Protein AF-A0A0M0JHU6-F1 (afdb_monomer_lite)

Secondary structure (DSSP, 8-state):
-----HHHHHHHHHHHHHHHHHHHHHHHH-TTGGG--SSHHHHHHHHHHHHHHHHHHHHHHHHHHGGGSTT-S-HHHHHTSHHHHHHHHHHHHHHHHHHS-TTS--GGGGGGGGGGGGGGHHHH-HHHHHHHHHHHTHHHHHHHHHHHHHHHHHHHHHHHHHHTSS--SSPPS--SHHHHHHHHHHHHTT---SSS---SHHHHHHHHHHHHHHHHHHHHHHHHHHHHHHHHHHHHHHHHHHHHHHHTT---PPPPP--HHHHHHHHHHHHHHTTTGGGSS--PPPP---S----EE---GGGHHHHH--TT-S--HHHHHHHHHHHHHHHHTS-HHHHHHHHHHHHHHHHHHHHHHHHHHHHHHHHHHH--TT-------TTSHHHHHHHHHTTTSS---HHHHHHHHHHHHHHHHHHHHHHHTTSSPPPHHHHSTT-GGGSHHHHHHHHHHHHHHHHHHHHHHHTTPPPP-GGGGG-TTSS-TGGGS--TT-TTTTSSHHHHHHHHHHHHHHTTT-HHHHHHTTHHHHHHHHTT--SS--EEEEES-TTTHHHHHHHHH-TTSEEEEEES-HHHHHHHHHHHHHHHHHH--SGGGPPPPPEEEE-BTTB--S-TT-EEEEEEES-GGGS-HHHHHHHHHHHHHHEEEEEEEEEE----TTTSGGGTTTGGGGGGGT-TTHHHHHTS-HHHHHHTTT-EE-TTTHHHHHHHHHHHHHHHHGGG--SHHHHHHHHHHHHHHHHHTTT----TTHHHHHHHHHHHT-TTS-HHHHHHHHHHHHHHHHHHHHHHHHHHHHHHHHHHHHHHHH--TTTHHHHHHHIIIIIGGGGGGGGGGHHHHHHHHHHHHHHHTTT-----PPPPPP--PPPP-------GGG----SSHHHHHHHHHHHHHTSS-SHHHHHHHHHHHHHSPPPTT--THHHHHHTT--

InterPro domains:
  IPR003280 Two pore domain potassium channel [PR01333] (186-214)
  IPR003280 Two pore domain potassium channel [PR01333] (384-393)
  IPR005821 Ion transport domain [PF00520] (9-231)
  IPR007249 DOP1, N-terminal [PF04118] (708-855)
  IPR029063 S-adenosyl-L-methionine-dependent methyltransferase superfamily [G3DSA:3.40.50.150] (481-740)
  IPR029063 S-adenosyl-L-methionine-dependent methyltransferase superfamily [SSF53335] (504-671)
  IPR040314 Protein DOP1 [PTHR14042] (707-855)
  IPR041698 Methyltransferase domain 25 [PF13649] (544-651)

Radius of gyration: 37.57 Å; chains: 1; bounding box: 115×85×89 Å

Foldseek 3Di:
DDDPCVVVVVLVVLVVLLVVLVVLVVVVPDPVLVVPPDDSVVVSVVSNVVSLVVLVVVLVVCLVCVCVDPPDPHSVVVCPDPLNVLSVLLNVLVVCVVVDPPVDDPVVSSVSNVSSVVNCCVVVVVVVLLVQLCVVCVVQVVVLVVVLVVLLLVLLVVLLCQLVVDQDVPGAQSPDSVSSSVVLCCQLVVVCPVPHQRDDPVSVVSSVVSNVVSVVSVQRVVVSSLVSSVVVVVVVVVVVVVVVVVVVVDDDDDDDDDDPVVVVVVVVVVVVCVVPCVVPPPDDDDDDDDDPDQFAADDDPLLVVVQPDFPPDPDALVNLVVLLVVLLVVQCVPDPVSVLLSVVLVVLLVLLLQLQLLLVLLLVVVVVVVPPPDDPDPDDDSPGCSSSVQSSCCLDVPNHDSRVSSNLSSVLSSLSSVLSVCCVVPLAHDDPCSVFPPRVCPDPVSSVVLSVLSSVLSNLLVVCVVVVPAFDLAPCVPPPDLDDPLQSTQDFSGNRRLADLSCLSNVVSNVCSSSSNRVLSLLLSLSNVVSVLPPPDDDDAAEEEEAQCQLVSSVLRCCNRRVRHQYEYEHQYPSSLVSVQVVQVSSQCRVPVDPVPGRDGHHYDNDQLLGDPAAFQQHQEYEYAADLLQDAPVSLLSSLQSRLRNRHVSGYYRYHYDAADLSHVSCNVPQCVVVVRVRVRNVVRNLDPSQVSNVVSSNHYPDVPPLVVCLQVQLVVLLVQLVVDPDLVSLLVSLVSNVVSLVVSLSRLDDHPLLSLLVSLLVQLPLVHDLSSLVSSLVSVVSNDVSNDQVVCLVCVVSNLVSLLVSLLSHDPVNNVSSLVCLQPHVLLNALSNLVCLLSNLVSLLSVVVVVVPPDPDDDDDDDDDDDDDDDDDDPDDDLVPFDDPPDSSSVSLSSNLVSNSPDDDPSSVVSNCSSCVSPPTPDPDDPVVVVVVVVVD

Organism: NCBI:txid1460289

Sequence (938 aa):
KGLDWWPVIFQRFFLGLIVLNVGVVIFETEPFVKLTDYPVEVFNIWFDSLGIVLFAVEYLLRLWSCVEAPDVRSRSQWMRRLLPMIDLLAIIPLIIDVATPPEIDVNWAKLLRIFSLLRMERSFNGFSRIGNVLKSKTEELVTAAFIAFLLLVFSSSLMYYLENLEPQEPPTLFISIAESMWWGVAALTTTGYGDITPRSPAGKLLGGVVGFVGVAIFALPAGIIGSGFTEVLYAERQAALAAEAAREGKEQPSVGQLSVNQLTATIAAATLEAADVESRYGGAAPSSSGSDAKLVFITDASVKIWKEFQRDGPADAAENLREVAAIASRIATQGADGLTYALAHGLRTGYFAVNAALGTLAFELNDRLRGDGSSNSEGASVGTIAGFGNAMSSIGGLGIDGAVASRLLLEAAMVYEQDFGAIRSGVYKAPWDMTTRGHRQLTPQFAARQTVRFVNEAVATLGRRASSAPPSKGWMGLAPGLYPEYYRNDFHYQTDGWMSTRSASVYETSTETLFVGRQDAMQRLSLRPLRDATSGRADGKLRILEVAAGTGRVATFIRDNYPEAELTVTDLSPFYLEAARENDGYWRQARFPNKETRPPPATFVQAAAEALPFEAGAFDAVVCVYLFHELPETARAAAAAEMARVVRPGGVVVLTDSMQRGDRPALDGRLSNFAKLNEPHYENYIDCYLPALFEARGLLCDRKSGLYRQFKDEAAACLLQFERAQEWADLIRYLLRLRKILGKYDTLPIIPDKVLFAKRLYQCLNPALPAGVHEETLKTIEQIFARIGQHRLARDLAFYSEGIFPLYRHASYQVKPKLLDLFERYYVPLGVRVVPCLPGLVLSLLSAMEDVGSDAGGAYDLVPTPGAPTPGGASGHMNVSRVQFCPDATGAVIRALLVALQQGDSLVRRTALELLVTHFPLPRHRSPLASLKAGAAA

pLDDT: mean 72.92, std 19.98, range [24.34, 98.31]

Structure (mmCIF, N/CA/C/O backbone):
data_AF-A0A0M0JHU6-F1
#
_entry.id   AF-A0A0M0JHU6-F1
#
loop_
_atom_site.group_PDB
_atom_site.id
_atom_site.type_symbol
_atom_site.label_atom_id
_atom_site.label_alt_id
_atom_site.label_comp_id
_atom_site.label_asym_id
_atom_site.label_entity_id
_atom_site.label_seq_id
_atom_site.pdbx_PDB_ins_code
_atom_site.Cartn_x
_atom_site.Cartn_y
_atom_site.Cartn_z
_atom_site.occupancy
_atom_site.B_iso_or_equiv
_atom_site.auth_seq_id
_atom_site.auth_comp_id
_atom_site.auth_asym_id
_atom_site.auth_atom_id
_atom_site.pdbx_PDB_model_num
ATOM 1 N N . LYS A 1 1 ? 19.923 -6.632 -41.917 1.00 40.25 1 LYS A N 1
ATOM 2 C CA . LYS A 1 1 ? 21.113 -6.014 -42.552 1.00 40.25 1 LYS A CA 1
ATOM 3 C C . LYS A 1 1 ? 22.330 -6.535 -41.801 1.00 40.25 1 LYS A C 1
ATOM 5 O O . LYS A 1 1 ? 22.284 -6.491 -40.579 1.00 40.25 1 LYS A O 1
ATOM 10 N N . GLY A 1 2 ? 23.303 -7.133 -42.495 1.00 44.75 2 GLY A N 1
ATOM 11 C CA . GLY A 1 2 ? 24.492 -7.716 -41.863 1.00 44.75 2 GLY A CA 1
ATOM 12 C C . GLY A 1 2 ? 25.257 -6.661 -41.067 1.00 44.75 2 GLY A C 1
ATOM 13 O O . GLY A 1 2 ? 25.372 -5.527 -41.521 1.00 44.75 2 GLY A O 1
ATOM 14 N N . LEU A 1 3 ? 25.696 -7.012 -39.859 1.00 47.88 3 LEU A N 1
ATOM 15 C CA . LEU A 1 3 ? 26.564 -6.155 -39.057 1.00 47.88 3 LEU A CA 1
ATOM 16 C C . LEU A 1 3 ? 27.942 -6.123 -39.734 1.00 47.88 3 LEU A C 1
ATOM 18 O O . LEU A 1 3 ? 28.634 -7.140 -39.749 1.00 47.88 3 LEU A O 1
ATOM 22 N N . ASP A 1 4 ? 28.334 -4.981 -40.296 1.00 69.94 4 ASP A N 1
ATOM 23 C CA . ASP A 1 4 ? 29.721 -4.744 -40.695 1.00 69.94 4 ASP A CA 1
ATOM 24 C C . ASP A 1 4 ? 30.562 -4.552 -39.429 1.00 69.94 4 ASP A C 1
ATOM 26 O O . ASP A 1 4 ? 30.400 -3.580 -38.693 1.00 69.94 4 ASP A O 1
ATOM 30 N N . TRP A 1 5 ? 31.456 -5.499 -39.153 1.00 70.38 5 TRP A N 1
ATOM 31 C CA . TRP A 1 5 ? 32.289 -5.499 -37.944 1.00 70.38 5 TRP A CA 1
ATOM 32 C C . TRP A 1 5 ? 33.495 -4.551 -38.042 1.00 70.38 5 TRP A C 1
ATOM 34 O O . TRP A 1 5 ? 34.065 -4.169 -37.020 1.00 70.38 5 TRP A O 1
ATOM 44 N N . TRP A 1 6 ? 33.879 -4.131 -39.252 1.00 79.88 6 TRP A N 1
ATOM 45 C CA . TRP A 1 6 ? 35.077 -3.320 -39.498 1.00 79.88 6 TRP A CA 1
ATOM 46 C C . TRP A 1 6 ? 35.100 -1.958 -38.784 1.00 79.88 6 TRP A C 1
ATOM 48 O O . TRP A 1 6 ? 36.122 -1.652 -38.166 1.00 79.88 6 TRP A O 1
ATOM 58 N N . PRO A 1 7 ? 34.014 -1.156 -38.767 1.00 79.38 7 PRO A N 1
ATOM 59 C CA . PRO A 1 7 ? 33.991 0.104 -38.022 1.00 79.38 7 PRO A CA 1
ATOM 60 C C . PRO A 1 7 ? 34.160 -0.103 -36.514 1.00 79.38 7 PRO A C 1
ATOM 62 O O . PRO A 1 7 ? 34.854 0.669 -35.856 1.00 79.38 7 PRO A O 1
ATOM 65 N N . VAL A 1 8 ? 33.574 -1.175 -35.973 1.00 75.50 8 VAL A N 1
ATOM 66 C CA . VAL A 1 8 ? 33.655 -1.514 -34.545 1.00 75.50 8 VAL A CA 1
ATOM 67 C C . VAL A 1 8 ? 35.079 -1.927 -34.169 1.00 75.50 8 VAL A C 1
ATOM 69 O O . VAL A 1 8 ? 35.592 -1.500 -33.137 1.00 75.50 8 VAL A O 1
ATOM 72 N N . ILE A 1 9 ? 35.743 -2.721 -35.013 1.00 82.38 9 ILE A N 1
ATOM 73 C CA . ILE A 1 9 ? 37.145 -3.119 -34.822 1.00 82.38 9 ILE A CA 1
ATOM 74 C C . ILE A 1 9 ? 38.060 -1.890 -34.879 1.00 82.38 9 ILE A C 1
ATOM 76 O O . ILE A 1 9 ? 38.891 -1.709 -33.991 1.00 82.38 9 ILE A O 1
ATOM 80 N N . PHE A 1 10 ? 37.869 -1.018 -35.873 1.00 82.56 10 PHE A N 1
ATOM 81 C CA . PHE A 1 10 ? 38.634 0.221 -36.019 1.00 82.56 10 PHE A CA 1
ATOM 82 C C . PHE A 1 10 ? 38.476 1.132 -34.791 1.00 82.56 10 PHE A C 1
ATOM 84 O O . PHE A 1 10 ? 39.465 1.579 -34.218 1.00 82.56 10 PHE A O 1
ATOM 91 N N . GLN A 1 11 ? 37.246 1.344 -34.312 1.00 79.12 11 GLN A N 1
ATOM 92 C CA . GLN A 1 11 ? 36.984 2.131 -33.101 1.00 79.12 11 GLN A CA 1
ATOM 93 C C . GLN A 1 11 ? 37.638 1.530 -31.850 1.00 79.12 11 GLN A C 1
ATOM 95 O O . GLN A 1 11 ? 38.246 2.257 -31.065 1.00 79.12 11 GLN A O 1
ATOM 100 N N . ARG A 1 12 ? 37.552 0.205 -31.666 1.00 82.06 12 ARG A N 1
ATOM 101 C CA . ARG A 1 12 ? 38.168 -0.490 -30.523 1.00 82.06 12 ARG A CA 1
ATOM 102 C C . ARG A 1 12 ? 39.696 -0.436 -30.558 1.00 82.06 12 ARG A C 1
ATOM 104 O O . ARG A 1 12 ? 40.308 -0.298 -29.504 1.00 82.06 12 ARG A O 1
ATOM 111 N N . PHE A 1 13 ? 40.300 -0.494 -31.744 1.00 86.75 13 PHE A N 1
ATOM 112 C CA . PHE A 1 13 ? 41.745 -0.347 -31.921 1.00 86.75 13 PHE A CA 1
ATOM 113 C C . PHE A 1 13 ? 42.235 1.035 -31.464 1.00 86.75 13 PHE A C 1
ATOM 115 O O . PHE A 1 13 ? 43.122 1.123 -30.616 1.00 86.75 13 PHE A O 1
ATOM 122 N N . PHE A 1 14 ? 41.611 2.116 -31.948 1.00 83.25 14 PHE A N 1
ATOM 123 C CA . PHE A 1 14 ? 41.974 3.478 -31.537 1.00 83.25 14 PHE A CA 1
ATOM 124 C C . PHE A 1 14 ? 41.673 3.746 -30.057 1.00 83.25 14 PHE A C 1
ATOM 126 O O . PHE A 1 14 ? 42.442 4.441 -29.397 1.00 83.25 14 PHE A O 1
ATOM 133 N N . LEU A 1 15 ? 40.607 3.155 -29.506 1.00 82.69 15 LEU A N 1
ATOM 134 C CA . LEU A 1 15 ? 40.325 3.216 -28.072 1.00 82.69 15 LEU A CA 1
ATOM 135 C C . LEU A 1 15 ? 41.445 2.564 -27.247 1.00 82.69 15 LEU A C 1
ATOM 137 O O . LEU A 1 15 ? 41.930 3.173 -26.295 1.00 82.69 15 LEU A O 1
ATOM 141 N N . GLY A 1 16 ? 41.882 1.362 -27.634 1.00 83.00 16 GLY A N 1
ATOM 142 C CA . GLY A 1 16 ? 43.014 0.684 -26.998 1.00 83.00 16 GLY A CA 1
ATOM 143 C C . GLY A 1 16 ? 44.299 1.510 -27.075 1.00 83.00 16 GLY A C 1
ATOM 144 O O . GLY A 1 16 ? 45.012 1.626 -26.082 1.00 83.00 16 GLY A O 1
ATOM 145 N N . LEU A 1 17 ? 44.545 2.163 -28.216 1.00 83.00 17 LEU A N 1
ATOM 146 C CA . LEU A 1 17 ? 45.697 3.043 -28.408 1.00 83.00 17 LEU A CA 1
ATOM 147 C C . LEU A 1 17 ? 45.655 4.269 -27.478 1.00 83.00 17 LEU A C 1
ATOM 149 O O . LEU A 1 17 ? 46.686 4.630 -26.920 1.00 83.00 17 LEU A O 1
ATOM 153 N N . ILE A 1 18 ? 44.487 4.887 -27.263 1.00 81.88 18 ILE A N 1
ATOM 154 C CA . ILE A 1 18 ? 44.327 6.021 -26.330 1.00 81.88 18 ILE A CA 1
ATOM 155 C C . ILE A 1 18 ? 44.603 5.585 -24.885 1.00 81.88 18 ILE A C 1
ATOM 157 O O . ILE A 1 18 ? 45.374 6.243 -24.190 1.00 81.88 18 ILE A O 1
ATOM 161 N N . VAL A 1 19 ? 44.006 4.472 -24.439 1.00 81.31 19 VAL A N 1
ATOM 162 C CA . VAL A 1 19 ? 44.217 3.937 -23.079 1.00 81.31 19 VAL A CA 1
ATOM 163 C C . VAL A 1 19 ? 45.695 3.644 -22.841 1.00 81.31 19 VAL A C 1
ATOM 165 O O . VAL A 1 19 ? 46.233 4.003 -21.797 1.00 81.31 19 VAL A O 1
ATOM 168 N N . LEU A 1 20 ? 46.356 3.025 -23.820 1.00 80.31 20 LEU A N 1
ATOM 169 C CA . LEU A 1 20 ? 47.755 2.641 -23.706 1.00 80.31 20 LEU A CA 1
ATOM 170 C C . LEU A 1 20 ? 48.688 3.865 -23.696 1.00 80.31 20 LEU A C 1
ATOM 172 O O . LEU A 1 20 ? 49.574 3.918 -22.853 1.00 80.31 20 LEU A O 1
ATOM 176 N N . ASN A 1 21 ? 48.439 4.883 -24.532 1.00 76.50 21 ASN A N 1
ATOM 177 C CA . ASN A 1 21 ? 49.194 6.149 -24.503 1.00 76.50 21 ASN A CA 1
ATOM 178 C C . ASN A 1 21 ? 49.068 6.871 -23.151 1.00 76.50 21 ASN A C 1
ATOM 180 O O . ASN A 1 21 ? 50.046 7.385 -22.621 1.00 76.50 21 ASN A O 1
ATOM 184 N N . VAL A 1 22 ? 47.871 6.899 -22.562 1.00 77.56 22 VAL A N 1
ATOM 185 C CA . VAL A 1 22 ? 47.660 7.523 -21.244 1.00 77.56 22 VAL A CA 1
ATOM 186 C C . VAL A 1 22 ? 48.337 6.717 -20.142 1.00 77.56 22 VAL A C 1
ATOM 188 O O . VAL A 1 22 ? 48.937 7.300 -19.243 1.00 77.56 22 VAL A O 1
ATOM 191 N N . GLY A 1 23 ? 48.283 5.386 -20.236 1.00 77.06 23 GLY A N 1
ATOM 192 C CA . GLY A 1 23 ? 49.019 4.496 -19.346 1.00 77.06 23 GLY A CA 1
ATOM 193 C C . GLY A 1 23 ? 50.516 4.794 -19.363 1.00 77.06 23 GLY A C 1
ATOM 194 O O . GLY A 1 23 ? 51.098 4.962 -18.298 1.00 77.06 23 GLY A O 1
ATOM 195 N N . VAL A 1 24 ? 51.117 4.941 -20.547 1.00 76.06 24 VAL A N 1
ATOM 196 C CA . VAL A 1 24 ? 52.542 5.290 -20.694 1.00 76.06 24 VAL A CA 1
ATOM 197 C C . VAL A 1 24 ? 52.859 6.634 -20.034 1.00 76.06 24 VAL A C 1
ATOM 199 O O . VAL A 1 24 ? 53.779 6.688 -19.226 1.00 76.06 24 VAL A O 1
ATOM 202 N N . VAL A 1 25 ? 52.048 7.678 -20.251 1.00 74.81 25 VAL A N 1
ATOM 203 C CA . VAL A 1 25 ? 52.240 8.988 -19.591 1.00 74.81 25 VAL A CA 1
ATOM 204 C C . VAL A 1 25 ? 52.176 8.882 -18.062 1.00 74.81 25 VAL A C 1
ATOM 206 O O . VAL A 1 25 ? 52.960 9.530 -17.374 1.00 74.81 25 VAL A O 1
ATOM 209 N N . ILE A 1 26 ? 51.273 8.065 -17.508 1.00 75.56 26 ILE A N 1
ATOM 210 C CA . ILE A 1 26 ? 51.201 7.827 -16.056 1.00 75.56 26 ILE A CA 1
ATOM 211 C C . ILE A 1 26 ? 52.456 7.083 -15.579 1.00 75.56 26 ILE A C 1
ATOM 213 O O . ILE A 1 26 ? 53.092 7.516 -14.619 1.00 75.56 26 ILE A O 1
ATOM 217 N N . PHE A 1 27 ? 52.861 6.016 -16.275 1.00 74.00 27 PHE A N 1
ATOM 218 C CA . PHE A 1 27 ? 54.068 5.252 -15.946 1.00 74.00 27 PHE A CA 1
ATOM 219 C C . PHE A 1 27 ? 55.348 6.104 -16.012 1.00 74.00 27 PHE A C 1
ATOM 221 O O . PHE A 1 27 ? 56.233 5.916 -15.185 1.00 74.00 27 PHE A O 1
ATOM 228 N N . GLU A 1 28 ? 55.444 7.081 -16.918 1.00 70.88 28 GLU A N 1
ATOM 229 C CA . GLU A 1 28 ? 56.579 8.018 -16.994 1.00 70.88 28 GLU A CA 1
ATOM 230 C C . GLU A 1 28 ? 56.702 8.946 -15.772 1.00 70.88 28 GLU A C 1
ATOM 232 O O . GLU A 1 28 ? 57.784 9.474 -15.488 1.00 70.88 28 GLU A O 1
ATOM 237 N N . THR A 1 29 ? 55.610 9.160 -15.030 1.00 73.19 29 THR A N 1
ATOM 238 C CA . THR A 1 29 ? 55.634 9.986 -13.813 1.00 73.19 29 THR A CA 1
ATOM 239 C C . THR A 1 29 ? 56.117 9.233 -12.573 1.00 73.19 29 THR A C 1
ATOM 241 O O . THR A 1 29 ? 56.498 9.878 -11.594 1.00 73.19 29 THR A O 1
ATOM 244 N N . GLU A 1 30 ? 56.177 7.897 -12.620 1.00 76.69 30 GLU A N 1
ATOM 245 C CA . GLU A 1 30 ? 56.582 7.066 -11.486 1.00 76.69 30 GLU A CA 1
ATOM 246 C C . GLU A 1 30 ? 58.090 7.196 -11.183 1.00 76.69 30 GLU A C 1
ATOM 248 O O . GLU A 1 30 ? 58.928 6.948 -12.059 1.00 76.69 30 GLU A O 1
ATOM 253 N N . PRO A 1 31 ? 58.486 7.517 -9.932 1.00 68.25 31 PRO A N 1
ATOM 254 C CA . PRO A 1 31 ? 59.891 7.713 -9.563 1.00 68.25 31 PRO A CA 1
ATOM 255 C C . PRO A 1 31 ? 60.792 6.504 -9.854 1.00 68.25 31 PRO A C 1
ATOM 257 O O . PRO A 1 31 ? 61.962 6.673 -10.185 1.00 68.25 31 PRO A O 1
ATOM 260 N N . PHE A 1 32 ? 60.248 5.286 -9.759 1.00 66.00 32 PHE A N 1
ATOM 261 C CA . PHE A 1 32 ? 60.962 4.031 -10.027 1.00 66.00 32 PHE A CA 1
ATOM 262 C C . PHE A 1 32 ? 61.372 3.876 -11.502 1.00 66.00 32 PHE A C 1
ATOM 264 O O . PHE A 1 32 ? 62.429 3.320 -11.803 1.00 66.00 32 PHE A O 1
ATOM 271 N N . VAL A 1 33 ? 60.570 4.410 -12.426 1.00 64.00 33 VAL A N 1
ATOM 272 C CA . VAL A 1 33 ? 60.834 4.343 -13.871 1.00 64.00 33 VAL A CA 1
ATOM 273 C C . VAL A 1 33 ? 61.991 5.265 -14.254 1.00 64.00 33 VAL A C 1
ATOM 275 O O . VAL A 1 33 ? 62.843 4.872 -15.042 1.00 64.00 33 VAL A O 1
ATOM 278 N N . LYS A 1 34 ? 62.099 6.432 -13.605 1.00 60.28 34 LYS A N 1
ATOM 279 C CA . LYS A 1 34 ? 63.219 7.376 -13.785 1.00 60.28 34 LYS A CA 1
ATOM 280 C C . LYS A 1 34 ? 64.560 6.885 -13.224 1.00 60.28 34 LYS A C 1
ATOM 282 O O . LYS A 1 34 ? 65.583 7.492 -13.501 1.00 60.28 34 LYS A O 1
ATOM 287 N N . LEU A 1 35 ? 64.557 5.830 -12.406 1.00 57.69 35 LEU A N 1
ATOM 288 C CA . LEU A 1 35 ? 65.754 5.270 -1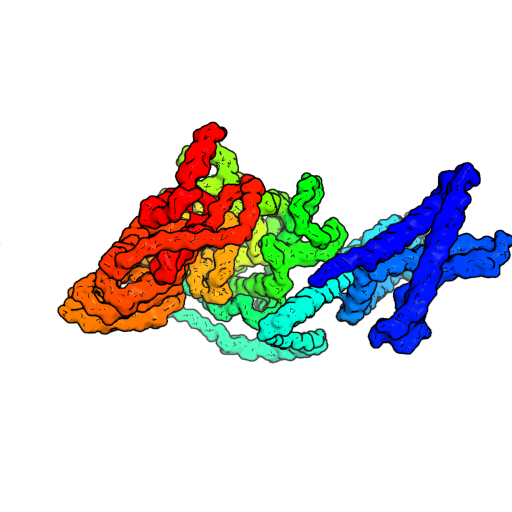1.763 1.00 57.69 35 LEU A CA 1
ATOM 289 C C . LEU A 1 35 ? 66.343 4.065 -12.520 1.00 57.69 35 LEU A C 1
ATOM 291 O O . LEU A 1 35 ? 67.413 3.583 -12.153 1.00 57.69 35 LEU A O 1
ATOM 295 N N . THR A 1 36 ? 65.654 3.555 -13.548 1.00 58.38 36 THR A N 1
ATOM 296 C CA . THR A 1 36 ? 66.046 2.339 -14.278 1.00 58.38 36 THR A CA 1
ATOM 297 C C . THR A 1 36 ? 66.525 2.709 -15.685 1.00 58.38 36 THR A C 1
ATOM 299 O O . THR A 1 36 ? 65.748 2.701 -16.632 1.00 58.38 36 THR A O 1
ATOM 302 N N . ASP A 1 37 ? 67.808 3.049 -15.816 1.00 58.72 37 ASP A N 1
ATOM 303 C CA . ASP A 1 37 ? 68.322 3.850 -16.937 1.00 58.72 37 ASP A CA 1
ATOM 304 C C . ASP A 1 37 ? 68.141 3.292 -18.372 1.00 58.72 37 ASP A C 1
ATOM 306 O O . ASP A 1 37 ? 68.032 4.092 -19.279 1.00 58.72 37 ASP A O 1
ATOM 310 N N . TYR A 1 38 ? 68.069 1.990 -18.682 1.00 55.62 38 TYR A N 1
ATOM 311 C CA . TYR A 1 38 ? 67.974 1.542 -20.099 1.00 55.62 38 TYR A CA 1
ATOM 312 C C . TYR A 1 38 ? 67.385 0.124 -20.189 1.00 55.62 38 TYR A C 1
ATOM 314 O O . TYR A 1 38 ? 68.119 -0.837 -19.941 1.00 55.62 38 TYR A O 1
ATOM 322 N N . PRO A 1 39 ? 66.061 -0.062 -20.424 1.00 55.25 39 PRO A N 1
ATOM 323 C CA . PRO A 1 39 ? 65.463 -0.126 -21.776 1.00 55.25 39 PRO A CA 1
ATOM 324 C C . PRO A 1 39 ? 64.041 0.488 -21.901 1.00 55.25 39 PRO A C 1
ATOM 326 O O . PRO A 1 39 ? 63.375 0.313 -22.924 1.00 55.25 39 PRO A O 1
ATOM 329 N N . VAL A 1 40 ? 63.555 1.186 -20.869 1.00 56.38 40 VAL A N 1
ATOM 330 C CA . VAL A 1 40 ? 62.176 1.713 -20.807 1.00 56.38 40 VAL A CA 1
ATOM 331 C C . VAL A 1 40 ? 62.025 3.027 -21.583 1.00 56.38 40 VAL A C 1
ATOM 333 O O . VAL A 1 40 ? 61.014 3.216 -22.253 1.00 56.38 40 VAL A O 1
ATOM 336 N N . GLU A 1 41 ? 63.047 3.889 -21.598 1.00 56.22 41 GLU A N 1
ATOM 337 C CA . GLU A 1 41 ? 63.004 5.164 -22.335 1.00 56.22 41 GLU A CA 1
ATOM 338 C C . GLU A 1 41 ? 62.849 4.969 -23.847 1.00 56.22 41 GLU A C 1
ATOM 340 O O . GLU A 1 41 ? 62.009 5.604 -24.479 1.00 56.22 41 GLU A O 1
ATOM 345 N N . VAL A 1 42 ? 63.607 4.039 -24.437 1.00 58.34 42 VAL A N 1
ATOM 346 C CA . VAL A 1 42 ? 63.536 3.753 -25.878 1.00 58.34 42 VAL A CA 1
ATOM 347 C C . VAL A 1 42 ? 62.162 3.185 -26.245 1.00 58.34 42 VAL A C 1
ATOM 349 O O . VAL A 1 42 ? 61.564 3.612 -27.230 1.00 58.34 42 VAL A O 1
ATOM 352 N N . PHE A 1 43 ? 61.632 2.257 -25.442 1.00 62.41 43 PHE A N 1
ATOM 353 C CA . PHE A 1 43 ? 60.293 1.700 -25.647 1.00 62.41 43 PHE A CA 1
ATOM 354 C C . PHE A 1 43 ? 59.202 2.781 -25.566 1.00 62.41 43 PHE A C 1
ATOM 356 O O . PHE A 1 43 ? 58.341 2.829 -26.445 1.00 62.41 43 PHE A O 1
ATOM 363 N N . ASN A 1 44 ? 59.278 3.681 -24.581 1.00 61.69 44 ASN A N 1
ATOM 364 C CA . ASN A 1 44 ? 58.315 4.769 -24.402 1.00 61.69 44 ASN A CA 1
ATOM 365 C C . ASN A 1 44 ? 58.370 5.788 -25.549 1.00 61.69 44 ASN A C 1
ATOM 367 O O . ASN A 1 44 ? 57.329 6.127 -26.103 1.00 61.69 44 ASN A O 1
ATOM 371 N N . ILE A 1 45 ? 59.566 6.194 -25.995 1.00 63.09 45 ILE A N 1
ATOM 372 C CA . ILE A 1 45 ? 59.735 7.130 -27.122 1.00 63.09 45 ILE A CA 1
ATOM 373 C C . ILE A 1 45 ? 59.143 6.554 -28.418 1.00 63.09 45 ILE A C 1
ATOM 375 O O . ILE A 1 45 ? 58.419 7.253 -29.135 1.00 63.09 45 ILE A O 1
ATOM 379 N N . TRP A 1 46 ? 59.420 5.281 -28.729 1.00 64.62 46 TRP A N 1
ATOM 380 C CA . TRP A 1 46 ? 58.884 4.628 -29.930 1.00 64.62 46 TRP A CA 1
ATOM 381 C C . TRP A 1 46 ? 57.370 4.438 -29.859 1.00 64.62 46 TRP A C 1
ATOM 383 O O . TRP A 1 46 ? 56.674 4.674 -30.851 1.00 64.62 46 TRP A O 1
ATOM 393 N N . PHE A 1 47 ? 56.860 4.022 -28.701 1.00 67.94 47 PHE A N 1
ATOM 394 C CA . PHE A 1 47 ? 55.438 3.780 -28.502 1.00 67.94 47 PHE A CA 1
ATOM 395 C C . PHE A 1 47 ? 54.620 5.083 -28.567 1.00 67.94 47 PHE A C 1
ATOM 397 O O . PHE A 1 47 ? 53.619 5.146 -29.289 1.00 67.94 47 PHE A O 1
ATOM 404 N N . ASP A 1 48 ? 55.092 6.143 -27.910 1.00 65.69 48 ASP A N 1
ATOM 405 C CA . ASP A 1 48 ? 54.465 7.467 -27.935 1.00 65.69 48 ASP A CA 1
ATOM 406 C C . ASP A 1 48 ? 54.477 8.084 -29.336 1.00 65.69 48 ASP A C 1
ATOM 408 O O . ASP A 1 48 ? 53.459 8.593 -29.815 1.00 65.69 48 ASP A O 1
ATOM 412 N N . SER A 1 49 ? 55.615 8.005 -30.033 1.00 70.50 49 SER A N 1
ATOM 413 C CA . SER A 1 49 ? 55.745 8.549 -31.389 1.00 70.50 49 SER A CA 1
ATOM 414 C C . SER A 1 49 ? 54.803 7.838 -32.363 1.00 70.50 49 SER A C 1
ATOM 416 O O . SER A 1 49 ? 54.136 8.482 -33.174 1.00 70.50 49 SER A O 1
ATOM 418 N N . LEU A 1 50 ? 54.685 6.509 -32.251 1.00 76.94 50 LEU A N 1
ATOM 419 C CA . LEU A 1 50 ? 53.784 5.708 -33.079 1.00 76.94 50 LEU A CA 1
ATOM 420 C C . LEU A 1 50 ? 52.311 6.066 -32.833 1.00 76.94 50 LEU A C 1
ATOM 422 O O . LEU A 1 50 ? 51.551 6.233 -33.790 1.00 76.94 50 LEU A O 1
ATOM 426 N N . GLY A 1 51 ? 51.909 6.215 -31.567 1.00 76.94 51 GLY A N 1
ATOM 427 C CA . GLY A 1 51 ? 50.543 6.576 -31.194 1.00 76.94 51 GLY A CA 1
ATOM 428 C C . GLY A 1 51 ? 50.104 7.914 -31.786 1.00 76.94 51 GLY A C 1
ATOM 429 O O . GLY A 1 51 ? 49.044 8.006 -32.411 1.00 76.94 51 GLY A O 1
ATOM 430 N N . ILE A 1 52 ? 50.947 8.942 -31.659 1.00 76.44 52 ILE A N 1
ATOM 431 C CA . ILE A 1 52 ? 50.605 10.288 -32.129 1.00 76.44 52 ILE A CA 1
ATOM 432 C C . ILE A 1 52 ? 50.644 10.379 -33.661 1.00 76.44 52 ILE A C 1
ATOM 434 O O . ILE A 1 52 ? 49.783 11.036 -34.249 1.00 76.44 52 ILE A O 1
ATOM 438 N N . VAL A 1 53 ? 51.560 9.670 -34.332 1.00 82.31 53 VAL A N 1
ATOM 439 C CA . VAL A 1 53 ? 51.573 9.579 -35.805 1.00 82.31 53 VAL A CA 1
ATOM 440 C C . VAL A 1 53 ? 50.289 8.932 -36.327 1.00 82.31 53 VAL A C 1
ATOM 442 O O . VAL A 1 53 ? 49.675 9.458 -37.256 1.00 82.31 53 VAL A O 1
ATOM 445 N N . LEU A 1 54 ? 49.827 7.839 -35.710 1.00 85.62 54 LEU A N 1
ATOM 446 C CA . LEU A 1 54 ? 48.562 7.199 -36.086 1.00 85.62 54 LEU A CA 1
ATOM 447 C C . LEU A 1 54 ? 47.366 8.144 -35.899 1.00 85.62 54 LEU A C 1
ATOM 449 O O . LEU A 1 54 ? 46.486 8.195 -36.758 1.00 85.62 54 LEU A O 1
ATOM 453 N N . PHE A 1 55 ? 47.352 8.939 -34.828 1.00 86.19 55 PHE A N 1
ATOM 454 C CA . PHE A 1 55 ? 46.324 9.956 -34.594 1.00 86.19 55 PHE A CA 1
ATOM 455 C C . PHE A 1 55 ? 46.383 11.115 -35.597 1.00 86.19 55 PHE A C 1
ATOM 457 O O . PHE A 1 55 ? 45.337 11.583 -36.050 1.00 86.19 55 PHE A O 1
ATOM 464 N N . ALA A 1 56 ? 47.581 11.551 -35.990 1.00 86.88 56 ALA A N 1
ATOM 465 C CA . ALA A 1 56 ? 47.770 12.574 -37.013 1.00 86.88 56 ALA A CA 1
ATOM 466 C C . ALA A 1 56 ? 47.275 12.101 -38.386 1.00 86.88 56 ALA A C 1
ATOM 468 O O . ALA A 1 56 ? 46.524 12.814 -39.054 1.00 86.88 56 ALA A O 1
ATOM 469 N N . VAL A 1 57 ? 47.623 10.872 -38.779 1.00 89.56 57 VAL A N 1
ATOM 470 C CA . VAL A 1 57 ? 47.132 10.248 -40.017 1.00 89.56 57 VAL A CA 1
ATOM 471 C C . VAL A 1 57 ? 45.610 10.125 -39.990 1.00 89.56 57 VAL A C 1
ATOM 473 O O . VAL A 1 57 ? 44.940 10.518 -40.944 1.00 89.56 57 VAL A O 1
ATOM 476 N N . GLU A 1 58 ? 45.043 9.646 -38.883 1.00 89.62 58 GLU A N 1
ATOM 477 C CA . GLU A 1 58 ? 43.596 9.550 -38.701 1.00 89.62 58 GLU A CA 1
ATOM 478 C C . GLU A 1 58 ? 42.905 10.919 -38.849 1.00 89.62 58 GLU A C 1
ATOM 480 O O . GLU A 1 58 ? 41.887 11.030 -39.537 1.00 89.62 58 GLU A O 1
ATOM 485 N N . TYR A 1 59 ? 43.460 11.975 -38.247 1.00 88.94 59 TYR A N 1
ATOM 486 C CA . TYR A 1 59 ? 42.920 13.331 -38.348 1.00 88.94 59 TYR A CA 1
ATOM 487 C C . TYR A 1 59 ? 42.948 13.864 -39.783 1.00 88.94 59 TYR A C 1
ATOM 489 O O . TYR A 1 59 ? 41.948 14.410 -40.252 1.00 88.94 59 TYR A O 1
ATOM 497 N N . LEU A 1 60 ? 44.054 13.664 -40.504 1.00 90.44 60 LEU A N 1
ATOM 498 C CA . LEU A 1 60 ? 44.192 14.083 -41.901 1.00 90.44 60 LEU A CA 1
ATOM 499 C C . LEU A 1 60 ? 43.218 13.337 -42.821 1.00 90.44 60 LEU A C 1
ATOM 501 O O . LEU A 1 60 ? 42.569 13.960 -43.662 1.00 90.44 60 LEU A O 1
ATOM 505 N N . LEU A 1 61 ? 43.052 12.025 -42.628 1.00 90.31 61 LEU A N 1
ATOM 506 C CA . LEU A 1 61 ? 42.086 11.218 -43.379 1.00 90.31 61 LEU A CA 1
ATOM 507 C C . LEU A 1 61 ? 40.641 11.658 -43.108 1.00 90.31 61 LEU A C 1
ATOM 509 O O . LEU A 1 61 ? 39.832 11.746 -44.035 1.00 90.31 61 LEU A O 1
ATOM 513 N N . ARG A 1 62 ? 40.310 11.998 -41.856 1.00 87.62 62 ARG A N 1
ATOM 514 C CA . ARG A 1 62 ? 38.998 12.556 -41.488 1.00 87.62 62 ARG A CA 1
ATOM 515 C C . ARG A 1 62 ? 38.785 13.952 -42.078 1.00 87.62 62 ARG A C 1
ATOM 517 O O . ARG A 1 62 ? 37.710 14.230 -42.598 1.00 87.62 62 ARG A O 1
ATOM 524 N N . LEU A 1 63 ? 39.802 14.813 -42.076 1.00 89.56 63 LEU A N 1
ATOM 525 C CA . LEU A 1 63 ? 39.749 16.133 -42.713 1.00 89.56 63 LEU A CA 1
ATOM 526 C C . LEU A 1 63 ? 39.568 16.026 -44.238 1.00 89.56 63 LEU A C 1
ATOM 528 O O . LEU A 1 63 ? 38.889 16.852 -44.854 1.00 89.56 63 LEU A O 1
ATOM 532 N N . TRP A 1 64 ? 40.152 15.002 -44.861 1.00 89.38 64 TRP A N 1
ATOM 533 C CA . TRP A 1 64 ? 39.997 14.742 -46.288 1.00 89.38 64 TRP A CA 1
ATOM 534 C C . TRP A 1 64 ? 38.578 14.269 -46.640 1.00 89.38 64 TRP A C 1
ATOM 536 O O . TRP A 1 64 ? 37.968 14.864 -47.534 1.00 89.38 64 TRP A O 1
ATOM 546 N N . SER A 1 65 ? 38.051 13.291 -45.890 1.00 88.19 65 SER A N 1
ATOM 547 C CA . SER A 1 65 ? 36.746 12.635 -46.106 1.00 88.19 65 SER A CA 1
ATOM 548 C C . SER A 1 65 ? 35.528 13.402 -45.569 1.00 88.19 65 SER A C 1
ATOM 550 O O . SER A 1 65 ? 34.406 13.130 -45.984 1.00 88.19 65 SER A O 1
ATOM 552 N N . CYS A 1 66 ? 35.706 14.401 -44.694 1.00 83.81 66 CYS A N 1
ATOM 553 C CA . CYS A 1 66 ? 34.588 15.101 -44.040 1.00 83.81 66 CYS A CA 1
ATOM 554 C C . CYS A 1 66 ? 33.587 15.799 -44.982 1.00 83.81 66 CYS A C 1
ATOM 556 O O . CYS A 1 66 ? 32.492 16.130 -44.541 1.00 83.81 66 CYS A O 1
ATOM 558 N N . VAL A 1 67 ? 33.939 16.028 -46.252 1.00 84.00 67 VAL A N 1
ATOM 559 C CA . VAL A 1 67 ? 33.077 16.684 -47.256 1.00 84.00 67 VAL A CA 1
ATOM 560 C C . VAL A 1 67 ? 31.970 15.748 -47.773 1.00 84.00 67 VAL A C 1
ATOM 562 O O . VAL A 1 67 ? 30.999 16.211 -48.359 1.00 84.00 67 VAL A O 1
ATOM 565 N N . GLU A 1 68 ? 32.084 14.440 -47.529 1.00 78.88 68 GLU A N 1
ATOM 566 C CA . GLU A 1 68 ? 31.056 13.452 -47.887 1.00 78.88 68 GLU A CA 1
ATOM 567 C C . GLU A 1 68 ? 29.900 13.398 -46.874 1.00 78.88 68 GLU A C 1
ATOM 569 O O . GLU A 1 68 ? 28.848 12.822 -47.154 1.00 78.88 68 GLU A O 1
ATOM 574 N N . ALA A 1 69 ? 30.071 14.004 -45.693 1.00 73.94 69 ALA A N 1
ATOM 575 C CA . ALA A 1 69 ? 29.041 14.038 -44.666 1.00 73.94 69 ALA A CA 1
ATOM 576 C C . ALA A 1 69 ? 27.965 15.097 -45.000 1.00 73.94 69 ALA A C 1
ATOM 578 O O . ALA A 1 69 ? 28.303 16.253 -45.269 1.00 73.94 69 ALA A O 1
ATOM 579 N N . PRO A 1 70 ? 26.662 14.755 -44.944 1.00 67.94 70 PRO A N 1
ATOM 580 C CA . PRO A 1 70 ? 25.577 15.635 -45.396 1.00 67.94 70 PRO A CA 1
ATOM 581 C C . PRO A 1 70 ? 25.449 16.945 -44.596 1.00 67.94 70 PRO A C 1
ATOM 583 O O . PRO A 1 70 ? 24.842 17.908 -45.063 1.00 67.94 70 PRO A O 1
ATOM 586 N N . ASP A 1 71 ? 26.020 17.000 -43.395 1.00 68.50 71 ASP A N 1
ATOM 587 C CA . ASP A 1 71 ? 25.955 18.113 -42.449 1.00 68.50 71 ASP A CA 1
ATOM 588 C C . ASP A 1 71 ? 27.190 19.043 -42.482 1.00 68.50 71 ASP A C 1
ATOM 590 O O . ASP A 1 71 ? 27.245 20.032 -41.740 1.00 68.50 71 ASP A O 1
ATOM 594 N N . VAL A 1 72 ? 28.188 18.758 -43.328 1.00 73.25 72 VAL A N 1
ATOM 595 C CA . VAL A 1 72 ? 29.453 19.505 -43.410 1.00 73.25 72 VAL A CA 1
ATOM 596 C C . VAL A 1 72 ? 29.664 20.023 -44.831 1.00 73.25 72 VAL A C 1
ATOM 598 O O . VAL A 1 72 ? 29.967 19.272 -45.749 1.00 73.25 72 VAL A O 1
ATOM 601 N N . ARG A 1 73 ? 29.568 21.346 -45.023 1.00 74.25 73 ARG A N 1
ATOM 602 C CA . ARG A 1 73 ? 29.750 21.966 -46.352 1.00 74.25 73 ARG A CA 1
ATOM 603 C C . ARG A 1 73 ? 31.203 22.322 -46.674 1.00 74.25 73 ARG A C 1
ATOM 605 O O . ARG A 1 73 ? 31.530 22.564 -47.830 1.00 74.25 73 ARG A O 1
ATOM 612 N N . SER A 1 74 ? 32.080 22.415 -45.669 1.00 84.06 74 SER A N 1
ATOM 613 C CA . SER A 1 74 ? 33.496 22.759 -45.865 1.00 84.06 74 SER A CA 1
ATOM 614 C C . SER A 1 74 ? 34.405 22.182 -44.778 1.00 84.06 74 SER A C 1
ATOM 616 O O . SER A 1 74 ? 34.002 22.029 -43.624 1.00 84.06 74 SER A O 1
ATOM 618 N N . ARG A 1 75 ? 35.679 21.948 -45.122 1.00 87.62 75 ARG A N 1
ATOM 619 C CA . ARG A 1 75 ? 36.708 21.456 -44.185 1.00 87.62 75 ARG A CA 1
ATOM 620 C C . ARG A 1 75 ? 36.915 22.388 -42.986 1.00 87.62 75 ARG A C 1
ATOM 622 O O . ARG A 1 75 ? 37.043 21.925 -41.857 1.00 87.62 75 ARG A O 1
ATOM 629 N N . SER A 1 76 ? 36.862 23.706 -43.204 1.00 86.06 76 SER A N 1
ATOM 630 C CA . SER A 1 76 ? 36.992 24.701 -42.125 1.00 86.06 76 SER A CA 1
ATOM 631 C C . SER A 1 76 ? 35.839 24.627 -41.119 1.00 86.06 76 SER A C 1
ATOM 633 O O . SER A 1 76 ? 36.053 24.812 -39.923 1.00 86.06 76 SER A O 1
ATOM 635 N N . GLN A 1 77 ? 34.623 24.319 -41.580 1.00 85.75 77 GLN A N 1
ATOM 636 C CA . GLN A 1 77 ? 33.468 24.132 -40.701 1.00 85.75 77 GLN A CA 1
ATOM 637 C C . GLN A 1 77 ? 33.629 22.886 -39.818 1.00 85.75 77 GLN A C 1
ATOM 639 O O . GLN A 1 77 ? 33.252 22.919 -38.650 1.00 85.75 77 GLN A O 1
ATOM 644 N N . TRP A 1 78 ? 34.216 21.810 -40.351 1.00 88.00 78 TRP A N 1
ATOM 645 C CA . TRP A 1 78 ? 34.503 20.595 -39.586 1.00 88.00 78 TRP A CA 1
ATOM 646 C C . TRP A 1 78 ? 35.557 20.837 -38.501 1.00 88.00 78 TRP A C 1
ATOM 648 O O . TRP A 1 78 ? 35.330 20.484 -37.346 1.00 88.00 78 TRP A O 1
ATOM 658 N N . MET A 1 79 ? 36.659 21.519 -38.835 1.00 87.44 79 MET A N 1
ATOM 659 C CA . MET A 1 79 ? 37.751 21.796 -37.889 1.00 87.44 79 MET A CA 1
ATOM 660 C C . MET A 1 79 ? 37.318 22.602 -36.655 1.00 87.44 79 MET A C 1
ATOM 662 O O . MET A 1 79 ? 37.929 22.459 -35.603 1.00 87.44 79 MET A O 1
ATOM 666 N N . ARG A 1 80 ? 36.269 23.433 -36.758 1.00 85.81 80 ARG A N 1
ATOM 667 C CA . ARG A 1 80 ? 35.748 24.254 -35.643 1.00 85.81 80 ARG A CA 1
ATOM 668 C C . ARG A 1 80 ? 34.746 23.525 -34.742 1.00 85.81 80 ARG A C 1
ATOM 670 O O . ARG A 1 80 ? 34.209 24.128 -33.818 1.00 85.81 80 ARG A O 1
ATOM 677 N N . ARG A 1 81 ? 34.442 22.252 -35.010 1.00 83.94 81 ARG A N 1
ATOM 678 C CA . ARG A 1 81 ? 33.603 21.432 -34.123 1.00 83.94 81 ARG A CA 1
ATOM 679 C C . ARG A 1 81 ? 34.433 20.932 -32.936 1.00 83.94 81 ARG A C 1
ATOM 681 O O . ARG A 1 81 ? 35.626 20.681 -33.070 1.00 83.94 81 ARG A O 1
ATOM 688 N N . LEU A 1 82 ? 33.781 20.714 -31.793 1.00 81.38 82 LEU A N 1
ATOM 689 C CA . LEU A 1 82 ? 34.442 20.343 -30.535 1.00 81.38 82 LEU A CA 1
ATOM 690 C C . LEU A 1 82 ? 35.324 19.084 -30.659 1.00 81.38 82 LEU A C 1
ATOM 692 O O . LEU A 1 82 ? 36.483 19.095 -30.258 1.00 81.38 82 LEU A O 1
ATOM 696 N N . LEU A 1 83 ? 34.809 18.008 -31.263 1.00 81.88 83 LEU A N 1
ATOM 697 C CA . LEU A 1 83 ? 35.536 16.735 -31.366 1.00 81.88 83 LEU A CA 1
ATOM 698 C C . LEU A 1 83 ? 36.749 16.787 -32.322 1.00 81.88 83 LEU A C 1
ATOM 700 O O . LEU A 1 83 ? 37.763 16.166 -32.015 1.00 81.88 83 LEU A O 1
ATOM 704 N N . PRO A 1 84 ? 36.701 17.468 -33.482 1.00 86.81 84 PRO A N 1
ATOM 705 C CA . PRO A 1 84 ? 37.898 17.745 -34.287 1.00 86.81 84 PRO A CA 1
ATOM 706 C C . PRO A 1 84 ? 38.903 18.695 -33.627 1.00 86.81 84 PRO A C 1
ATOM 708 O O . PRO A 1 84 ? 40.102 18.531 -33.833 1.00 86.81 84 PRO A O 1
ATOM 711 N N . MET A 1 85 ? 38.455 19.659 -32.817 1.00 85.44 85 MET A N 1
ATOM 712 C CA . MET A 1 85 ? 39.372 20.510 -32.049 1.00 85.44 85 MET A CA 1
ATOM 713 C C . MET A 1 85 ? 40.151 19.708 -31.002 1.00 85.44 85 MET A C 1
ATOM 715 O O . MET A 1 85 ? 41.352 19.910 -30.851 1.00 85.44 85 MET A O 1
ATOM 719 N N . ILE A 1 86 ? 39.489 18.769 -30.321 1.00 85.25 86 ILE A N 1
ATOM 720 C CA . ILE A 1 86 ? 40.125 17.862 -29.355 1.00 85.25 86 ILE A CA 1
ATOM 721 C C . ILE A 1 86 ? 41.181 16.976 -30.032 1.00 85.25 86 ILE A C 1
ATOM 723 O O . ILE A 1 86 ? 42.273 16.810 -29.495 1.00 85.25 86 ILE A O 1
ATOM 727 N N . ASP A 1 87 ? 40.897 16.440 -31.223 1.00 84.75 87 ASP A N 1
ATOM 728 C CA . ASP A 1 87 ? 41.898 15.683 -31.987 1.00 84.75 87 ASP A CA 1
ATOM 729 C C . ASP A 1 87 ? 43.121 16.530 -32.334 1.00 84.75 87 ASP A C 1
ATOM 731 O O . ASP A 1 87 ? 44.247 16.062 -32.208 1.00 84.75 87 ASP A O 1
ATOM 735 N N . LEU A 1 88 ? 42.893 17.770 -32.776 1.00 86.62 88 LEU A N 1
ATOM 736 C CA . LEU A 1 88 ? 43.974 18.679 -33.127 1.00 86.62 88 LEU A CA 1
ATOM 737 C C . LEU A 1 88 ? 44.836 18.979 -31.895 1.00 86.62 88 LEU A C 1
ATOM 739 O O . LEU A 1 88 ? 46.053 18.849 -31.969 1.00 86.62 88 LEU A O 1
ATOM 743 N N . LEU A 1 89 ? 44.207 19.287 -30.753 1.00 84.38 89 LEU A N 1
ATOM 744 C CA . LEU A 1 89 ? 44.882 19.487 -29.464 1.00 84.38 89 LEU A CA 1
ATOM 745 C C . LEU A 1 89 ? 45.725 18.272 -29.051 1.00 84.38 89 LEU A C 1
ATOM 747 O O . LEU A 1 89 ? 46.816 18.448 -28.520 1.00 84.38 89 LEU A O 1
ATOM 751 N N . ALA A 1 90 ? 45.262 17.053 -29.336 1.00 81.12 90 ALA A N 1
ATOM 752 C CA . ALA A 1 90 ? 45.996 15.825 -29.031 1.00 81.12 90 ALA A CA 1
ATOM 753 C C . ALA A 1 90 ? 47.226 15.594 -29.934 1.00 81.12 90 ALA A C 1
ATOM 755 O O . ALA A 1 90 ? 48.113 14.830 -29.559 1.00 81.12 90 ALA A O 1
ATOM 756 N N . ILE A 1 91 ? 47.301 16.247 -31.101 1.00 84.31 91 ILE A N 1
ATOM 757 C CA . ILE A 1 91 ? 48.429 16.151 -32.048 1.00 84.31 91 ILE A CA 1
ATOM 758 C C . ILE A 1 91 ? 49.424 17.312 -31.857 1.00 84.31 91 ILE A C 1
ATOM 760 O O . ILE A 1 91 ? 50.591 17.186 -32.224 1.00 84.31 91 ILE A O 1
ATOM 764 N N . ILE A 1 92 ? 49.008 18.421 -31.230 1.00 84.50 92 ILE A N 1
ATOM 765 C CA . ILE A 1 92 ? 49.878 19.574 -30.933 1.00 84.50 92 ILE A CA 1
ATOM 766 C C . ILE A 1 92 ? 51.184 19.186 -30.222 1.00 84.50 92 ILE A C 1
ATOM 768 O O . ILE A 1 92 ? 52.213 19.723 -30.625 1.00 84.50 92 ILE A O 1
ATOM 772 N N . PRO A 1 93 ? 51.212 18.260 -29.242 1.00 78.06 93 PRO A N 1
ATOM 773 C CA . PRO A 1 93 ? 52.464 17.829 -28.623 1.00 78.06 93 PRO A CA 1
ATOM 774 C C . PRO A 1 93 ? 53.503 17.346 -29.630 1.00 78.06 93 PRO A C 1
ATOM 776 O O . PRO A 1 93 ? 54.651 17.739 -29.513 1.00 78.06 93 PRO A O 1
ATOM 779 N N . LEU A 1 94 ? 53.104 16.578 -30.651 1.00 76.81 94 LEU A N 1
ATOM 780 C CA . LEU A 1 94 ? 54.006 16.133 -31.720 1.00 76.81 94 LEU A CA 1
ATOM 781 C C . LEU A 1 94 ? 54.489 17.305 -32.577 1.00 76.81 94 LEU A C 1
ATOM 783 O O . LEU A 1 94 ? 55.646 17.340 -32.977 1.00 76.81 94 LEU A O 1
ATOM 787 N N . ILE A 1 95 ? 53.613 18.270 -32.861 1.00 79.12 95 ILE A N 1
ATOM 788 C CA . ILE A 1 95 ? 53.983 19.461 -33.636 1.00 79.12 95 ILE A CA 1
ATOM 789 C C . ILE A 1 95 ? 55.012 20.292 -32.863 1.00 79.12 95 ILE A C 1
ATOM 791 O O . ILE A 1 95 ? 55.983 20.744 -33.459 1.00 79.12 95 ILE A O 1
ATOM 795 N N . ILE A 1 96 ? 54.817 20.470 -31.553 1.00 81.06 96 ILE A N 1
ATOM 796 C CA . ILE A 1 96 ? 55.762 21.175 -30.680 1.00 81.06 96 ILE A CA 1
ATOM 797 C C . ILE A 1 96 ? 57.079 20.396 -30.605 1.00 81.06 96 ILE A C 1
ATOM 799 O O . ILE A 1 96 ? 58.126 20.984 -30.838 1.00 81.06 96 ILE A O 1
ATOM 803 N N . ASP A 1 97 ? 57.039 19.090 -30.360 1.00 72.88 97 ASP A N 1
ATOM 804 C CA . ASP A 1 97 ? 58.234 18.247 -30.210 1.00 72.88 97 ASP A CA 1
ATOM 805 C C . ASP A 1 97 ? 59.094 18.211 -31.489 1.00 72.88 97 ASP A C 1
ATOM 807 O O . ASP A 1 97 ? 60.314 18.291 -31.430 1.00 72.88 97 ASP A O 1
ATOM 811 N N . VAL A 1 98 ? 58.465 18.192 -32.671 1.00 75.69 98 VAL A N 1
ATOM 812 C CA . VAL A 1 98 ? 59.169 18.217 -33.968 1.00 75.69 98 VAL A CA 1
ATOM 813 C C . VAL A 1 98 ? 59.646 19.622 -34.359 1.00 75.69 98 VAL A C 1
ATOM 815 O O . VAL A 1 98 ? 60.672 19.761 -35.023 1.00 75.69 98 VAL A O 1
ATOM 818 N N . ALA A 1 99 ? 58.900 20.672 -34.001 1.00 79.69 99 ALA A N 1
ATOM 819 C CA . ALA A 1 99 ? 59.233 22.050 -34.371 1.00 79.69 99 ALA A CA 1
ATOM 820 C C . ALA A 1 99 ? 60.250 22.713 -33.428 1.00 79.69 99 ALA A C 1
ATOM 822 O O . ALA A 1 99 ? 60.812 23.752 -33.781 1.00 79.69 99 ALA A O 1
ATOM 823 N N . THR A 1 100 ? 60.469 22.147 -32.238 1.00 80.38 100 THR A N 1
ATOM 824 C CA . THR A 1 100 ? 61.350 22.721 -31.217 1.00 80.38 100 THR A CA 1
ATOM 825 C C . THR A 1 100 ? 62.714 22.016 -31.227 1.00 80.38 100 THR A C 1
ATOM 827 O O . THR A 1 100 ? 62.760 20.789 -31.278 1.00 80.38 100 THR A O 1
ATOM 830 N N . PRO A 1 101 ? 63.844 22.748 -31.185 1.00 77.88 101 PRO A N 1
ATOM 831 C CA . PRO A 1 101 ? 65.166 22.136 -31.062 1.00 77.88 101 PRO A CA 1
ATOM 832 C C . PRO A 1 101 ? 65.307 21.287 -29.780 1.00 77.88 101 PRO A C 1
ATOM 834 O O . PRO A 1 101 ? 64.732 21.669 -28.758 1.00 77.88 101 PRO A O 1
ATOM 837 N N . PRO A 1 102 ? 66.133 20.216 -29.776 1.00 70.44 102 PRO A N 1
ATOM 838 C CA . PRO A 1 102 ? 66.287 19.286 -28.639 1.00 70.44 102 PRO A CA 1
ATOM 839 C C . PRO A 1 102 ? 66.769 19.921 -27.322 1.00 70.44 102 PRO A C 1
ATOM 841 O O . PRO A 1 102 ? 66.752 19.283 -26.276 1.00 70.44 102 PRO A O 1
ATOM 844 N N . GLU A 1 103 ? 67.246 21.163 -27.379 1.00 75.56 103 GLU A N 1
ATOM 845 C CA . GLU A 1 103 ? 67.827 21.916 -26.265 1.00 75.56 103 GLU A CA 1
ATOM 846 C C . GLU A 1 103 ? 66.767 22.623 -25.398 1.00 75.56 103 GLU A C 1
ATOM 848 O O . GLU A 1 103 ? 67.080 23.090 -24.303 1.00 75.56 103 GLU A O 1
ATOM 853 N N . ILE A 1 104 ? 65.519 22.724 -25.873 1.00 77.44 104 ILE A N 1
ATOM 854 C CA . ILE A 1 104 ? 64.423 23.407 -25.174 1.00 77.44 104 ILE A CA 1
ATOM 855 C C . ILE A 1 104 ? 63.520 22.369 -24.501 1.00 77.44 104 ILE A C 1
ATOM 857 O O . ILE A 1 104 ? 62.897 21.548 -25.171 1.00 77.44 104 ILE A O 1
ATOM 861 N N . ASP A 1 105 ? 63.395 22.442 -23.172 1.00 74.62 105 ASP A N 1
ATOM 862 C CA . ASP A 1 105 ? 62.514 21.551 -22.413 1.00 74.62 105 ASP A CA 1
ATOM 863 C C . ASP A 1 105 ? 61.031 21.880 -22.663 1.00 74.62 105 ASP A C 1
ATOM 865 O O . ASP A 1 105 ? 60.477 22.862 -22.160 1.00 74.62 105 ASP A O 1
ATOM 869 N N . VAL A 1 106 ? 60.378 21.023 -23.446 1.00 76.38 106 VAL A N 1
ATOM 870 C CA . VAL A 1 106 ? 58.942 21.075 -23.745 1.00 76.38 106 VAL A CA 1
ATOM 871 C C . VAL A 1 106 ? 58.158 19.965 -23.038 1.00 76.38 106 VAL A C 1
ATOM 873 O O . VAL A 1 106 ? 57.039 19.647 -23.435 1.00 76.38 106 VAL A O 1
ATOM 876 N N . ASN A 1 107 ? 58.680 19.385 -21.949 1.00 71.38 107 ASN A N 1
ATOM 877 C CA . ASN A 1 107 ? 58.009 18.296 -21.226 1.00 71.38 107 ASN A CA 1
ATOM 878 C C . ASN A 1 107 ? 56.604 18.669 -20.725 1.00 71.38 107 ASN A C 1
ATOM 880 O O . ASN A 1 107 ? 55.721 17.815 -20.685 1.00 71.38 107 ASN A O 1
ATOM 884 N N . TRP A 1 108 ? 56.344 19.943 -20.413 1.00 76.31 108 TRP A N 1
ATOM 885 C CA . TRP A 1 108 ? 55.000 20.414 -20.055 1.00 76.31 108 TRP A CA 1
ATOM 886 C C . TRP A 1 108 ? 53.987 20.241 -21.202 1.00 76.31 108 TRP A C 1
ATOM 888 O O . TRP A 1 108 ? 52.804 20.023 -20.942 1.00 76.31 108 TRP A O 1
ATOM 898 N N . ALA A 1 109 ? 54.426 20.268 -22.468 1.00 76.25 109 ALA A N 1
ATOM 899 C CA . ALA A 1 109 ? 53.564 20.043 -23.628 1.00 76.25 109 ALA A CA 1
ATOM 900 C C . ALA A 1 109 ? 53.057 18.592 -23.687 1.00 76.25 109 ALA A C 1
ATOM 902 O O . ALA A 1 109 ? 51.982 18.340 -24.236 1.00 76.25 109 ALA A O 1
ATOM 903 N N . LYS A 1 110 ? 53.756 17.644 -23.041 1.00 71.88 110 LYS A N 1
ATOM 904 C CA . LYS A 1 110 ? 53.284 16.260 -22.874 1.00 71.88 110 LYS A CA 1
ATOM 905 C C . LYS A 1 110 ? 52.002 16.190 -22.038 1.00 71.88 110 LYS A C 1
ATOM 907 O O . LYS A 1 110 ? 51.198 15.293 -22.268 1.00 71.88 110 LYS A O 1
ATOM 912 N N . LEU A 1 111 ? 51.724 17.165 -21.163 1.00 71.69 111 LEU A N 1
ATOM 913 C CA . LEU A 1 111 ? 50.457 17.234 -20.418 1.00 71.69 111 LEU A CA 1
ATOM 914 C C . LEU A 1 111 ? 49.250 17.435 -21.340 1.00 71.69 111 LEU A C 1
ATOM 916 O O . LEU A 1 111 ? 48.166 16.948 -21.035 1.00 71.69 111 LEU A O 1
ATOM 920 N N . LEU A 1 112 ? 49.426 18.073 -22.505 1.00 75.94 112 LEU A N 1
ATOM 921 C CA . LEU A 1 112 ? 48.344 18.215 -23.484 1.00 75.94 112 LEU A CA 1
ATOM 922 C C . LEU A 1 112 ? 47.901 16.854 -24.054 1.00 75.94 112 LEU A C 1
ATOM 924 O O . LEU A 1 112 ? 46.791 16.737 -24.571 1.00 75.94 112 LEU A O 1
ATOM 928 N N . ARG A 1 113 ? 48.710 15.794 -23.901 1.00 73.38 113 ARG A N 1
ATOM 929 C CA . ARG A 1 113 ? 48.322 14.423 -24.261 1.00 73.38 113 ARG A CA 1
ATOM 930 C C . ARG A 1 113 ? 47.163 13.910 -23.409 1.00 73.38 113 ARG A C 1
ATOM 932 O O . ARG A 1 113 ? 46.429 13.052 -23.889 1.00 73.38 113 ARG A O 1
ATOM 939 N N . ILE A 1 114 ? 46.910 14.456 -22.213 1.00 75.38 114 ILE A N 1
ATOM 940 C CA . ILE A 1 114 ? 45.738 14.074 -21.404 1.00 75.38 114 ILE A CA 1
ATOM 941 C C . ILE A 1 114 ? 44.420 14.410 -22.118 1.00 75.38 114 ILE A C 1
ATOM 943 O O . ILE A 1 114 ? 43.433 13.696 -21.960 1.00 75.38 114 ILE A O 1
ATOM 947 N N . PHE A 1 115 ? 44.410 15.424 -22.995 1.00 76.75 115 PHE A N 1
ATOM 948 C CA . PHE A 1 115 ? 43.249 15.744 -23.829 1.00 76.75 115 PHE A CA 1
ATOM 949 C C . PHE A 1 115 ? 42.940 14.649 -24.859 1.00 76.75 115 PHE A C 1
ATOM 951 O O . PHE A 1 115 ? 41.810 14.576 -25.340 1.00 76.75 115 PHE A O 1
ATOM 958 N N . SER A 1 116 ? 43.886 13.745 -25.156 1.00 74.25 116 SER A N 1
ATOM 959 C CA . SER A 1 116 ? 43.617 12.566 -25.987 1.00 74.25 116 SER A CA 1
ATOM 960 C C . SER A 1 116 ? 42.562 11.637 -25.368 1.00 74.25 116 SER A C 1
ATOM 962 O O . SER A 1 116 ? 41.830 10.992 -26.117 1.00 74.25 116 SER A O 1
ATOM 964 N N . LEU A 1 117 ? 42.380 11.643 -24.037 1.00 76.94 117 LEU A N 1
ATOM 965 C CA . LEU A 1 117 ? 41.283 10.933 -23.360 1.00 76.94 117 LEU A CA 1
ATOM 966 C C . LEU A 1 117 ? 39.912 11.437 -23.801 1.00 76.94 117 LEU A C 1
ATOM 968 O O . LEU A 1 117 ? 38.983 10.648 -23.959 1.00 76.94 117 LEU A O 1
ATOM 972 N N . LEU A 1 118 ? 39.780 12.737 -24.074 1.00 79.38 118 LEU A N 1
ATOM 973 C CA . LEU A 1 118 ? 38.518 13.312 -24.536 1.00 79.38 118 LEU A CA 1
ATOM 974 C C . LEU A 1 118 ? 38.133 12.815 -25.939 1.00 79.38 118 LEU A C 1
ATOM 976 O O . LEU A 1 118 ? 36.972 12.926 -26.329 1.00 79.38 118 LEU A O 1
ATOM 980 N N . ARG A 1 119 ? 39.067 12.207 -26.689 1.00 76.75 119 ARG A N 1
ATOM 981 C CA . ARG A 1 119 ? 38.771 11.552 -27.974 1.00 76.75 119 ARG A CA 1
ATOM 982 C C . ARG A 1 119 ? 37.931 10.287 -27.802 1.00 76.75 119 ARG A C 1
ATOM 984 O O . ARG A 1 119 ? 37.230 9.918 -28.746 1.00 76.75 119 ARG A O 1
ATOM 991 N N . MET A 1 120 ? 37.935 9.671 -26.610 1.00 73.62 120 MET A N 1
ATOM 992 C CA . MET A 1 120 ? 37.058 8.539 -26.281 1.00 73.62 120 MET A CA 1
ATOM 993 C C . MET A 1 120 ? 35.579 8.873 -26.480 1.00 73.62 120 MET A C 1
ATOM 995 O O . MET A 1 120 ? 34.799 7.980 -26.799 1.00 73.62 120 MET A O 1
ATOM 999 N N . GLU A 1 121 ? 35.189 10.148 -26.381 1.00 75.81 121 GLU A N 1
ATOM 1000 C CA . GLU A 1 121 ? 33.806 10.577 -26.601 1.00 75.81 121 GLU A CA 1
ATOM 1001 C C . GLU A 1 121 ? 33.247 10.131 -27.958 1.00 75.81 121 GLU A C 1
ATOM 1003 O O . GLU A 1 121 ? 32.066 9.819 -28.064 1.00 75.81 121 GLU A O 1
ATOM 1008 N N . ARG A 1 122 ? 34.084 10.014 -28.996 1.00 70.81 122 ARG A N 1
ATOM 1009 C CA . ARG A 1 122 ? 33.642 9.531 -30.317 1.00 70.81 122 ARG A CA 1
ATOM 1010 C C . ARG A 1 122 ? 33.126 8.096 -30.312 1.00 70.81 122 ARG A C 1
ATOM 1012 O O . ARG A 1 122 ? 32.409 7.717 -31.234 1.00 70.81 122 ARG A O 1
ATOM 1019 N N . SER A 1 123 ? 33.518 7.313 -29.313 1.00 66.81 123 SER A N 1
ATOM 1020 C CA . SER A 1 123 ? 33.092 5.928 -29.132 1.00 66.81 123 SER A CA 1
ATOM 1021 C C . SER A 1 123 ? 31.857 5.811 -28.233 1.00 66.81 123 SER A C 1
ATOM 1023 O O . SER A 1 123 ? 31.142 4.819 -28.336 1.00 66.81 123 SER A O 1
ATOM 1025 N N . PHE A 1 124 ? 31.592 6.803 -27.371 1.00 65.19 124 PHE A N 1
ATOM 1026 C CA . PHE A 1 124 ? 30.577 6.713 -26.311 1.00 65.19 124 PHE A CA 1
ATOM 1027 C C . PHE A 1 124 ? 29.420 7.723 -26.433 1.00 65.19 124 PHE A C 1
ATOM 1029 O O . PHE A 1 124 ? 28.358 7.475 -25.864 1.00 65.19 124 PHE A O 1
ATOM 1036 N N . ASN A 1 125 ? 29.579 8.823 -27.185 1.00 65.75 125 ASN A N 1
ATOM 1037 C CA . ASN A 1 125 ? 28.593 9.910 -27.333 1.00 65.75 125 ASN A CA 1
ATOM 1038 C C . ASN A 1 125 ? 28.015 10.428 -25.987 1.00 65.75 125 ASN A C 1
ATOM 1040 O O . ASN A 1 125 ? 26.858 10.856 -25.914 1.00 65.75 125 ASN A O 1
ATOM 1044 N N . GLY A 1 126 ? 28.789 10.362 -24.900 1.00 66.38 126 GLY A N 1
ATOM 1045 C CA . GLY A 1 126 ? 28.368 10.702 -23.542 1.00 66.38 126 GLY A CA 1
ATOM 1046 C C . GLY A 1 126 ? 28.283 12.207 -23.272 1.00 66.38 126 GLY A C 1
ATOM 1047 O O . GLY A 1 126 ? 27.309 12.668 -22.678 1.00 66.38 126 GLY A O 1
ATOM 1048 N N . PHE A 1 127 ? 29.242 13.004 -23.744 1.00 70.06 127 PHE A N 1
ATOM 1049 C CA . PHE A 1 127 ? 29.242 14.465 -23.584 1.00 70.06 127 PHE A CA 1
ATOM 1050 C C . PHE A 1 127 ? 28.114 15.151 -24.342 1.00 70.06 127 PHE A C 1
ATOM 1052 O O . PHE A 1 127 ? 27.589 16.154 -23.864 1.00 70.06 127 PHE A O 1
ATOM 1059 N N . SER A 1 128 ? 27.699 14.615 -25.489 1.00 69.31 128 SER A N 1
ATOM 1060 C CA . SER A 1 128 ? 26.538 15.162 -26.206 1.00 69.31 128 SER A CA 1
ATOM 1061 C C . SER A 1 128 ? 25.249 14.992 -25.391 1.00 69.31 128 SER A C 1
ATOM 1063 O O . SER A 1 128 ? 24.436 15.914 -25.318 1.00 69.31 128 SER A O 1
ATOM 1065 N N . ARG A 1 129 ? 25.100 13.853 -24.699 1.00 71.31 129 ARG A N 1
ATOM 1066 C CA . ARG A 1 129 ? 23.976 13.587 -23.786 1.00 71.31 129 ARG A CA 1
ATOM 1067 C C . ARG A 1 129 ? 24.032 14.473 -22.547 1.00 71.31 129 ARG A C 1
ATOM 1069 O O . ARG A 1 129 ? 23.051 15.148 -22.255 1.00 71.31 129 ARG A O 1
ATOM 1076 N N . ILE A 1 130 ? 25.191 14.555 -21.889 1.00 77.62 130 ILE A N 1
ATOM 1077 C CA . ILE A 1 130 ? 25.422 15.473 -20.760 1.00 77.62 130 ILE A CA 1
ATOM 1078 C C . ILE A 1 130 ? 25.100 16.915 -21.171 1.00 77.62 130 ILE A C 1
ATOM 1080 O O . ILE A 1 130 ? 24.391 17.619 -20.463 1.00 77.62 130 ILE A O 1
ATOM 1084 N N . GLY A 1 131 ? 25.578 17.356 -22.335 1.00 77.31 131 GLY A N 1
ATOM 1085 C CA . GLY A 1 131 ? 25.358 18.709 -22.837 1.00 77.31 131 GLY A CA 1
ATOM 1086 C C . GLY A 1 131 ? 23.885 19.022 -23.100 1.00 77.31 131 GLY A C 1
ATOM 1087 O O . GLY A 1 131 ? 23.442 20.131 -22.812 1.00 77.31 131 GLY A O 1
ATOM 1088 N N . ASN A 1 132 ? 23.114 18.056 -23.603 1.00 76.62 132 ASN A N 1
ATOM 1089 C CA . ASN A 1 132 ? 21.671 18.212 -23.790 1.00 76.62 132 ASN A CA 1
ATOM 1090 C C . ASN A 1 132 ? 20.929 18.305 -22.451 1.00 76.62 132 ASN A C 1
ATOM 1092 O O . ASN A 1 132 ? 20.051 19.151 -22.317 1.00 76.62 132 ASN A O 1
ATOM 1096 N N . VAL A 1 133 ? 21.332 17.507 -21.457 1.00 79.56 133 VAL A N 1
ATOM 1097 C CA . VAL A 1 133 ? 20.798 17.568 -20.087 1.00 79.56 133 VAL A CA 1
ATOM 1098 C C . VAL A 1 133 ? 21.114 18.910 -19.422 1.00 79.56 133 VAL A C 1
ATOM 1100 O O . VAL A 1 133 ? 20.237 19.557 -18.858 1.00 79.56 133 VAL A O 1
ATOM 1103 N N . LEU A 1 134 ? 22.359 19.381 -19.524 1.00 81.38 134 LEU A N 1
ATOM 1104 C CA . LEU A 1 134 ? 22.753 20.674 -18.962 1.00 81.38 134 LEU A CA 1
ATOM 1105 C C . LEU A 1 134 ? 21.998 21.830 -19.625 1.00 81.38 134 LEU A C 1
ATOM 1107 O O . LEU A 1 134 ? 21.578 22.755 -18.934 1.00 81.38 134 LEU A O 1
ATOM 1111 N N . LYS A 1 135 ? 21.786 21.771 -20.946 1.00 82.25 135 LYS A N 1
ATOM 1112 C CA . LYS A 1 135 ? 20.987 22.766 -21.679 1.00 82.25 135 LYS A CA 1
ATOM 1113 C C . LYS A 1 135 ? 19.517 22.740 -21.276 1.00 82.25 135 LYS A C 1
ATOM 1115 O O . LYS A 1 135 ? 18.942 23.804 -21.076 1.00 82.25 135 LYS A O 1
ATOM 1120 N N . SER A 1 136 ? 18.913 21.559 -21.145 1.00 78.31 136 SER A N 1
ATOM 1121 C CA . SER A 1 136 ? 17.502 21.452 -20.759 1.00 78.31 136 SER A CA 1
ATOM 1122 C C . SER A 1 136 ? 17.256 21.896 -19.318 1.00 78.31 136 SER A C 1
ATOM 1124 O O . SER A 1 136 ? 16.184 22.411 -19.021 1.00 78.31 136 SER A O 1
ATOM 1126 N N . LYS A 1 137 ? 18.255 21.759 -18.438 1.00 82.44 137 LYS A N 1
ATOM 1127 C CA . LYS A 1 137 ? 18.168 22.121 -17.017 1.00 82.44 137 LYS A CA 1
ATOM 1128 C C . LYS A 1 137 ? 18.954 23.382 -16.638 1.00 82.44 137 LYS A C 1
ATOM 1130 O O . LYS A 1 137 ? 19.249 23.593 -15.464 1.00 82.44 137 LYS A O 1
ATOM 1135 N N . THR A 1 138 ? 19.309 24.235 -17.604 1.00 85.81 138 THR A N 1
ATOM 1136 C CA . THR A 1 138 ? 20.174 25.404 -17.348 1.00 85.81 138 THR A CA 1
ATOM 1137 C C . THR A 1 138 ? 19.567 26.362 -16.321 1.00 85.81 138 THR A C 1
ATOM 1139 O O . THR A 1 138 ? 20.279 26.792 -15.420 1.00 85.81 138 THR A O 1
ATOM 1142 N N . GLU A 1 139 ? 18.268 26.664 -16.398 1.00 83.06 139 GLU A N 1
ATOM 1143 C CA . GLU A 1 139 ? 17.611 27.575 -15.445 1.00 83.06 139 GLU A CA 1
ATOM 1144 C C . GLU A 1 139 ? 17.622 27.020 -14.013 1.00 83.06 139 GLU A C 1
ATOM 1146 O O . GLU A 1 139 ? 17.912 27.745 -13.061 1.00 83.06 139 GLU A O 1
ATOM 1151 N N . GLU A 1 140 ? 17.389 25.716 -13.857 1.00 81.19 140 GLU A N 1
ATOM 1152 C CA . GLU A 1 140 ? 17.392 25.036 -12.559 1.00 81.19 140 GLU A CA 1
ATOM 1153 C C . GLU A 1 140 ? 18.809 25.002 -11.960 1.00 81.19 140 GLU A C 1
ATOM 1155 O O . GLU A 1 140 ? 19.007 25.314 -10.784 1.00 81.19 140 GLU A O 1
ATOM 1160 N N . LEU A 1 141 ? 19.817 24.700 -12.786 1.00 83.50 141 LEU A N 1
ATOM 1161 C CA . LEU A 1 141 ? 21.223 24.658 -12.381 1.00 83.50 141 LEU A CA 1
ATOM 1162 C C . LEU A 1 141 ? 21.781 26.041 -12.037 1.00 83.50 141 LEU A C 1
ATOM 1164 O O . LEU A 1 141 ? 22.490 26.178 -11.042 1.00 83.50 141 LEU A O 1
ATOM 1168 N N . VAL A 1 142 ? 21.448 27.069 -12.822 1.00 85.12 142 VAL A N 1
ATOM 1169 C CA . VAL A 1 142 ? 21.828 28.461 -12.539 1.00 85.12 142 VAL A CA 1
ATOM 1170 C C . VAL A 1 142 ? 21.190 28.925 -11.231 1.00 85.12 142 VAL A C 1
ATOM 1172 O O . VAL A 1 142 ? 21.867 29.542 -10.412 1.00 85.12 142 VAL A O 1
ATOM 1175 N N . THR A 1 143 ? 19.926 28.570 -10.990 1.00 79.75 143 THR A N 1
ATOM 1176 C CA . THR A 1 143 ? 19.230 28.882 -9.734 1.00 79.75 143 THR A CA 1
ATOM 1177 C C . THR A 1 143 ? 19.906 28.212 -8.537 1.00 79.75 143 THR A C 1
ATOM 1179 O O . THR A 1 143 ? 20.214 28.875 -7.546 1.00 79.75 143 THR A O 1
ATOM 1182 N N . ALA A 1 144 ? 20.205 26.914 -8.639 1.00 82.75 144 ALA A N 1
ATOM 1183 C CA . ALA A 1 144 ? 20.890 26.171 -7.585 1.00 82.75 144 ALA A CA 1
ATOM 1184 C C . ALA A 1 144 ? 22.297 26.730 -7.307 1.00 82.75 144 ALA A C 1
ATOM 1186 O O . ALA A 1 144 ? 22.669 26.918 -6.148 1.00 82.75 144 ALA A O 1
ATOM 1187 N N . ALA A 1 145 ? 23.053 27.058 -8.358 1.00 85.56 145 ALA A N 1
ATOM 1188 C CA . ALA A 1 145 ? 24.373 27.671 -8.244 1.00 85.56 145 ALA A CA 1
ATOM 1189 C C . ALA A 1 145 ? 24.308 29.067 -7.604 1.00 85.56 145 ALA A C 1
ATOM 1191 O O . ALA A 1 145 ? 25.142 29.393 -6.761 1.00 85.56 145 ALA A O 1
ATOM 1192 N N . PHE A 1 146 ? 23.302 29.873 -7.950 1.00 87.56 146 PHE A N 1
ATOM 1193 C CA . PHE A 1 146 ? 23.091 31.191 -7.355 1.00 87.56 146 PHE A CA 1
ATOM 1194 C C . PHE A 1 146 ? 22.769 31.098 -5.859 1.00 87.56 146 PHE A C 1
ATOM 1196 O O . PHE A 1 146 ? 23.383 31.796 -5.054 1.00 87.56 146 PHE A O 1
ATOM 1203 N N . ILE A 1 147 ? 21.870 30.189 -5.466 1.00 86.19 147 ILE A N 1
ATOM 1204 C CA . ILE A 1 147 ? 21.541 29.945 -4.053 1.00 86.19 147 ILE A CA 1
ATOM 1205 C C . ILE A 1 147 ? 22.774 29.445 -3.286 1.00 86.19 147 ILE A C 1
ATOM 1207 O O . ILE A 1 147 ? 23.059 29.941 -2.196 1.00 86.19 147 ILE A O 1
ATOM 1211 N N . ALA A 1 148 ? 23.537 28.509 -3.860 1.00 86.25 148 ALA A N 1
ATOM 1212 C CA . ALA A 1 148 ? 24.773 28.009 -3.259 1.00 86.25 148 ALA A CA 1
ATOM 1213 C C . ALA A 1 148 ? 25.818 29.121 -3.084 1.00 86.25 148 ALA A C 1
ATOM 1215 O O . ALA A 1 148 ? 26.459 29.205 -2.038 1.00 86.25 148 ALA A O 1
ATOM 1216 N N . PHE A 1 149 ? 25.957 30.007 -4.073 1.00 91.38 149 PHE A N 1
ATOM 1217 C CA . PHE A 1 149 ? 26.861 31.152 -4.007 1.00 91.38 149 PHE A CA 1
ATOM 1218 C C . PHE A 1 149 ? 26.444 32.159 -2.928 1.00 91.38 149 PHE A C 1
ATOM 1220 O O . PHE A 1 149 ? 27.284 32.590 -2.138 1.00 91.38 149 PHE A O 1
ATOM 1227 N N . LEU A 1 150 ? 25.153 32.498 -2.837 1.00 91.44 150 LEU A N 1
ATOM 1228 C CA . LEU A 1 150 ? 24.642 33.373 -1.778 1.00 91.44 150 LEU A CA 1
ATOM 1229 C C . LEU A 1 150 ? 24.888 32.779 -0.391 1.00 91.44 150 LEU A C 1
ATOM 1231 O O . LEU A 1 150 ? 25.345 33.484 0.508 1.00 91.44 150 LEU A O 1
ATOM 1235 N N . LEU A 1 151 ? 24.622 31.482 -0.222 1.00 90.19 151 LEU A N 1
ATOM 1236 C CA . LEU A 1 151 ? 24.859 30.808 1.047 1.00 90.19 151 LEU A CA 1
ATOM 1237 C C . LEU A 1 151 ? 26.348 30.756 1.388 1.00 90.19 151 LEU A C 1
ATOM 1239 O O . LEU A 1 151 ? 26.697 30.979 2.544 1.00 90.19 151 LEU A O 1
ATOM 1243 N N . LEU A 1 152 ? 27.222 30.505 0.411 1.00 93.88 152 LEU A N 1
ATOM 1244 C CA . LEU A 1 152 ? 28.671 30.547 0.598 1.00 93.88 152 LEU A CA 1
ATOM 1245 C C . LEU A 1 152 ? 29.104 31.915 1.128 1.00 93.88 152 LEU A C 1
ATOM 1247 O O . LEU A 1 152 ? 29.694 31.996 2.199 1.00 93.88 152 LEU A O 1
ATOM 1251 N N . VAL A 1 153 ? 28.751 32.996 0.432 1.00 94.50 153 VAL A N 1
ATOM 1252 C CA . VAL A 1 153 ? 29.140 34.353 0.843 1.00 94.50 153 VAL A CA 1
ATOM 1253 C C . VAL A 1 153 ? 28.568 34.699 2.219 1.00 94.50 153 VAL A C 1
ATOM 1255 O O . VAL A 1 153 ? 29.288 35.227 3.069 1.00 94.50 153 VAL A O 1
ATOM 1258 N N . PHE A 1 154 ? 27.296 34.380 2.468 1.00 93.94 154 PHE A N 1
ATOM 1259 C CA . PHE A 1 154 ? 26.630 34.689 3.732 1.00 93.94 154 PHE A CA 1
ATOM 1260 C C . PHE A 1 154 ? 27.217 33.899 4.908 1.00 93.94 154 PHE A C 1
ATOM 1262 O O . PHE A 1 154 ? 27.576 34.486 5.928 1.00 93.94 154 PHE A O 1
ATOM 1269 N N . SER A 1 155 ? 27.361 32.580 4.758 1.00 93.31 155 SER A N 1
ATOM 1270 C CA . SER A 1 155 ? 27.909 31.701 5.796 1.00 93.31 155 SER A CA 1
ATOM 1271 C C . SER A 1 155 ? 29.364 32.031 6.114 1.00 93.31 155 SER A C 1
ATOM 1273 O O . SER A 1 155 ? 29.713 32.123 7.287 1.00 93.31 155 SER A O 1
ATOM 1275 N N . SER A 1 156 ? 30.189 32.294 5.101 1.00 95.56 156 SER A N 1
ATOM 1276 C CA . SER A 1 156 ? 31.592 32.670 5.280 1.00 95.56 156 SER A CA 1
ATOM 1277 C C . SER A 1 156 ? 31.760 34.051 5.902 1.00 95.56 156 SER A C 1
ATOM 1279 O O . SER A 1 156 ? 32.620 34.223 6.763 1.00 95.56 156 SER A O 1
ATOM 1281 N N . SER A 1 157 ? 30.918 35.021 5.536 1.00 94.94 157 SER A N 1
ATOM 1282 C CA . SER A 1 157 ? 30.932 36.348 6.166 1.00 94.94 157 SER A CA 1
ATOM 1283 C C . SER A 1 157 ? 30.512 36.266 7.632 1.00 94.94 157 SER A C 1
ATOM 1285 O O . SER A 1 157 ? 31.173 36.830 8.500 1.00 94.94 157 SER A O 1
ATOM 1287 N N . LEU A 1 158 ? 29.438 35.528 7.930 1.00 95.06 158 LEU A N 1
ATOM 1288 C CA . LEU A 1 158 ? 28.964 35.366 9.300 1.00 95.06 158 LEU A CA 1
ATOM 1289 C C . LEU A 1 158 ? 29.976 34.590 10.150 1.00 95.06 158 LEU A C 1
ATOM 1291 O O . LEU A 1 158 ? 30.236 34.986 11.280 1.00 95.06 158 LEU A O 1
ATOM 1295 N N . MET A 1 159 ? 30.596 33.544 9.598 1.00 94.75 159 MET A N 1
ATOM 1296 C CA . MET A 1 159 ? 31.639 32.783 10.287 1.00 94.75 159 MET A CA 1
ATOM 1297 C C . MET A 1 159 ? 32.855 33.648 10.617 1.00 94.75 159 MET A C 1
ATOM 1299 O O . MET A 1 159 ? 33.331 33.620 11.749 1.00 94.75 159 MET A O 1
ATOM 1303 N N . TYR A 1 160 ? 33.306 34.464 9.657 1.00 95.31 160 TYR A N 1
ATOM 1304 C CA . TYR A 1 160 ? 34.375 35.435 9.875 1.00 95.31 160 TYR A CA 1
ATOM 1305 C C . TYR A 1 160 ? 34.056 36.354 11.056 1.00 95.31 160 TYR A C 1
ATOM 1307 O O . TYR A 1 160 ? 34.866 36.474 11.971 1.00 95.31 160 TYR A O 1
ATOM 1315 N N . TYR A 1 161 ? 32.873 36.974 11.074 1.00 94.75 161 TYR A N 1
ATOM 1316 C CA . TYR A 1 161 ? 32.511 37.867 12.173 1.00 94.75 161 TYR A CA 1
ATOM 1317 C C . TYR A 1 161 ? 32.379 37.119 13.501 1.00 94.75 161 TYR A C 1
ATOM 1319 O O . TYR A 1 161 ? 32.917 37.592 14.495 1.00 94.75 161 TYR A O 1
ATOM 1327 N N . LEU A 1 162 ? 31.729 35.949 13.529 1.00 93.44 162 LEU A N 1
ATOM 1328 C CA . LEU A 1 162 ? 31.519 35.179 14.759 1.00 93.44 162 LEU A CA 1
ATOM 1329 C C . LEU A 1 162 ? 32.826 34.711 15.404 1.00 93.44 162 LEU A C 1
ATOM 1331 O O . LEU A 1 162 ? 32.973 34.810 16.618 1.00 93.44 162 LEU A O 1
ATOM 1335 N N . GLU A 1 163 ? 33.782 34.225 14.614 1.00 92.88 163 GLU A N 1
ATOM 1336 C CA . GLU A 1 163 ? 35.066 33.753 15.143 1.00 92.88 163 GLU A CA 1
ATOM 1337 C C . GLU A 1 163 ? 36.014 34.897 15.529 1.00 92.88 163 GLU A C 1
ATOM 1339 O O . GLU A 1 163 ? 36.957 34.657 16.280 1.00 92.88 163 GLU A O 1
ATOM 1344 N N . ASN A 1 164 ? 35.749 36.125 15.066 1.00 91.62 164 ASN A N 1
ATOM 1345 C CA . ASN A 1 164 ? 36.497 37.335 15.425 1.00 91.62 164 ASN A CA 1
ATOM 1346 C C . ASN A 1 164 ? 35.780 38.223 16.471 1.00 91.62 164 ASN A C 1
ATOM 1348 O O . ASN A 1 164 ? 36.282 39.300 16.787 1.00 91.62 164 ASN A O 1
ATOM 1352 N N . LEU A 1 165 ? 34.625 37.805 17.016 1.00 86.19 165 LEU A N 1
ATOM 1353 C CA . LEU A 1 165 ? 33.908 38.550 18.070 1.00 86.19 165 LEU A CA 1
ATOM 1354 C C . LEU A 1 165 ? 34.689 38.606 19.389 1.00 86.19 165 LEU A C 1
ATOM 1356 O O . LEU A 1 165 ? 34.647 39.616 20.089 1.00 86.19 165 LEU A O 1
ATOM 1360 N N . GLU A 1 166 ? 35.385 37.523 19.727 1.00 80.62 166 GLU A N 1
ATOM 1361 C CA . GLU A 1 166 ? 36.171 37.389 20.952 1.00 80.62 166 GLU A CA 1
ATOM 1362 C C . GLU A 1 166 ? 37.620 37.019 20.598 1.00 80.62 166 GLU A C 1
ATOM 1364 O O . GLU A 1 166 ? 37.832 36.170 19.726 1.00 80.62 166 GLU A O 1
ATOM 1369 N N . PRO A 1 167 ? 38.635 37.613 21.254 1.00 80.06 167 PRO A N 1
ATOM 1370 C CA . PRO A 1 167 ? 40.023 37.193 21.084 1.00 80.06 167 PRO A CA 1
ATOM 1371 C C . PRO A 1 167 ? 40.200 35.725 21.499 1.00 80.06 167 PRO A C 1
ATOM 1373 O O . PRO A 1 167 ? 39.866 35.359 22.625 1.00 80.06 167 PRO A O 1
ATOM 1376 N N . GLN A 1 168 ? 40.737 34.888 20.607 1.00 75.81 168 GLN A N 1
ATOM 1377 C CA . GLN A 1 168 ? 40.973 33.462 20.871 1.00 75.81 168 GLN A CA 1
ATOM 1378 C C . GLN A 1 168 ? 42.468 33.120 20.907 1.00 75.81 168 GLN A C 1
ATOM 1380 O O . GLN A 1 168 ? 43.243 33.629 20.096 1.00 75.81 168 GLN A O 1
ATOM 1385 N N . GLU A 1 169 ? 42.861 32.210 21.807 1.00 78.50 169 GLU A N 1
ATOM 1386 C CA . GLU A 1 169 ? 44.203 31.613 21.857 1.00 78.50 169 GLU A CA 1
ATOM 1387 C C . GLU A 1 169 ? 44.144 30.101 21.556 1.00 78.50 169 GLU A C 1
ATOM 1389 O O . GLU A 1 169 ? 43.483 29.361 22.290 1.00 78.50 169 GLU A O 1
ATOM 1394 N N . PRO A 1 170 ? 44.833 29.599 20.507 1.00 81.75 170 PRO A N 1
ATOM 1395 C CA . PRO A 1 170 ? 45.584 30.347 19.494 1.00 81.75 170 PRO A CA 1
ATOM 1396 C C . PRO A 1 170 ? 44.663 31.156 18.553 1.00 81.75 170 PRO A C 1
ATOM 1398 O O . PRO A 1 170 ? 43.462 30.869 18.497 1.00 81.75 170 PRO A O 1
ATOM 1401 N N . PRO A 1 171 ? 45.208 32.122 17.781 1.00 82.94 171 PRO A N 1
ATOM 1402 C CA . PRO A 1 171 ? 44.427 32.951 16.866 1.00 82.94 171 PRO A CA 1
ATOM 1403 C C . PRO A 1 171 ? 43.570 32.127 15.902 1.00 82.94 171 PRO A C 1
ATOM 1405 O O . PRO A 1 171 ? 43.913 30.997 15.526 1.00 82.94 171 PRO A O 1
ATOM 1408 N N . THR A 1 172 ? 42.435 32.702 15.515 1.00 88.38 172 THR A N 1
ATOM 1409 C CA . THR A 1 172 ? 41.533 32.106 14.531 1.00 88.38 172 THR A CA 1
ATOM 1410 C C . THR A 1 172 ? 42.165 32.092 13.137 1.00 88.38 172 THR A C 1
ATOM 1412 O O . THR A 1 172 ? 42.878 33.019 12.758 1.00 88.38 172 THR A O 1
ATOM 1415 N N . LEU A 1 173 ? 41.896 31.036 12.363 1.00 90.06 173 LEU A N 1
ATOM 1416 C CA . LEU A 1 173 ? 42.321 30.933 10.960 1.00 90.06 173 LEU A CA 1
ATOM 1417 C C . LEU A 1 173 ? 41.345 31.642 10.002 1.00 90.06 173 LEU A C 1
ATOM 1419 O O . LEU A 1 173 ? 41.626 31.773 8.815 1.00 90.06 173 LEU A O 1
ATOM 1423 N N . PHE A 1 174 ? 40.224 32.161 10.516 1.00 90.75 174 PHE A N 1
ATOM 1424 C CA . PHE A 1 174 ? 39.276 32.988 9.769 1.00 90.75 174 PHE A CA 1
ATOM 1425 C C . PHE A 1 174 ? 39.790 34.437 9.650 1.00 90.75 174 PHE A C 1
ATOM 1427 O O . PHE A 1 174 ? 39.223 35.363 10.228 1.00 90.75 174 PHE A O 1
ATOM 1434 N N . ILE A 1 175 ? 40.896 34.631 8.919 1.00 92.06 175 ILE A N 1
ATOM 1435 C CA . ILE A 1 175 ? 41.621 35.918 8.816 1.00 92.06 175 ILE A CA 1
ATOM 1436 C C . ILE A 1 175 ? 41.001 36.917 7.827 1.00 92.06 175 ILE A C 1
ATOM 1438 O O . ILE A 1 175 ? 41.240 38.118 7.916 1.00 92.06 175 ILE A O 1
ATOM 1442 N N . SER A 1 176 ? 40.212 36.440 6.866 1.00 93.06 176 SER A N 1
ATOM 1443 C CA . SER A 1 176 ? 39.470 37.275 5.919 1.00 93.06 176 SER A CA 1
ATOM 1444 C C . SER A 1 176 ? 38.201 36.556 5.468 1.00 93.06 176 SER A C 1
ATOM 1446 O O . SER A 1 176 ? 38.084 35.335 5.614 1.00 93.06 176 SER A O 1
ATOM 1448 N N . ILE A 1 177 ? 37.247 37.287 4.882 1.00 93.50 177 ILE A N 1
ATOM 1449 C CA . ILE A 1 177 ? 36.045 36.667 4.302 1.00 93.50 177 ILE A CA 1
ATOM 1450 C C . ILE A 1 177 ? 36.437 35.685 3.186 1.00 93.50 177 ILE A C 1
ATOM 1452 O O . ILE A 1 177 ? 35.863 34.606 3.117 1.00 93.50 177 ILE A O 1
ATOM 1456 N N . ALA A 1 178 ? 37.452 36.000 2.371 1.00 93.00 178 ALA A N 1
ATOM 1457 C CA . ALA A 1 178 ? 37.928 35.120 1.299 1.00 93.00 178 ALA A CA 1
ATOM 1458 C C . ALA A 1 178 ? 38.510 33.797 1.834 1.00 93.00 178 ALA A C 1
ATOM 1460 O O . ALA A 1 178 ? 38.171 32.730 1.332 1.00 93.00 178 ALA A O 1
ATOM 1461 N N . GLU A 1 179 ? 39.301 33.841 2.906 1.00 91.50 179 GLU A N 1
ATOM 1462 C CA . GLU A 1 179 ? 39.796 32.628 3.584 1.00 91.50 179 GLU A CA 1
ATOM 1463 C C . GLU A 1 179 ? 38.651 31.849 4.254 1.00 91.50 179 GLU A C 1
ATOM 1465 O O . GLU A 1 179 ? 38.581 30.623 4.214 1.00 91.50 179 GLU A O 1
ATOM 1470 N N . SER A 1 180 ? 37.656 32.563 4.782 1.00 95.12 180 SER A N 1
ATOM 1471 C CA . SER A 1 180 ? 36.433 31.956 5.324 1.00 95.12 180 SER A CA 1
ATOM 1472 C C . SER A 1 180 ? 35.561 31.318 4.231 1.00 95.12 180 SER A C 1
ATOM 1474 O O . SER A 1 180 ? 34.766 30.419 4.519 1.00 95.12 180 SER A O 1
ATOM 1476 N N . MET A 1 181 ? 35.687 31.756 2.972 1.00 94.69 181 MET A N 1
ATOM 1477 C CA . MET A 1 181 ? 35.051 31.122 1.811 1.00 94.69 181 MET A CA 1
ATOM 1478 C C . MET A 1 181 ? 35.700 29.788 1.463 1.00 94.69 181 MET A C 1
ATOM 1480 O O . MET A 1 181 ? 34.972 28.886 1.064 1.00 94.69 181 MET A O 1
ATOM 1484 N N . TRP A 1 182 ? 37.004 29.598 1.685 1.00 94.75 182 TRP A N 1
ATOM 1485 C CA . TRP A 1 182 ? 37.623 28.273 1.552 1.00 94.75 182 TRP A CA 1
ATOM 1486 C C . TRP A 1 182 ? 36.994 27.267 2.527 1.00 94.75 182 TRP A C 1
ATOM 1488 O O . TRP A 1 182 ? 36.533 26.201 2.107 1.00 94.75 182 TRP A O 1
ATOM 1498 N N . TRP A 1 183 ? 36.842 27.659 3.799 1.00 94.38 183 TRP A N 1
ATOM 1499 C CA . TRP A 1 183 ? 36.087 26.871 4.779 1.00 94.38 183 TRP A CA 1
ATOM 1500 C C . TRP A 1 183 ? 34.637 26.632 4.333 1.00 94.38 183 TRP A C 1
ATOM 1502 O O . TRP A 1 183 ? 34.150 25.504 4.389 1.00 94.38 183 TRP A O 1
ATOM 1512 N N . GLY A 1 184 ? 33.953 27.675 3.854 1.00 91.50 184 GLY A N 1
ATOM 1513 C CA . GLY A 1 184 ? 32.567 27.591 3.391 1.00 91.50 184 GLY A CA 1
ATOM 1514 C C . GLY A 1 184 ? 32.390 26.624 2.217 1.00 91.50 184 GLY A C 1
ATOM 1515 O O . GLY A 1 184 ? 31.455 25.829 2.222 1.00 91.50 184 GLY A O 1
ATOM 1516 N N . VAL A 1 185 ? 33.311 26.617 1.248 1.00 91.62 185 VAL A N 1
ATOM 1517 C CA . VAL A 1 185 ? 33.321 25.652 0.137 1.00 91.62 185 VAL A CA 1
ATOM 1518 C C . VAL A 1 185 ? 33.522 24.239 0.674 1.00 91.62 185 VAL A C 1
ATOM 1520 O O . VAL A 1 185 ? 32.735 23.353 0.340 1.00 91.62 185 VAL A O 1
ATOM 1523 N N . ALA A 1 186 ? 34.518 24.017 1.536 1.00 87.69 186 ALA A N 1
ATOM 1524 C CA . ALA A 1 186 ? 34.780 22.702 2.120 1.00 87.69 186 ALA A CA 1
ATOM 1525 C C . ALA A 1 186 ? 33.601 22.184 2.969 1.00 87.69 186 ALA A C 1
ATOM 1527 O O . ALA A 1 186 ? 33.310 20.987 2.940 1.00 87.69 186 ALA A O 1
ATOM 1528 N N . ALA A 1 187 ? 32.903 23.067 3.689 1.00 86.75 187 ALA A N 1
ATOM 1529 C CA . ALA A 1 187 ? 31.753 22.729 4.524 1.00 86.75 187 ALA A CA 1
ATOM 1530 C C . ALA A 1 187 ? 30.482 22.467 3.699 1.00 86.75 187 ALA A C 1
ATOM 1532 O O . ALA A 1 187 ? 29.821 21.449 3.897 1.00 86.75 187 ALA A O 1
ATOM 1533 N N . LEU A 1 188 ? 30.152 23.345 2.744 1.00 85.25 188 LEU A N 1
ATOM 1534 C CA . LEU A 1 188 ? 28.949 23.223 1.912 1.00 85.25 188 LEU A CA 1
ATOM 1535 C C . LEU A 1 188 ? 29.022 22.040 0.941 1.00 85.25 188 LEU A C 1
ATOM 1537 O O . LEU A 1 188 ? 28.005 21.405 0.680 1.00 85.25 188 LEU A O 1
ATOM 1541 N N . THR A 1 189 ? 30.220 21.713 0.445 1.00 84.38 189 THR A N 1
ATOM 1542 C CA . THR A 1 189 ? 30.456 20.522 -0.394 1.00 84.38 189 THR A CA 1
ATOM 1543 C C . THR A 1 189 ? 30.615 19.238 0.412 1.00 84.38 189 THR A C 1
ATOM 1545 O O . THR A 1 189 ? 30.814 18.179 -0.175 1.00 84.38 189 THR A O 1
ATOM 1548 N N . THR A 1 190 ? 30.526 19.305 1.746 1.00 84.62 190 THR A N 1
ATOM 1549 C CA . THR A 1 190 ? 30.694 18.164 2.666 1.00 84.62 190 THR A CA 1
ATOM 1550 C C . THR A 1 190 ? 32.085 17.517 2.639 1.00 84.62 190 THR A C 1
ATOM 1552 O O . THR A 1 190 ? 32.268 16.423 3.162 1.00 84.62 190 THR A O 1
ATOM 1555 N N . THR A 1 191 ? 33.080 18.201 2.064 1.00 86.19 191 THR A N 1
ATOM 1556 C CA . THR A 1 191 ? 34.460 17.705 1.966 1.00 86.19 191 THR A CA 1
ATOM 1557 C C . THR A 1 191 ? 35.157 17.709 3.326 1.00 86.19 191 THR A C 1
ATOM 1559 O O . THR A 1 191 ? 35.752 16.712 3.719 1.00 86.19 191 THR A O 1
ATOM 1562 N N . GLY A 1 192 ? 35.070 18.828 4.056 1.00 82.88 192 GLY A N 1
ATOM 1563 C CA . GLY A 1 192 ? 35.505 18.918 5.452 1.00 82.88 192 GLY A CA 1
ATOM 1564 C C . GLY A 1 192 ? 36.971 18.552 5.722 1.00 82.88 192 GLY A C 1
ATOM 1565 O O . GLY A 1 192 ? 37.227 17.743 6.608 1.00 82.88 192 GLY A O 1
ATOM 1566 N N . TYR A 1 193 ? 37.931 19.162 5.015 1.00 84.25 193 TYR A N 1
ATOM 1567 C CA . TYR A 1 193 ? 39.373 18.897 5.188 1.00 84.25 193 TYR A CA 1
ATOM 1568 C C . TYR A 1 193 ? 39.886 19.044 6.633 1.00 84.25 193 TYR A C 1
ATOM 1570 O O . TYR A 1 193 ? 40.857 18.389 7.006 1.00 84.25 193 TYR A O 1
ATOM 1578 N N . GLY A 1 194 ? 39.237 19.880 7.452 1.00 83.81 194 GLY A N 1
ATOM 1579 C CA . GLY A 1 194 ? 39.577 20.076 8.867 1.00 83.81 194 GLY A CA 1
ATOM 1580 C C . GLY A 1 194 ? 40.777 20.997 9.115 1.00 83.81 194 GLY A C 1
ATOM 1581 O O . GLY A 1 194 ? 41.184 21.172 10.261 1.00 83.81 194 GLY A O 1
ATOM 1582 N N . ASP A 1 195 ? 41.313 21.607 8.061 1.00 89.00 195 ASP A N 1
ATOM 1583 C CA . ASP A 1 195 ? 42.387 22.602 8.061 1.00 89.00 195 ASP A CA 1
ATOM 1584 C C . ASP A 1 195 ? 41.954 23.944 8.675 1.00 89.00 195 ASP A C 1
ATOM 1586 O O . ASP A 1 195 ? 42.700 24.545 9.448 1.00 89.00 195 ASP A O 1
ATOM 1590 N N . ILE A 1 196 ? 40.719 24.376 8.409 1.00 90.50 196 ILE A N 1
ATOM 1591 C CA . ILE A 1 196 ? 40.076 25.530 9.051 1.00 90.50 196 ILE A CA 1
ATOM 1592 C C . ILE A 1 196 ? 38.811 25.040 9.762 1.00 90.50 196 ILE A C 1
ATOM 1594 O O . ILE A 1 196 ? 37.964 24.385 9.159 1.00 90.50 196 ILE A O 1
ATOM 1598 N N . THR A 1 197 ? 38.656 25.333 11.056 1.00 91.00 197 THR A N 1
ATOM 1599 C CA . THR A 1 197 ? 37.477 24.913 11.837 1.00 91.00 197 THR A CA 1
ATOM 1600 C C . THR A 1 197 ? 37.055 25.974 12.856 1.00 91.00 197 THR A C 1
ATOM 1602 O O . THR A 1 197 ? 37.921 26.602 13.473 1.00 91.00 197 THR A O 1
ATOM 1605 N N . PRO A 1 198 ? 35.739 26.192 13.060 1.00 91.31 198 PRO A N 1
ATOM 1606 C CA . PRO A 1 198 ? 35.249 27.142 14.051 1.00 91.31 198 PRO A CA 1
ATOM 1607 C C . PRO A 1 198 ? 35.503 26.641 15.472 1.00 91.31 198 PRO A C 1
ATOM 1609 O O . PRO A 1 198 ? 35.255 25.474 15.801 1.00 91.31 198 PRO A O 1
ATOM 1612 N N . ARG A 1 199 ? 35.983 27.532 16.338 1.00 88.31 199 ARG A N 1
ATOM 1613 C CA . ARG A 1 199 ? 36.295 27.215 17.736 1.00 88.31 199 ARG A CA 1
ATOM 1614 C C . ARG A 1 199 ? 35.251 27.781 18.687 1.00 88.31 199 ARG A C 1
ATOM 1616 O O . ARG A 1 199 ? 34.935 27.106 19.678 1.00 88.31 199 ARG A O 1
ATOM 1623 N N . SER A 1 200 ? 34.675 28.937 18.357 1.00 89.69 200 SER A N 1
ATOM 1624 C CA . SER A 1 200 ? 33.647 29.588 19.167 1.00 89.69 200 SER A CA 1
ATOM 1625 C C . SER A 1 200 ? 32.366 28.736 19.241 1.00 89.69 200 SER A C 1
ATOM 1627 O O . SER A 1 200 ? 32.028 28.028 18.285 1.00 89.69 200 SER A O 1
ATOM 1629 N N . PRO A 1 201 ? 31.606 28.778 20.352 1.00 87.62 201 PRO A N 1
ATOM 1630 C CA . PRO A 1 201 ? 30.323 28.077 20.444 1.00 87.62 201 PRO A CA 1
ATOM 1631 C C . PRO A 1 201 ? 29.325 28.513 19.359 1.00 87.62 201 PRO A C 1
ATOM 1633 O O . PRO A 1 201 ? 28.642 27.672 18.775 1.00 87.62 201 PRO A O 1
ATOM 1636 N N . ALA A 1 202 ? 29.277 29.814 19.054 1.00 88.31 202 ALA A N 1
ATOM 1637 C CA . ALA A 1 202 ? 28.406 30.372 18.023 1.00 88.31 202 ALA A CA 1
ATOM 1638 C C . ALA A 1 202 ? 28.832 29.940 16.610 1.00 88.31 202 ALA A C 1
ATOM 1640 O O . ALA A 1 202 ? 27.985 29.543 15.811 1.00 88.31 202 ALA A O 1
ATOM 1641 N N . GLY A 1 203 ? 30.134 29.941 16.317 1.00 91.38 203 GLY A N 1
ATOM 1642 C CA . GLY A 1 203 ? 30.678 29.445 15.055 1.00 91.38 203 GLY A CA 1
ATOM 1643 C C . GLY A 1 203 ? 30.482 27.940 14.882 1.00 91.38 203 GLY A C 1
ATOM 1644 O O . GLY A 1 203 ? 30.142 27.487 13.796 1.00 91.38 203 GLY A O 1
ATOM 1645 N N . LYS A 1 204 ? 30.576 27.139 15.950 1.00 90.88 204 LYS A N 1
ATOM 1646 C CA . LYS A 1 204 ? 30.242 25.701 15.902 1.00 90.88 204 LYS A CA 1
ATOM 1647 C C . LYS A 1 204 ? 28.762 25.458 15.619 1.00 90.88 204 LYS A C 1
ATOM 1649 O O . LYS A 1 204 ? 28.437 24.593 14.807 1.00 90.88 204 LYS A O 1
ATOM 1654 N N . LEU A 1 205 ? 27.871 26.230 16.247 1.00 92.44 205 LEU A N 1
ATOM 1655 C CA . LEU A 1 205 ? 26.434 26.169 15.970 1.00 92.44 205 LEU A CA 1
ATOM 1656 C C . LEU A 1 205 ? 26.142 26.545 14.512 1.00 92.44 205 LEU A C 1
ATOM 1658 O O . LEU A 1 205 ? 25.449 25.804 13.815 1.00 92.44 205 LEU A O 1
ATOM 1662 N N . LEU A 1 206 ? 26.717 27.655 14.036 1.00 91.38 206 LEU A N 1
ATOM 1663 C CA . LEU A 1 206 ? 26.590 28.085 12.647 1.00 91.38 206 LEU A CA 1
ATOM 1664 C C . LEU A 1 206 ? 27.149 27.032 11.685 1.00 91.38 206 LEU A C 1
ATOM 1666 O O . LEU A 1 206 ? 26.489 26.698 10.710 1.00 91.38 206 LEU A O 1
ATOM 1670 N N . GLY A 1 207 ? 28.325 26.474 11.971 1.00 87.44 207 GLY A N 1
ATOM 1671 C CA . GLY A 1 207 ? 28.946 25.419 11.175 1.00 87.44 207 GLY A CA 1
ATOM 1672 C C . GLY A 1 207 ? 28.072 24.170 11.075 1.00 87.44 207 GLY A C 1
ATOM 1673 O O . GLY A 1 207 ? 27.946 23.605 9.993 1.00 87.44 207 GLY A O 1
ATOM 1674 N N . GLY A 1 208 ? 27.395 23.786 12.162 1.00 84.81 208 GLY A N 1
ATOM 1675 C CA . GLY A 1 208 ? 26.417 22.697 12.153 1.00 84.81 208 GLY A CA 1
ATOM 1676 C C . GLY A 1 208 ? 25.209 22.984 11.254 1.00 84.81 208 GLY A C 1
ATOM 1677 O O . GLY A 1 208 ? 24.819 22.132 10.455 1.00 84.81 208 GLY A O 1
ATOM 1678 N N . VAL A 1 209 ? 24.648 24.196 11.330 1.00 87.44 209 VAL A N 1
ATOM 1679 C CA . VAL A 1 209 ? 23.529 24.624 10.469 1.00 87.44 209 VAL A CA 1
ATOM 1680 C C . VAL A 1 209 ? 23.955 24.682 9.001 1.00 87.44 209 VAL A C 1
ATOM 1682 O O . VAL A 1 209 ? 23.274 24.130 8.140 1.00 87.44 209 VAL A O 1
ATOM 1685 N N . VAL A 1 210 ? 25.099 25.304 8.711 1.00 86.88 210 VAL A N 1
ATOM 1686 C CA . VAL A 1 210 ? 25.662 25.431 7.359 1.00 86.88 210 VAL A CA 1
ATOM 1687 C C . VAL A 1 210 ? 25.985 24.061 6.772 1.00 86.88 210 VAL A C 1
ATOM 1689 O O . VAL A 1 210 ? 25.686 23.831 5.607 1.00 86.88 210 VAL A O 1
ATOM 1692 N N . GLY A 1 211 ? 26.513 23.128 7.569 1.00 80.50 211 GLY A N 1
ATOM 1693 C CA . GLY A 1 211 ? 26.745 21.750 7.139 1.00 80.50 211 GLY A CA 1
ATOM 1694 C C . GLY A 1 211 ? 25.451 21.038 6.737 1.00 80.50 211 GLY A C 1
ATOM 1695 O O . GLY A 1 211 ? 25.387 20.439 5.667 1.00 80.50 211 GLY A O 1
ATOM 1696 N N . PHE A 1 212 ? 24.388 21.156 7.541 1.00 80.62 212 PHE A N 1
ATOM 1697 C CA . PHE A 1 212 ? 23.092 20.542 7.228 1.00 80.62 212 PHE A CA 1
ATOM 1698 C C . PHE A 1 212 ? 22.444 21.142 5.969 1.00 80.62 212 PHE A C 1
ATOM 1700 O O . PHE A 1 212 ? 21.967 20.416 5.097 1.00 80.62 212 PHE A O 1
ATOM 1707 N N . VAL A 1 213 ? 22.457 22.472 5.849 1.00 79.06 213 VAL A N 1
ATOM 1708 C CA . VAL A 1 213 ? 21.897 23.188 4.692 1.00 79.06 213 VAL A CA 1
ATOM 1709 C C . VAL A 1 213 ? 22.743 22.960 3.430 1.00 79.06 213 VAL A C 1
ATOM 1711 O O . VAL A 1 213 ? 22.195 22.819 2.336 1.00 79.06 213 VAL A O 1
ATOM 1714 N N . GLY A 1 214 ? 24.066 22.868 3.573 1.00 73.25 214 GLY A N 1
ATOM 1715 C CA . GLY A 1 214 ? 25.007 22.610 2.485 1.00 73.25 214 GLY A CA 1
ATOM 1716 C C . GLY A 1 214 ? 24.748 21.282 1.786 1.00 73.25 214 GLY A C 1
ATOM 1717 O O . GLY A 1 214 ? 24.610 21.265 0.563 1.00 73.25 214 GLY A O 1
ATOM 1718 N N . VAL A 1 215 ? 24.551 20.207 2.562 1.00 76.19 215 VAL A N 1
ATOM 1719 C CA . VAL A 1 215 ? 24.154 18.884 2.042 1.00 76.19 215 VAL A CA 1
ATOM 1720 C C . VAL A 1 215 ? 22.898 18.995 1.175 1.00 76.19 215 VAL A C 1
ATOM 1722 O O . VAL A 1 215 ? 22.857 18.448 0.075 1.00 76.19 215 VAL A O 1
ATOM 1725 N N . ALA A 1 216 ? 21.878 19.721 1.644 1.00 72.25 216 ALA A N 1
ATOM 1726 C CA . ALA A 1 216 ? 20.608 19.850 0.935 1.00 72.25 216 ALA A CA 1
ATOM 1727 C C . ALA A 1 216 ? 20.739 20.619 -0.390 1.00 72.25 216 ALA A C 1
ATOM 1729 O O . ALA A 1 216 ? 20.129 20.230 -1.381 1.00 72.25 216 ALA A O 1
ATOM 1730 N N . ILE A 1 217 ? 21.542 21.687 -0.433 1.00 72.31 217 ILE A N 1
ATOM 1731 C CA . ILE A 1 217 ? 21.686 22.539 -1.624 1.00 72.31 217 ILE A CA 1
ATOM 1732 C C . ILE A 1 217 ? 22.613 21.908 -2.664 1.00 72.31 217 ILE A C 1
ATOM 1734 O O . ILE A 1 217 ? 22.268 21.886 -3.844 1.00 72.31 217 ILE A O 1
ATOM 1738 N N . PHE A 1 218 ? 23.757 21.352 -2.255 1.00 70.88 218 PHE A N 1
ATOM 1739 C CA . PHE A 1 218 ? 24.680 20.691 -3.187 1.00 70.88 218 PHE A CA 1
ATOM 1740 C C . PHE A 1 218 ? 24.132 19.362 -3.730 1.00 70.88 218 PHE A C 1
ATOM 1742 O O . PHE A 1 218 ? 24.575 18.898 -4.782 1.00 70.88 218 PHE A O 1
ATOM 1749 N N . ALA A 1 219 ? 23.112 18.786 -3.087 1.00 71.56 219 ALA A N 1
ATOM 1750 C CA . ALA A 1 219 ? 22.346 17.670 -3.633 1.00 71.56 219 ALA A CA 1
ATOM 1751 C C . ALA A 1 219 ? 21.486 18.053 -4.852 1.00 71.56 219 ALA A C 1
ATOM 1753 O O . ALA A 1 219 ? 21.216 17.194 -5.696 1.00 71.56 219 ALA A O 1
ATOM 1754 N N . LEU A 1 220 ? 21.061 19.319 -4.965 1.00 75.00 220 LEU A N 1
ATOM 1755 C CA . LEU A 1 220 ? 20.127 19.755 -6.007 1.00 75.00 220 LEU A CA 1
ATOM 1756 C C . LEU A 1 220 ? 20.718 19.625 -7.417 1.00 75.00 220 LEU A C 1
ATOM 1758 O O . LEU A 1 220 ? 20.075 18.968 -8.232 1.00 75.00 220 LEU A O 1
ATOM 1762 N N . PRO A 1 221 ? 21.930 20.134 -7.739 1.00 73.94 221 PRO A N 1
ATOM 1763 C CA . PRO A 1 221 ? 22.504 19.963 -9.076 1.00 73.94 221 PRO A CA 1
ATOM 1764 C C . PRO A 1 221 ? 22.652 18.494 -9.486 1.00 73.94 221 PRO A C 1
ATOM 1766 O O . PRO A 1 221 ? 22.371 18.144 -10.629 1.00 73.94 221 PRO A O 1
ATOM 1769 N N . ALA A 1 222 ? 23.035 17.619 -8.550 1.00 71.94 222 ALA A N 1
ATOM 1770 C CA . ALA A 1 222 ? 23.144 16.186 -8.807 1.00 71.94 222 ALA A CA 1
ATOM 1771 C C . ALA A 1 222 ? 21.773 15.548 -9.099 1.00 71.94 222 ALA A C 1
ATOM 1773 O O . ALA A 1 222 ? 21.655 14.746 -10.026 1.00 71.94 222 ALA A O 1
ATOM 1774 N N . GLY A 1 223 ? 20.733 15.930 -8.350 1.00 67.31 223 GLY A N 1
ATOM 1775 C CA . GLY A 1 223 ? 19.356 15.488 -8.586 1.00 67.31 223 GLY A CA 1
ATOM 1776 C C . GLY A 1 223 ? 18.780 15.993 -9.912 1.00 67.31 223 GLY A C 1
ATOM 1777 O O . GLY A 1 223 ? 18.194 15.207 -10.652 1.00 67.31 223 GLY A O 1
ATOM 1778 N N . ILE A 1 224 ? 19.012 17.267 -10.240 1.00 72.75 224 ILE A N 1
ATOM 1779 C CA . ILE A 1 224 ? 18.577 17.926 -11.483 1.00 72.75 224 ILE A CA 1
ATOM 1780 C C . ILE A 1 224 ? 19.224 17.270 -12.710 1.00 72.75 224 ILE A C 1
ATOM 1782 O O . ILE A 1 224 ? 18.556 16.972 -13.698 1.00 72.75 224 ILE A O 1
ATOM 1786 N N . ILE A 1 225 ? 20.533 17.005 -12.653 1.00 75.06 225 ILE A N 1
ATOM 1787 C CA . ILE A 1 225 ? 21.235 16.299 -13.731 1.00 75.06 225 ILE A CA 1
ATOM 1788 C C . ILE A 1 225 ? 20.712 14.861 -13.835 1.00 75.06 225 ILE A C 1
ATOM 1790 O O . ILE A 1 225 ? 20.465 14.381 -14.940 1.00 75.06 225 ILE A O 1
ATOM 1794 N N . GLY A 1 226 ? 20.491 14.187 -12.701 1.00 69.56 226 GLY A N 1
ATOM 1795 C CA . GLY A 1 226 ? 19.949 12.828 -12.653 1.00 69.56 226 GLY A CA 1
ATOM 1796 C C . GLY A 1 226 ? 18.570 12.698 -13.307 1.00 69.56 226 GLY A C 1
ATOM 1797 O O . GLY A 1 226 ? 18.377 11.815 -14.142 1.00 69.56 226 GLY A O 1
ATOM 1798 N N . SER A 1 227 ? 17.632 13.594 -12.988 1.00 69.94 227 SER A N 1
ATOM 1799 C CA . SER A 1 227 ? 16.308 13.625 -13.624 1.00 69.94 227 SER A CA 1
ATOM 1800 C C . SER A 1 227 ? 16.373 14.055 -15.091 1.00 69.94 227 SER A C 1
ATOM 1802 O O . SER A 1 227 ? 15.661 13.514 -15.930 1.00 69.94 227 SER A O 1
ATOM 1804 N N . GLY A 1 228 ? 17.272 14.972 -15.452 1.00 68.69 228 GLY A N 1
ATOM 1805 C CA . GLY A 1 228 ? 17.470 15.341 -16.851 1.00 68.69 228 GLY A CA 1
ATOM 1806 C C . GLY A 1 228 ? 17.995 14.177 -17.702 1.00 68.69 228 GLY A C 1
ATOM 1807 O O . GLY A 1 228 ? 17.569 14.005 -18.844 1.00 68.69 228 GLY A O 1
ATOM 1808 N N . PHE A 1 229 ? 18.865 13.323 -17.152 1.00 72.12 229 PHE A N 1
ATOM 1809 C CA . PHE A 1 229 ? 19.296 12.099 -17.832 1.00 72.12 229 PHE A CA 1
ATOM 1810 C C . PHE A 1 229 ? 18.155 11.109 -18.037 1.00 72.12 229 PHE A C 1
ATOM 1812 O O . PHE A 1 229 ? 18.058 10.528 -19.118 1.00 72.12 229 PHE A O 1
ATOM 1819 N N . THR A 1 230 ? 17.288 10.918 -17.039 1.00 71.62 230 THR A N 1
ATOM 1820 C CA . THR A 1 230 ? 16.126 10.040 -17.209 1.00 71.62 230 THR A CA 1
ATOM 1821 C C . THR A 1 230 ? 15.177 10.605 -18.260 1.00 71.62 230 THR A C 1
ATOM 1823 O O . THR A 1 230 ? 14.778 9.859 -19.147 1.00 71.62 230 THR A O 1
ATOM 1826 N N . GLU A 1 231 ? 14.899 11.911 -18.255 1.00 71.56 231 GLU A N 1
ATOM 1827 C CA . GLU A 1 231 ? 14.087 12.586 -19.279 1.00 71.56 231 GLU A CA 1
ATOM 1828 C C . GLU A 1 231 ? 14.645 12.394 -20.698 1.00 71.56 231 GLU A C 1
ATOM 1830 O O . GLU A 1 231 ? 13.900 12.012 -21.601 1.00 71.56 231 GLU A O 1
ATOM 1835 N N . VAL A 1 232 ? 15.952 12.596 -20.910 1.00 69.94 232 VAL A N 1
ATOM 1836 C CA . VAL A 1 232 ? 16.585 12.404 -22.229 1.00 69.94 232 VAL A CA 1
ATOM 1837 C C . VAL A 1 232 ? 16.546 10.934 -22.657 1.00 69.94 232 VAL A C 1
ATOM 1839 O O . VAL A 1 232 ? 16.251 10.648 -23.816 1.00 69.94 232 VAL A O 1
ATOM 1842 N N . LEU A 1 233 ? 16.776 9.990 -21.739 1.00 68.94 233 LEU A N 1
ATOM 1843 C CA . LEU A 1 233 ? 16.685 8.555 -22.032 1.00 68.94 233 LEU A CA 1
ATOM 1844 C C . LEU A 1 233 ? 15.248 8.119 -22.351 1.00 68.94 233 LEU A C 1
ATOM 1846 O O . LEU A 1 233 ? 15.034 7.327 -23.271 1.00 68.94 233 LEU A O 1
ATOM 1850 N N . TYR A 1 234 ? 14.256 8.653 -21.635 1.00 68.88 234 TYR A N 1
ATOM 1851 C CA . TYR A 1 234 ? 12.843 8.429 -21.934 1.00 68.88 234 TYR A CA 1
ATOM 1852 C C . TYR A 1 234 ? 12.458 9.027 -23.286 1.00 68.88 234 TYR A C 1
ATOM 1854 O O . TYR A 1 234 ? 11.767 8.359 -24.051 1.00 68.88 234 TYR A O 1
ATOM 1862 N N . ALA A 1 235 ? 12.942 10.227 -23.616 1.00 70.69 235 ALA A N 1
ATOM 1863 C CA . ALA A 1 235 ? 12.706 10.865 -24.907 1.00 70.69 235 ALA A CA 1
ATOM 1864 C C . ALA A 1 235 ? 13.355 10.089 -26.066 1.00 70.69 235 ALA A C 1
ATOM 1866 O O . ALA A 1 235 ? 12.705 9.876 -27.086 1.00 70.69 235 ALA A O 1
ATOM 1867 N N . GLU A 1 236 ? 14.592 9.596 -25.911 1.00 69.44 236 GLU A N 1
ATOM 1868 C CA . GLU A 1 236 ? 15.249 8.722 -26.900 1.00 69.44 236 GLU A CA 1
ATOM 1869 C C . GLU A 1 236 ? 14.458 7.417 -27.092 1.00 69.44 236 GLU A C 1
ATOM 1871 O O . GLU A 1 236 ? 14.230 6.981 -28.223 1.00 69.44 236 GLU A O 1
ATOM 1876 N N . ARG A 1 237 ? 13.977 6.814 -25.997 1.00 70.06 237 ARG A N 1
ATOM 1877 C CA . ARG A 1 237 ? 13.169 5.588 -26.035 1.00 70.06 237 ARG A CA 1
ATOM 1878 C C . ARG A 1 237 ? 11.799 5.823 -26.663 1.00 70.06 237 ARG A C 1
ATOM 1880 O O . ARG A 1 237 ? 11.358 5.000 -27.455 1.00 70.06 237 ARG A O 1
ATOM 1887 N N . GLN A 1 238 ? 11.141 6.939 -26.360 1.00 65.81 238 GLN A N 1
ATOM 1888 C CA . GLN A 1 238 ? 9.887 7.329 -27.000 1.00 65.81 238 GLN A CA 1
ATOM 1889 C C . GLN A 1 238 ? 10.084 7.645 -28.478 1.00 65.81 238 GLN A C 1
ATOM 1891 O O . GLN A 1 238 ? 9.270 7.213 -29.277 1.00 65.81 238 GLN A O 1
ATOM 1896 N N . ALA A 1 239 ? 11.163 8.325 -28.867 1.00 68.88 239 ALA A N 1
ATOM 1897 C CA . ALA A 1 239 ? 11.478 8.573 -30.271 1.00 68.88 239 ALA A CA 1
ATOM 1898 C C . ALA A 1 239 ? 11.755 7.265 -31.031 1.00 68.88 239 ALA A C 1
ATOM 1900 O O . ALA A 1 239 ? 11.310 7.111 -32.167 1.00 68.88 239 ALA A O 1
ATOM 1901 N N . ALA A 1 240 ? 12.429 6.296 -30.399 1.00 67.62 240 ALA A N 1
ATOM 1902 C CA . ALA A 1 240 ? 12.631 4.961 -30.959 1.00 67.62 240 ALA A CA 1
ATOM 1903 C C . ALA A 1 240 ? 11.304 4.198 -31.107 1.00 67.62 240 ALA A C 1
ATOM 1905 O O . ALA A 1 240 ? 11.016 3.684 -32.186 1.00 67.62 240 ALA A O 1
ATOM 1906 N N . LEU A 1 241 ? 10.464 4.203 -30.067 1.00 57.00 241 LEU A N 1
ATOM 1907 C CA . LEU A 1 241 ? 9.130 3.596 -30.084 1.00 57.00 241 LEU A CA 1
ATOM 1908 C C . LEU A 1 241 ? 8.175 4.308 -31.051 1.00 57.00 241 LEU A C 1
ATOM 1910 O O . LEU A 1 241 ? 7.333 3.658 -31.651 1.00 57.00 241 LEU A O 1
ATOM 1914 N N . ALA A 1 242 ? 8.306 5.621 -31.244 1.00 54.28 242 ALA A N 1
ATOM 1915 C CA . ALA A 1 242 ? 7.531 6.404 -32.201 1.00 54.28 242 ALA A CA 1
ATOM 1916 C C . ALA A 1 242 ? 7.998 6.147 -33.637 1.00 54.28 242 ALA A C 1
ATOM 1918 O O . ALA A 1 242 ? 7.171 6.058 -34.537 1.00 54.28 242 ALA A O 1
ATOM 1919 N N . ALA A 1 243 ? 9.300 5.962 -33.869 1.00 63.41 243 ALA A N 1
ATOM 1920 C CA . ALA A 1 243 ? 9.823 5.514 -35.158 1.00 63.41 243 ALA A CA 1
ATOM 1921 C C . ALA A 1 243 ? 9.377 4.076 -35.488 1.00 63.41 243 ALA A C 1
ATOM 1923 O O . ALA A 1 243 ? 9.148 3.747 -36.653 1.00 63.41 243 ALA A O 1
ATOM 1924 N N . GLU A 1 244 ? 9.224 3.230 -34.469 1.00 57.47 244 GLU A N 1
ATOM 1925 C CA . GLU A 1 244 ? 8.676 1.876 -34.572 1.00 57.47 244 GLU A CA 1
ATOM 1926 C C . GLU A 1 244 ? 7.150 1.898 -34.794 1.00 57.47 244 GLU A C 1
ATOM 1928 O O . GLU A 1 244 ? 6.654 1.271 -35.725 1.00 57.47 244 GLU A O 1
ATOM 1933 N N . ALA A 1 245 ? 6.408 2.742 -34.073 1.00 48.84 245 ALA A N 1
ATOM 1934 C CA . ALA A 1 245 ? 4.969 2.950 -34.247 1.00 48.84 245 ALA A CA 1
ATOM 1935 C C . ALA A 1 245 ? 4.610 3.632 -35.580 1.00 48.84 245 ALA A C 1
ATOM 1937 O O . ALA A 1 245 ? 3.578 3.320 -36.169 1.00 48.84 245 ALA A O 1
ATOM 1938 N N . ALA A 1 246 ? 5.474 4.510 -36.101 1.00 52.88 246 ALA A N 1
ATOM 1939 C CA . ALA A 1 246 ? 5.352 5.103 -37.434 1.00 52.88 246 ALA A CA 1
ATOM 1940 C C . ALA A 1 246 ? 5.629 4.079 -38.548 1.00 52.88 246 ALA A C 1
ATOM 1942 O O . ALA A 1 246 ? 5.029 4.164 -39.618 1.00 52.88 246 ALA A O 1
ATOM 1943 N N . ARG A 1 247 ? 6.487 3.077 -38.298 1.00 58.25 247 ARG A N 1
ATOM 1944 C CA . ARG A 1 247 ? 6.615 1.896 -39.171 1.00 58.25 247 ARG A CA 1
ATOM 1945 C C . ARG A 1 247 ? 5.382 0.990 -39.111 1.00 58.25 247 ARG A C 1
ATOM 1947 O O . ARG A 1 247 ? 5.093 0.324 -40.098 1.00 58.25 247 ARG A O 1
ATOM 1954 N N . GLU A 1 248 ? 4.663 0.985 -37.990 1.00 46.53 248 GLU A N 1
ATOM 1955 C CA . GLU A 1 248 ? 3.465 0.166 -37.749 1.00 46.53 248 GLU A CA 1
ATOM 1956 C C . GLU A 1 248 ? 2.123 0.909 -37.939 1.00 46.53 248 GLU A C 1
ATOM 1958 O O . GLU A 1 248 ? 1.061 0.319 -37.742 1.00 46.53 248 GLU A O 1
ATOM 1963 N N . GLY A 1 249 ? 2.139 2.180 -38.354 1.00 37.47 249 GLY A N 1
ATOM 1964 C CA . GLY A 1 249 ? 0.940 2.947 -38.711 1.00 37.47 249 GLY A CA 1
ATOM 1965 C C . GLY A 1 249 ? -0.013 3.290 -37.555 1.00 37.47 249 GLY A C 1
ATOM 1966 O O . GLY A 1 249 ? -1.218 3.378 -37.785 1.00 37.47 249 GLY A O 1
ATOM 1967 N N . LYS A 1 250 ? 0.480 3.482 -36.322 1.00 33.84 250 LYS A N 1
ATOM 1968 C CA . LYS A 1 250 ? -0.349 3.893 -35.167 1.00 33.84 250 LYS A CA 1
ATOM 1969 C C . LYS A 1 250 ? 0.003 5.309 -34.699 1.00 33.84 250 LYS A C 1
ATOM 1971 O O . LYS A 1 250 ? 1.124 5.550 -34.261 1.00 33.84 250 LYS A O 1
ATOM 1976 N N . GLU A 1 251 ? -0.959 6.231 -34.770 1.00 29.52 251 GLU A N 1
ATOM 1977 C CA . GLU A 1 251 ? -0.814 7.610 -34.278 1.00 29.52 251 GLU A CA 1
ATOM 1978 C C . GLU A 1 251 ? -0.878 7.692 -32.743 1.00 29.52 251 GLU A C 1
ATOM 1980 O O . GLU A 1 251 ? -1.702 7.036 -32.103 1.00 29.52 251 GLU A O 1
ATOM 1985 N N . GLN A 1 252 ? -0.023 8.541 -32.160 1.00 31.48 252 GLN A N 1
ATOM 1986 C CA . GLN A 1 252 ? -0.069 8.942 -30.752 1.00 31.48 252 GLN A CA 1
ATOM 1987 C C . GLN A 1 252 ? -0.524 10.405 -30.599 1.00 31.48 252 GLN A C 1
ATOM 1989 O O . GLN A 1 252 ? -0.195 11.233 -31.451 1.00 31.48 252 GLN A O 1
ATOM 1994 N N . PRO A 1 253 ? -1.211 10.752 -29.493 1.00 28.50 253 PRO A N 1
ATOM 1995 C CA . PRO A 1 253 ? -1.587 12.123 -29.175 1.00 28.50 253 PRO A CA 1
ATOM 1996 C C . PRO A 1 253 ? -0.454 12.873 -28.455 1.00 28.50 253 PRO A C 1
ATOM 1998 O O . PRO A 1 253 ? 0.235 12.332 -27.591 1.00 28.50 253 PRO A O 1
ATOM 2001 N N . SER A 1 254 ? -0.281 14.144 -28.813 1.00 26.09 254 SER A N 1
ATOM 2002 C CA . SER A 1 254 ? 0.754 15.051 -28.309 1.00 26.09 254 SER A CA 1
ATOM 2003 C C . SER A 1 254 ? 0.419 15.634 -26.930 1.00 26.09 254 SER A C 1
ATOM 2005 O O . SER A 1 254 ? -0.651 16.219 -26.755 1.00 26.09 254 SER A O 1
ATOM 2007 N N . VAL A 1 255 ? 1.364 15.564 -25.988 1.00 28.64 255 VAL A N 1
ATOM 2008 C CA . VAL A 1 255 ? 1.305 16.228 -24.673 1.00 28.64 255 VAL A CA 1
ATOM 2009 C C . VAL A 1 255 ? 2.126 17.521 -24.727 1.00 28.64 255 VAL A C 1
ATOM 2011 O O . VAL A 1 255 ? 3.313 17.491 -25.046 1.00 28.64 255 VAL A O 1
ATOM 2014 N N . GLY A 1 256 ? 1.487 18.663 -24.459 1.00 29.23 256 GLY A N 1
ATOM 2015 C CA . GLY A 1 256 ? 2.113 19.990 -24.463 1.00 29.23 256 GLY A CA 1
ATOM 2016 C C . GLY A 1 256 ? 2.731 20.358 -23.109 1.00 29.23 256 GLY A C 1
ATOM 2017 O O . GLY A 1 256 ? 2.113 20.162 -22.068 1.00 29.23 256 GLY A O 1
ATOM 2018 N N . GLN A 1 257 ? 3.947 20.909 -23.134 1.00 27.03 257 GLN A N 1
ATOM 2019 C CA . GLN A 1 257 ? 4.677 21.425 -21.969 1.00 27.03 257 GLN A CA 1
ATOM 2020 C C . GLN A 1 257 ? 4.162 22.819 -21.563 1.00 27.03 257 GLN A C 1
ATOM 2022 O O . GLN A 1 257 ? 4.056 23.707 -22.409 1.00 27.03 257 GLN A O 1
ATOM 2027 N N . LEU A 1 258 ? 3.892 23.034 -20.271 1.00 28.69 258 LEU A N 1
ATOM 2028 C CA . LEU A 1 258 ? 3.558 24.343 -19.684 1.00 28.69 258 LEU A CA 1
ATOM 2029 C C . LEU A 1 258 ? 4.681 24.802 -18.738 1.00 28.69 258 LEU A C 1
ATOM 2031 O O . LEU A 1 258 ? 5.306 23.981 -18.068 1.00 28.69 258 LEU A O 1
ATOM 2035 N N . SER A 1 259 ? 4.954 26.111 -18.704 1.00 28.00 259 SER A N 1
ATOM 2036 C CA . SER A 1 259 ? 6.106 26.706 -18.012 1.00 28.00 259 SER A CA 1
ATOM 2037 C C . SER A 1 259 ? 5.793 27.175 -16.584 1.00 28.00 259 SER A C 1
ATOM 2039 O O . SER A 1 259 ? 4.669 27.546 -16.241 1.00 28.00 259 SER A O 1
ATOM 2041 N N . VAL A 1 260 ? 6.841 27.202 -15.755 1.00 29.58 260 VAL A N 1
ATOM 2042 C CA . VAL A 1 260 ? 6.847 27.496 -14.307 1.00 29.58 260 VAL A CA 1
ATOM 2043 C C . VAL A 1 260 ? 6.149 28.817 -13.938 1.00 29.58 260 VAL A C 1
ATOM 2045 O O . VAL A 1 260 ? 5.547 28.913 -12.872 1.00 29.58 260 VAL A O 1
ATOM 2048 N N . ASN A 1 261 ? 6.114 29.803 -14.839 1.00 27.77 261 ASN A N 1
ATOM 2049 C CA . ASN A 1 261 ? 5.499 31.111 -14.579 1.00 27.77 261 ASN A CA 1
ATOM 2050 C C . ASN A 1 261 ? 3.957 31.095 -14.573 1.00 27.77 261 ASN A C 1
ATOM 2052 O O . ASN A 1 261 ? 3.341 31.975 -13.972 1.00 27.77 261 ASN A O 1
ATOM 2056 N N . GLN A 1 262 ? 3.313 30.090 -15.179 1.00 32.41 262 GLN A N 1
ATOM 2057 C CA . GLN A 1 262 ? 1.856 29.908 -15.083 1.00 32.41 262 GLN A CA 1
ATOM 2058 C C . GLN A 1 262 ? 1.444 29.235 -13.761 1.00 32.41 262 GLN A C 1
ATOM 2060 O O . GLN A 1 262 ? 0.339 29.465 -13.262 1.00 32.41 262 GLN A O 1
ATOM 2065 N N . LEU A 1 263 ? 2.349 28.466 -13.146 1.00 31.20 263 LEU A N 1
ATOM 2066 C CA . LEU A 1 263 ? 2.129 27.785 -11.869 1.00 31.20 263 LEU A CA 1
ATOM 2067 C C . LEU A 1 263 ? 2.043 28.791 -10.707 1.00 31.20 263 LEU A C 1
ATOM 2069 O O . LEU A 1 263 ? 1.146 28.703 -9.871 1.00 31.20 263 LEU A O 1
ATOM 2073 N N . THR A 1 264 ? 2.916 29.801 -10.700 1.00 29.31 264 THR A N 1
ATOM 2074 C CA . THR A 1 264 ? 2.980 30.832 -9.649 1.00 29.31 264 THR A CA 1
ATOM 2075 C C . THR A 1 264 ? 1.785 31.792 -9.685 1.00 29.31 264 THR A C 1
ATOM 2077 O O . THR A 1 264 ? 1.312 32.219 -8.635 1.00 29.31 264 THR A O 1
ATOM 2080 N N . ALA A 1 265 ? 1.239 32.084 -10.873 1.00 30.84 265 ALA A N 1
ATOM 2081 C CA . ALA A 1 265 ? 0.033 32.905 -11.030 1.00 30.84 265 ALA A CA 1
ATOM 2082 C C . ALA A 1 265 ? -1.256 32.153 -10.636 1.00 30.84 265 ALA A C 1
ATOM 2084 O O . ALA A 1 265 ? -2.174 32.750 -10.076 1.00 30.84 265 ALA A O 1
ATOM 2085 N N . THR A 1 266 ? -1.303 30.833 -10.858 1.00 31.88 266 THR A N 1
ATOM 2086 C CA . THR A 1 266 ? -2.453 29.981 -10.498 1.00 31.88 266 THR A CA 1
ATOM 2087 C C . THR A 1 266 ? -2.557 29.780 -8.983 1.00 31.88 266 THR A C 1
ATOM 2089 O O . THR A 1 266 ? -3.654 29.809 -8.432 1.00 31.88 266 THR A O 1
ATOM 2092 N N . ILE A 1 267 ? -1.416 29.658 -8.290 1.00 31.20 267 ILE A N 1
ATOM 2093 C CA . ILE A 1 267 ? -1.354 29.566 -6.821 1.00 31.20 267 ILE A CA 1
ATOM 2094 C C . ILE A 1 267 ? -1.895 30.843 -6.162 1.00 31.20 267 ILE A C 1
ATOM 2096 O O . ILE A 1 267 ? -2.590 30.745 -5.161 1.00 31.20 267 ILE A O 1
ATOM 2100 N N . ALA A 1 268 ? -1.632 32.024 -6.732 1.00 31.34 268 ALA A N 1
ATOM 2101 C CA . ALA A 1 268 ? -2.139 33.293 -6.204 1.00 31.34 268 ALA A CA 1
ATOM 2102 C C . ALA A 1 268 ? -3.638 33.522 -6.494 1.00 31.34 268 ALA A C 1
ATOM 2104 O O . ALA A 1 268 ? -4.321 34.160 -5.694 1.00 31.34 268 ALA A O 1
ATOM 2105 N N . ALA A 1 269 ? -4.155 32.993 -7.610 1.00 29.75 269 ALA A N 1
ATOM 2106 C CA . ALA A 1 269 ? -5.570 33.086 -7.978 1.00 29.75 269 ALA A CA 1
ATOM 2107 C C . ALA A 1 269 ? -6.457 32.085 -7.207 1.00 29.75 269 ALA A C 1
ATOM 2109 O O . ALA A 1 269 ? -7.568 32.431 -6.810 1.00 29.75 269 ALA A O 1
ATOM 2110 N N . ALA A 1 270 ? -5.955 30.878 -6.914 1.00 30.09 270 ALA A N 1
ATOM 2111 C CA . ALA A 1 270 ? -6.690 29.844 -6.175 1.00 30.09 270 ALA A CA 1
ATOM 2112 C C . ALA A 1 270 ? -6.946 30.212 -4.699 1.00 30.09 270 ALA A C 1
ATOM 2114 O O . ALA A 1 270 ? -7.952 29.800 -4.119 1.00 30.09 270 ALA A O 1
ATOM 2115 N N . THR A 1 271 ? -6.090 31.045 -4.095 1.00 31.39 271 THR A N 1
ATOM 2116 C CA . THR A 1 271 ? -6.295 31.582 -2.737 1.00 31.39 271 THR A CA 1
ATOM 2117 C C . THR A 1 271 ? -7.509 32.512 -2.641 1.00 31.39 271 THR A C 1
ATOM 2119 O O . THR A 1 271 ? -8.037 32.699 -1.548 1.00 31.39 271 THR A O 1
ATOM 2122 N N . LEU A 1 272 ? -7.958 33.089 -3.764 1.00 29.48 272 LEU A N 1
ATOM 2123 C CA . LEU A 1 272 ? -9.100 34.009 -3.833 1.00 29.48 272 LEU A CA 1
ATOM 2124 C C . LEU A 1 272 ? -10.442 33.295 -4.091 1.00 29.48 272 LEU A C 1
ATOM 2126 O O . LEU A 1 272 ? -11.474 33.819 -3.686 1.00 29.48 272 LEU A O 1
ATOM 2130 N N . GLU A 1 273 ? -10.449 32.089 -4.675 1.00 28.77 273 GLU A N 1
ATOM 2131 C CA . GLU A 1 273 ? -11.674 31.294 -4.914 1.00 28.77 273 GLU A CA 1
ATOM 2132 C C . GLU A 1 273 ? -12.043 30.345 -3.756 1.00 28.77 273 GLU A C 1
ATOM 2134 O O . GLU A 1 273 ? -13.194 29.923 -3.634 1.00 28.77 273 GLU A O 1
ATOM 2139 N N . ALA A 1 274 ? -11.100 30.038 -2.855 1.00 28.12 274 ALA A N 1
ATOM 2140 C CA . ALA A 1 274 ? -11.335 29.158 -1.704 1.00 28.12 274 ALA A CA 1
ATOM 2141 C C . ALA A 1 274 ? -12.412 29.681 -0.727 1.00 28.12 274 ALA A C 1
ATOM 2143 O O . ALA A 1 274 ? -12.979 28.895 0.032 1.00 28.12 274 ALA A O 1
ATOM 2144 N N . ALA A 1 275 ? -12.738 30.979 -0.779 1.00 28.83 275 ALA A N 1
ATOM 2145 C CA . ALA A 1 275 ? -13.801 31.591 0.017 1.00 28.83 275 ALA A CA 1
ATOM 2146 C C . ALA A 1 275 ? -15.229 31.226 -0.454 1.00 28.83 275 ALA A C 1
ATOM 2148 O O . ALA A 1 275 ? -16.171 31.386 0.316 1.00 28.83 275 ALA A O 1
ATOM 2149 N N . ASP A 1 276 ? -15.406 30.702 -1.675 1.00 27.84 276 ASP A N 1
ATOM 2150 C CA . ASP A 1 276 ? -16.736 30.471 -2.275 1.00 27.84 276 ASP A CA 1
ATOM 2151 C C . ASP A 1 276 ? -17.214 29.000 -2.184 1.00 27.84 276 ASP A C 1
ATOM 2153 O O . ASP A 1 276 ? -18.403 28.687 -2.320 1.00 27.84 276 ASP A O 1
ATOM 2157 N N . VAL A 1 277 ? -16.296 28.062 -1.910 1.00 29.30 277 VAL A N 1
ATOM 2158 C CA . VAL A 1 277 ? -16.559 26.606 -1.939 1.00 29.30 277 VAL A CA 1
ATOM 2159 C C . VAL A 1 277 ? -17.170 26.079 -0.633 1.00 29.30 277 VAL A C 1
ATOM 2161 O O . VAL A 1 277 ? -17.879 25.068 -0.649 1.00 29.30 277 VAL A O 1
ATOM 2164 N N . GLU A 1 278 ? -16.988 26.786 0.488 1.00 30.86 278 GLU A N 1
ATOM 2165 C CA . GLU A 1 278 ? -17.519 26.390 1.803 1.00 30.86 278 GLU A CA 1
ATOM 2166 C C . GLU A 1 278 ? -19.067 26.332 1.823 1.00 30.86 278 GLU A C 1
ATOM 2168 O O . GLU A 1 278 ? -19.655 25.596 2.616 1.00 30.86 278 GLU A O 1
ATOM 2173 N N . SER A 1 279 ? -19.741 26.992 0.866 1.00 30.72 279 SER A N 1
ATOM 2174 C CA . SER A 1 279 ? -21.205 26.951 0.716 1.00 30.72 279 SER A CA 1
ATOM 2175 C C . SER A 1 279 ? -21.760 25.689 0.026 1.00 30.72 279 SER A C 1
ATOM 2177 O O . SER A 1 279 ? -22.952 25.409 0.150 1.00 30.72 279 SER A O 1
ATOM 2179 N N . ARG A 1 280 ? -20.938 24.885 -0.677 1.00 27.81 280 ARG A N 1
ATOM 2180 C CA . ARG A 1 280 ? -21.428 23.762 -1.516 1.00 27.81 280 ARG A CA 1
ATOM 2181 C C . ARG A 1 280 ? -21.474 22.389 -0.838 1.00 27.81 280 ARG A C 1
ATOM 2183 O O . ARG A 1 280 ? -22.113 21.488 -1.377 1.00 27.81 280 ARG A O 1
ATOM 2190 N N . TYR A 1 281 ? -20.845 22.209 0.326 1.00 30.48 281 TYR A N 1
ATOM 2191 C CA . TYR A 1 281 ? -20.683 20.882 0.953 1.00 30.48 281 TYR A CA 1
ATOM 2192 C C . TYR A 1 281 ? -21.264 20.753 2.373 1.00 30.48 281 TYR A C 1
ATOM 2194 O O . TYR A 1 281 ? -21.092 19.725 3.029 1.00 30.48 281 TYR A O 1
ATOM 2202 N N . GLY A 1 282 ? -22.014 21.755 2.842 1.00 28.59 282 GLY A N 1
ATOM 2203 C CA . GLY A 1 282 ? -22.738 21.714 4.115 1.00 28.59 282 GLY A CA 1
ATOM 2204 C C . GLY A 1 282 ? -24.048 20.922 4.031 1.00 28.59 282 GLY A C 1
ATOM 2205 O O . GLY A 1 282 ? -25.120 21.510 3.942 1.00 28.59 282 GLY A O 1
ATOM 2206 N N . GLY A 1 283 ? -23.980 19.590 4.061 1.00 24.84 283 GLY A N 1
ATOM 2207 C CA . GLY A 1 283 ? -25.156 18.717 4.155 1.00 24.84 283 GLY A CA 1
ATOM 2208 C C . GLY A 1 283 ? -25.219 17.988 5.497 1.00 24.84 283 GLY A C 1
ATOM 2209 O O . GLY A 1 283 ? -24.433 17.073 5.736 1.00 24.84 283 GLY A O 1
ATOM 2210 N N . ALA A 1 284 ? -26.155 18.377 6.367 1.00 25.03 284 ALA A N 1
ATOM 2211 C CA . ALA A 1 284 ? -26.427 17.710 7.641 1.00 25.03 284 ALA A CA 1
ATOM 2212 C C . ALA A 1 284 ? -26.907 16.256 7.445 1.00 25.03 284 ALA A C 1
ATOM 2214 O O . ALA A 1 284 ? -27.701 15.961 6.550 1.00 25.03 284 ALA A O 1
ATOM 2215 N N . ALA A 1 285 ? -26.437 15.348 8.304 1.00 24.88 285 ALA A N 1
ATOM 2216 C CA . ALA A 1 285 ? -26.868 13.952 8.335 1.00 24.88 285 ALA A CA 1
ATOM 2217 C C . ALA A 1 285 ? -28.285 13.819 8.938 1.00 24.88 285 ALA A C 1
ATOM 2219 O O . ALA A 1 285 ? -28.578 14.493 9.928 1.00 24.88 285 ALA A O 1
ATOM 2220 N N . PRO A 1 286 ? -29.163 12.955 8.393 1.00 26.12 286 PRO A N 1
ATOM 2221 C CA . PRO A 1 286 ? -30.501 12.763 8.936 1.00 26.12 286 PRO A CA 1
ATOM 2222 C C . PRO A 1 286 ? -30.456 11.929 10.221 1.00 26.12 286 PRO A C 1
ATOM 2224 O O . PRO A 1 286 ? -29.853 10.856 10.267 1.00 26.12 286 PRO A O 1
ATOM 2227 N N . SER A 1 287 ? -31.129 12.424 11.257 1.00 30.56 287 SER A N 1
ATOM 2228 C CA . SER A 1 287 ? -31.445 11.690 12.476 1.00 30.56 287 SER A CA 1
ATOM 2229 C C . SER A 1 287 ? -32.638 10.765 12.225 1.00 30.56 287 SER A C 1
ATOM 2231 O O . SER A 1 287 ? -33.660 11.183 11.684 1.00 30.56 287 SER A O 1
ATOM 2233 N N . SER A 1 288 ? -32.550 9.504 12.646 1.00 29.64 288 SER A N 1
ATOM 2234 C CA . SER A 1 288 ? -33.736 8.652 12.762 1.00 29.64 288 SER A CA 1
ATOM 2235 C C . SER A 1 288 ? -33.687 7.858 14.063 1.00 29.64 288 SER A C 1
ATOM 2237 O O . SER A 1 288 ? -33.165 6.747 14.123 1.00 29.64 288 SER A O 1
ATOM 2239 N N . SER A 1 289 ? -34.241 8.459 15.115 1.00 32.62 289 SER A N 1
ATOM 2240 C CA . SER A 1 289 ? -34.715 7.768 16.311 1.00 32.62 289 SER A CA 1
ATOM 2241 C C . SER A 1 289 ? -36.022 7.039 15.985 1.00 32.62 289 SER A C 1
ATOM 2243 O O . SER A 1 289 ? -36.997 7.680 15.595 1.00 32.62 289 SER A O 1
ATOM 2245 N N . GLY A 1 290 ? -36.058 5.716 16.151 1.00 29.23 290 GLY A N 1
ATOM 2246 C CA . GLY A 1 290 ? -37.261 4.913 15.923 1.00 29.23 290 GLY A CA 1
ATOM 2247 C C . GLY A 1 290 ? -37.096 3.468 16.394 1.00 29.23 290 GLY A C 1
ATOM 2248 O O . GLY A 1 290 ? -36.231 2.742 15.915 1.00 29.23 290 GLY A O 1
ATOM 2249 N N . SER A 1 291 ? -37.934 3.071 17.346 1.00 32.22 291 SER A N 1
ATOM 2250 C CA . SER A 1 291 ? -37.916 1.853 18.165 1.00 32.22 291 SER A CA 1
ATOM 2251 C C . SER A 1 291 ? -38.377 0.563 17.463 1.00 32.22 291 SER A C 1
ATOM 2253 O O . SER A 1 291 ? -39.107 -0.219 18.056 1.00 32.22 291 SER A O 1
ATOM 2255 N N . ASP A 1 292 ? -37.946 0.318 16.225 1.00 36.19 292 ASP A N 1
ATOM 2256 C CA . ASP A 1 292 ? -38.210 -0.943 15.497 1.00 36.19 292 ASP A CA 1
ATOM 2257 C C . ASP A 1 292 ? -37.025 -1.293 14.570 1.00 36.19 292 ASP A C 1
ATOM 2259 O O . ASP A 1 292 ? -37.154 -1.637 13.391 1.00 36.19 292 ASP A O 1
ATOM 2263 N N . ALA A 1 293 ? -35.814 -1.105 15.101 1.00 34.41 293 ALA A N 1
ATOM 2264 C CA . ALA A 1 293 ? -34.581 -1.049 14.326 1.00 34.41 293 ALA A CA 1
ATOM 2265 C C . ALA A 1 293 ? -34.139 -2.434 13.824 1.00 34.41 293 ALA A C 1
ATOM 2267 O O . ALA A 1 293 ? -33.396 -3.171 14.474 1.00 34.41 293 ALA A O 1
ATOM 2268 N N . LYS A 1 294 ? -34.585 -2.775 12.614 1.00 34.19 294 LYS A N 1
ATOM 2269 C CA . LYS A 1 294 ? -33.997 -3.834 11.789 1.00 34.19 294 LYS A CA 1
ATOM 2270 C C . LYS A 1 294 ? -32.509 -3.524 11.538 1.00 34.19 294 LYS A C 1
ATOM 2272 O O . LYS A 1 294 ? -32.173 -2.404 11.178 1.00 34.19 294 LYS A O 1
ATOM 2277 N N . LEU A 1 295 ? -31.638 -4.516 11.746 1.00 36.88 295 LEU A N 1
ATOM 2278 C CA . LEU A 1 295 ? -30.166 -4.445 11.664 1.00 36.88 295 LEU A CA 1
ATOM 2279 C C . LEU A 1 295 ? -29.667 -4.144 10.242 1.00 36.88 295 LEU A C 1
ATOM 2281 O O . LEU A 1 295 ? -29.987 -4.925 9.364 1.00 36.88 295 LEU A O 1
ATOM 2285 N N . VAL A 1 296 ? -28.865 -3.095 10.008 1.00 36.03 296 VAL A N 1
ATOM 2286 C CA . VAL A 1 296 ? -28.445 -2.627 8.661 1.00 36.03 296 VAL A CA 1
ATOM 2287 C C .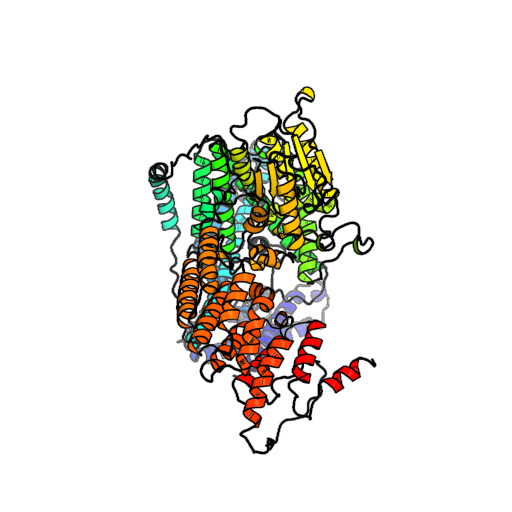 VAL A 1 296 ? -26.908 -2.580 8.500 1.00 36.03 296 VAL A C 1
ATOM 2289 O O . VAL A 1 296 ? -26.238 -1.918 9.282 1.00 36.03 296 VAL A O 1
ATOM 2292 N N . PHE A 1 297 ? -26.331 -3.191 7.452 1.00 40.19 297 PHE A N 1
ATOM 2293 C CA . PHE A 1 297 ? -24.937 -2.981 6.999 1.00 40.19 297 PHE A CA 1
ATOM 2294 C C . PHE A 1 297 ? -24.864 -1.717 6.146 1.00 40.19 297 PHE A C 1
ATOM 2296 O O . PHE A 1 297 ? -25.487 -1.629 5.080 1.00 40.19 297 PHE A O 1
ATOM 2303 N N . ILE A 1 298 ? -24.057 -0.759 6.579 1.00 46.06 298 ILE A N 1
ATOM 2304 C CA . ILE A 1 298 ? -23.907 0.540 5.933 1.00 46.06 298 ILE A CA 1
ATOM 2305 C C . ILE A 1 298 ? -22.483 0.625 5.386 1.00 46.06 298 ILE A C 1
ATOM 2307 O O . ILE A 1 298 ? -21.522 0.582 6.145 1.00 46.06 298 ILE A O 1
ATOM 2311 N N . THR A 1 299 ? -22.334 0.762 4.065 1.00 51.06 299 THR A N 1
ATOM 2312 C CA . THR A 1 299 ? -21.059 1.214 3.495 1.00 51.06 299 THR A CA 1
ATOM 2313 C C . THR A 1 299 ? -20.849 2.652 3.946 1.00 51.06 299 THR A C 1
ATOM 2315 O O . THR A 1 299 ? -21.681 3.517 3.645 1.00 51.06 299 THR A O 1
ATOM 2318 N N . ASP A 1 300 ? -19.778 2.875 4.702 1.00 60.38 300 ASP A N 1
ATOM 2319 C CA . ASP A 1 300 ? -19.506 4.158 5.334 1.00 60.38 300 ASP A CA 1
ATOM 2320 C C . ASP A 1 300 ? -19.409 5.296 4.303 1.00 60.38 300 ASP A C 1
ATOM 2322 O O . ASP A 1 300 ? -18.964 5.103 3.168 1.00 60.38 300 ASP A O 1
ATOM 2326 N N . ALA A 1 301 ? -19.834 6.501 4.693 1.00 58.38 301 ALA A N 1
ATOM 2327 C CA . ALA A 1 301 ? -19.808 7.675 3.821 1.00 58.38 301 ALA A CA 1
ATOM 2328 C C . ALA A 1 301 ? -18.390 8.014 3.321 1.00 58.38 301 ALA A C 1
ATOM 2330 O O . ALA A 1 301 ? -18.253 8.565 2.226 1.00 58.38 301 ALA A O 1
ATOM 2331 N N . SER A 1 302 ? -17.346 7.626 4.066 1.00 58.69 302 SER A N 1
ATOM 2332 C CA . SER A 1 302 ? -15.944 7.746 3.645 1.00 58.69 302 SER A CA 1
ATOM 2333 C C . SER A 1 302 ? -15.644 7.016 2.333 1.00 58.69 302 SER A C 1
ATOM 2335 O O . SER A 1 302 ? -14.774 7.448 1.583 1.00 58.69 302 SER A O 1
ATOM 2337 N N . VAL A 1 303 ? -16.405 5.977 1.973 1.00 59.66 303 VAL A N 1
ATOM 2338 C CA . VAL A 1 303 ? -16.201 5.201 0.738 1.00 59.66 303 VAL A CA 1
ATOM 2339 C C . VAL A 1 303 ? -16.696 5.950 -0.509 1.00 59.66 303 VAL A C 1
ATOM 2341 O O . VAL A 1 303 ? -16.245 5.668 -1.618 1.00 59.66 303 VAL A O 1
ATOM 2344 N N . LYS A 1 304 ? -17.586 6.944 -0.363 1.00 60.06 304 LYS A N 1
ATOM 2345 C CA . LYS A 1 304 ? -18.173 7.661 -1.509 1.00 60.06 304 LYS A CA 1
ATOM 2346 C C . LYS A 1 304 ? -17.122 8.419 -2.327 1.00 60.06 304 LYS A C 1
ATOM 2348 O O . LYS A 1 304 ? -17.132 8.297 -3.549 1.00 60.06 304 LYS A O 1
ATOM 2353 N N . ILE A 1 305 ? -16.194 9.120 -1.665 1.00 64.50 305 ILE A N 1
ATOM 2354 C CA . ILE A 1 305 ? -15.120 9.882 -2.338 1.00 64.50 305 ILE A CA 1
ATOM 2355 C C . ILE A 1 305 ? -14.310 8.987 -3.285 1.00 64.50 305 ILE A C 1
ATOM 2357 O O . ILE A 1 305 ? -13.845 9.398 -4.342 1.00 64.50 305 ILE A O 1
ATOM 2361 N N . TRP A 1 306 ? -14.160 7.723 -2.895 1.00 67.75 306 TRP A N 1
ATOM 2362 C CA . TRP A 1 306 ? -13.282 6.765 -3.534 1.00 67.75 306 TRP A CA 1
ATOM 2363 C C . TRP A 1 306 ? -13.903 6.115 -4.764 1.00 67.75 306 TRP A C 1
ATOM 2365 O O . TRP A 1 306 ? -13.176 5.687 -5.656 1.00 67.75 306 TRP A O 1
ATOM 2375 N N . LYS A 1 307 ? -15.237 6.068 -4.826 1.00 59.84 307 LYS A N 1
ATOM 2376 C CA . LYS A 1 307 ? -15.976 5.611 -6.006 1.00 59.84 307 LYS A CA 1
ATOM 2377 C C . LYS A 1 307 ? -15.825 6.586 -7.177 1.00 59.84 307 LYS A C 1
ATOM 2379 O O . LYS A 1 307 ? -15.813 6.166 -8.329 1.00 59.84 307 LYS A O 1
ATOM 2384 N N . GLU A 1 308 ? -15.729 7.877 -6.871 1.00 59.84 308 GLU A N 1
ATOM 2385 C CA . GLU A 1 308 ? -15.605 8.965 -7.849 1.00 59.84 308 GLU A CA 1
ATOM 2386 C C . GLU A 1 308 ? -14.137 9.214 -8.252 1.00 59.84 308 GLU A C 1
ATOM 2388 O O . GLU A 1 308 ? -13.864 9.774 -9.313 1.00 59.84 308 GLU A O 1
ATOM 2393 N N . PHE A 1 309 ? -13.179 8.735 -7.453 1.00 65.56 309 PHE A N 1
ATOM 2394 C CA . PHE A 1 309 ? -11.750 8.863 -7.725 1.00 65.56 309 PHE A CA 1
ATOM 2395 C C . PHE A 1 309 ? -11.288 7.945 -8.872 1.00 65.56 309 PHE A C 1
ATOM 2397 O O . PHE A 1 309 ? -11.186 6.724 -8.726 1.00 65.56 309 PHE A O 1
ATOM 2404 N N . GLN A 1 310 ? -10.943 8.534 -10.020 1.00 61.62 310 GLN A N 1
ATOM 2405 C CA . GLN A 1 310 ? -10.379 7.804 -11.160 1.00 61.62 310 GLN A CA 1
ATOM 2406 C C . GLN A 1 310 ? -8.868 7.620 -10.995 1.00 61.62 310 GLN A C 1
ATOM 2408 O O . GLN A 1 310 ? -8.136 8.601 -10.931 1.00 61.62 310 GLN A O 1
ATOM 2413 N N . ARG A 1 311 ? -8.361 6.381 -10.949 1.00 54.78 311 ARG A N 1
ATOM 2414 C CA . ARG A 1 311 ? -6.907 6.148 -10.830 1.00 54.78 311 ARG A CA 1
ATOM 2415 C C . ARG A 1 311 ? -6.130 6.461 -12.120 1.00 54.78 311 ARG A C 1
ATOM 2417 O O . ARG A 1 311 ? -4.994 6.903 -12.017 1.00 54.78 311 ARG A O 1
ATOM 2424 N N . ASP A 1 312 ? -6.744 6.296 -13.291 1.00 55.19 312 ASP A N 1
ATOM 2425 C CA . ASP A 1 312 ? -6.117 6.521 -14.608 1.00 55.19 312 ASP A CA 1
ATOM 2426 C C . ASP A 1 312 ? -6.557 7.848 -15.268 1.00 55.19 312 ASP A C 1
ATOM 2428 O O . ASP A 1 312 ? -6.626 7.951 -16.491 1.00 55.19 312 ASP A O 1
ATOM 2432 N N . GLY A 1 313 ? -6.911 8.860 -14.466 1.00 51.19 313 GLY A N 1
ATOM 2433 C CA . GLY A 1 313 ? -7.254 10.186 -14.990 1.00 51.19 313 GLY A CA 1
ATOM 2434 C C . GLY A 1 313 ? -6.060 10.860 -15.691 1.00 51.19 313 GLY A C 1
ATOM 2435 O O . GLY A 1 313 ? -4.916 10.531 -15.383 1.00 51.19 313 GLY A O 1
ATOM 2436 N N . PRO A 1 314 ? -6.296 11.837 -16.585 1.00 43.41 314 PRO A N 1
ATOM 2437 C CA . PRO A 1 314 ? -5.253 12.536 -17.354 1.00 43.41 314 PRO A CA 1
ATOM 2438 C C . PRO A 1 314 ? -4.314 13.420 -16.507 1.00 43.41 314 PRO A C 1
ATOM 2440 O O . PRO A 1 314 ? -3.516 14.165 -17.070 1.00 43.41 314 PRO A O 1
ATOM 2443 N N . ALA A 1 315 ? -4.418 13.362 -15.176 1.00 51.50 315 ALA A N 1
ATOM 2444 C CA . ALA A 1 315 ? -3.703 14.233 -14.259 1.00 51.50 315 ALA A CA 1
ATOM 2445 C C . ALA A 1 315 ? -2.213 13.878 -14.206 1.00 51.50 315 ALA A C 1
ATOM 2447 O O . ALA A 1 315 ? -1.829 12.785 -13.774 1.00 51.50 315 ALA A O 1
ATOM 2448 N N . ASP A 1 316 ? -1.379 14.823 -14.636 1.00 64.69 316 ASP A N 1
ATOM 2449 C CA . ASP A 1 316 ? 0.071 14.709 -14.562 1.00 64.69 316 ASP A CA 1
ATOM 2450 C C . ASP A 1 316 ? 0.562 14.705 -13.096 1.00 64.69 316 ASP A C 1
ATOM 2452 O O . ASP A 1 316 ? -0.163 15.025 -12.147 1.00 64.69 316 ASP A O 1
ATOM 2456 N N . ALA A 1 317 ? 1.820 14.314 -12.878 1.00 63.75 317 ALA A N 1
ATOM 2457 C CA . ALA A 1 317 ? 2.395 14.266 -11.533 1.00 63.75 317 ALA A CA 1
ATOM 2458 C C . ALA A 1 317 ? 2.344 15.629 -10.807 1.00 63.75 317 ALA A C 1
ATOM 2460 O O . ALA A 1 317 ? 2.255 15.670 -9.579 1.00 63.75 317 ALA A O 1
ATOM 2461 N N . ALA A 1 318 ? 2.370 16.740 -11.548 1.00 63.31 318 ALA A N 1
ATOM 2462 C CA . ALA A 1 318 ? 2.332 18.087 -10.993 1.00 63.31 318 ALA A CA 1
ATOM 2463 C C . ALA A 1 318 ? 0.921 18.496 -10.544 1.00 63.31 318 ALA A C 1
ATOM 2465 O O . ALA A 1 318 ? 0.788 19.242 -9.576 1.00 63.31 318 ALA A O 1
ATOM 2466 N N . GLU A 1 319 ? -0.133 18.030 -11.209 1.00 70.88 319 GLU A N 1
ATOM 2467 C CA . GLU A 1 319 ? -1.526 18.206 -10.797 1.00 70.88 319 GLU A CA 1
ATOM 2468 C C . GLU A 1 319 ? -1.815 17.411 -9.520 1.00 70.88 319 GLU A C 1
ATOM 2470 O O . GLU A 1 319 ? -2.371 17.962 -8.570 1.00 70.88 319 GLU A O 1
ATOM 2475 N N . ASN A 1 320 ? -1.328 16.167 -9.432 1.00 70.06 320 ASN A N 1
ATOM 2476 C CA . ASN A 1 320 ? -1.426 15.372 -8.204 1.00 70.06 320 ASN A CA 1
ATOM 2477 C C . ASN A 1 320 ? -0.761 16.080 -7.014 1.00 70.06 320 ASN A C 1
ATOM 2479 O O . ASN A 1 320 ? -1.347 16.167 -5.938 1.00 70.06 320 ASN A O 1
ATOM 2483 N N . LEU A 1 321 ? 0.452 16.612 -7.202 1.00 71.19 321 LEU A N 1
ATOM 2484 C CA . LEU A 1 321 ? 1.172 17.337 -6.150 1.00 71.19 321 LEU A CA 1
ATOM 2485 C C . LEU A 1 321 ? 0.514 18.679 -5.799 1.00 71.19 321 LEU A C 1
ATOM 2487 O O . LEU A 1 321 ? 0.504 19.058 -4.627 1.00 71.19 321 LEU A O 1
ATOM 2491 N N . ARG A 1 322 ? -0.068 19.380 -6.782 1.00 71.31 322 ARG A N 1
ATOM 2492 C CA . ARG A 1 322 ? -0.873 20.586 -6.540 1.00 71.31 322 ARG A CA 1
ATOM 2493 C C . ARG A 1 322 ? -2.083 20.274 -5.669 1.00 71.31 322 ARG A C 1
ATOM 2495 O O . ARG A 1 322 ? -2.308 20.988 -4.697 1.00 71.31 322 ARG A O 1
ATOM 2502 N N . GLU A 1 323 ? -2.804 19.194 -5.955 1.00 80.25 323 GLU A N 1
ATOM 2503 C CA . GLU A 1 323 ? -3.953 18.799 -5.138 1.00 80.25 323 GLU A CA 1
ATOM 2504 C C . GLU A 1 323 ? -3.528 18.324 -3.740 1.00 80.25 323 GLU A C 1
ATOM 2506 O O . GLU A 1 323 ? -4.173 18.677 -2.758 1.00 80.25 323 GLU A O 1
ATOM 2511 N N . VAL A 1 324 ? -2.396 17.619 -3.600 1.00 76.88 324 VAL A N 1
ATOM 2512 C CA . VAL A 1 324 ? -1.817 17.290 -2.280 1.00 76.88 324 VAL A CA 1
ATOM 2513 C C . VAL A 1 324 ? -1.555 18.558 -1.464 1.00 76.88 324 VAL A C 1
ATOM 2515 O O . VAL A 1 324 ? -1.942 18.632 -0.296 1.00 76.88 324 VAL A O 1
ATOM 2518 N N . ALA A 1 325 ? -0.919 19.566 -2.068 1.00 74.69 325 ALA A N 1
ATOM 2519 C CA . ALA A 1 325 ? -0.655 20.841 -1.409 1.00 74.69 325 ALA A CA 1
ATOM 2520 C C . ALA A 1 325 ? -1.957 21.586 -1.069 1.00 74.69 325 ALA A C 1
ATOM 2522 O O . ALA A 1 325 ? -2.068 22.155 0.019 1.00 74.69 325 ALA A O 1
ATOM 2523 N N . ALA A 1 326 ? -2.955 21.537 -1.956 1.00 78.38 326 ALA A N 1
ATOM 2524 C CA . ALA A 1 326 ? -4.270 22.120 -1.724 1.00 78.38 326 ALA A CA 1
ATOM 2525 C C . ALA A 1 326 ? -4.982 21.450 -0.540 1.00 78.38 326 ALA A C 1
ATOM 2527 O O . ALA A 1 326 ? -5.448 22.154 0.350 1.00 78.38 326 ALA A O 1
ATOM 2528 N N . ILE A 1 327 ? -5.001 20.116 -0.465 1.00 80.12 327 ILE A N 1
ATOM 2529 C CA . ILE A 1 327 ? -5.556 19.364 0.670 1.00 80.12 327 ILE A CA 1
ATOM 2530 C C . ILE A 1 327 ? -4.833 19.728 1.971 1.00 80.12 327 ILE A C 1
ATOM 2532 O O . ILE A 1 327 ? -5.473 20.062 2.968 1.00 80.12 327 ILE A O 1
ATOM 2536 N N . ALA A 1 328 ? -3.498 19.701 1.969 1.00 79.00 328 ALA A N 1
ATOM 2537 C CA . ALA A 1 328 ? -2.709 20.042 3.149 1.00 79.00 328 ALA A CA 1
ATOM 2538 C C . ALA A 1 328 ? -2.995 21.478 3.619 1.00 79.00 328 ALA A C 1
ATOM 2540 O O . ALA A 1 328 ? -3.144 21.714 4.818 1.00 79.00 328 ALA A O 1
ATOM 2541 N N . SER A 1 329 ? -3.143 22.417 2.680 1.00 79.75 329 SER A N 1
ATOM 2542 C CA . SER A 1 329 ? -3.550 23.793 2.962 1.00 79.75 329 SER A CA 1
ATOM 2543 C C . SER A 1 329 ? -4.967 23.860 3.539 1.00 79.75 329 SER A C 1
ATOM 2545 O O . SER A 1 329 ? -5.144 24.469 4.591 1.00 79.75 329 SER A O 1
ATOM 2547 N N . ARG A 1 330 ? -5.953 23.172 2.938 1.00 87.81 330 ARG A N 1
ATOM 2548 C CA . ARG A 1 330 ? -7.342 23.104 3.434 1.00 87.81 330 ARG A CA 1
ATOM 2549 C C . ARG A 1 330 ? -7.430 22.570 4.858 1.00 87.81 330 ARG A C 1
ATOM 2551 O O . ARG A 1 330 ? -8.287 23.020 5.608 1.00 87.81 330 ARG A O 1
ATOM 2558 N N . ILE A 1 331 ? -6.578 21.618 5.236 1.00 84.38 331 ILE A N 1
ATOM 2559 C CA . ILE A 1 331 ? -6.496 21.111 6.612 1.00 84.38 331 ILE A CA 1
ATOM 2560 C C . ILE A 1 331 ? -5.826 22.152 7.520 1.00 84.38 331 ILE A C 1
ATOM 2562 O O . ILE A 1 331 ? -6.356 22.486 8.579 1.00 84.38 331 ILE A O 1
ATOM 2566 N N . ALA A 1 332 ? -4.676 22.693 7.106 1.00 81.62 332 ALA A N 1
ATOM 2567 C CA . ALA A 1 332 ? -3.869 23.599 7.920 1.00 81.62 332 ALA A CA 1
ATOM 2568 C C . ALA A 1 332 ? -4.555 24.943 8.221 1.00 81.62 332 ALA A C 1
ATOM 2570 O O . ALA A 1 332 ? -4.305 25.534 9.270 1.00 81.62 332 ALA A O 1
ATOM 2571 N N . THR A 1 333 ? -5.430 25.425 7.335 1.00 84.12 333 THR A N 1
ATOM 2572 C CA . THR A 1 333 ? -6.166 26.686 7.522 1.00 84.12 333 THR A CA 1
ATOM 2573 C C . THR A 1 333 ? -7.347 26.570 8.489 1.00 84.12 333 THR A C 1
ATOM 2575 O O . THR A 1 333 ? -7.892 27.591 8.900 1.00 84.12 333 THR A O 1
ATOM 2578 N N . GLN A 1 334 ? -7.708 25.364 8.942 1.00 84.62 334 GLN A N 1
ATOM 2579 C CA . GLN A 1 334 ? -8.814 25.129 9.883 1.00 84.62 334 GLN A CA 1
ATOM 2580 C C . GLN A 1 334 ? -8.412 25.301 11.364 1.00 84.62 334 GLN A C 1
ATOM 2582 O O . GLN A 1 334 ? -8.963 24.645 12.248 1.00 84.62 334 GLN A O 1
ATOM 2587 N N . GLY A 1 335 ? -7.457 26.192 11.650 1.00 83.06 335 GLY A N 1
ATOM 2588 C CA . GLY A 1 335 ? -6.991 26.521 13.002 1.00 83.06 335 GLY A CA 1
ATOM 2589 C C . GLY A 1 335 ? -5.743 25.752 13.457 1.00 83.06 335 GLY A C 1
ATOM 2590 O O . GLY A 1 335 ? -5.138 24.990 12.703 1.00 83.06 335 GLY A O 1
ATOM 2591 N N . ALA A 1 336 ? -5.338 25.964 14.715 1.00 80.56 336 ALA A N 1
ATOM 2592 C CA . ALA A 1 336 ? -4.093 25.415 15.273 1.00 80.56 336 ALA A CA 1
ATOM 2593 C C . ALA A 1 336 ? -4.060 23.875 15.298 1.00 80.56 336 ALA A C 1
ATOM 2595 O O . ALA A 1 336 ? -3.015 23.271 15.035 1.00 80.56 336 ALA A O 1
ATOM 2596 N N . ASP A 1 337 ? -5.206 23.241 15.556 1.00 83.44 337 ASP A N 1
ATOM 2597 C CA . ASP A 1 337 ? -5.341 21.782 15.544 1.00 83.44 337 ASP A CA 1
ATOM 2598 C C . ASP A 1 337 ? -5.180 21.216 14.126 1.00 83.44 337 ASP A C 1
ATOM 2600 O O . ASP A 1 337 ? -4.511 20.200 13.940 1.00 83.44 337 ASP A O 1
ATOM 2604 N N . GLY A 1 338 ? -5.717 21.911 13.115 1.00 85.00 338 GLY A N 1
ATOM 2605 C CA . GLY A 1 338 ? -5.552 21.558 11.703 1.00 85.00 338 GLY A CA 1
ATOM 2606 C C . GLY A 1 338 ? -4.105 21.676 11.237 1.00 85.00 338 GLY A C 1
ATOM 2607 O O . GLY A 1 338 ? -3.570 20.741 10.642 1.00 85.00 338 GLY A O 1
ATOM 2608 N N . LEU A 1 339 ? -3.423 22.772 11.586 1.00 82.19 339 LEU A N 1
ATOM 2609 C CA . LEU A 1 339 ? -1.996 22.937 11.298 1.00 82.19 339 LEU A CA 1
ATOM 2610 C C . LEU A 1 339 ? -1.151 21.836 11.956 1.00 82.19 339 LEU A C 1
ATOM 2612 O O . LEU A 1 339 ? -0.300 21.233 11.303 1.00 82.19 339 LEU A O 1
ATOM 2616 N N . THR A 1 340 ? -1.410 21.538 13.231 1.00 83.88 340 THR A N 1
ATOM 2617 C CA . THR A 1 340 ? -0.706 20.473 13.964 1.00 83.88 340 THR A CA 1
ATOM 2618 C C . THR A 1 340 ? -0.938 19.112 13.314 1.00 83.88 340 THR A C 1
ATOM 2620 O O . THR A 1 340 ? 0.003 18.332 13.157 1.00 83.88 340 THR A O 1
ATOM 2623 N N . TYR A 1 341 ? -2.173 18.837 12.889 1.00 89.12 341 TYR A N 1
ATOM 2624 C CA . TYR A 1 341 ? -2.527 17.592 12.223 1.00 89.12 341 TYR A CA 1
ATOM 2625 C C . TYR A 1 341 ? -1.831 17.441 10.865 1.00 89.12 341 TYR A C 1
ATOM 2627 O O . TYR A 1 341 ? -1.206 16.409 10.610 1.00 89.12 341 TYR A O 1
ATOM 2635 N N . ALA A 1 342 ? -1.861 18.485 10.030 1.00 84.25 342 ALA A N 1
ATOM 2636 C CA . ALA A 1 342 ? -1.189 18.497 8.733 1.00 84.25 342 ALA A CA 1
ATOM 2637 C C . ALA A 1 342 ? 0.331 18.301 8.870 1.00 84.25 342 ALA A C 1
ATOM 2639 O O . ALA A 1 342 ? 0.915 17.478 8.164 1.00 84.25 342 ALA A O 1
ATOM 2640 N N . LEU A 1 343 ? 0.973 18.998 9.816 1.00 80.44 343 LEU A N 1
ATOM 2641 C CA . LEU A 1 343 ? 2.412 18.865 10.069 1.00 80.44 343 LEU A CA 1
ATOM 2642 C C . LEU A 1 343 ? 2.783 17.467 10.575 1.00 80.44 343 LEU A C 1
ATOM 2644 O O . LEU A 1 343 ? 3.740 16.869 10.082 1.00 80.44 343 LEU A O 1
ATOM 2648 N N . ALA A 1 344 ? 2.022 16.922 11.528 1.00 84.44 344 ALA A N 1
ATOM 2649 C CA . ALA A 1 344 ? 2.282 15.597 12.080 1.00 84.44 344 ALA A CA 1
ATOM 2650 C C . ALA A 1 344 ? 2.176 14.503 11.009 1.00 84.44 344 ALA A C 1
ATOM 2652 O O . ALA A 1 344 ? 3.066 13.658 10.898 1.00 84.44 344 ALA A O 1
ATOM 2653 N N . HIS A 1 345 ? 1.128 14.538 10.183 1.00 86.69 345 HIS A N 1
ATOM 2654 C CA . HIS A 1 345 ? 0.941 13.561 9.113 1.00 86.69 345 HIS A CA 1
ATOM 2655 C C . HIS A 1 345 ? 1.907 13.764 7.938 1.00 86.69 345 HIS A C 1
ATOM 2657 O O . HIS A 1 345 ? 2.353 12.773 7.358 1.00 86.69 345 HIS A O 1
ATOM 2663 N N . GLY A 1 346 ? 2.327 15.000 7.645 1.00 78.62 346 GLY A N 1
ATOM 2664 C CA . GLY A 1 346 ? 3.403 15.280 6.689 1.00 78.62 346 GLY A CA 1
ATOM 2665 C C . GLY A 1 346 ? 4.744 14.676 7.125 1.00 78.62 346 GLY A C 1
ATOM 2666 O O . GLY A 1 346 ? 5.374 13.946 6.359 1.00 78.62 346 GLY A O 1
ATOM 2667 N N . LEU A 1 347 ? 5.142 14.893 8.385 1.00 80.56 347 LEU A N 1
ATOM 2668 C CA . LEU A 1 347 ? 6.348 14.287 8.966 1.00 80.56 347 LEU A CA 1
ATOM 2669 C C . LEU A 1 347 ? 6.260 12.757 9.007 1.00 80.56 347 LEU A C 1
ATOM 2671 O O . LEU A 1 347 ? 7.228 12.074 8.676 1.00 80.56 347 LEU A O 1
ATOM 2675 N N . ARG A 1 348 ? 5.093 12.213 9.373 1.00 84.00 348 ARG A N 1
ATOM 2676 C CA . ARG A 1 348 ? 4.837 10.766 9.397 1.00 84.00 348 ARG A CA 1
ATOM 2677 C C . ARG A 1 348 ? 4.979 10.143 8.006 1.00 84.00 348 ARG A C 1
ATOM 2679 O O . ARG A 1 348 ? 5.689 9.153 7.859 1.00 84.00 348 ARG A O 1
ATOM 2686 N N . THR A 1 349 ? 4.353 10.743 6.993 1.00 79.94 349 THR A N 1
ATOM 2687 C CA . THR A 1 349 ? 4.448 10.313 5.586 1.00 79.94 349 THR A CA 1
ATOM 2688 C C . THR A 1 349 ? 5.906 10.306 5.128 1.00 79.94 349 THR A C 1
ATOM 2690 O O . THR A 1 349 ? 6.382 9.307 4.590 1.00 79.94 349 THR A O 1
ATOM 2693 N N . GLY A 1 350 ? 6.643 11.388 5.413 1.00 72.25 350 GLY A N 1
ATOM 2694 C CA . GLY A 1 350 ? 8.067 11.499 5.096 1.00 72.25 350 GLY A CA 1
ATOM 2695 C C . GLY A 1 350 ? 8.913 10.416 5.768 1.00 72.25 350 GLY A C 1
ATOM 2696 O O . GLY A 1 350 ? 9.700 9.754 5.098 1.00 72.25 350 GLY A O 1
ATOM 2697 N N . TYR A 1 351 ? 8.715 10.175 7.068 1.00 80.50 351 TYR A N 1
ATOM 2698 C CA . TYR A 1 351 ? 9.424 9.128 7.813 1.00 80.50 351 TYR A CA 1
ATOM 2699 C C . TYR A 1 351 ? 9.240 7.736 7.187 1.00 80.50 351 TYR A C 1
ATOM 2701 O O . TYR A 1 351 ? 10.216 7.021 6.953 1.00 80.50 351 TYR A O 1
ATOM 2709 N N . PHE A 1 352 ? 8.003 7.354 6.866 1.00 81.56 352 PHE A N 1
ATOM 2710 C CA . PHE A 1 352 ? 7.725 6.036 6.297 1.00 81.56 352 PHE A CA 1
ATOM 2711 C C . PHE A 1 352 ? 8.175 5.901 4.835 1.00 81.56 352 PHE A C 1
ATOM 2713 O O . PHE A 1 352 ? 8.623 4.819 4.449 1.00 81.56 352 PHE A O 1
ATOM 2720 N N . ALA A 1 353 ? 8.143 6.985 4.051 1.00 72.88 353 ALA A N 1
ATOM 2721 C CA . ALA A 1 353 ? 8.734 7.022 2.712 1.00 72.88 353 ALA A CA 1
ATOM 2722 C C . ALA A 1 353 ? 10.264 6.846 2.755 1.00 72.88 353 ALA A C 1
ATOM 2724 O O . ALA A 1 353 ? 10.821 6.067 1.982 1.00 72.88 353 ALA A O 1
ATOM 2725 N N . VAL A 1 354 ? 10.942 7.494 3.711 1.00 72.38 354 VAL A N 1
ATOM 2726 C CA . VAL A 1 354 ? 12.383 7.305 3.949 1.00 72.38 354 VAL A CA 1
ATOM 2727 C C . VAL A 1 354 ? 12.684 5.861 4.347 1.00 72.38 354 VAL A C 1
ATOM 2729 O O . VAL A 1 354 ? 13.611 5.267 3.801 1.00 72.38 354 VAL A O 1
ATOM 2732 N N . ASN A 1 355 ? 11.891 5.262 5.243 1.00 76.44 355 ASN A N 1
ATOM 2733 C CA . ASN A 1 355 ? 12.053 3.852 5.603 1.00 76.44 355 ASN A CA 1
ATOM 2734 C C . ASN A 1 355 ? 11.949 2.939 4.371 1.00 76.44 355 ASN A C 1
ATOM 2736 O O . ASN A 1 355 ? 12.805 2.071 4.211 1.00 76.44 355 ASN A O 1
ATOM 2740 N N . ALA A 1 356 ? 10.966 3.155 3.484 1.00 68.94 356 ALA A N 1
ATOM 2741 C CA . ALA A 1 356 ? 10.839 2.391 2.239 1.00 68.94 356 ALA A CA 1
ATOM 2742 C C . ALA A 1 356 ? 12.119 2.463 1.393 1.00 68.94 356 ALA A C 1
ATOM 2744 O O . ALA A 1 356 ? 12.660 1.428 1.006 1.00 68.94 356 ALA A O 1
ATOM 2745 N N . ALA A 1 357 ? 12.631 3.678 1.164 1.00 65.88 357 ALA A N 1
ATOM 2746 C CA . ALA A 1 357 ? 13.847 3.900 0.387 1.00 65.88 357 ALA A CA 1
ATOM 2747 C C . ALA A 1 357 ? 15.075 3.230 1.028 1.00 65.88 357 ALA A C 1
ATOM 2749 O O . ALA A 1 357 ? 15.844 2.559 0.339 1.00 65.88 357 ALA A O 1
ATOM 2750 N N . LEU A 1 358 ? 15.237 3.351 2.351 1.00 71.62 358 LEU A N 1
ATOM 2751 C CA . LEU A 1 358 ? 16.323 2.702 3.092 1.00 71.62 358 LEU A CA 1
ATOM 2752 C C . LEU A 1 358 ? 16.260 1.173 2.997 1.00 71.62 358 LEU A C 1
ATOM 2754 O O . LEU A 1 358 ? 17.299 0.534 2.849 1.00 71.62 358 LEU A O 1
ATOM 2758 N N . GLY A 1 359 ? 15.061 0.589 3.059 1.00 69.38 359 GLY A N 1
ATOM 2759 C CA . GLY A 1 359 ? 14.862 -0.852 2.904 1.00 69.38 359 GLY A CA 1
ATOM 2760 C C . GLY A 1 359 ? 15.326 -1.362 1.538 1.00 69.38 359 GLY A C 1
ATOM 2761 O O . GLY A 1 359 ? 16.065 -2.347 1.479 1.00 69.38 359 GLY A O 1
ATOM 2762 N N . THR A 1 360 ? 14.958 -0.671 0.452 1.00 67.94 360 THR A N 1
ATOM 2763 C CA . THR A 1 360 ? 15.410 -1.030 -0.903 1.00 67.94 360 THR A CA 1
ATOM 2764 C C . THR A 1 360 ? 16.920 -0.863 -1.057 1.00 67.94 360 THR A C 1
ATOM 2766 O O . THR A 1 360 ? 17.592 -1.784 -1.515 1.00 67.94 360 THR A O 1
ATOM 2769 N N . LEU A 1 361 ? 17.478 0.272 -0.623 1.00 66.88 361 LEU A N 1
ATOM 2770 C CA . LEU A 1 361 ? 18.917 0.541 -0.729 1.00 66.88 361 LEU A CA 1
ATOM 2771 C C . LEU A 1 361 ? 19.755 -0.488 0.036 1.00 66.88 361 LEU A C 1
ATOM 2773 O O . LEU A 1 361 ? 20.768 -0.971 -0.469 1.00 66.88 361 LEU A O 1
ATOM 2777 N N . ALA A 1 362 ? 19.328 -0.847 1.247 1.00 69.50 362 ALA A N 1
ATOM 2778 C CA . ALA A 1 362 ? 20.004 -1.863 2.042 1.00 69.50 362 ALA A CA 1
ATOM 2779 C C . ALA A 1 362 ? 19.948 -3.241 1.370 1.00 69.50 362 ALA A C 1
ATOM 2781 O O . ALA A 1 362 ? 20.930 -3.981 1.421 1.00 69.50 362 ALA A O 1
ATOM 2782 N N . PHE A 1 363 ? 18.826 -3.582 0.726 1.00 73.69 363 PHE A N 1
ATOM 2783 C CA . PHE A 1 363 ? 18.703 -4.822 -0.034 1.00 73.69 363 PHE A CA 1
ATOM 2784 C C . PHE A 1 363 ? 19.662 -4.844 -1.228 1.00 73.69 363 PHE A C 1
ATOM 2786 O O . PHE A 1 363 ? 20.419 -5.800 -1.359 1.00 73.69 363 PHE A O 1
ATOM 2793 N N . GLU A 1 364 ? 19.692 -3.786 -2.042 1.00 70.69 364 GLU A N 1
ATOM 2794 C CA . GLU A 1 364 ? 20.593 -3.683 -3.199 1.00 70.69 364 GLU A CA 1
ATOM 2795 C C . GLU A 1 364 ? 22.070 -3.769 -2.794 1.00 70.69 364 GLU A C 1
ATOM 2797 O O . GLU A 1 364 ? 22.870 -4.429 -3.460 1.00 70.69 364 GLU A O 1
ATOM 2802 N N . LEU A 1 365 ? 22.441 -3.132 -1.680 1.00 69.38 365 LEU A N 1
ATOM 2803 C CA . LEU A 1 365 ? 23.786 -3.236 -1.120 1.00 69.38 365 LEU A CA 1
ATOM 2804 C C . LEU A 1 365 ? 24.089 -4.672 -0.665 1.00 69.38 365 LEU A C 1
ATOM 2806 O O . LEU A 1 365 ? 25.147 -5.210 -0.988 1.00 69.38 365 LEU A O 1
ATOM 2810 N N . ASN A 1 366 ? 23.165 -5.301 0.065 1.00 73.25 366 ASN A N 1
ATOM 2811 C CA . ASN A 1 366 ? 23.318 -6.670 0.555 1.00 73.25 366 ASN A CA 1
ATOM 2812 C C . ASN A 1 366 ? 23.393 -7.699 -0.589 1.00 73.25 366 ASN A C 1
ATOM 2814 O O . ASN A 1 366 ? 24.146 -8.665 -0.483 1.00 73.25 366 ASN A O 1
ATOM 2818 N N . ASP A 1 367 ? 22.648 -7.494 -1.674 1.00 70.94 367 ASP A N 1
ATOM 2819 C CA . ASP A 1 367 ? 22.665 -8.348 -2.866 1.00 70.94 367 ASP A CA 1
ATOM 2820 C C . ASP A 1 367 ? 24.021 -8.274 -3.587 1.00 70.94 367 ASP A C 1
ATOM 2822 O O . ASP A 1 367 ? 24.660 -9.296 -3.838 1.00 70.94 367 ASP A O 1
ATOM 2826 N N . ARG A 1 368 ? 24.552 -7.060 -3.787 1.00 70.81 368 ARG A N 1
ATOM 2827 C CA . ARG A 1 368 ? 25.884 -6.849 -4.385 1.00 70.81 368 ARG A CA 1
ATOM 2828 C C . ARG A 1 368 ? 27.019 -7.450 -3.569 1.00 70.81 368 ARG A C 1
ATOM 2830 O O . ARG A 1 368 ? 27.972 -7.969 -4.142 1.00 70.81 368 ARG A O 1
ATOM 2837 N N . LEU A 1 369 ? 26.927 -7.382 -2.241 1.00 69.19 369 LEU A N 1
ATOM 2838 C CA . LEU A 1 369 ? 27.929 -7.959 -1.341 1.00 69.19 369 LEU A CA 1
ATOM 2839 C C . LEU A 1 369 ? 27.916 -9.497 -1.340 1.00 69.19 369 LEU A C 1
ATOM 2841 O O . LEU A 1 369 ? 28.924 -10.101 -0.982 1.00 69.19 369 LEU A O 1
ATOM 2845 N N . ARG A 1 370 ? 26.807 -10.140 -1.738 1.00 62.38 370 ARG A N 1
ATOM 2846 C CA . ARG A 1 370 ? 26.667 -11.607 -1.764 1.00 62.38 370 ARG A CA 1
ATOM 2847 C C . ARG A 1 370 ? 27.212 -12.283 -3.025 1.00 62.38 370 ARG A C 1
ATOM 2849 O O . ARG A 1 370 ? 27.380 -13.497 -3.001 1.00 62.38 370 ARG A O 1
ATOM 2856 N N . GLY A 1 371 ? 27.568 -11.528 -4.067 1.00 45.81 371 GLY A N 1
ATOM 2857 C CA . GLY A 1 371 ? 28.439 -12.013 -5.144 1.00 45.81 371 GLY A CA 1
ATOM 2858 C C . GLY A 1 371 ? 27.878 -13.124 -6.042 1.00 45.81 371 GLY A C 1
ATOM 2859 O O . GLY A 1 371 ? 28.672 -13.872 -6.607 1.00 45.81 371 GLY A O 1
ATOM 2860 N N . ASP A 1 372 ? 26.557 -13.237 -6.213 1.00 38.88 372 ASP A N 1
ATOM 2861 C CA . ASP A 1 372 ? 25.957 -14.208 -7.140 1.00 38.88 372 ASP A CA 1
ATOM 2862 C C . ASP A 1 372 ? 25.656 -13.531 -8.492 1.00 38.88 372 ASP A C 1
ATOM 2864 O O . ASP A 1 372 ? 24.658 -12.835 -8.681 1.00 38.88 372 ASP A O 1
ATOM 2868 N N . GLY A 1 373 ? 26.592 -13.661 -9.434 1.00 37.44 373 GLY A N 1
ATOM 2869 C CA . GLY A 1 373 ? 26.611 -12.960 -10.722 1.00 37.44 373 GLY A CA 1
ATOM 2870 C C . GLY A 1 373 ? 25.575 -13.438 -11.747 1.00 37.44 373 GLY A C 1
ATOM 2871 O O . GLY A 1 373 ? 25.961 -13.889 -12.824 1.00 37.44 373 GLY A O 1
ATOM 2872 N N . SER A 1 374 ? 24.273 -13.328 -11.456 1.00 33.91 374 SER A N 1
ATOM 2873 C CA . SER A 1 374 ? 23.213 -13.677 -12.424 1.00 33.91 374 SER A CA 1
ATOM 2874 C C . SER A 1 374 ? 22.065 -12.672 -12.595 1.00 33.91 374 SER A C 1
ATOM 2876 O O . SER A 1 374 ? 21.226 -12.875 -13.474 1.00 33.91 374 SER A O 1
ATOM 2878 N N . SER A 1 375 ? 22.021 -11.551 -11.866 1.00 33.06 375 SER A N 1
ATOM 2879 C CA . SER A 1 375 ? 21.009 -10.515 -12.116 1.00 33.06 375 SER A CA 1
ATOM 2880 C C . SER A 1 375 ? 21.544 -9.421 -13.054 1.00 33.06 375 SER A C 1
ATOM 2882 O O . SER A 1 375 ? 22.379 -8.593 -12.696 1.00 33.06 375 SER A O 1
ATOM 2884 N N . ASN A 1 376 ? 21.037 -9.406 -14.293 1.00 32.09 376 ASN A N 1
ATOM 2885 C CA . ASN A 1 376 ? 21.165 -8.289 -15.238 1.00 32.09 376 ASN A CA 1
ATOM 2886 C C . ASN A 1 376 ? 20.457 -7.039 -14.679 1.00 32.09 376 ASN A C 1
ATOM 2888 O O . ASN A 1 376 ? 19.339 -6.716 -15.080 1.00 32.09 376 ASN A O 1
ATOM 2892 N N . SER A 1 377 ? 21.097 -6.331 -13.752 1.00 31.61 377 SER A N 1
ATOM 2893 C CA . SER A 1 377 ? 20.713 -4.971 -13.373 1.00 31.61 377 SER A CA 1
ATOM 2894 C C . SER A 1 377 ? 21.828 -4.014 -13.790 1.00 31.61 377 SER A C 1
ATOM 2896 O O . SER A 1 377 ? 22.847 -3.850 -13.123 1.00 31.61 377 SER A O 1
ATOM 2898 N N . GLU A 1 378 ? 21.660 -3.411 -14.967 1.00 30.20 378 GLU A N 1
ATOM 2899 C CA . GLU A 1 378 ? 22.515 -2.313 -15.406 1.00 30.20 378 GLU A CA 1
ATOM 2900 C C . GLU A 1 378 ? 22.362 -1.124 -14.441 1.00 30.20 378 GLU A C 1
ATOM 2902 O O . GLU A 1 378 ? 21.294 -0.532 -14.322 1.00 30.20 378 GLU A O 1
ATOM 2907 N N . GLY A 1 379 ? 23.462 -0.779 -13.767 1.00 34.12 379 GLY A N 1
ATOM 2908 C CA . GLY A 1 379 ? 23.792 0.580 -13.337 1.00 34.12 379 GLY A CA 1
ATOM 2909 C C . GLY A 1 379 ? 22.887 1.249 -12.297 1.00 34.12 379 GLY A C 1
ATOM 2910 O O . GLY A 1 379 ? 22.096 2.123 -12.632 1.00 34.12 379 GLY A O 1
ATOM 2911 N N . ALA A 1 380 ? 23.144 1.006 -11.009 1.00 32.16 380 ALA A N 1
ATOM 2912 C CA . ALA A 1 380 ? 22.837 1.994 -9.967 1.00 32.16 380 ALA A CA 1
ATOM 2913 C C . ALA A 1 380 ? 24.081 2.231 -9.098 1.00 32.16 380 ALA A C 1
ATOM 2915 O O . ALA A 1 380 ? 24.629 1.300 -8.516 1.00 32.16 380 ALA A O 1
ATOM 2916 N N . SER A 1 381 ? 24.597 3.455 -9.036 1.00 29.25 381 SER A N 1
ATOM 2917 C CA . SER A 1 381 ? 25.753 3.803 -8.202 1.00 29.25 381 SER A CA 1
ATOM 2918 C C . SER A 1 381 ? 25.340 3.893 -6.727 1.00 29.25 381 SER A C 1
ATOM 2920 O O . SER A 1 381 ? 24.562 4.768 -6.355 1.00 29.25 381 SER A O 1
ATOM 2922 N N . VAL A 1 382 ? 25.887 3.018 -5.880 1.00 30.59 382 VAL A N 1
ATOM 2923 C CA . VAL A 1 382 ? 25.547 2.829 -4.448 1.00 30.59 382 VAL A CA 1
ATOM 2924 C C . VAL A 1 382 ? 26.167 3.903 -3.526 1.00 30.59 382 VAL A C 1
ATOM 2926 O O . VAL A 1 382 ? 26.540 3.650 -2.391 1.00 30.59 382 VAL A O 1
ATOM 2929 N N . GLY A 1 383 ? 26.270 5.150 -3.986 1.00 25.56 383 GLY A N 1
ATOM 2930 C CA . GLY A 1 383 ? 26.911 6.218 -3.202 1.00 25.56 383 GLY A CA 1
ATOM 2931 C C . GLY A 1 383 ? 26.357 7.623 -3.397 1.00 25.56 383 GLY A C 1
ATOM 2932 O O . GLY A 1 383 ? 26.932 8.567 -2.870 1.00 25.56 383 GLY A O 1
ATOM 2933 N N . THR A 1 384 ? 25.273 7.799 -4.157 1.00 29.78 384 THR A N 1
ATOM 2934 C CA . THR A 1 384 ? 24.764 9.129 -4.525 1.00 29.78 384 THR A CA 1
ATOM 2935 C C . THR A 1 384 ? 23.268 9.269 -4.250 1.00 29.78 384 THR A C 1
ATOM 2937 O O . THR A 1 384 ? 22.507 8.308 -4.317 1.00 29.78 384 THR A O 1
ATOM 2940 N N . ILE A 1 385 ? 22.825 10.502 -3.983 1.00 29.33 385 ILE A N 1
ATOM 2941 C CA . ILE A 1 385 ? 21.415 10.891 -3.774 1.00 29.33 385 ILE A CA 1
ATOM 2942 C C . ILE A 1 385 ? 20.533 10.538 -4.994 1.00 29.33 385 ILE A C 1
ATOM 2944 O O . ILE A 1 385 ? 19.333 10.324 -4.850 1.00 29.33 385 ILE A O 1
ATOM 2948 N N . ALA A 1 386 ? 21.122 10.350 -6.181 1.00 27.33 386 ALA A N 1
ATOM 2949 C CA . ALA A 1 386 ? 20.444 9.778 -7.349 1.00 27.33 386 ALA A CA 1
ATOM 2950 C C . ALA A 1 386 ? 19.970 8.323 -7.120 1.00 27.33 386 ALA A C 1
ATOM 2952 O O . ALA A 1 386 ? 18.888 7.948 -7.567 1.00 27.33 386 ALA A O 1
ATOM 2953 N N . GLY A 1 387 ? 20.720 7.528 -6.348 1.00 27.75 387 GLY A N 1
ATOM 2954 C CA . GLY A 1 387 ? 20.278 6.222 -5.854 1.00 27.75 387 GLY A CA 1
ATOM 2955 C C . GLY A 1 387 ? 19.110 6.332 -4.868 1.00 27.75 387 GLY A C 1
ATOM 2956 O O . GLY A 1 387 ? 18.213 5.500 -4.895 1.00 27.75 387 GLY A O 1
ATOM 2957 N N . PHE A 1 388 ? 19.049 7.403 -4.068 1.00 30.11 388 PHE A N 1
ATOM 2958 C CA . PHE A 1 388 ? 17.920 7.693 -3.172 1.00 30.11 388 PHE A CA 1
ATOM 2959 C C . PHE A 1 388 ? 16.654 8.122 -3.941 1.00 30.11 388 PHE A C 1
ATOM 2961 O O . PHE A 1 388 ? 15.548 7.727 -3.580 1.00 30.11 388 PHE A O 1
ATOM 2968 N N . GLY A 1 389 ? 16.806 8.864 -5.044 1.00 28.88 389 GLY A N 1
ATOM 2969 C CA . GLY A 1 389 ? 15.714 9.204 -5.968 1.00 28.88 389 GLY A CA 1
ATOM 2970 C C . GLY A 1 389 ? 15.137 7.983 -6.695 1.00 28.88 389 GLY A C 1
ATOM 2971 O O . GLY A 1 389 ? 13.919 7.833 -6.769 1.00 28.88 389 GLY A O 1
ATOM 2972 N N . ASN A 1 390 ? 15.997 7.059 -7.138 1.00 32.25 390 ASN A N 1
ATOM 2973 C CA . ASN A 1 390 ? 15.572 5.765 -7.687 1.00 32.25 390 ASN A CA 1
ATOM 2974 C C . ASN A 1 390 ? 15.003 4.820 -6.607 1.00 32.25 390 ASN A C 1
ATOM 2976 O O . ASN A 1 390 ? 14.092 4.042 -6.874 1.00 32.25 390 ASN A O 1
ATOM 2980 N N . ALA A 1 391 ? 15.459 4.922 -5.357 1.00 31.80 391 ALA A N 1
ATOM 2981 C CA . ALA A 1 391 ? 14.862 4.197 -4.237 1.00 31.80 391 ALA A CA 1
ATOM 2982 C C . ALA A 1 391 ? 13.465 4.741 -3.875 1.00 31.80 391 ALA A C 1
ATOM 2984 O O . ALA A 1 391 ? 12.569 3.965 -3.544 1.00 31.80 391 ALA A O 1
ATOM 2985 N N . MET A 1 392 ? 13.231 6.048 -4.022 1.00 32.41 392 MET A N 1
ATOM 2986 C CA . MET A 1 392 ? 11.907 6.674 -3.894 1.00 32.41 392 MET A CA 1
ATOM 2987 C C . MET A 1 392 ? 10.955 6.336 -5.060 1.00 32.41 392 MET A C 1
ATOM 2989 O O . MET A 1 392 ? 9.746 6.279 -4.855 1.00 32.41 392 MET A O 1
ATOM 2993 N N . SER A 1 393 ? 11.451 6.040 -6.268 1.00 34.66 393 SER A N 1
ATOM 2994 C CA . SER A 1 393 ? 10.620 5.461 -7.346 1.00 34.66 393 SER A CA 1
ATOM 2995 C C . SER A 1 393 ? 10.375 3.950 -7.170 1.00 34.66 393 SER A C 1
ATOM 2997 O O . SER A 1 393 ? 9.497 3.363 -7.803 1.00 34.66 393 SER A O 1
ATOM 2999 N N . SER A 1 394 ? 11.098 3.309 -6.245 1.00 34.25 394 SER A N 1
ATOM 3000 C CA . SER A 1 394 ? 11.002 1.877 -5.938 1.00 34.25 394 SER A CA 1
ATOM 3001 C C . SER A 1 394 ? 10.067 1.513 -4.772 1.00 34.25 394 SER A C 1
ATOM 3003 O O . SER A 1 394 ? 10.070 0.344 -4.383 1.00 34.25 394 SER A O 1
ATOM 3005 N N . ILE A 1 395 ? 9.293 2.465 -4.211 1.00 35.72 395 ILE A N 1
ATOM 3006 C CA . ILE A 1 395 ? 8.465 2.347 -2.977 1.00 35.72 395 ILE A CA 1
ATOM 3007 C C . ILE A 1 395 ? 7.407 1.225 -3.083 1.00 35.72 395 ILE A C 1
ATOM 3009 O O . ILE A 1 395 ? 6.212 1.449 -3.238 1.00 35.72 395 ILE A O 1
ATOM 3013 N N . GLY A 1 396 ? 7.860 -0.024 -3.008 1.00 31.67 396 GLY A N 1
ATOM 3014 C CA . GLY A 1 396 ? 7.046 -1.227 -3.136 1.00 31.67 396 GLY A CA 1
ATOM 3015 C C . GLY A 1 396 ? 7.497 -2.217 -4.209 1.00 31.67 396 GLY A C 1
ATOM 3016 O O . GLY A 1 396 ? 6.635 -2.866 -4.777 1.00 31.67 396 GLY A O 1
ATOM 3017 N N . GLY A 1 397 ? 8.789 -2.357 -4.536 1.00 34.84 397 GLY A N 1
ATOM 3018 C CA . GLY A 1 397 ? 9.282 -3.488 -5.351 1.00 34.84 397 GLY A CA 1
ATOM 3019 C C . GLY A 1 397 ? 8.582 -3.680 -6.709 1.00 34.84 397 GLY A C 1
ATOM 3020 O O . GLY A 1 397 ? 8.497 -4.799 -7.207 1.00 34.84 397 GLY A O 1
ATOM 3021 N N . LEU A 1 398 ? 8.039 -2.600 -7.279 1.00 32.75 398 LEU A N 1
ATOM 3022 C CA . LEU A 1 398 ? 7.131 -2.625 -8.432 1.00 32.75 398 LEU A CA 1
ATOM 3023 C C . LEU A 1 398 ? 7.603 -1.755 -9.611 1.00 32.75 398 LEU A C 1
ATOM 3025 O O . LEU A 1 398 ? 6.865 -1.649 -10.583 1.00 32.75 398 LEU A O 1
ATOM 3029 N N . GLY A 1 399 ? 8.800 -1.152 -9.554 1.00 32.94 399 GLY A N 1
ATOM 3030 C CA . GLY A 1 399 ? 9.361 -0.356 -10.660 1.00 32.94 399 GLY A CA 1
ATOM 3031 C C . GLY A 1 399 ? 8.423 0.766 -11.117 1.00 32.94 399 GLY A C 1
ATOM 3032 O O . GLY A 1 399 ? 7.872 0.709 -12.215 1.00 32.94 399 GLY A O 1
ATOM 3033 N N . ILE A 1 400 ? 8.178 1.746 -10.246 1.00 38.84 400 ILE A N 1
ATOM 3034 C CA . ILE A 1 400 ? 7.037 2.651 -10.371 1.00 38.84 400 ILE A CA 1
ATOM 3035 C C . ILE A 1 400 ? 7.446 4.036 -10.922 1.00 38.84 400 ILE A C 1
ATOM 3037 O O . ILE A 1 400 ? 8.345 4.695 -10.413 1.00 38.84 400 ILE A O 1
ATOM 3041 N N . ASP A 1 401 ? 6.723 4.484 -11.952 1.00 47.47 401 ASP A N 1
ATOM 3042 C CA . ASP A 1 401 ? 6.769 5.813 -12.585 1.00 47.47 401 ASP A CA 1
ATOM 3043 C C . ASP A 1 401 ? 6.454 6.960 -11.586 1.00 47.47 401 ASP A C 1
ATOM 3045 O O . ASP A 1 401 ? 5.614 6.810 -10.693 1.00 47.47 401 ASP A O 1
ATOM 3049 N N . GLY A 1 402 ? 7.070 8.139 -11.741 1.00 48.16 402 GLY A N 1
ATOM 3050 C CA . GLY A 1 402 ? 6.836 9.318 -10.889 1.00 48.16 402 GLY A CA 1
ATOM 3051 C C . GLY A 1 402 ? 5.372 9.793 -10.869 1.00 48.16 402 GLY A C 1
ATOM 3052 O O . GLY A 1 402 ? 4.893 10.332 -9.863 1.00 48.16 402 GLY A O 1
ATOM 3053 N N . ALA A 1 403 ? 4.613 9.507 -11.930 1.00 53.47 403 ALA A N 1
ATOM 3054 C CA . ALA A 1 403 ? 3.165 9.719 -11.972 1.00 53.47 403 ALA A CA 1
ATOM 3055 C C . ALA A 1 403 ? 2.402 8.874 -10.932 1.00 53.47 403 ALA A C 1
ATOM 3057 O O . ALA A 1 403 ? 1.420 9.325 -10.346 1.00 53.47 403 ALA A O 1
ATOM 3058 N N . VAL A 1 404 ? 2.868 7.661 -10.637 1.00 55.56 404 VAL A N 1
ATOM 3059 C CA . VAL A 1 404 ? 2.213 6.763 -9.677 1.00 55.56 404 VAL A CA 1
ATOM 3060 C C . VAL A 1 404 ? 2.622 7.098 -8.239 1.00 55.56 404 VAL A C 1
ATOM 3062 O O . VAL A 1 404 ? 1.775 7.050 -7.348 1.00 55.56 404 VAL A O 1
ATOM 3065 N N . ALA A 1 405 ? 3.877 7.498 -8.001 1.00 58.66 405 ALA A N 1
ATOM 3066 C CA . ALA A 1 405 ? 4.327 7.946 -6.679 1.00 58.66 405 ALA A CA 1
ATOM 3067 C C . ALA A 1 405 ? 3.564 9.201 -6.210 1.00 58.66 405 ALA A C 1
ATOM 3069 O O . ALA A 1 405 ? 3.034 9.233 -5.098 1.00 58.66 405 ALA A O 1
ATOM 3070 N N . SER A 1 406 ? 3.423 10.203 -7.086 1.00 64.56 406 SER A N 1
ATOM 3071 C CA . SER A 1 406 ? 2.615 11.402 -6.805 1.00 64.56 406 SER A CA 1
ATOM 3072 C C . SER A 1 406 ? 1.134 11.075 -6.569 1.00 64.56 406 SER A C 1
ATOM 3074 O O . SER A 1 406 ? 0.499 11.682 -5.707 1.00 64.56 406 SER A O 1
ATOM 3076 N N . ARG A 1 407 ? 0.583 10.065 -7.257 1.00 71.75 407 ARG A N 1
ATOM 3077 C CA . ARG A 1 407 ? -0.800 9.611 -7.045 1.00 71.75 407 ARG A CA 1
ATOM 3078 C C . ARG A 1 407 ? -0.999 8.904 -5.701 1.00 71.75 407 ARG A C 1
ATOM 3080 O O . ARG A 1 407 ? -2.022 9.123 -5.061 1.00 71.75 407 ARG A O 1
ATOM 3087 N N . LEU A 1 408 ? -0.038 8.100 -5.239 1.00 69.69 408 LEU A N 1
ATOM 3088 C CA . LEU A 1 408 ? -0.090 7.479 -3.905 1.00 69.69 408 LEU A CA 1
ATOM 3089 C C . LEU A 1 408 ? -0.063 8.525 -2.783 1.00 69.69 408 LEU A C 1
ATOM 3091 O O . LEU A 1 408 ? -0.755 8.359 -1.778 1.00 69.69 408 LEU A O 1
ATOM 3095 N N . LEU A 1 409 ? 0.692 9.612 -2.970 1.00 72.50 409 LEU A N 1
ATOM 3096 C CA . LEU A 1 409 ? 0.683 10.758 -2.057 1.00 72.50 409 LEU A CA 1
ATOM 3097 C C . LEU A 1 409 ? -0.664 11.492 -2.072 1.00 72.50 409 LEU A C 1
ATOM 3099 O O . LEU A 1 409 ? -1.155 11.867 -1.010 1.00 72.50 409 LEU A O 1
ATOM 3103 N N . LEU A 1 410 ? -1.294 11.644 -3.242 1.00 79.69 410 LEU A N 1
ATOM 3104 C CA . LEU A 1 410 ? -2.648 12.197 -3.345 1.00 79.69 410 LEU A CA 1
ATOM 3105 C C . LEU A 1 410 ? -3.674 11.342 -2.595 1.00 79.69 410 LEU A C 1
ATOM 3107 O O . LEU A 1 410 ? -4.466 11.875 -1.820 1.00 79.69 410 LEU A O 1
ATOM 3111 N N . GLU A 1 411 ? -3.629 10.018 -2.759 1.00 78.50 411 GLU A N 1
ATOM 3112 C CA . GLU A 1 411 ? -4.489 9.116 -1.989 1.00 78.50 411 GLU A CA 1
ATOM 3113 C C . GLU A 1 411 ? -4.252 9.262 -0.475 1.00 78.50 411 GLU A C 1
ATOM 3115 O O . GLU A 1 411 ? -5.211 9.277 0.296 1.00 78.50 411 GLU A O 1
ATOM 3120 N N . ALA A 1 412 ? -2.997 9.412 -0.032 1.00 81.88 412 ALA A N 1
ATOM 3121 C CA . ALA A 1 412 ? -2.687 9.668 1.375 1.00 81.88 412 ALA A CA 1
ATOM 3122 C C . ALA A 1 412 ? -3.291 10.987 1.876 1.00 81.88 412 ALA A C 1
ATOM 3124 O O . ALA A 1 412 ? -3.969 10.993 2.904 1.00 81.88 412 ALA A O 1
ATOM 3125 N N . ALA A 1 413 ? -3.122 12.074 1.120 1.00 84.81 413 ALA A N 1
ATOM 3126 C CA . ALA A 1 413 ? -3.687 13.377 1.453 1.00 84.81 413 ALA A CA 1
ATOM 3127 C C . ALA A 1 413 ? -5.221 13.328 1.571 1.00 84.81 413 ALA A C 1
ATOM 3129 O O . ALA A 1 413 ? -5.775 13.823 2.551 1.00 84.81 413 ALA A O 1
ATOM 3130 N N . MET A 1 414 ? -5.908 12.661 0.637 1.00 85.19 414 MET A N 1
ATOM 3131 C CA . MET A 1 414 ? -7.367 12.502 0.686 1.00 85.19 414 MET A CA 1
ATOM 3132 C C . MET A 1 414 ? -7.833 11.729 1.929 1.00 85.19 414 MET A C 1
ATOM 3134 O O . MET A 1 414 ? -8.835 12.101 2.537 1.00 85.19 414 MET A O 1
ATOM 3138 N N . VAL A 1 415 ? -7.111 10.678 2.347 1.00 87.50 415 VAL A N 1
ATOM 3139 C CA . VAL A 1 415 ? -7.412 9.969 3.608 1.00 87.50 415 VAL A CA 1
ATOM 3140 C C . VAL A 1 415 ? -7.282 10.913 4.805 1.00 87.50 415 VAL A C 1
ATOM 3142 O O . VAL A 1 415 ? -8.149 10.909 5.676 1.00 87.50 415 VAL A O 1
ATOM 3145 N N . TYR A 1 416 ? -6.230 11.735 4.849 1.00 91.75 416 TYR A N 1
ATOM 3146 C CA . TYR A 1 416 ? -6.026 12.703 5.930 1.00 91.75 416 TYR A CA 1
ATOM 3147 C C . TYR A 1 416 ? -7.126 13.766 5.979 1.00 91.75 416 TYR A C 1
ATOM 3149 O O . TYR A 1 416 ? -7.574 14.123 7.064 1.00 91.75 416 TYR A O 1
ATOM 3157 N N . GLU A 1 417 ? -7.616 14.228 4.827 1.00 89.56 417 GLU A N 1
ATOM 3158 C CA . GLU A 1 417 ? -8.752 15.153 4.760 1.00 89.56 417 GLU A CA 1
ATOM 3159 C C . GLU A 1 417 ? -10.027 14.529 5.343 1.00 89.56 417 GLU A C 1
ATOM 3161 O O . GLU A 1 417 ? -10.731 15.162 6.135 1.00 89.56 417 GLU A O 1
ATOM 3166 N N . GLN A 1 418 ? -10.301 13.265 5.007 1.00 87.75 418 GLN A N 1
ATOM 3167 C CA . GLN A 1 418 ? -11.447 12.534 5.548 1.00 87.75 418 GLN A CA 1
ATOM 3168 C C . GLN A 1 418 ? -11.340 12.307 7.057 1.00 87.75 418 GLN A C 1
ATOM 3170 O O . GLN A 1 418 ? -12.301 12.561 7.787 1.00 87.75 418 GLN A O 1
ATOM 3175 N N . ASP A 1 419 ? -10.183 11.833 7.520 1.00 92.31 419 ASP A N 1
ATOM 3176 C CA . ASP A 1 419 ? -9.939 11.549 8.933 1.00 92.31 419 ASP A CA 1
ATOM 3177 C C . ASP A 1 419 ? -10.007 12.834 9.768 1.00 92.31 419 ASP A C 1
ATOM 3179 O O . ASP A 1 419 ? -10.722 12.885 10.770 1.00 92.31 419 ASP A O 1
ATOM 3183 N N . PHE A 1 420 ? -9.371 13.918 9.310 1.00 92.62 420 PHE A N 1
ATOM 3184 C CA . PHE A 1 420 ? -9.454 15.215 9.977 1.00 92.62 420 PHE A CA 1
ATOM 3185 C C . PHE A 1 420 ? -10.879 15.777 9.986 1.00 92.62 420 PHE A C 1
ATOM 3187 O O . PHE A 1 420 ? -11.344 16.272 11.014 1.00 92.62 420 PHE A O 1
ATOM 3194 N N . GLY A 1 421 ? -11.615 15.649 8.879 1.00 90.06 421 GLY A N 1
ATOM 3195 C CA . GLY A 1 421 ? -13.022 16.041 8.814 1.00 90.06 421 GLY A CA 1
ATOM 3196 C C . GLY A 1 421 ? -13.888 15.303 9.843 1.00 90.06 421 GLY A C 1
ATOM 3197 O O . GLY A 1 421 ? -14.756 15.912 10.479 1.00 90.06 421 GLY A O 1
ATOM 3198 N N . ALA A 1 422 ? -13.637 14.010 10.060 1.00 87.81 422 ALA A N 1
ATOM 3199 C CA . ALA A 1 422 ? -14.322 13.209 11.073 1.00 87.81 422 ALA A CA 1
ATOM 3200 C C . ALA A 1 422 ? -13.930 13.607 12.509 1.00 87.81 422 ALA A C 1
ATOM 3202 O O . ALA A 1 422 ? -14.810 13.720 13.366 1.00 87.81 422 ALA A O 1
ATOM 3203 N N . ILE A 1 423 ? -12.650 13.899 12.759 1.00 91.50 423 ILE A N 1
ATOM 3204 C CA . ILE A 1 423 ? -12.165 14.399 14.057 1.00 91.50 423 ILE A CA 1
ATOM 3205 C C . ILE A 1 423 ? -12.812 15.746 14.388 1.00 91.50 423 ILE A C 1
ATOM 3207 O O . ILE A 1 423 ? -13.407 15.914 15.452 1.00 91.50 423 ILE A O 1
ATOM 3211 N N . ARG A 1 424 ? -12.759 16.696 13.449 1.00 90.81 424 ARG A N 1
ATOM 3212 C CA . ARG A 1 424 ? -13.304 18.049 13.615 1.00 90.81 424 ARG A CA 1
ATOM 3213 C C . ARG A 1 424 ? -14.814 18.047 13.846 1.00 90.81 424 ARG A C 1
ATOM 3215 O O . ARG A 1 424 ? -15.316 18.842 14.630 1.00 90.81 424 ARG A O 1
ATOM 3222 N N . SER A 1 425 ? -15.540 17.146 13.184 1.00 87.38 425 SER A N 1
ATOM 3223 C CA . SER A 1 425 ? -16.990 16.987 13.374 1.00 87.38 425 SER A CA 1
ATOM 3224 C C . SER A 1 425 ? -17.370 16.186 14.628 1.00 87.38 425 SER A C 1
ATOM 3226 O O . SER A 1 425 ? -18.551 15.914 14.840 1.00 87.38 425 SER A O 1
ATOM 3228 N N . GLY A 1 426 ? -16.398 15.804 15.465 1.00 87.38 426 GLY A N 1
ATOM 3229 C CA . GLY A 1 426 ? -16.642 15.097 16.721 1.00 87.38 426 GLY A CA 1
ATOM 3230 C C . GLY A 1 426 ? -17.113 13.654 16.535 1.00 87.38 426 GLY A C 1
ATOM 3231 O O . GLY A 1 426 ? -17.786 13.107 17.407 1.00 87.38 426 GLY A O 1
ATOM 3232 N N . VAL A 1 427 ? -16.802 13.022 15.397 1.00 86.69 427 VAL A N 1
ATOM 3233 C CA . VAL A 1 427 ? -17.105 11.600 15.164 1.00 86.69 427 VAL A CA 1
ATOM 3234 C C . VAL A 1 427 ? -16.244 10.718 16.056 1.00 86.69 427 VAL A C 1
ATOM 3236 O O . VAL A 1 427 ? -16.733 9.777 16.669 1.00 86.69 427 VAL A O 1
ATOM 3239 N N . TYR A 1 428 ? -14.966 11.036 16.160 1.00 91.50 428 TYR A N 1
ATOM 3240 C CA . TYR A 1 428 ? -14.048 10.380 17.075 1.00 91.50 428 TYR A CA 1
ATOM 3241 C C . TYR A 1 428 ? -12.953 11.364 17.473 1.00 91.50 428 TYR A C 1
ATOM 3243 O O . TYR A 1 428 ? -12.776 12.415 16.856 1.00 91.50 428 TYR A O 1
ATOM 3251 N N . LYS A 1 429 ? -12.237 11.046 18.548 1.00 91.81 429 LYS A N 1
ATOM 3252 C CA . LYS A 1 429 ? -11.174 11.889 19.094 1.00 91.81 429 LYS A CA 1
ATOM 3253 C C . LYS A 1 429 ? -9.966 11.942 18.160 1.00 91.81 429 LYS A C 1
ATOM 3255 O O . LYS A 1 429 ? -9.687 10.995 17.422 1.00 91.81 429 LYS A O 1
ATOM 3260 N N . ALA A 1 430 ? -9.212 13.037 18.257 1.00 90.81 430 ALA A N 1
ATOM 3261 C CA . ALA A 1 430 ? -7.907 13.156 17.619 1.00 90.81 430 ALA A CA 1
ATOM 3262 C C . ALA A 1 430 ? -6.947 12.047 18.104 1.00 90.81 430 ALA A C 1
ATOM 3264 O O . ALA A 1 430 ? -7.064 11.600 19.251 1.00 90.81 430 ALA A O 1
ATOM 3265 N N . PRO A 1 431 ? -5.973 11.621 17.277 1.00 89.88 431 PRO A N 1
ATOM 3266 C CA . PRO A 1 431 ? -5.113 10.486 17.589 1.00 89.88 431 PRO A CA 1
ATOM 3267 C C . PRO A 1 431 ? -4.374 10.672 18.911 1.00 89.88 431 PRO A C 1
ATOM 3269 O O . PRO A 1 431 ? -3.782 11.720 19.204 1.00 89.88 431 PRO A O 1
ATOM 3272 N N . TRP A 1 432 ? -4.411 9.637 19.741 1.00 90.88 432 TRP A N 1
ATOM 3273 C CA . TRP A 1 432 ? -3.833 9.703 21.073 1.00 90.88 432 TRP A CA 1
ATOM 3274 C C . TRP A 1 432 ? -2.312 9.755 21.071 1.00 90.88 432 TRP A C 1
ATOM 3276 O O . TRP A 1 432 ? -1.720 10.349 21.968 1.00 90.88 432 TRP A O 1
ATOM 3286 N N . ASP A 1 433 ? -1.692 9.203 20.038 1.00 86.19 433 ASP A N 1
ATOM 3287 C CA . ASP A 1 433 ? -0.262 9.271 19.768 1.00 86.19 433 ASP A CA 1
ATOM 3288 C C . ASP A 1 433 ? 0.219 10.686 19.420 1.00 86.19 433 ASP A C 1
ATOM 3290 O O . ASP A 1 433 ? 1.383 11.002 19.656 1.00 86.19 433 ASP A O 1
ATOM 3294 N N . MET A 1 434 ? -0.678 11.552 18.938 1.00 85.44 434 MET A N 1
ATOM 3295 C CA . MET A 1 434 ? -0.396 12.967 18.669 1.00 85.44 434 MET A CA 1
ATOM 3296 C C . MET A 1 434 ? -0.732 13.867 19.860 1.00 85.44 434 MET A C 1
ATOM 3298 O O . MET A 1 434 ? -0.036 14.842 20.123 1.00 85.44 434 MET A O 1
ATOM 3302 N N . THR A 1 435 ? -1.802 13.546 20.590 1.00 86.38 435 THR A N 1
ATOM 3303 C CA . THR A 1 435 ? -2.287 14.380 21.705 1.00 86.38 435 THR A CA 1
ATOM 3304 C C . THR A 1 435 ? -1.624 14.051 23.045 1.00 86.38 435 THR A C 1
ATOM 3306 O O . THR A 1 435 ? -1.680 14.849 23.978 1.00 86.38 435 THR A O 1
ATOM 3309 N N . THR A 1 436 ? -0.979 12.889 23.174 1.00 85.88 436 THR A N 1
ATOM 3310 C CA . THR A 1 436 ? -0.244 12.504 24.387 1.00 85.88 436 THR A CA 1
ATOM 3311 C C . THR A 1 436 ? 1.172 13.074 24.367 1.00 85.88 436 THR A C 1
ATOM 3313 O O . THR A 1 436 ? 2.004 12.708 23.536 1.00 85.88 436 THR A O 1
ATOM 3316 N N . ARG A 1 437 ? 1.491 13.936 25.337 1.00 79.31 437 ARG A N 1
ATOM 3317 C CA . ARG A 1 437 ? 2.839 14.498 25.489 1.00 79.31 437 ARG A CA 1
ATOM 3318 C C . ARG A 1 437 ? 3.865 13.394 25.775 1.00 79.31 437 ARG A C 1
ATOM 3320 O O . ARG A 1 437 ? 3.682 12.600 26.691 1.00 79.31 437 ARG A O 1
ATOM 3327 N N . GLY A 1 438 ? 4.967 13.380 25.022 1.00 77.94 438 GLY A N 1
ATOM 3328 C CA . GLY A 1 438 ? 6.038 12.392 25.202 1.00 77.94 438 GLY A CA 1
ATOM 3329 C C . GLY A 1 438 ? 5.670 10.983 24.728 1.00 77.94 438 GLY A C 1
ATOM 3330 O O . GLY A 1 438 ? 6.260 10.008 25.192 1.00 77.94 438 GLY A O 1
ATOM 3331 N N . HIS A 1 439 ? 4.691 10.860 23.825 1.00 88.38 439 HIS A N 1
ATOM 3332 C CA . HIS A 1 439 ? 4.335 9.578 23.231 1.00 88.38 439 HIS A CA 1
ATOM 3333 C C . HIS A 1 439 ? 5.557 8.896 22.593 1.00 88.38 439 HIS A C 1
ATOM 3335 O O . HIS A 1 439 ? 6.341 9.529 21.885 1.00 88.38 439 HIS A O 1
ATOM 3341 N N . ARG A 1 440 ? 5.718 7.584 22.808 1.00 88.69 440 ARG A N 1
ATOM 3342 C CA . ARG A 1 440 ? 6.935 6.843 22.440 1.00 88.69 440 ARG A CA 1
ATOM 3343 C C . ARG A 1 440 ? 7.220 6.889 20.941 1.00 88.69 440 ARG A C 1
ATOM 3345 O O . ARG A 1 440 ? 8.382 6.964 20.564 1.00 88.69 440 ARG A O 1
ATOM 3352 N N . GLN A 1 441 ? 6.181 6.910 20.100 1.00 83.88 441 GLN A N 1
ATOM 3353 C CA . GLN A 1 441 ? 6.337 6.987 18.640 1.00 83.88 441 GLN A CA 1
ATOM 3354 C C . GLN A 1 441 ? 6.960 8.313 18.177 1.00 83.88 441 GLN A C 1
ATOM 3356 O O . GLN A 1 441 ? 7.559 8.352 17.110 1.00 83.88 441 GLN A O 1
ATOM 3361 N N . LEU A 1 442 ? 6.872 9.373 18.988 1.00 78.50 442 LEU A N 1
ATOM 3362 C CA . LEU A 1 442 ? 7.480 10.674 18.702 1.00 78.50 442 LEU A CA 1
ATOM 3363 C C . LEU A 1 442 ? 8.929 10.767 19.209 1.00 78.50 442 LEU A C 1
ATOM 3365 O O . LEU A 1 442 ? 9.586 11.789 19.020 1.00 78.50 442 LEU A O 1
ATOM 3369 N N . THR A 1 443 ? 9.446 9.725 19.872 1.00 82.94 443 THR A N 1
ATOM 3370 C CA . THR A 1 443 ? 10.822 9.731 20.380 1.00 82.94 443 THR A CA 1
ATOM 3371 C C . THR A 1 443 ? 11.807 9.299 19.285 1.00 82.94 443 THR A C 1
ATOM 3373 O O . THR A 1 443 ? 11.605 8.250 18.664 1.00 82.94 443 THR A O 1
ATOM 3376 N N . PRO A 1 444 ? 12.921 10.032 19.077 1.00 82.56 444 PRO A N 1
ATOM 3377 C CA . PRO A 1 444 ? 13.925 9.665 18.074 1.00 82.56 444 PRO A CA 1
ATOM 3378 C C . PRO A 1 444 ? 14.494 8.255 18.272 1.00 82.56 444 PRO A C 1
ATOM 3380 O O . PRO A 1 444 ? 14.748 7.540 17.309 1.00 82.56 444 PRO A O 1
ATOM 3383 N N . GLN A 1 445 ? 14.648 7.826 19.529 1.00 81.62 445 GLN A N 1
ATOM 3384 C CA . GLN A 1 445 ? 15.157 6.497 19.875 1.00 81.62 445 GLN A CA 1
ATOM 3385 C C . GLN A 1 445 ? 14.214 5.377 19.416 1.00 81.62 445 GLN A C 1
ATOM 3387 O O . GLN A 1 445 ? 14.669 4.377 18.861 1.00 81.62 445 GLN A O 1
ATOM 3392 N N . PHE A 1 446 ? 12.902 5.536 19.625 1.00 86.38 446 PHE A N 1
ATOM 3393 C CA . PHE A 1 446 ? 11.919 4.561 19.156 1.00 86.38 446 PHE A CA 1
ATOM 3394 C C . PHE A 1 446 ? 11.868 4.532 17.627 1.00 86.38 446 PHE A C 1
ATOM 3396 O O . PHE A 1 446 ? 11.929 3.447 17.051 1.00 86.38 446 PHE A O 1
ATOM 3403 N N . ALA A 1 447 ? 11.829 5.701 16.978 1.00 87.00 447 ALA A N 1
ATOM 3404 C CA . ALA A 1 447 ? 11.811 5.810 15.520 1.00 87.00 447 ALA A CA 1
ATOM 3405 C C . ALA A 1 447 ? 13.047 5.152 14.880 1.00 87.00 447 ALA A C 1
ATOM 3407 O O . ALA A 1 447 ? 12.905 4.320 13.987 1.00 87.00 447 ALA A O 1
ATOM 3408 N N . ALA A 1 448 ? 14.251 5.428 15.393 1.00 82.75 448 ALA A N 1
ATOM 3409 C CA . ALA A 1 448 ? 15.483 4.805 14.909 1.00 82.75 448 ALA A CA 1
ATOM 3410 C C . ALA A 1 448 ? 15.469 3.278 15.094 1.00 82.75 448 ALA A C 1
ATOM 3412 O O . ALA A 1 448 ? 15.827 2.531 14.183 1.00 82.75 448 ALA A O 1
ATOM 3413 N N . ARG A 1 449 ? 14.999 2.792 16.252 1.00 90.62 449 ARG A N 1
ATOM 3414 C CA . ARG A 1 449 ? 14.886 1.351 16.520 1.00 90.62 449 ARG A CA 1
ATOM 3415 C C . ARG A 1 449 ? 13.911 0.663 15.561 1.00 90.62 449 ARG A C 1
ATOM 3417 O O . ARG A 1 449 ? 14.194 -0.450 15.119 1.00 90.62 449 ARG A O 1
ATOM 3424 N N . GLN A 1 450 ? 12.786 1.302 15.244 1.00 91.81 450 GLN A N 1
ATOM 3425 C CA . GLN A 1 450 ? 11.815 0.783 14.278 1.00 91.81 450 GLN A CA 1
ATOM 3426 C C . GLN A 1 450 ? 12.366 0.788 12.851 1.00 91.81 450 GLN A C 1
ATOM 3428 O O . GLN A 1 450 ? 12.232 -0.216 12.157 1.00 91.81 450 GLN A O 1
ATOM 3433 N N . THR A 1 451 ? 13.078 1.844 12.448 1.00 89.12 451 THR A N 1
ATOM 3434 C CA . THR A 1 451 ? 13.764 1.904 11.149 1.00 89.12 451 THR A CA 1
ATOM 3435 C C . THR A 1 451 ? 14.756 0.754 10.991 1.00 89.12 451 THR A C 1
ATOM 3437 O O . THR A 1 451 ? 14.699 0.042 9.995 1.00 89.12 451 THR A O 1
ATOM 3440 N N . VAL A 1 452 ? 15.613 0.495 11.986 1.00 89.06 452 VAL A N 1
ATOM 3441 C CA . VAL A 1 452 ? 16.575 -0.624 11.928 1.00 89.06 452 VAL A CA 1
ATOM 3442 C C . VAL A 1 452 ? 15.864 -1.974 11.800 1.00 89.06 452 VAL A C 1
ATOM 3444 O O . VAL A 1 452 ? 16.262 -2.807 10.987 1.00 89.06 452 VAL A O 1
ATOM 3447 N N . ARG A 1 453 ? 14.796 -2.199 12.578 1.00 90.44 453 ARG A N 1
ATOM 3448 C CA . ARG A 1 453 ? 13.990 -3.429 12.486 1.00 90.44 453 ARG A CA 1
ATOM 3449 C C . ARG A 1 453 ? 13.389 -3.601 11.097 1.00 90.44 453 ARG A C 1
ATOM 3451 O O . ARG A 1 453 ? 13.520 -4.676 10.521 1.00 90.44 453 ARG A O 1
ATOM 3458 N N . PHE A 1 454 ? 12.773 -2.546 10.568 1.00 90.06 454 PHE A N 1
ATOM 3459 C CA . PHE A 1 454 ? 12.160 -2.559 9.247 1.00 90.06 454 PHE A CA 1
ATOM 3460 C C . PHE A 1 454 ? 13.185 -2.810 8.142 1.00 90.06 454 PHE A C 1
ATOM 3462 O O . PHE A 1 454 ? 12.954 -3.669 7.303 1.00 90.06 454 PHE A O 1
ATOM 3469 N N . VAL A 1 455 ? 14.326 -2.116 8.150 1.00 85.69 455 VAL A N 1
ATOM 3470 C CA . VAL A 1 455 ? 15.368 -2.279 7.123 1.00 85.69 455 VAL A CA 1
ATOM 3471 C C . VAL A 1 455 ? 15.884 -3.718 7.099 1.00 85.69 455 VAL A C 1
ATOM 3473 O O . VAL A 1 455 ? 15.959 -4.322 6.031 1.00 85.69 455 VAL A O 1
ATOM 3476 N N . ASN A 1 456 ? 16.159 -4.306 8.266 1.00 86.69 456 ASN A N 1
ATOM 3477 C CA . ASN A 1 456 ? 16.575 -5.708 8.356 1.00 86.69 456 ASN A CA 1
ATOM 3478 C C . ASN A 1 456 ? 15.508 -6.668 7.805 1.00 86.69 456 ASN A C 1
ATOM 3480 O O . ASN A 1 456 ? 15.840 -7.640 7.125 1.00 86.69 456 ASN A O 1
ATOM 3484 N N . GLU A 1 457 ? 14.232 -6.395 8.084 1.00 85.81 457 GLU A N 1
ATOM 3485 C CA . GLU A 1 457 ? 13.112 -7.184 7.571 1.00 85.81 457 GLU A CA 1
ATOM 3486 C C . GLU A 1 457 ? 12.947 -7.031 6.053 1.00 85.81 457 GLU A C 1
ATOM 3488 O O . GLU A 1 457 ? 12.787 -8.018 5.338 1.00 85.81 457 GLU A O 1
ATOM 3493 N N . ALA A 1 458 ? 13.075 -5.806 5.541 1.00 81.88 458 ALA A N 1
ATOM 3494 C CA . ALA A 1 458 ? 12.994 -5.493 4.122 1.00 81.88 458 ALA A CA 1
ATOM 3495 C C . ALA A 1 458 ? 14.092 -6.197 3.317 1.00 81.88 458 ALA A C 1
ATOM 3497 O O . ALA A 1 458 ? 13.780 -6.802 2.296 1.00 81.88 458 ALA A O 1
ATOM 3498 N N . VAL A 1 459 ? 15.342 -6.198 3.794 1.00 80.38 459 VAL A N 1
ATOM 3499 C CA . VAL A 1 459 ? 16.452 -6.929 3.153 1.00 80.38 459 VAL A CA 1
ATOM 3500 C C . VAL A 1 459 ? 16.129 -8.416 3.025 1.00 80.38 459 VAL A C 1
ATOM 3502 O O . VAL A 1 459 ? 16.317 -9.012 1.962 1.00 80.38 459 VAL A O 1
ATOM 3505 N N . ALA A 1 460 ? 15.620 -9.023 4.097 1.00 79.81 460 ALA A N 1
ATOM 3506 C CA . ALA A 1 460 ? 15.305 -10.443 4.115 1.00 79.81 460 ALA A CA 1
ATOM 3507 C C . ALA A 1 460 ? 14.109 -10.777 3.199 1.00 79.81 460 ALA A C 1
ATOM 3509 O O . ALA A 1 460 ? 14.157 -11.744 2.434 1.00 79.81 460 ALA A O 1
ATOM 3510 N N . THR A 1 461 ? 13.065 -9.948 3.205 1.00 74.81 461 THR A N 1
ATOM 3511 C CA . THR A 1 461 ? 11.871 -10.138 2.370 1.00 74.81 461 THR A CA 1
ATOM 3512 C C . THR A 1 461 ? 12.133 -9.894 0.890 1.00 74.81 461 THR A C 1
ATOM 3514 O O . THR A 1 461 ? 11.707 -10.702 0.062 1.00 74.81 461 THR A O 1
ATOM 3517 N N . LEU A 1 462 ? 12.866 -8.836 0.537 1.00 73.94 462 LEU A N 1
ATOM 3518 C CA . LEU A 1 462 ? 13.260 -8.567 -0.846 1.00 73.94 462 LEU A CA 1
ATOM 3519 C C . LEU A 1 462 ? 14.187 -9.668 -1.382 1.00 73.94 462 LEU A C 1
ATOM 3521 O O . LEU A 1 462 ? 13.989 -10.119 -2.507 1.00 73.94 462 LEU A O 1
ATOM 3525 N N . GLY A 1 463 ? 15.092 -10.205 -0.555 1.00 72.31 463 GLY A N 1
ATOM 3526 C CA . GLY A 1 463 ? 15.924 -11.358 -0.919 1.00 72.31 463 GLY A CA 1
ATOM 3527 C C . GLY A 1 463 ? 15.132 -12.641 -1.193 1.00 72.31 463 GLY A C 1
ATOM 3528 O O . GLY A 1 463 ? 15.392 -13.324 -2.188 1.00 72.31 463 GLY A O 1
ATOM 3529 N N . ARG A 1 464 ? 14.116 -12.962 -0.375 1.00 71.31 464 ARG A N 1
ATOM 3530 C CA . ARG A 1 464 ? 13.205 -14.094 -0.659 1.00 71.31 464 ARG A CA 1
ATOM 3531 C C . ARG A 1 464 ? 12.456 -13.913 -1.982 1.00 71.31 464 ARG A C 1
ATOM 3533 O O . ARG A 1 464 ? 12.306 -14.867 -2.739 1.00 71.31 464 ARG A O 1
ATOM 3540 N N . ARG A 1 465 ? 12.002 -12.690 -2.277 1.00 68.62 465 ARG A N 1
ATOM 3541 C CA . ARG A 1 465 ? 11.289 -12.375 -3.526 1.00 68.62 465 ARG A CA 1
ATOM 3542 C C . ARG A 1 465 ? 12.202 -12.468 -4.746 1.00 68.62 465 ARG A C 1
ATOM 3544 O O . ARG A 1 465 ? 11.811 -13.075 -5.736 1.00 68.62 465 ARG A O 1
ATOM 3551 N N . ALA A 1 466 ? 13.416 -11.923 -4.660 1.00 66.44 466 ALA A N 1
ATOM 3552 C CA . ALA A 1 466 ? 14.401 -11.978 -5.740 1.00 66.44 466 ALA A CA 1
ATOM 3553 C C . ALA A 1 466 ? 14.779 -13.423 -6.107 1.00 66.44 466 ALA A C 1
ATOM 3555 O O . ALA A 1 466 ? 14.894 -13.755 -7.283 1.00 66.44 466 ALA A O 1
ATOM 3556 N N . SER A 1 467 ? 14.878 -14.306 -5.111 1.00 64.50 467 SER A N 1
ATOM 3557 C CA . SER A 1 467 ? 15.149 -15.736 -5.317 1.00 64.50 467 SER A CA 1
ATOM 3558 C C . SER A 1 467 ? 13.934 -16.553 -5.781 1.00 64.50 467 SER A C 1
ATOM 3560 O O . SER A 1 467 ? 14.077 -17.746 -6.035 1.00 64.50 467 SER A O 1
ATOM 3562 N N . SER A 1 468 ? 12.740 -15.946 -5.898 1.00 62.84 468 SER A N 1
ATOM 3563 C CA . SER A 1 468 ? 11.470 -16.648 -6.170 1.00 62.84 468 SER A CA 1
ATOM 3564 C C . SER A 1 468 ? 11.251 -17.866 -5.261 1.00 62.84 468 SER A C 1
ATOM 3566 O O . SER A 1 468 ? 10.623 -18.850 -5.660 1.00 62.84 468 SER A O 1
ATOM 3568 N N . ALA A 1 469 ? 11.801 -17.822 -4.044 1.00 59.28 469 ALA A N 1
ATOM 3569 C CA . ALA A 1 469 ? 11.735 -18.939 -3.120 1.00 59.28 469 ALA A CA 1
ATOM 3570 C C . ALA A 1 469 ? 10.270 -19.186 -2.723 1.00 59.28 469 ALA A C 1
ATOM 3572 O O . ALA A 1 469 ? 9.545 -18.224 -2.440 1.00 59.28 469 ALA A O 1
ATOM 3573 N N . PRO A 1 470 ? 9.809 -20.450 -2.692 1.00 59.22 470 PRO A N 1
ATOM 3574 C CA . PRO A 1 470 ? 8.465 -20.750 -2.231 1.00 59.22 470 PRO A CA 1
ATOM 3575 C C . PRO A 1 470 ? 8.297 -20.291 -0.773 1.00 59.22 470 PRO A C 1
ATOM 3577 O O . PRO A 1 470 ? 9.274 -20.305 -0.015 1.00 59.22 470 PRO A O 1
ATOM 3580 N N . PRO A 1 471 ? 7.074 -19.914 -0.355 1.00 60.00 471 PRO A N 1
ATOM 3581 C CA . PRO A 1 471 ? 6.795 -19.566 1.034 1.00 60.00 471 PRO A CA 1
ATOM 3582 C C . PRO A 1 471 ? 7.266 -20.695 1.948 1.00 60.00 471 PRO A C 1
ATOM 3584 O O . PRO A 1 471 ? 6.912 -21.860 1.736 1.00 60.00 471 PRO A O 1
ATOM 3587 N N . SER A 1 472 ? 8.091 -20.374 2.944 1.00 59.31 472 SER A N 1
ATOM 3588 C CA . SER A 1 472 ? 8.522 -21.380 3.905 1.00 59.31 472 SER A CA 1
ATOM 3589 C C . SER A 1 472 ? 7.375 -21.640 4.891 1.00 59.31 472 SER A C 1
ATOM 3591 O O . SER A 1 472 ? 6.527 -20.780 5.119 1.00 59.31 472 SER A O 1
ATOM 3593 N N . LYS A 1 473 ? 7.306 -22.845 5.466 1.00 58.44 473 LYS A N 1
ATOM 3594 C CA . LYS A 1 473 ? 6.395 -23.143 6.593 1.00 58.44 473 LYS A CA 1
ATOM 3595 C C . LYS A 1 473 ? 7.043 -22.796 7.946 1.00 58.44 473 LYS A C 1
ATOM 3597 O O . LYS A 1 473 ? 6.629 -23.313 8.988 1.00 58.44 473 LYS A O 1
ATOM 3602 N N . GLY A 1 474 ? 8.120 -22.002 7.914 1.00 60.97 474 GLY A N 1
ATOM 3603 C CA . GLY A 1 474 ? 8.993 -21.718 9.046 1.00 60.97 474 GLY A CA 1
ATOM 3604 C C . GLY A 1 474 ? 9.409 -22.975 9.821 1.00 60.97 474 GLY A C 1
ATOM 3605 O O . GLY A 1 474 ? 9.511 -24.081 9.285 1.00 60.97 474 GLY A O 1
ATOM 3606 N N . TRP A 1 475 ? 9.596 -22.814 11.131 1.00 58.78 475 TRP A N 1
ATOM 3607 C CA . TRP A 1 475 ? 9.871 -23.912 12.065 1.00 58.78 475 TRP A CA 1
ATOM 3608 C C . TRP A 1 475 ? 8.644 -24.811 12.336 1.00 58.78 475 TRP A C 1
ATOM 3610 O O . TRP A 1 475 ? 8.782 -25.892 12.902 1.00 58.78 475 TRP A O 1
ATOM 3620 N N . MET A 1 476 ? 7.439 -24.425 11.901 1.00 53.75 476 MET A N 1
ATOM 3621 C CA . MET A 1 476 ? 6.193 -25.176 12.133 1.00 53.75 476 MET A CA 1
ATOM 3622 C C . MET A 1 476 ? 5.934 -26.323 11.156 1.00 53.75 476 MET A C 1
ATOM 3624 O O . MET A 1 476 ? 4.975 -27.078 11.342 1.00 53.75 476 MET A O 1
ATOM 3628 N N . GLY A 1 477 ? 6.824 -26.553 10.187 1.00 53.16 477 GLY A N 1
ATOM 3629 C CA . GLY A 1 477 ? 6.918 -27.868 9.541 1.00 53.16 477 GLY A CA 1
ATOM 3630 C C . GLY A 1 477 ? 7.077 -29.019 10.554 1.00 53.16 477 GLY A C 1
ATOM 3631 O O . GLY A 1 477 ? 6.761 -30.159 10.231 1.00 53.16 477 GLY A O 1
ATOM 3632 N N . LEU A 1 478 ? 7.503 -28.708 11.788 1.00 47.00 478 LEU A N 1
ATOM 3633 C CA . LEU A 1 478 ? 7.771 -29.648 12.877 1.00 47.00 478 LEU A CA 1
ATOM 3634 C C . LEU A 1 478 ? 6.567 -29.939 13.805 1.00 47.00 478 LEU A C 1
ATOM 3636 O O . LEU A 1 478 ? 6.673 -30.841 14.630 1.00 47.00 478 LEU A O 1
ATOM 3640 N N . ALA A 1 479 ? 5.433 -29.223 13.696 1.00 53.00 479 ALA A N 1
ATOM 3641 C CA . ALA A 1 479 ? 4.260 -29.403 14.576 1.00 53.00 479 ALA A CA 1
ATOM 3642 C C . ALA A 1 479 ? 2.907 -29.332 13.820 1.00 53.00 479 ALA A C 1
ATOM 3644 O O . ALA A 1 479 ? 2.152 -28.361 13.949 1.00 53.00 479 ALA A O 1
ATOM 3645 N N . PRO A 1 480 ? 2.570 -30.341 12.994 1.00 58.38 480 PRO A N 1
ATOM 3646 C CA . PRO A 1 480 ? 1.288 -30.394 12.294 1.00 58.38 480 PRO A CA 1
ATOM 3647 C C . PRO A 1 480 ? 0.113 -30.584 13.274 1.00 58.38 480 PRO A C 1
ATOM 3649 O O . PRO A 1 480 ? 0.092 -31.547 14.031 1.00 58.38 480 PRO A O 1
ATOM 3652 N N . GLY A 1 481 ? -0.875 -29.679 13.237 1.00 63.75 481 GLY A N 1
ATOM 3653 C CA . GLY A 1 481 ? -2.155 -29.819 13.956 1.00 63.75 481 GLY A CA 1
ATOM 3654 C C . GLY A 1 481 ? -2.492 -28.726 14.977 1.00 63.75 481 GLY A C 1
ATOM 3655 O O . GLY A 1 481 ? -3.641 -28.652 15.394 1.00 63.75 481 GLY A O 1
ATOM 3656 N N . LEU A 1 482 ? -1.543 -27.860 15.355 1.00 69.88 482 LEU A N 1
ATOM 3657 C CA . LEU A 1 482 ? -1.799 -26.791 16.337 1.00 69.88 482 LEU A CA 1
ATOM 3658 C C . LEU A 1 482 ? -2.551 -25.583 15.745 1.00 69.88 482 LEU A C 1
ATOM 3660 O O . LEU A 1 482 ? -3.322 -24.935 16.443 1.00 69.88 482 LEU A O 1
ATOM 3664 N N . TYR A 1 483 ? -2.337 -25.299 14.458 1.00 79.69 483 TYR A N 1
ATOM 3665 C CA . TYR A 1 483 ? -2.946 -24.181 13.733 1.00 79.69 483 TYR A CA 1
ATOM 3666 C C . TYR A 1 483 ? -3.528 -24.646 12.388 1.00 79.69 483 TYR A C 1
ATOM 3668 O O . TYR A 1 483 ? -3.015 -25.624 11.822 1.00 79.69 483 TYR A O 1
ATOM 3676 N N . PRO A 1 484 ? -4.549 -23.947 11.843 1.00 81.44 484 PRO A N 1
ATOM 3677 C CA . PRO A 1 484 ? -5.085 -24.220 10.514 1.00 81.44 484 PRO A CA 1
ATOM 3678 C C . PRO A 1 484 ? -3.991 -24.234 9.448 1.00 81.44 484 PRO A C 1
ATOM 3680 O O . PRO A 1 484 ? -3.023 -23.478 9.524 1.00 81.44 484 PRO A O 1
ATOM 3683 N N . GLU A 1 485 ? -4.141 -25.082 8.426 1.00 78.69 485 GLU A N 1
ATOM 3684 C CA . GLU A 1 485 ? -3.094 -25.239 7.416 1.00 78.69 485 GLU A CA 1
ATOM 3685 C C . GLU A 1 485 ? -2.752 -23.930 6.711 1.00 78.69 485 GLU A C 1
ATOM 3687 O O . GLU A 1 485 ? -1.565 -23.649 6.547 1.00 78.69 485 GLU A O 1
ATOM 3692 N N . TYR A 1 486 ? -3.768 -23.135 6.359 1.00 81.00 486 TYR A N 1
ATOM 3693 C CA . TYR A 1 486 ? -3.558 -21.855 5.696 1.00 81.00 486 TYR A CA 1
ATOM 3694 C C . TYR A 1 486 ? -2.677 -20.941 6.551 1.00 81.00 486 TYR A C 1
ATOM 3696 O O . TYR A 1 486 ? -1.696 -20.437 6.027 1.00 81.00 486 TYR A O 1
ATOM 3704 N N . TYR A 1 487 ? -2.924 -20.852 7.865 1.00 79.75 487 TYR A N 1
ATOM 3705 C CA . TYR A 1 487 ? -2.243 -19.963 8.820 1.00 79.75 487 TYR A CA 1
ATOM 3706 C C . TYR A 1 487 ? -0.744 -20.249 9.029 1.00 79.75 487 TYR A C 1
ATOM 3708 O O . TYR A 1 487 ? -0.025 -19.427 9.589 1.00 79.75 487 TYR A O 1
ATOM 3716 N N . ARG A 1 488 ? -0.253 -21.416 8.595 1.00 72.94 488 ARG A N 1
ATOM 3717 C CA . ARG A 1 488 ? 1.157 -21.825 8.756 1.00 72.94 488 ARG A CA 1
ATOM 3718 C C . ARG A 1 488 ? 2.074 -21.345 7.632 1.00 72.94 488 ARG A C 1
ATOM 3720 O O . ARG A 1 488 ? 3.269 -21.627 7.679 1.00 72.94 488 ARG A O 1
ATOM 3727 N N . ASN A 1 489 ? 1.529 -20.693 6.611 1.00 68.88 489 ASN A N 1
ATOM 3728 C CA . ASN A 1 489 ? 2.335 -20.071 5.572 1.00 68.88 489 ASN A CA 1
ATOM 3729 C C . ASN A 1 489 ? 2.951 -18.771 6.106 1.00 68.88 489 ASN A C 1
ATOM 3731 O O . ASN A 1 489 ? 2.312 -18.060 6.882 1.00 68.88 489 ASN A O 1
ATOM 3735 N N . ASP A 1 490 ? 4.168 -18.444 5.667 1.00 66.19 490 ASP A N 1
ATOM 3736 C CA . ASP A 1 490 ? 4.760 -17.122 5.893 1.00 66.19 490 ASP A CA 1
ATOM 3737 C C . ASP A 1 490 ? 3.934 -16.051 5.149 1.00 66.19 490 ASP A C 1
ATOM 3739 O O . ASP A 1 490 ? 4.267 -15.673 4.028 1.00 66.19 490 ASP A O 1
ATOM 3743 N N . PHE A 1 491 ? 2.816 -15.599 5.713 1.00 60.53 491 PHE A N 1
ATOM 3744 C CA . PHE A 1 491 ? 2.014 -14.511 5.146 1.00 60.53 491 PHE A CA 1
ATOM 3745 C C . PHE A 1 491 ? 2.718 -13.155 5.299 1.00 60.53 491 PHE A C 1
ATOM 3747 O O . PHE A 1 491 ? 3.564 -12.980 6.178 1.00 60.53 491 PHE A O 1
ATOM 3754 N N . HIS A 1 492 ? 2.322 -12.190 4.462 1.00 60.50 492 HIS A N 1
ATOM 3755 C CA . HIS A 1 492 ? 2.780 -10.793 4.475 1.00 60.50 492 HIS A CA 1
ATOM 3756 C C . HIS A 1 492 ? 4.252 -10.546 4.128 1.00 60.50 492 HIS A C 1
ATOM 3758 O O . HIS A 1 492 ? 4.984 -11.369 3.578 1.00 60.50 492 HIS A O 1
ATOM 3764 N N . TYR A 1 493 ? 4.666 -9.310 4.405 1.00 60.84 493 TYR A N 1
ATOM 3765 C CA . TYR A 1 493 ? 6.016 -8.789 4.283 1.00 60.84 493 TYR A CA 1
ATOM 3766 C C . TYR A 1 493 ? 6.986 -9.363 5.334 1.00 60.84 493 TYR A C 1
ATOM 3768 O O . TYR A 1 493 ? 8.174 -9.063 5.249 1.00 60.84 493 TYR A O 1
ATOM 3776 N N . GLN A 1 494 ? 6.531 -10.161 6.311 1.00 72.88 494 GLN A N 1
ATOM 3777 C CA . GLN A 1 494 ? 7.383 -10.728 7.362 1.00 72.88 494 GLN A CA 1
ATOM 3778 C C . GLN A 1 494 ? 7.978 -12.088 6.969 1.00 72.88 494 GLN A C 1
ATOM 3780 O O . GLN A 1 494 ? 7.374 -12.918 6.286 1.00 72.88 494 GLN A O 1
ATOM 3785 N N . THR A 1 495 ? 9.219 -12.305 7.384 1.00 70.19 495 THR A N 1
ATOM 3786 C CA . THR A 1 495 ? 10.052 -13.449 7.006 1.00 70.19 495 THR A CA 1
ATOM 3787 C C . THR A 1 495 ? 9.773 -14.724 7.776 1.00 70.19 495 THR A C 1
ATOM 3789 O O . THR A 1 495 ? 10.120 -15.796 7.292 1.00 70.19 495 THR A O 1
ATOM 3792 N N . ASP A 1 496 ? 9.094 -14.613 8.911 1.00 73.19 496 ASP A N 1
ATOM 3793 C CA . ASP A 1 496 ? 8.679 -15.702 9.794 1.00 73.19 496 ASP A CA 1
ATOM 3794 C C . ASP A 1 496 ? 7.158 -15.699 10.068 1.00 73.19 496 ASP A C 1
ATOM 3796 O O . ASP A 1 496 ? 6.686 -16.286 11.048 1.00 73.19 496 ASP A O 1
ATOM 3800 N N . GLY A 1 497 ? 6.385 -15.026 9.204 1.00 76.88 497 GLY A N 1
ATOM 3801 C CA . GLY A 1 497 ? 4.927 -14.931 9.289 1.00 76.88 497 GLY A CA 1
ATOM 3802 C C . GLY A 1 497 ? 4.456 -14.245 10.573 1.00 76.88 497 GLY A C 1
ATOM 3803 O O . GLY A 1 497 ? 4.999 -13.223 10.980 1.00 76.88 497 GLY A O 1
ATOM 3804 N N . TRP A 1 498 ? 3.451 -14.812 11.240 1.00 76.00 498 TRP A N 1
ATOM 3805 C CA . TRP A 1 498 ? 2.803 -14.232 12.430 1.00 76.00 498 TRP A CA 1
ATOM 3806 C C . TRP A 1 498 ? 3.364 -14.735 13.767 1.00 76.00 498 TRP A C 1
ATOM 3808 O O . TRP A 1 498 ? 2.783 -14.499 14.824 1.00 76.00 498 TRP A O 1
ATOM 3818 N N . MET A 1 499 ? 4.456 -15.499 13.745 1.00 77.62 499 MET A N 1
ATOM 3819 C CA . MET A 1 499 ? 4.734 -16.504 14.782 1.00 77.62 499 MET A CA 1
ATOM 3820 C C . MET A 1 499 ? 6.000 -16.219 15.583 1.00 77.62 499 MET A C 1
ATOM 3822 O O . MET A 1 499 ? 6.675 -17.134 16.061 1.00 77.62 499 MET A O 1
ATOM 3826 N N . SER A 1 500 ? 6.324 -14.938 15.741 1.00 84.31 500 SER A N 1
ATOM 3827 C CA . SER A 1 500 ? 7.417 -14.501 16.598 1.00 84.31 500 SER A CA 1
ATOM 3828 C C . SER A 1 500 ? 7.182 -13.105 17.167 1.00 84.31 500 SER A C 1
ATOM 3830 O O . SER A 1 500 ? 6.511 -12.253 16.576 1.00 84.31 500 SER A O 1
ATOM 3832 N N . THR A 1 501 ? 7.820 -12.830 18.305 1.00 87.31 501 THR A N 1
ATOM 3833 C CA . THR A 1 501 ? 7.900 -11.477 18.872 1.00 87.31 501 THR A CA 1
ATOM 3834 C C . THR A 1 501 ? 8.620 -10.514 17.925 1.00 87.31 501 THR A C 1
ATOM 3836 O O . THR A 1 501 ? 8.316 -9.323 17.910 1.00 87.31 501 THR A O 1
ATOM 3839 N N . ARG A 1 502 ? 9.566 -11.006 17.110 1.00 86.94 502 ARG A N 1
ATOM 3840 C CA . ARG A 1 502 ? 10.269 -10.186 16.116 1.00 86.94 502 ARG A CA 1
ATOM 3841 C C . ARG A 1 502 ? 9.283 -9.653 15.075 1.00 86.94 502 ARG A C 1
ATOM 3843 O O . ARG A 1 502 ? 9.259 -8.437 14.884 1.00 86.94 502 ARG A O 1
ATOM 3850 N N . SER A 1 503 ? 8.465 -10.529 14.490 1.00 87.44 503 SER A N 1
ATOM 3851 C CA . SER A 1 503 ? 7.414 -10.180 13.528 1.00 87.44 503 SER A CA 1
ATOM 3852 C C . SER A 1 503 ? 6.443 -9.155 14.110 1.00 87.44 503 SER A C 1
ATOM 3854 O O . SER A 1 503 ? 6.310 -8.053 13.575 1.00 87.44 503 SER A O 1
ATOM 3856 N N . ALA A 1 504 ? 5.876 -9.446 15.287 1.00 90.31 504 ALA A N 1
ATOM 3857 C CA . ALA A 1 504 ? 4.962 -8.530 15.972 1.00 90.31 504 ALA A CA 1
ATOM 3858 C C . ALA A 1 504 ? 5.594 -7.144 16.205 1.00 90.31 504 ALA A C 1
ATOM 3860 O O . ALA A 1 504 ? 4.944 -6.112 16.058 1.00 90.31 504 ALA A O 1
ATOM 3861 N N . SER A 1 505 ? 6.895 -7.099 16.511 1.00 90.19 505 SER A N 1
ATOM 3862 C CA . SER A 1 505 ? 7.602 -5.854 16.823 1.00 90.19 505 SER A CA 1
ATOM 3863 C C . SER A 1 505 ? 7.922 -4.953 15.623 1.00 90.19 505 SER A C 1
ATOM 3865 O O . SER A 1 505 ? 8.278 -3.792 15.845 1.00 90.19 505 SER A O 1
ATOM 3867 N N . VAL A 1 506 ? 7.845 -5.479 14.392 1.00 90.00 506 VAL A N 1
ATOM 3868 C CA . VAL A 1 506 ? 8.114 -4.755 13.132 1.00 90.00 506 VAL A CA 1
ATOM 3869 C C . VAL A 1 506 ? 6.853 -4.565 12.280 1.00 90.00 506 VAL A C 1
ATOM 3871 O O . VAL A 1 506 ? 6.862 -3.751 11.354 1.00 90.00 506 VAL A O 1
ATOM 3874 N N . TYR A 1 507 ? 5.769 -5.279 12.601 1.00 89.00 507 TYR A N 1
ATOM 3875 C CA . TYR A 1 507 ? 4.517 -5.300 11.845 1.00 89.00 507 TYR A CA 1
ATOM 3876 C C . TYR A 1 507 ? 3.978 -3.903 11.534 1.00 89.00 507 TYR A C 1
ATOM 3878 O O . TYR A 1 507 ? 3.929 -3.528 10.367 1.00 89.00 507 TYR A O 1
ATOM 3886 N N . GLU A 1 508 ? 3.693 -3.098 12.566 1.00 88.69 508 GLU A N 1
ATOM 3887 C CA . GLU A 1 508 ? 3.126 -1.747 12.408 1.00 88.69 508 GLU A CA 1
ATOM 3888 C C . GLU A 1 508 ? 3.982 -0.858 11.498 1.00 88.69 508 GLU A C 1
ATOM 3890 O O . GLU A 1 508 ? 3.454 -0.136 10.659 1.00 88.69 508 GLU A O 1
ATOM 3895 N N . THR A 1 509 ? 5.311 -0.932 11.629 1.00 89.50 509 THR A N 1
ATOM 3896 C CA . THR A 1 509 ? 6.230 -0.138 10.799 1.00 89.50 509 THR A CA 1
ATOM 3897 C C . THR A 1 509 ? 6.209 -0.619 9.353 1.00 89.50 509 THR A C 1
ATOM 3899 O O . THR A 1 509 ? 6.229 0.194 8.437 1.00 89.50 509 THR A O 1
ATOM 3902 N N . SER A 1 510 ? 6.133 -1.934 9.139 1.00 85.06 510 SER A N 1
ATOM 3903 C CA . SER A 1 510 ? 6.104 -2.530 7.799 1.00 85.06 510 SER A CA 1
ATOM 3904 C C . SER A 1 510 ? 4.837 -2.148 7.044 1.00 85.06 510 SER A C 1
ATOM 3906 O O . SER A 1 510 ? 4.896 -1.757 5.878 1.00 85.06 510 SER A O 1
ATOM 3908 N N . THR A 1 511 ? 3.692 -2.234 7.715 1.00 83.50 511 THR A N 1
ATOM 3909 C CA . THR A 1 511 ? 2.397 -1.944 7.111 1.00 83.50 511 THR A CA 1
ATOM 3910 C C . THR A 1 511 ? 2.190 -0.431 6.943 1.00 83.50 511 THR A C 1
ATOM 3912 O O . THR A 1 511 ? 1.746 0.006 5.885 1.00 83.50 511 THR A O 1
ATOM 3915 N N . GLU A 1 512 ? 2.636 0.407 7.888 1.00 86.88 512 GLU A N 1
ATOM 3916 C CA . GLU A 1 512 ? 2.660 1.865 7.687 1.00 86.88 512 GLU A CA 1
ATOM 3917 C C . GLU A 1 512 ? 3.585 2.279 6.540 1.00 86.88 512 GLU A C 1
ATOM 3919 O O . GLU A 1 512 ? 3.219 3.144 5.746 1.00 86.88 512 GLU A O 1
ATOM 3924 N N . THR A 1 513 ? 4.750 1.641 6.381 1.00 82.44 513 THR A N 1
ATOM 3925 C CA . THR A 1 513 ? 5.611 1.871 5.214 1.00 82.44 513 THR A CA 1
ATOM 3926 C C . THR A 1 513 ? 4.913 1.487 3.908 1.00 82.44 513 THR A C 1
ATOM 3928 O O . THR A 1 513 ? 4.966 2.261 2.953 1.00 82.44 513 THR A O 1
ATOM 3931 N N . LEU A 1 514 ? 4.197 0.357 3.869 1.00 77.31 514 LEU A N 1
ATOM 3932 C CA . LEU A 1 514 ? 3.412 -0.061 2.700 1.00 77.31 514 LEU A CA 1
ATOM 3933 C C . LEU A 1 514 ? 2.333 0.969 2.324 1.00 77.31 514 LEU A C 1
ATOM 3935 O O . LEU A 1 514 ? 2.111 1.240 1.144 1.00 77.31 514 LEU A O 1
ATOM 3939 N N . PHE A 1 515 ? 1.679 1.565 3.320 1.00 77.88 515 PHE A N 1
ATOM 3940 C CA . PHE A 1 515 ? 0.637 2.573 3.126 1.00 77.88 515 PHE A CA 1
ATOM 3941 C C . PHE A 1 515 ? 1.162 4.018 3.154 1.00 77.88 515 PHE A C 1
ATOM 3943 O O . PHE A 1 515 ? 0.368 4.960 3.159 1.00 77.88 515 PHE A O 1
ATOM 3950 N N . VAL A 1 516 ? 2.480 4.226 3.114 1.00 74.62 516 VAL A N 1
ATOM 3951 C CA . VAL A 1 516 ? 3.117 5.555 3.109 1.00 74.62 516 VAL A CA 1
ATOM 3952 C C . VAL A 1 516 ? 2.638 6.432 4.284 1.00 74.62 516 VAL A C 1
ATOM 3954 O O . VAL A 1 516 ? 2.334 7.609 4.130 1.00 74.62 516 VAL A O 1
ATOM 3957 N N . GLY A 1 517 ? 2.518 5.848 5.478 1.00 82.38 517 GLY A N 1
ATOM 3958 C CA . GLY A 1 517 ? 2.186 6.556 6.717 1.00 82.38 517 GLY A CA 1
ATOM 3959 C C . GLY A 1 517 ? 0.701 6.861 6.944 1.00 82.38 517 GLY A C 1
ATOM 3960 O O . GLY A 1 517 ? 0.375 7.647 7.844 1.00 82.38 517 GLY A O 1
ATOM 3961 N N . ARG A 1 518 ? -0.212 6.312 6.129 1.00 88.38 518 ARG A N 1
ATOM 3962 C CA . ARG A 1 518 ? -1.661 6.580 6.233 1.00 88.38 518 ARG A CA 1
ATOM 3963 C C . ARG A 1 518 ? -2.482 5.467 6.887 1.00 88.38 518 ARG A C 1
ATOM 3965 O O . ARG A 1 518 ? -3.693 5.640 7.022 1.00 88.38 518 ARG A O 1
ATOM 3972 N N . GLN A 1 519 ? -1.880 4.351 7.302 1.00 89.38 519 GLN A N 1
ATOM 3973 C CA . GLN A 1 519 ? -2.644 3.204 7.805 1.00 89.38 519 GLN A CA 1
ATOM 3974 C C . GLN A 1 519 ? -3.464 3.556 9.044 1.00 89.38 519 GLN A C 1
ATOM 3976 O O . GLN A 1 519 ? -4.649 3.237 9.084 1.00 89.38 519 GLN A O 1
ATOM 3981 N N . ASP A 1 520 ? -2.868 4.224 10.033 1.00 92.31 520 ASP A N 1
ATOM 3982 C CA . ASP A 1 520 ? -3.584 4.600 11.254 1.00 92.31 520 ASP A CA 1
ATOM 3983 C C . ASP A 1 520 ? -4.834 5.454 10.945 1.00 92.31 520 ASP A C 1
ATOM 3985 O O . ASP A 1 520 ? -5.889 5.259 11.550 1.00 92.31 520 ASP A O 1
ATOM 3989 N N . ALA A 1 521 ? -4.743 6.369 9.971 1.00 91.69 521 ALA A N 1
ATOM 3990 C CA . ALA A 1 521 ? -5.878 7.182 9.526 1.00 91.69 521 ALA A CA 1
ATOM 3991 C C . ALA A 1 521 ? -6.943 6.334 8.808 1.00 91.69 521 ALA A C 1
ATOM 3993 O O . ALA A 1 521 ? -8.130 6.481 9.088 1.00 91.69 521 ALA A O 1
ATOM 3994 N N . MET A 1 522 ? -6.532 5.387 7.955 1.00 89.38 522 MET A N 1
ATOM 3995 C CA . MET A 1 522 ? -7.454 4.430 7.323 1.00 89.38 522 MET A CA 1
ATOM 3996 C C . MET A 1 522 ? -8.198 3.585 8.365 1.00 89.38 522 MET A C 1
ATOM 3998 O O . MET A 1 522 ? -9.406 3.389 8.259 1.00 89.38 522 MET A O 1
ATOM 4002 N N . GLN A 1 523 ? -7.492 3.101 9.388 1.00 91.88 523 GLN A N 1
ATOM 4003 C CA . GLN A 1 523 ? -8.064 2.247 10.425 1.00 91.88 523 GLN A CA 1
ATOM 4004 C C . GLN A 1 523 ? -9.062 2.998 11.316 1.00 91.88 523 GLN A C 1
ATOM 4006 O O . GLN A 1 523 ? -10.119 2.445 11.633 1.00 91.88 523 GLN A O 1
ATOM 4011 N N . ARG A 1 524 ? -8.780 4.260 11.676 1.00 91.88 524 ARG A N 1
ATOM 4012 C CA . ARG A 1 524 ? -9.680 5.098 12.493 1.00 91.88 524 ARG A CA 1
ATOM 4013 C C . ARG A 1 524 ? -11.037 5.356 11.852 1.00 91.88 524 ARG A C 1
ATOM 4015 O O . ARG A 1 524 ? -12.014 5.488 12.585 1.00 91.88 524 ARG A O 1
ATOM 4022 N N . LEU A 1 525 ? -11.141 5.342 10.523 1.00 86.06 525 LEU A N 1
ATOM 4023 C CA . LEU A 1 525 ? -12.436 5.454 9.841 1.00 86.06 525 LEU A CA 1
ATOM 4024 C C . LEU A 1 525 ? -13.414 4.337 10.257 1.00 86.06 525 LEU A C 1
ATOM 4026 O O . LEU A 1 525 ? -14.624 4.554 10.240 1.00 86.06 525 LEU A O 1
ATOM 4030 N N . SER A 1 526 ? -12.915 3.192 10.745 1.00 87.31 526 SER A N 1
ATOM 4031 C CA . SER A 1 526 ? -13.731 2.104 11.316 1.00 87.31 526 SER A CA 1
ATOM 4032 C C . SER A 1 526 ? -14.480 2.509 12.597 1.00 87.31 526 SER A C 1
ATOM 4034 O O . SER A 1 526 ? -15.452 1.859 12.977 1.00 87.31 526 SER A O 1
ATOM 4036 N N . LEU A 1 527 ? -14.076 3.594 13.269 1.00 89.69 527 LEU A N 1
ATOM 4037 C CA . LEU A 1 527 ? -14.756 4.108 14.462 1.00 89.69 527 LEU A CA 1
ATOM 4038 C C . LEU A 1 527 ? -16.078 4.805 14.136 1.00 89.69 527 LEU A C 1
ATOM 4040 O O . LEU A 1 527 ? -16.962 4.854 14.986 1.00 89.69 527 LEU A O 1
ATOM 4044 N N . ARG A 1 528 ? -16.241 5.337 12.919 1.00 85.50 528 ARG A N 1
ATOM 4045 C CA . ARG A 1 528 ? -17.476 6.013 12.500 1.00 85.50 528 ARG A CA 1
ATOM 4046 C C . ARG A 1 528 ? -18.702 5.086 12.554 1.00 85.50 528 ARG A C 1
ATOM 4048 O O . ARG A 1 528 ? -19.638 5.429 13.278 1.00 85.50 528 ARG A O 1
ATOM 4055 N N . PRO A 1 529 ? -18.717 3.912 11.888 1.00 78.25 529 PRO A N 1
ATOM 4056 C CA . PRO A 1 529 ? -19.848 2.988 11.987 1.00 78.25 529 PRO A CA 1
ATOM 4057 C C . PRO A 1 529 ? -20.029 2.423 13.403 1.00 78.25 529 PRO A C 1
ATOM 4059 O O . PRO A 1 529 ? -21.161 2.190 13.825 1.00 78.25 529 PRO A O 1
ATOM 4062 N N . LEU A 1 530 ? -18.941 2.260 14.167 1.00 85.00 530 LEU A N 1
ATOM 4063 C CA . LEU A 1 530 ? -19.012 1.865 15.576 1.00 85.00 530 LEU A CA 1
ATOM 4064 C C . LEU A 1 530 ? -19.738 2.922 16.426 1.00 85.00 530 LEU A C 1
ATOM 4066 O O . LEU A 1 530 ? -20.609 2.574 17.223 1.00 85.00 530 LEU A O 1
ATOM 4070 N N . ARG A 1 531 ? -19.432 4.213 16.240 1.00 84.38 531 ARG A N 1
ATOM 4071 C CA . ARG A 1 531 ? -20.124 5.324 16.909 1.00 84.38 531 ARG A CA 1
ATOM 4072 C C . ARG A 1 531 ? -21.592 5.367 16.545 1.00 84.38 531 ARG A C 1
ATOM 4074 O O . ARG A 1 531 ? -22.426 5.423 17.442 1.00 84.38 531 ARG A O 1
ATOM 4081 N N . ASP A 1 532 ? -21.907 5.334 15.258 1.00 76.81 532 ASP A N 1
ATOM 4082 C CA . ASP A 1 532 ? -23.285 5.473 14.788 1.00 76.81 532 ASP A CA 1
ATOM 4083 C C . ASP A 1 532 ? -24.181 4.379 15.388 1.00 76.81 532 ASP A C 1
ATOM 4085 O O . ASP A 1 532 ? -25.255 4.676 15.906 1.00 76.81 532 ASP A O 1
ATOM 4089 N N . ALA A 1 533 ? -23.691 3.139 15.438 1.00 72.25 533 ALA A N 1
ATOM 4090 C CA . ALA A 1 533 ? -24.425 2.006 15.998 1.00 72.25 533 ALA A CA 1
ATOM 4091 C C . ALA A 1 533 ? -24.519 1.990 17.535 1.00 72.25 533 ALA A C 1
ATOM 4093 O O . ALA A 1 533 ? -25.381 1.315 18.097 1.00 72.25 533 ALA A O 1
ATOM 4094 N N . THR A 1 534 ? -23.624 2.694 18.227 1.00 73.44 534 THR A N 1
ATOM 4095 C CA . THR A 1 534 ? -23.594 2.744 19.700 1.00 73.44 534 THR A CA 1
ATOM 4096 C C . THR A 1 534 ? -24.205 4.027 20.262 1.00 73.44 534 THR A C 1
ATOM 4098 O O . THR A 1 534 ? -24.530 4.086 21.450 1.00 73.44 534 THR A O 1
ATOM 4101 N N . SER A 1 535 ? -24.423 5.033 19.412 1.00 69.31 535 SER A N 1
ATOM 4102 C CA . SER A 1 535 ? -25.091 6.284 19.755 1.00 69.31 535 SER A CA 1
ATOM 4103 C C . SER A 1 535 ? -26.577 6.059 20.072 1.00 69.31 535 SER A C 1
ATOM 4105 O O . SER A 1 535 ? -27.280 5.347 19.361 1.00 69.31 535 SER A O 1
ATOM 4107 N N . GLY A 1 536 ? -27.067 6.642 21.172 1.00 60.38 536 GLY A N 1
ATOM 4108 C CA . GLY A 1 536 ? -28.474 6.526 21.587 1.00 60.38 536 GLY A CA 1
ATOM 4109 C C . GLY A 1 536 ? -28.803 5.331 22.489 1.00 60.38 536 GLY A C 1
ATOM 4110 O O . GLY A 1 536 ? -29.975 5.092 22.781 1.00 60.38 536 GLY A O 1
ATOM 4111 N N . ARG A 1 537 ? -27.799 4.588 22.965 1.00 65.44 537 ARG A N 1
ATOM 4112 C CA . ARG A 1 537 ? -28.021 3.511 23.931 1.00 65.44 537 ARG A CA 1
ATOM 4113 C C . ARG A 1 537 ? -28.303 4.069 25.332 1.00 65.44 537 ARG A C 1
ATOM 4115 O O . ARG A 1 537 ? -27.482 4.793 25.889 1.00 65.44 537 ARG A O 1
ATOM 4122 N N . ALA A 1 538 ? -29.455 3.698 25.888 1.00 49.84 538 ALA A N 1
ATOM 4123 C CA . ALA A 1 538 ? -29.834 3.968 27.270 1.00 49.84 538 ALA A CA 1
ATOM 4124 C C . ALA A 1 538 ? -29.313 2.829 28.166 1.00 49.84 538 ALA A C 1
ATOM 4126 O O . ALA A 1 538 ? -29.806 1.709 28.079 1.00 49.84 538 ALA A O 1
ATOM 4127 N N . ASP A 1 539 ? -28.302 3.125 28.979 1.00 49.84 539 ASP A N 1
ATOM 4128 C CA . ASP A 1 539 ? -27.708 2.283 30.030 1.00 49.84 539 ASP A CA 1
ATOM 4129 C C . ASP A 1 539 ? -26.923 1.003 29.653 1.00 49.84 539 ASP A C 1
ATOM 4131 O O . ASP A 1 539 ? -27.307 0.172 28.825 1.00 49.84 539 ASP A O 1
ATOM 4135 N N . GLY A 1 540 ? -25.786 0.842 30.349 1.00 59.31 540 GLY A N 1
ATOM 4136 C CA . GLY A 1 540 ? -24.885 -0.319 30.324 1.00 59.31 540 GLY A CA 1
ATOM 4137 C C . GLY A 1 540 ? -23.471 -0.019 29.802 1.00 59.31 540 GLY A C 1
ATOM 4138 O O . GLY A 1 540 ? -23.296 0.759 28.864 1.00 59.31 540 GLY A O 1
ATOM 4139 N N . LYS A 1 541 ? -22.448 -0.665 30.387 1.00 79.00 541 LYS A N 1
ATOM 4140 C CA . LYS A 1 541 ? -21.083 -0.665 29.829 1.00 79.00 541 LYS A CA 1
ATOM 4141 C C . LYS A 1 541 ? -21.086 -1.399 28.488 1.00 79.00 541 LYS A C 1
ATOM 4143 O O . LYS A 1 541 ? -21.554 -2.531 28.398 1.00 79.00 541 LYS A O 1
ATOM 4148 N N . LEU A 1 542 ? -20.583 -0.738 27.450 1.00 90.12 542 LEU A N 1
ATOM 4149 C CA . LEU A 1 542 ? -20.521 -1.277 26.094 1.00 90.12 542 LEU A CA 1
ATOM 4150 C C . LEU A 1 542 ? -19.513 -2.435 26.027 1.00 90.12 542 LEU A C 1
ATOM 4152 O O . LEU A 1 542 ? -18.364 -2.250 26.420 1.00 90.12 542 LEU A O 1
ATOM 4156 N N . ARG A 1 543 ? -19.915 -3.598 25.507 1.00 94.44 543 ARG A N 1
ATOM 4157 C CA . ARG A 1 543 ? -19.030 -4.757 25.297 1.00 94.44 543 ARG A CA 1
ATOM 4158 C C . ARG A 1 543 ? -18.619 -4.853 23.835 1.00 94.44 543 ARG A C 1
ATOM 4160 O O . ARG A 1 543 ? -19.466 -5.078 22.967 1.00 94.44 543 ARG A O 1
ATOM 4167 N N . ILE A 1 544 ? -17.329 -4.691 23.565 1.00 96.06 544 ILE A N 1
ATOM 4168 C CA . ILE A 1 544 ? -16.770 -4.675 22.210 1.00 96.06 544 ILE A CA 1
ATOM 4169 C C . ILE A 1 544 ? -15.817 -5.858 22.051 1.00 96.06 544 ILE A C 1
ATOM 4171 O O . ILE A 1 544 ? -14.964 -6.083 22.907 1.00 96.06 544 ILE A O 1
ATOM 4175 N N . LEU A 1 545 ? -15.946 -6.586 20.945 1.00 98.00 545 LEU A N 1
ATOM 4176 C CA . LEU A 1 545 ? -14.993 -7.605 20.519 1.00 98.00 545 LEU A CA 1
ATOM 4177 C C . LEU A 1 545 ? -14.194 -7.100 19.319 1.00 98.00 545 LEU A C 1
ATOM 4179 O O . LEU A 1 545 ? -14.783 -6.703 18.319 1.00 98.00 545 LEU A O 1
ATOM 4183 N N . GLU A 1 546 ? -12.873 -7.178 19.385 1.00 98.12 546 GLU A N 1
ATOM 4184 C CA . GLU A 1 546 ? -11.990 -7.043 18.228 1.00 98.12 546 GLU A CA 1
ATOM 4185 C C . GLU A 1 546 ? -11.505 -8.428 17.780 1.00 98.12 546 GLU A C 1
ATOM 4187 O O . GLU A 1 546 ? -10.967 -9.201 18.581 1.00 98.12 546 GLU A O 1
ATOM 4192 N N . VAL A 1 547 ? -11.724 -8.749 16.504 1.00 97.88 547 VAL A N 1
ATOM 4193 C CA . VAL A 1 547 ? -11.360 -10.028 15.880 1.00 97.88 547 VAL A CA 1
ATOM 4194 C C . VAL A 1 547 ? -10.170 -9.841 14.950 1.00 97.88 547 VAL A C 1
ATOM 4196 O O . VAL A 1 547 ? -10.249 -9.026 14.031 1.00 97.88 547 VAL A O 1
ATOM 4199 N N . ALA A 1 548 ? -9.118 -10.636 15.176 1.00 94.62 548 ALA A N 1
ATOM 4200 C CA . ALA A 1 548 ? -7.810 -10.530 14.521 1.00 94.62 548 ALA A CA 1
ATOM 4201 C C . ALA A 1 548 ? -7.167 -9.152 14.731 1.00 94.62 548 ALA A C 1
ATOM 4203 O O . ALA A 1 548 ? -6.953 -8.374 13.807 1.00 94.62 548 ALA A O 1
ATOM 4204 N N . ALA A 1 549 ? -6.910 -8.834 15.996 1.00 94.56 549 ALA A N 1
ATOM 4205 C CA . ALA A 1 549 ? -6.442 -7.517 16.407 1.00 94.56 549 ALA A CA 1
ATOM 4206 C C . ALA A 1 549 ? -4.978 -7.221 16.042 1.00 94.56 549 ALA A C 1
ATOM 4208 O O . ALA A 1 549 ? -4.521 -6.079 16.184 1.00 94.56 549 ALA A O 1
ATOM 4209 N N . GLY A 1 550 ? -4.202 -8.232 15.646 1.00 93.44 550 GLY A N 1
ATOM 4210 C CA . GLY A 1 550 ? -2.769 -8.111 15.451 1.00 93.44 550 GLY A CA 1
ATOM 4211 C C . GLY A 1 550 ? -2.088 -7.564 16.710 1.00 93.44 550 GLY A C 1
ATOM 4212 O O . GLY A 1 550 ? -2.248 -8.091 17.807 1.00 93.44 550 GLY A O 1
ATOM 4213 N N . THR A 1 551 ? -1.343 -6.465 16.570 1.00 94.62 551 THR A N 1
ATOM 4214 C CA . THR A 1 551 ? -0.669 -5.785 17.692 1.00 94.62 551 THR A CA 1
ATOM 4215 C C . THR A 1 551 ? -1.613 -4.917 18.536 1.00 94.62 551 THR A C 1
ATOM 4217 O O . THR A 1 551 ? -1.153 -4.137 19.367 1.00 94.62 551 THR A O 1
ATOM 4220 N N . GLY A 1 552 ? -2.932 -4.985 18.334 1.00 94.69 552 GLY A N 1
ATOM 4221 C CA . GLY A 1 552 ? -3.918 -4.215 19.099 1.00 94.69 552 GLY A CA 1
ATOM 4222 C C . GLY A 1 552 ? -3.898 -2.713 18.806 1.00 94.69 552 GLY A C 1
ATOM 4223 O O . GLY A 1 552 ? -4.307 -1.910 19.646 1.00 94.69 552 GLY A O 1
ATOM 4224 N N . ARG A 1 553 ? -3.401 -2.289 17.636 1.00 93.19 553 ARG A N 1
ATOM 4225 C CA . ARG A 1 553 ? -3.349 -0.862 17.277 1.00 93.19 553 ARG A CA 1
ATOM 4226 C C . ARG A 1 553 ? -4.752 -0.251 17.217 1.00 93.19 553 ARG A C 1
ATOM 4228 O O . ARG A 1 553 ? -4.977 0.794 17.833 1.00 93.19 553 ARG A O 1
ATOM 4235 N N . VAL A 1 554 ? -5.698 -0.933 16.567 1.00 94.44 554 VAL A N 1
ATOM 4236 C CA . VAL A 1 554 ? -7.111 -0.522 16.503 1.00 94.44 554 VAL A CA 1
ATOM 4237 C C . VAL A 1 554 ? -7.763 -0.591 17.883 1.00 94.44 554 VAL A C 1
ATOM 4239 O O . VAL A 1 554 ? -8.449 0.366 18.254 1.00 94.44 554 VAL A O 1
ATOM 4242 N N . ALA A 1 555 ? -7.442 -1.610 18.690 1.00 95.75 555 ALA A N 1
ATOM 4243 C CA . ALA A 1 555 ? -7.808 -1.680 20.107 1.00 95.75 555 ALA A CA 1
ATOM 4244 C C . ALA A 1 555 ? -7.526 -0.355 20.825 1.00 95.75 555 ALA A C 1
ATOM 4246 O O . ALA A 1 555 ? -8.417 0.213 21.452 1.00 95.75 555 ALA A O 1
ATOM 4247 N N . THR A 1 556 ? -6.317 0.207 20.679 1.00 94.62 556 THR A N 1
ATOM 4248 C CA . THR A 1 556 ? -5.972 1.479 21.341 1.00 94.62 556 THR A CA 1
ATOM 4249 C C . THR A 1 556 ? -6.828 2.660 20.873 1.00 94.62 556 THR A C 1
ATOM 4251 O O . THR A 1 556 ? -7.154 3.526 21.683 1.00 94.62 556 THR A O 1
ATOM 4254 N N . PHE A 1 557 ? -7.250 2.696 19.605 1.00 95.00 557 PHE A N 1
ATOM 4255 C CA . PHE A 1 557 ? -8.159 3.732 19.103 1.00 95.00 557 PHE A CA 1
ATOM 4256 C C . PHE A 1 557 ? -9.580 3.567 19.642 1.00 95.00 557 PHE A C 1
ATOM 4258 O O . PHE A 1 557 ? -10.210 4.560 20.017 1.00 95.00 557 PHE A O 1
ATOM 4265 N N . ILE A 1 558 ? -10.070 2.326 19.724 1.00 94.62 558 ILE A N 1
ATOM 4266 C CA . ILE A 1 558 ? -11.362 2.012 20.342 1.00 94.62 558 ILE A CA 1
ATOM 4267 C C . ILE A 1 558 ? -11.329 2.433 21.810 1.00 94.62 558 ILE A C 1
ATOM 4269 O O . ILE A 1 558 ? -12.200 3.177 22.251 1.00 94.62 558 ILE A O 1
ATOM 4273 N N . ARG A 1 559 ? -10.290 2.045 22.554 1.00 92.94 559 ARG A N 1
ATOM 4274 C CA . ARG A 1 559 ? -10.135 2.398 23.970 1.00 92.94 559 ARG A CA 1
ATOM 4275 C C . ARG A 1 559 ? -10.064 3.902 24.211 1.00 92.94 559 ARG A C 1
ATOM 4277 O O . ARG A 1 559 ? -10.646 4.383 25.178 1.00 92.94 559 ARG A O 1
ATOM 4284 N N . ASP A 1 560 ? -9.395 4.660 23.343 1.00 92.75 560 ASP A N 1
ATOM 4285 C CA . ASP A 1 560 ? -9.315 6.117 23.494 1.00 92.75 560 ASP A CA 1
ATOM 4286 C C . ASP A 1 560 ? -10.683 6.800 23.336 1.00 92.75 560 ASP A C 1
ATOM 4288 O O . ASP A 1 560 ? -10.996 7.770 24.035 1.00 92.75 560 ASP A O 1
ATOM 4292 N N . ASN A 1 561 ? -11.530 6.263 22.455 1.00 92.44 561 ASN A N 1
ATOM 4293 C CA . ASN A 1 561 ? -12.881 6.765 22.210 1.00 92.44 561 ASN A CA 1
ATOM 4294 C C . ASN A 1 561 ? -13.911 6.228 23.216 1.00 92.44 561 ASN A C 1
ATOM 4296 O O . ASN A 1 561 ? -14.824 6.962 23.588 1.00 92.44 561 ASN A O 1
ATOM 4300 N N . TYR A 1 562 ? -13.716 5.006 23.716 1.00 91.00 562 TYR A N 1
ATOM 4301 C CA . TYR A 1 562 ? -14.612 4.296 24.631 1.00 91.00 562 TYR A CA 1
ATOM 4302 C C . TYR A 1 562 ? -13.852 3.740 25.854 1.00 91.00 562 TYR A C 1
ATOM 4304 O O . TYR A 1 562 ? -13.773 2.524 26.030 1.00 91.00 562 TYR A O 1
ATOM 4312 N N . PRO A 1 563 ? -13.285 4.593 26.727 1.00 87.75 563 PRO A N 1
ATOM 4313 C CA . PRO A 1 563 ? -12.430 4.138 27.831 1.00 87.75 563 PRO A CA 1
ATOM 4314 C C . PRO A 1 563 ? -13.161 3.271 28.869 1.00 87.75 563 PRO A C 1
ATOM 4316 O O . PRO A 1 563 ? -12.526 2.445 29.523 1.00 87.75 563 PRO A O 1
ATOM 4319 N N . GLU A 1 564 ? -14.483 3.435 28.979 1.00 86.12 564 GLU A N 1
ATOM 4320 C CA . GLU A 1 564 ? -15.362 2.690 29.890 1.00 86.12 564 GLU A CA 1
ATOM 4321 C C . GLU A 1 564 ? -15.922 1.389 29.289 1.00 86.12 564 GLU A C 1
ATOM 4323 O O . GLU A 1 564 ? -16.610 0.638 29.985 1.00 86.12 564 GLU A O 1
ATOM 4328 N N . ALA A 1 565 ? -15.671 1.126 28.001 1.00 90.00 565 ALA A N 1
ATOM 4329 C CA . ALA A 1 565 ? -16.127 -0.094 27.347 1.00 90.00 565 ALA A CA 1
ATOM 4330 C C . ALA A 1 565 ? -15.312 -1.313 27.803 1.00 90.00 565 ALA A C 1
ATOM 4332 O O . ALA A 1 565 ? -14.096 -1.249 27.998 1.00 90.00 565 ALA A O 1
ATOM 4333 N N . GLU A 1 566 ? -15.987 -2.451 27.920 1.00 93.81 566 GLU A N 1
ATOM 4334 C CA . GLU A 1 566 ? -15.356 -3.751 28.114 1.00 93.81 566 GLU A CA 1
ATOM 4335 C C . GLU A 1 566 ? -14.863 -4.258 26.758 1.00 93.81 566 GLU A C 1
ATOM 4337 O O . GLU A 1 566 ? -15.635 -4.770 25.944 1.00 93.81 566 GLU A O 1
ATOM 4342 N N . LEU A 1 567 ? -13.568 -4.067 26.502 1.00 96.44 567 LEU A N 1
ATOM 4343 C CA . LEU A 1 567 ? -12.927 -4.496 25.266 1.00 96.44 567 LEU A CA 1
ATOM 4344 C C . LEU A 1 567 ? -12.330 -5.899 25.422 1.00 96.44 567 LEU A C 1
ATOM 4346 O O . LEU A 1 567 ? -11.459 -6.128 26.264 1.00 96.44 567 LEU A O 1
ATOM 4350 N N . THR A 1 568 ? -12.776 -6.813 24.565 1.00 98.31 568 THR A N 1
ATOM 4351 C CA . THR A 1 568 ? -12.156 -8.122 24.346 1.00 98.31 568 THR A CA 1
ATOM 4352 C C . THR A 1 568 ? -11.412 -8.109 23.018 1.00 98.31 568 THR A C 1
ATOM 4354 O O . THR A 1 568 ? -11.953 -7.684 22.003 1.00 98.31 568 THR A O 1
ATOM 4357 N N . VAL A 1 569 ? -10.169 -8.573 23.027 1.00 98.12 569 VAL A N 1
ATOM 4358 C CA . VAL A 1 569 ? -9.239 -8.565 21.899 1.00 98.12 569 VAL A CA 1
ATOM 4359 C C . VAL A 1 569 ? -8.863 -10.006 21.585 1.00 98.12 569 VAL A C 1
ATOM 4361 O O . VAL A 1 569 ? -8.404 -10.736 22.469 1.00 98.12 569 VAL A O 1
ATOM 4364 N N . THR A 1 570 ? -9.057 -10.416 20.335 1.00 97.94 570 THR A N 1
ATOM 4365 C CA . THR A 1 570 ? -8.717 -11.765 19.874 1.00 97.94 570 THR A CA 1
ATOM 4366 C C . THR A 1 570 ? -7.755 -11.742 18.709 1.00 97.94 570 THR A C 1
ATOM 4368 O O . THR A 1 570 ? -7.868 -10.918 17.807 1.00 97.94 570 THR A O 1
ATOM 4371 N N . ASP A 1 571 ? -6.811 -12.670 18.736 1.00 95.25 571 ASP A N 1
ATOM 4372 C CA . ASP A 1 571 ? -5.908 -12.958 17.633 1.00 95.25 571 ASP A CA 1
ATOM 4373 C C . ASP A 1 571 ? -5.449 -14.414 17.759 1.00 95.25 571 ASP A C 1
ATOM 4375 O O . ASP A 1 571 ? -5.419 -14.978 18.859 1.00 95.25 571 ASP A O 1
ATOM 4379 N N . LEU A 1 572 ? -5.133 -15.050 16.636 1.00 91.62 572 LEU A N 1
ATOM 4380 C CA . LEU A 1 572 ? -4.706 -16.443 16.633 1.00 91.62 572 LEU A CA 1
ATOM 4381 C C . LEU A 1 572 ? -3.232 -16.577 17.045 1.00 91.62 572 LEU A C 1
ATOM 4383 O O . LEU A 1 572 ? -2.842 -17.610 17.600 1.00 91.62 572 LEU A O 1
ATOM 4387 N N . SER A 1 573 ? -2.412 -15.544 16.810 1.00 90.69 573 SER A N 1
ATOM 4388 C CA . SER A 1 573 ? -1.007 -15.516 17.210 1.00 90.69 573 SER A CA 1
ATOM 4389 C C . SER A 1 573 ? -0.838 -15.089 18.674 1.00 90.69 573 SER A C 1
ATOM 4391 O O . SER A 1 573 ? -1.194 -13.967 19.049 1.00 90.69 573 SER A O 1
ATOM 4393 N N . PRO A 1 574 ? -0.188 -15.917 19.513 1.00 90.31 574 PRO A N 1
ATOM 4394 C CA . PRO A 1 574 ? 0.109 -15.533 20.889 1.00 90.31 574 PRO A CA 1
ATOM 4395 C C . PRO A 1 574 ? 1.131 -14.385 20.965 1.00 90.31 574 PRO A C 1
ATOM 4397 O O . PRO A 1 574 ? 1.115 -13.613 21.919 1.00 90.31 574 PRO A O 1
ATOM 4400 N N . PHE A 1 575 ? 2.000 -14.230 19.959 1.00 92.06 575 PHE A N 1
ATOM 4401 C CA . PHE A 1 575 ? 3.021 -13.177 19.930 1.00 92.06 575 PHE A CA 1
ATOM 4402 C C . PHE A 1 575 ? 2.427 -11.802 19.623 1.00 92.06 575 PHE A C 1
ATOM 4404 O O . PHE A 1 575 ? 2.838 -10.803 20.213 1.00 92.06 575 PHE A O 1
ATOM 4411 N N . TYR A 1 576 ? 1.451 -11.757 18.717 1.00 93.88 576 TYR A N 1
ATOM 4412 C CA . TYR A 1 576 ? 0.723 -10.5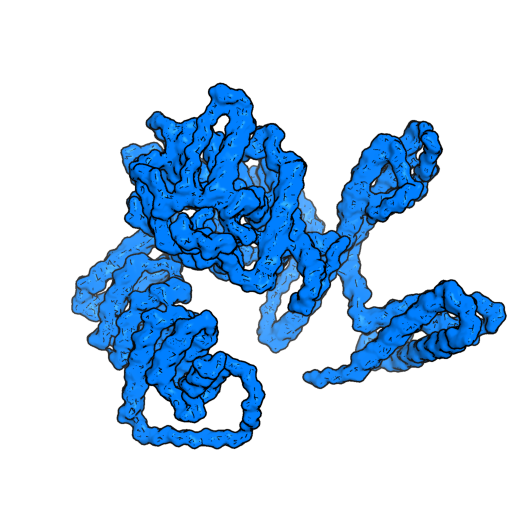32 18.401 1.00 93.88 576 TYR A CA 1
ATOM 4413 C C . TYR A 1 576 ? -0.218 -10.150 19.548 1.00 93.88 576 TYR A C 1
ATOM 4415 O O . TYR A 1 576 ? -0.233 -8.985 19.941 1.00 93.88 576 TYR A O 1
ATOM 4423 N N . LEU A 1 577 ? -0.877 -11.125 20.192 1.00 94.88 577 LEU A N 1
ATOM 4424 C CA . LEU A 1 577 ? -1.624 -10.876 21.431 1.00 94.88 577 LEU A CA 1
ATOM 4425 C C . LEU A 1 577 ? -0.761 -10.315 22.561 1.00 94.88 577 LEU A C 1
ATOM 4427 O O . LEU A 1 577 ? -1.225 -9.449 23.302 1.00 94.88 577 LEU A O 1
ATOM 4431 N N . GLU A 1 578 ? 0.479 -10.785 22.713 1.00 96.00 578 GLU A N 1
ATOM 4432 C CA . GLU A 1 578 ? 1.393 -10.214 23.703 1.00 96.00 578 GLU A CA 1
ATOM 4433 C C . GLU A 1 578 ? 1.704 -8.748 23.379 1.00 96.00 578 GLU A C 1
ATOM 4435 O O . GLU A 1 578 ? 1.569 -7.883 24.243 1.00 96.00 578 GLU A O 1
ATOM 4440 N N . ALA A 1 579 ? 2.017 -8.439 22.115 1.00 96.12 579 ALA A N 1
ATOM 4441 C CA . ALA A 1 579 ? 2.230 -7.061 21.672 1.00 96.12 579 ALA A CA 1
ATOM 4442 C C . ALA A 1 579 ? 0.979 -6.184 21.882 1.00 96.12 579 ALA A C 1
ATOM 4444 O O . ALA A 1 579 ? 1.092 -5.038 22.322 1.00 96.12 579 ALA A O 1
ATOM 4445 N N . ALA A 1 580 ? -0.218 -6.729 21.649 1.00 97.31 580 ALA A N 1
ATOM 4446 C CA . ALA A 1 580 ? -1.485 -6.061 21.936 1.00 97.31 580 ALA A CA 1
ATOM 4447 C C . ALA A 1 580 ? -1.659 -5.759 23.431 1.00 97.31 580 ALA A C 1
ATOM 4449 O O . ALA A 1 580 ? -2.080 -4.658 23.796 1.00 97.31 580 ALA A O 1
ATOM 4450 N N . ARG A 1 581 ? -1.267 -6.690 24.309 1.00 97.44 581 ARG A N 1
ATOM 4451 C CA . ARG A 1 581 ? -1.284 -6.493 25.764 1.00 97.44 581 ARG A CA 1
ATOM 4452 C C . ARG A 1 581 ? -0.296 -5.420 26.214 1.00 97.44 581 ARG A C 1
ATOM 4454 O O . ARG A 1 581 ? -0.641 -4.584 27.053 1.00 97.44 581 ARG A O 1
ATOM 4461 N N . GLU A 1 582 ? 0.908 -5.400 25.648 1.00 96.31 582 GLU A N 1
ATOM 4462 C CA . GLU A 1 582 ? 1.899 -4.350 25.907 1.00 96.31 582 GLU A CA 1
ATOM 4463 C C . GLU A 1 582 ? 1.398 -2.971 25.449 1.00 96.31 582 GLU A C 1
ATOM 4465 O O . GLU A 1 582 ? 1.556 -1.977 26.165 1.00 96.31 582 GLU A O 1
ATOM 4470 N N . ASN A 1 583 ? 0.756 -2.908 24.280 1.00 95.62 583 ASN A N 1
ATOM 4471 C CA . ASN A 1 583 ? 0.181 -1.686 23.723 1.00 95.62 583 ASN A CA 1
ATOM 4472 C C . ASN A 1 583 ? -0.979 -1.149 24.570 1.00 95.62 583 ASN A C 1
ATOM 4474 O O . ASN A 1 583 ? -1.021 0.052 24.846 1.00 95.62 583 ASN A O 1
ATOM 4478 N N . ASP A 1 584 ? -1.861 -2.025 25.052 1.00 96.06 584 ASP A N 1
ATOM 4479 C CA . ASP A 1 584 ? -2.907 -1.672 26.013 1.00 96.06 584 ASP A CA 1
ATOM 4480 C C . ASP A 1 584 ? -2.319 -1.140 27.323 1.00 96.06 584 ASP A C 1
ATOM 4482 O O . ASP A 1 584 ? -2.698 -0.070 27.803 1.00 96.06 584 ASP A O 1
ATOM 4486 N N . GLY A 1 585 ? -1.332 -1.847 27.881 1.00 95.19 585 GLY A N 1
ATOM 4487 C CA . GLY A 1 585 ? -0.632 -1.426 29.089 1.00 95.19 585 GLY A CA 1
ATOM 4488 C C . GLY A 1 585 ? 0.011 -0.046 28.940 1.00 95.19 585 GLY A C 1
ATOM 4489 O O . GLY A 1 585 ? -0.105 0.789 29.842 1.00 95.19 585 GLY A O 1
ATOM 4490 N N . TYR A 1 586 ? 0.640 0.216 27.793 1.00 95.12 586 TYR A N 1
ATOM 4491 C CA . TYR A 1 586 ? 1.237 1.509 27.477 1.00 95.12 586 TYR A CA 1
ATOM 4492 C C . TYR A 1 586 ? 0.182 2.615 27.335 1.00 95.12 586 TYR A C 1
ATOM 4494 O O . TYR A 1 586 ? 0.327 3.662 27.968 1.00 95.12 586 TYR A O 1
ATOM 4502 N N . TRP A 1 587 ? -0.906 2.379 26.591 1.00 94.69 587 TRP A N 1
ATOM 4503 C CA . TRP A 1 587 ? -2.018 3.331 26.466 1.00 94.69 587 TRP A CA 1
ATOM 4504 C C . TRP A 1 587 ? -2.604 3.688 27.839 1.00 94.69 587 TRP A C 1
ATOM 4506 O O . TRP A 1 587 ? -2.720 4.869 28.168 1.00 94.69 587 TRP A O 1
ATOM 4516 N N . ARG A 1 588 ? -2.872 2.687 28.692 1.00 93.69 588 ARG A N 1
ATOM 4517 C CA . ARG A 1 588 ? -3.397 2.894 30.055 1.00 93.69 588 ARG A CA 1
ATOM 4518 C C . ARG A 1 588 ? -2.479 3.781 30.892 1.00 93.69 588 ARG A C 1
ATOM 4520 O O . ARG A 1 588 ? -2.958 4.671 31.585 1.00 93.69 588 ARG A O 1
ATOM 4527 N N . GLN A 1 589 ? -1.168 3.550 30.840 1.00 92.75 589 GLN A N 1
ATOM 4528 C CA . GLN A 1 589 ? -0.191 4.341 31.595 1.00 92.75 589 GLN A CA 1
ATOM 4529 C C . GLN A 1 589 ? -0.057 5.768 31.060 1.00 92.75 589 GLN A C 1
ATOM 4531 O O . GLN A 1 589 ? 0.041 6.706 31.848 1.00 92.75 589 GLN A O 1
ATOM 4536 N N . ALA A 1 590 ? -0.050 5.922 29.736 1.00 91.50 590 ALA A N 1
ATOM 4537 C CA . ALA A 1 590 ? 0.181 7.197 29.076 1.00 91.50 590 ALA A CA 1
ATOM 4538 C C . ALA A 1 590 ? -1.046 8.123 29.141 1.00 91.50 590 ALA A C 1
ATOM 4540 O O . ALA A 1 590 ? -0.893 9.322 29.368 1.00 91.50 590 ALA A O 1
ATOM 4541 N N . ARG A 1 591 ? -2.262 7.577 28.990 1.00 90.88 591 ARG A N 1
ATOM 4542 C CA . ARG A 1 591 ? -3.519 8.341 29.069 1.00 90.88 591 ARG A CA 1
ATOM 4543 C C . ARG A 1 591 ? -4.022 8.555 30.488 1.00 90.88 591 ARG A C 1
ATOM 4545 O O . ARG A 1 591 ? -4.617 9.592 30.765 1.00 90.88 591 ARG A O 1
ATOM 4552 N N . PHE A 1 592 ? -3.748 7.616 31.391 1.00 90.38 592 PHE A N 1
ATOM 4553 C CA . PHE A 1 592 ? -4.190 7.685 32.781 1.00 90.38 592 PHE A CA 1
ATOM 4554 C C . PHE A 1 592 ? -2.983 7.528 33.719 1.00 90.38 592 PHE A C 1
ATOM 4556 O O . PHE A 1 592 ? -2.761 6.459 34.294 1.00 90.38 592 PHE A O 1
ATOM 4563 N N . PRO A 1 593 ? -2.162 8.584 33.897 1.00 86.88 593 PRO A N 1
ATOM 4564 C CA . PRO A 1 593 ? -0.987 8.518 34.762 1.00 86.88 593 PRO A CA 1
ATOM 4565 C C . PRO A 1 593 ? -1.342 8.166 36.211 1.00 86.88 593 PRO A C 1
ATOM 4567 O O . PRO A 1 593 ? -0.616 7.388 36.835 1.00 86.88 593 PRO A O 1
ATOM 4570 N N . ASN A 1 594 ? -2.482 8.655 36.719 1.00 90.44 594 ASN A N 1
ATOM 4571 C CA . ASN A 1 594 ? -3.001 8.275 38.032 1.00 90.44 594 ASN A CA 1
ATOM 4572 C C . ASN A 1 594 ? -3.513 6.825 38.008 1.00 90.44 594 ASN A C 1
ATOM 4574 O O . ASN A 1 594 ? -4.379 6.478 37.211 1.00 90.44 594 ASN A O 1
ATOM 4578 N N . LYS A 1 595 ? -2.985 5.976 38.898 1.00 87.56 595 LYS A N 1
ATOM 4579 C CA . LYS A 1 595 ? -3.363 4.559 38.991 1.00 87.56 595 LYS A CA 1
ATOM 4580 C C . LYS A 1 595 ? -4.829 4.349 39.372 1.00 87.56 595 LYS A C 1
ATOM 4582 O O . LYS A 1 595 ? -5.401 3.362 38.927 1.00 87.56 595 LYS A O 1
ATOM 4587 N N . GLU A 1 596 ? -5.416 5.251 40.153 1.00 87.44 596 GLU A N 1
ATOM 4588 C CA . GLU A 1 596 ? -6.792 5.121 40.657 1.00 87.44 596 GLU A CA 1
ATOM 4589 C C . GLU A 1 596 ? -7.848 5.368 39.575 1.00 87.44 596 GLU A C 1
ATOM 4591 O O . GLU A 1 596 ? -8.939 4.815 39.642 1.00 87.44 596 GLU A O 1
ATOM 4596 N N . THR A 1 597 ? -7.514 6.158 38.550 1.00 86.06 597 THR A N 1
ATOM 4597 C CA . THR A 1 597 ? -8.412 6.479 37.430 1.00 86.06 597 THR A CA 1
ATOM 4598 C C . THR A 1 597 ? -8.130 5.638 36.184 1.00 86.06 597 THR A C 1
ATOM 4600 O O . THR A 1 597 ? -8.726 5.876 35.134 1.00 86.06 597 THR A O 1
ATOM 4603 N N . ARG A 1 598 ? -7.209 4.663 36.263 1.00 90.12 598 ARG A N 1
ATOM 4604 C CA . ARG A 1 598 ? -6.882 3.790 35.129 1.00 90.12 598 ARG A CA 1
ATOM 4605 C C . ARG A 1 598 ? -8.042 2.841 34.845 1.00 90.12 598 ARG A C 1
ATOM 4607 O O . ARG A 1 598 ? -8.426 2.090 35.743 1.00 90.12 598 ARG A O 1
ATOM 4614 N N . PRO A 1 599 ? -8.504 2.749 33.588 1.00 89.25 599 PRO A N 1
ATOM 4615 C CA . PRO A 1 599 ? -9.466 1.722 33.218 1.00 89.25 599 PRO A CA 1
ATOM 4616 C C . PRO A 1 599 ? -8.845 0.323 33.401 1.00 89.25 599 PRO A C 1
ATOM 4618 O O . PRO A 1 599 ? -7.609 0.186 33.388 1.00 89.25 599 PRO A O 1
ATOM 4621 N N . PRO A 1 600 ? -9.658 -0.732 33.579 1.00 90.81 600 PRO A N 1
ATOM 4622 C CA . PRO A 1 600 ? -9.164 -2.105 33.673 1.00 90.81 600 PRO A CA 1
ATOM 4623 C C . PRO A 1 600 ? -8.453 -2.540 32.375 1.00 90.81 600 PRO A C 1
ATOM 4625 O O . PRO A 1 600 ? -8.716 -1.971 31.311 1.00 90.81 600 PRO A O 1
ATOM 4628 N N . PRO A 1 601 ? -7.518 -3.511 32.434 1.00 94.25 601 PRO A N 1
ATOM 4629 C CA . PRO A 1 601 ? -6.908 -4.068 31.225 1.00 94.25 601 PRO A CA 1
ATOM 4630 C C . PRO A 1 601 ? -7.972 -4.688 30.315 1.00 94.25 601 PRO A C 1
ATOM 4632 O O . PRO A 1 601 ? -9.007 -5.145 30.796 1.00 94.25 601 PRO A O 1
ATOM 4635 N N . ALA A 1 602 ? -7.715 -4.687 29.007 1.00 96.44 602 ALA A N 1
ATOM 4636 C CA . ALA A 1 602 ? -8.573 -5.401 28.062 1.00 96.44 602 ALA A CA 1
ATOM 4637 C C . ALA A 1 602 ? -8.449 -6.916 28.288 1.00 96.44 602 ALA A C 1
ATOM 4639 O O . ALA A 1 602 ? -7.450 -7.403 28.829 1.00 96.44 602 ALA A O 1
ATOM 4640 N N . THR A 1 603 ? -9.460 -7.667 27.865 1.00 97.81 603 THR A N 1
ATOM 4641 C CA . THR A 1 603 ? -9.416 -9.130 27.893 1.00 97.81 603 THR A CA 1
ATOM 4642 C C . THR A 1 603 ? -8.772 -9.628 26.604 1.00 97.81 603 THR A C 1
ATOM 4644 O O . THR A 1 603 ? -9.273 -9.339 25.527 1.00 97.81 603 THR A O 1
ATOM 4647 N N . PHE A 1 604 ? -7.678 -10.383 26.698 1.00 98.06 604 PHE A N 1
ATOM 4648 C CA . PHE A 1 604 ? -6.968 -10.932 25.537 1.00 98.06 604 PHE A CA 1
ATOM 4649 C C . PHE A 1 604 ? -7.211 -12.433 25.447 1.00 98.06 604 PHE A C 1
ATOM 4651 O O . PHE A 1 604 ? -6.905 -13.150 26.401 1.00 98.06 604 PHE A O 1
ATOM 4658 N N . VAL A 1 605 ? -7.740 -12.909 24.320 1.00 97.25 605 VAL A N 1
ATOM 4659 C CA . VAL A 1 605 ? -8.073 -14.326 24.124 1.00 97.25 605 VAL A CA 1
ATOM 4660 C C . VAL A 1 605 ? -7.466 -14.827 22.820 1.00 97.25 605 VAL A C 1
ATOM 4662 O O . VAL A 1 605 ? -7.729 -14.278 21.753 1.00 97.25 605 VAL A O 1
ATOM 4665 N N . GLN A 1 606 ? -6.667 -15.891 22.906 1.00 94.88 606 GLN A N 1
ATOM 4666 C CA . GLN A 1 606 ? -6.167 -16.578 21.721 1.00 94.88 606 GLN A CA 1
ATOM 4667 C C . GLN A 1 606 ? -7.303 -17.369 21.080 1.00 94.88 606 GLN A C 1
ATOM 4669 O O . GLN A 1 606 ? -7.793 -18.333 21.665 1.00 94.88 606 GLN A O 1
ATOM 4674 N N . ALA A 1 607 ? -7.741 -16.939 19.900 1.00 93.12 607 ALA A N 1
ATOM 4675 C CA . ALA A 1 607 ? -8.872 -17.536 19.206 1.00 93.12 607 ALA A CA 1
ATOM 4676 C C . ALA A 1 607 ? -8.754 -17.346 17.694 1.00 93.12 607 ALA A C 1
ATOM 4678 O O . ALA A 1 607 ? -8.285 -16.313 17.219 1.00 93.12 607 ALA A O 1
ATOM 4679 N N . ALA A 1 608 ? -9.219 -18.345 16.948 1.00 91.94 608 ALA A N 1
ATOM 4680 C CA . ALA A 1 608 ? -9.400 -18.233 15.510 1.00 91.94 608 ALA A CA 1
ATOM 4681 C C . ALA A 1 608 ? -10.738 -17.536 15.218 1.00 91.94 608 ALA A C 1
ATOM 4683 O O . ALA A 1 608 ? -11.724 -17.761 15.925 1.00 91.94 608 ALA A O 1
ATOM 4684 N N . ALA A 1 609 ? -10.794 -16.709 14.175 1.00 95.50 609 ALA A N 1
ATOM 4685 C CA . ALA A 1 609 ? -12.010 -15.969 13.834 1.00 95.50 609 ALA A CA 1
ATOM 4686 C C . ALA A 1 609 ? -13.177 -16.901 13.463 1.00 95.50 609 ALA A C 1
ATOM 4688 O O . ALA A 1 609 ? -14.334 -16.567 13.696 1.00 95.50 609 ALA A O 1
ATOM 4689 N N . GLU A 1 610 ? -12.874 -18.078 12.914 1.00 94.25 610 GLU A N 1
ATOM 4690 C CA . GLU A 1 610 ? -13.826 -19.130 12.559 1.00 94.25 610 GLU A CA 1
ATOM 4691 C C . GLU A 1 610 ? -14.332 -19.972 13.742 1.00 94.25 610 GLU A C 1
ATOM 4693 O O . GLU A 1 610 ? -15.215 -20.809 13.547 1.00 94.25 610 GLU A O 1
ATOM 4698 N N . ALA A 1 611 ? -13.787 -19.777 14.948 1.00 93.38 611 ALA A N 1
ATOM 4699 C CA . ALA A 1 611 ? -14.159 -20.518 16.153 1.00 93.38 611 ALA A CA 1
ATOM 4700 C C . ALA A 1 611 ? -13.974 -19.646 17.408 1.00 93.38 611 ALA A C 1
ATOM 4702 O O . ALA A 1 611 ? -13.028 -19.823 18.181 1.00 93.38 611 ALA A O 1
ATOM 4703 N N . LEU A 1 612 ? -14.878 -18.684 17.609 1.00 96.50 612 LEU A N 1
ATOM 4704 C CA . LEU A 1 612 ? -14.785 -17.727 18.708 1.00 96.50 612 LEU A CA 1
ATOM 4705 C C . LEU A 1 612 ? -15.302 -18.356 20.021 1.00 96.50 612 LEU A C 1
ATOM 4707 O O . LEU A 1 612 ? -16.457 -18.786 20.079 1.00 96.50 612 LEU A O 1
ATOM 4711 N N . PRO A 1 613 ? -14.513 -18.371 21.114 1.00 96.56 613 PRO A N 1
ATOM 4712 C CA . PRO A 1 613 ? -14.847 -19.064 22.364 1.00 96.56 613 PRO A CA 1
ATOM 4713 C C . PRO A 1 613 ? -15.787 -18.240 23.261 1.00 96.56 613 PRO A C 1
ATOM 4715 O O . PRO A 1 613 ? -15.567 -18.103 24.463 1.00 96.56 613 PRO A O 1
ATOM 4718 N N . PHE A 1 614 ? -16.826 -17.653 22.672 1.00 97.69 614 PHE A N 1
ATOM 4719 C CA . PHE A 1 614 ? -17.783 -16.795 23.366 1.00 97.69 614 PHE A CA 1
ATOM 4720 C C . PHE A 1 614 ? -19.209 -17.279 23.152 1.00 97.69 614 PHE A C 1
ATOM 4722 O O . PHE A 1 614 ? -19.535 -17.849 22.110 1.00 97.69 614 PHE A O 1
ATOM 4729 N N . GLU A 1 615 ? -20.072 -17.005 24.123 1.00 96.38 615 GLU A N 1
ATOM 4730 C CA . GLU A 1 615 ? -21.504 -17.284 24.030 1.00 96.38 615 GLU A CA 1
ATOM 4731 C C . GLU A 1 615 ? -22.174 -16.470 22.913 1.00 96.38 615 GLU A C 1
ATOM 4733 O O . GLU A 1 615 ? -21.700 -15.406 22.501 1.00 96.38 615 GLU A O 1
ATOM 4738 N N . ALA A 1 616 ? -23.298 -16.976 22.404 1.00 94.19 616 ALA A N 1
ATOM 4739 C CA . ALA A 1 616 ? -24.080 -16.242 21.415 1.00 94.19 616 ALA A CA 1
ATOM 4740 C C . ALA A 1 616 ? -24.615 -14.930 22.017 1.00 94.19 616 ALA A C 1
ATOM 4742 O O . ALA A 1 616 ? -25.109 -14.904 23.143 1.00 94.19 616 ALA A O 1
ATOM 4743 N N . GLY A 1 617 ? -24.519 -13.832 21.268 1.00 93.31 617 GLY A N 1
ATOM 4744 C CA . GLY A 1 617 ? -24.953 -12.512 21.722 1.00 93.31 617 GLY A CA 1
ATOM 4745 C C . GLY A 1 617 ? -24.163 -11.905 22.891 1.00 93.31 617 GLY A C 1
ATOM 4746 O O . GLY A 1 617 ? -24.681 -11.024 23.580 1.00 93.31 617 GLY A O 1
ATOM 4747 N N . ALA A 1 618 ? -22.928 -12.355 23.130 1.00 95.50 618 ALA A N 1
ATOM 4748 C CA . ALA A 1 618 ? -22.064 -11.834 24.188 1.00 95.50 618 ALA A CA 1
ATOM 4749 C C . ALA A 1 618 ? -21.658 -10.359 23.992 1.00 95.50 618 ALA A C 1
ATOM 4751 O O . ALA A 1 618 ? -21.440 -9.655 24.982 1.00 95.50 618 ALA A O 1
ATOM 4752 N N . PHE A 1 619 ? -21.586 -9.874 22.747 1.00 95.12 619 PHE A N 1
ATOM 4753 C CA . PHE A 1 619 ? -21.051 -8.548 22.424 1.00 95.12 619 PHE A CA 1
ATOM 4754 C C . PHE A 1 619 ? -22.078 -7.608 21.806 1.00 95.12 619 PHE A C 1
ATOM 4756 O O . PHE A 1 619 ? -22.995 -8.010 21.090 1.00 95.12 619 PHE A O 1
ATOM 4763 N N . ASP A 1 620 ? -21.889 -6.319 22.067 1.00 91.38 620 ASP A N 1
ATOM 4764 C CA . ASP A 1 620 ? -22.689 -5.240 21.497 1.00 91.38 620 ASP A CA 1
ATOM 4765 C C . ASP A 1 620 ? -22.172 -4.799 20.130 1.00 91.38 620 ASP A C 1
ATOM 4767 O O . ASP A 1 620 ? -22.958 -4.436 19.253 1.00 91.38 620 ASP A O 1
ATOM 4771 N N . ALA A 1 621 ? -20.853 -4.844 19.963 1.00 92.88 621 ALA A N 1
ATOM 4772 C CA . ALA A 1 621 ? -20.174 -4.549 18.719 1.00 92.88 621 ALA A CA 1
ATOM 4773 C C . ALA A 1 621 ? -19.030 -5.539 18.491 1.00 92.88 621 ALA A C 1
ATOM 4775 O O . ALA A 1 621 ? -18.300 -5.876 19.423 1.00 92.88 621 ALA A O 1
ATOM 4776 N N . VAL A 1 622 ? -18.861 -5.967 17.245 1.00 95.88 622 VAL A N 1
ATOM 4777 C CA . VAL A 1 622 ? -17.726 -6.767 16.785 1.00 95.88 622 VAL A CA 1
ATOM 4778 C C . VAL A 1 622 ? -16.995 -5.967 15.716 1.00 95.88 622 VAL A C 1
ATOM 4780 O O . VAL A 1 622 ? -17.618 -5.518 14.759 1.00 95.88 622 VAL A O 1
ATOM 4783 N N . VAL A 1 623 ? -15.693 -5.762 15.874 1.00 95.69 623 VAL A N 1
ATOM 4784 C CA . VAL A 1 623 ? -14.838 -5.019 14.944 1.00 95.69 623 VAL A CA 1
ATOM 4785 C C . VAL A 1 623 ? -13.801 -5.974 14.369 1.00 95.69 623 VAL A C 1
ATOM 4787 O O . VAL A 1 623 ? -13.133 -6.687 15.110 1.00 95.69 623 VAL A O 1
ATOM 4790 N N . CYS A 1 624 ? -13.661 -5.992 13.049 1.00 96.00 624 CYS A N 1
ATOM 4791 C CA . CYS A 1 624 ? -12.673 -6.794 12.343 1.00 96.00 624 CYS A CA 1
ATOM 4792 C C . CYS A 1 624 ? -12.026 -5.931 11.256 1.00 96.00 624 CYS A C 1
ATOM 4794 O O . CYS A 1 624 ? -12.722 -5.367 10.407 1.00 96.00 624 CYS A O 1
ATOM 4796 N N . VAL A 1 625 ? -10.701 -5.794 11.308 1.00 93.75 625 VAL A N 1
ATOM 4797 C CA . VAL A 1 625 ? -9.935 -4.937 10.399 1.00 93.75 625 VAL A CA 1
ATOM 4798 C C . VAL A 1 625 ? -8.829 -5.763 9.753 1.00 93.75 625 VAL A C 1
ATOM 4800 O O . VAL A 1 625 ? -7.982 -6.286 10.461 1.00 93.75 625 VAL A O 1
ATOM 4803 N N . TYR A 1 626 ? -8.819 -5.826 8.419 1.00 91.38 626 TYR A N 1
ATOM 4804 C CA . TYR A 1 626 ? -7.775 -6.462 7.605 1.00 91.38 626 TYR A CA 1
ATOM 4805 C C . TYR A 1 626 ? -7.575 -7.960 7.899 1.00 91.38 626 TYR A C 1
ATOM 4807 O O . TYR A 1 626 ? -6.488 -8.374 8.267 1.00 91.38 626 TYR A O 1
ATOM 4815 N N . LEU A 1 627 ? -8.620 -8.771 7.703 1.00 92.25 627 LEU A N 1
ATOM 4816 C CA . LEU A 1 627 ? -8.567 -10.225 7.929 1.00 92.25 627 LEU A CA 1
ATOM 4817 C C . LEU A 1 627 ? -9.133 -11.036 6.761 1.00 92.25 627 LEU A C 1
ATOM 4819 O O . LEU A 1 627 ? -8.596 -12.074 6.388 1.00 92.25 627 LEU A O 1
ATOM 4823 N N . PHE A 1 628 ? -10.264 -10.621 6.190 1.00 93.06 628 PHE A N 1
ATOM 4824 C CA . PHE A 1 628 ? -11.009 -11.451 5.245 1.00 93.06 628 PHE A CA 1
ATOM 4825 C C . PHE A 1 628 ? -10.207 -11.730 3.975 1.00 93.06 628 PHE A C 1
ATOM 4827 O O . PHE A 1 628 ? -10.328 -12.818 3.418 1.00 93.06 628 PHE A O 1
ATOM 4834 N N . HIS A 1 629 ? -9.373 -10.799 3.519 1.00 90.62 629 HIS A N 1
ATOM 4835 C CA . HIS A 1 629 ? -8.518 -11.037 2.357 1.00 90.62 629 HIS A CA 1
ATOM 4836 C C . HIS A 1 629 ? -7.453 -12.125 2.567 1.00 90.62 629 HIS A C 1
ATOM 4838 O O . HIS A 1 629 ? -6.998 -12.710 1.583 1.00 90.62 629 HIS A O 1
ATOM 4844 N N . GLU A 1 630 ? -7.134 -12.451 3.820 1.00 86.69 630 GLU A N 1
ATOM 4845 C CA . GLU A 1 630 ? -6.164 -13.484 4.199 1.00 86.69 630 GLU A CA 1
ATOM 4846 C C . GLU A 1 630 ? -6.803 -14.868 4.377 1.00 86.69 630 GLU A C 1
ATOM 4848 O O . GLU A 1 630 ? -6.119 -15.891 4.414 1.00 86.69 630 GLU A O 1
ATOM 4853 N N . LEU A 1 631 ? -8.130 -14.928 4.506 1.00 89.44 631 LEU A N 1
ATOM 4854 C CA . LEU A 1 631 ? -8.841 -16.152 4.851 1.00 89.44 631 LEU A CA 1
ATOM 4855 C C . LEU A 1 631 ? -9.288 -16.942 3.599 1.00 89.44 631 LEU A C 1
ATOM 4857 O O . LEU A 1 631 ? -9.903 -16.380 2.678 1.00 89.44 631 LEU A O 1
ATOM 4861 N N . PRO A 1 632 ? -9.114 -18.280 3.587 1.00 89.62 632 PRO A N 1
ATOM 4862 C CA . PRO A 1 632 ? -9.772 -19.154 2.617 1.00 89.62 632 PRO A CA 1
ATOM 4863 C C . PRO A 1 632 ? -11.298 -18.980 2.608 1.00 89.62 632 PRO A C 1
ATOM 4865 O O . PRO A 1 632 ? -11.897 -18.576 3.604 1.00 89.62 632 PRO A O 1
ATOM 4868 N N . GLU A 1 633 ? -11.959 -19.355 1.507 1.00 85.56 633 GLU A N 1
ATOM 4869 C CA . GLU A 1 633 ? -13.418 -19.206 1.342 1.00 85.56 633 GLU A CA 1
ATOM 4870 C C . GLU A 1 633 ? -14.229 -19.808 2.504 1.00 85.56 633 GLU A C 1
ATOM 4872 O O . GLU A 1 633 ? -15.151 -19.176 3.021 1.00 85.56 633 GLU A O 1
ATOM 4877 N N . THR A 1 634 ? -13.864 -21.015 2.942 1.00 86.50 634 THR A N 1
ATOM 4878 C CA . THR A 1 634 ? -14.543 -21.724 4.036 1.00 86.50 634 THR A CA 1
ATOM 4879 C C . THR A 1 634 ? -14.325 -21.042 5.383 1.00 86.50 634 THR A C 1
ATOM 4881 O O . THR A 1 634 ? -15.286 -20.851 6.129 1.00 86.50 634 THR A O 1
ATOM 4884 N N . ALA A 1 635 ? -13.091 -20.619 5.668 1.00 90.88 635 ALA A N 1
ATOM 4885 C CA . ALA A 1 635 ? -12.742 -19.905 6.892 1.00 90.88 635 ALA A CA 1
ATOM 4886 C C . ALA A 1 635 ? -13.439 -18.540 6.959 1.00 90.88 635 ALA A C 1
ATOM 4888 O O . ALA A 1 635 ? -13.993 -18.193 7.994 1.00 90.88 635 ALA A O 1
ATOM 4889 N N . ARG A 1 636 ? -13.533 -17.803 5.843 1.00 93.12 636 ARG A N 1
ATOM 4890 C CA . ARG A 1 636 ? -14.306 -16.550 5.778 1.00 93.12 636 ARG A CA 1
ATOM 4891 C C . ARG A 1 636 ? -15.776 -16.735 6.099 1.00 93.12 636 ARG A C 1
ATOM 4893 O O . ARG A 1 636 ? -16.347 -15.937 6.837 1.00 93.12 636 ARG A O 1
ATOM 4900 N N . ALA A 1 637 ? -16.402 -17.761 5.525 1.00 89.19 637 ALA A N 1
ATOM 4901 C CA . ALA A 1 637 ? -17.808 -18.046 5.783 1.00 89.19 637 ALA A CA 1
ATOM 4902 C C . ALA A 1 637 ? -18.045 -18.422 7.256 1.00 89.19 637 ALA A C 1
ATOM 4904 O O . ALA A 1 637 ? -19.045 -18.005 7.840 1.00 89.19 637 ALA A O 1
ATOM 4905 N N . ALA A 1 638 ? -17.122 -19.176 7.859 1.00 92.88 638 ALA A N 1
ATOM 4906 C CA . ALA A 1 638 ? -17.164 -19.524 9.274 1.00 92.88 638 ALA A CA 1
ATOM 4907 C C . ALA A 1 638 ? -16.891 -18.313 10.185 1.00 92.88 638 ALA A C 1
ATOM 4909 O O . ALA A 1 638 ? -17.625 -18.105 11.144 1.00 92.88 638 ALA A O 1
ATOM 4910 N N . ALA A 1 639 ? -15.934 -17.448 9.845 1.00 95.56 639 ALA A N 1
ATOM 4911 C CA . ALA A 1 639 ? -15.663 -16.215 10.583 1.00 95.56 639 ALA A CA 1
ATOM 4912 C C . ALA A 1 639 ? -16.854 -15.246 10.544 1.00 95.56 639 ALA A C 1
ATOM 4914 O O . ALA A 1 639 ? -17.267 -14.716 11.573 1.00 95.56 639 ALA A O 1
ATOM 4915 N N . ALA A 1 640 ? -17.475 -15.062 9.373 1.00 93.44 640 ALA A N 1
ATOM 4916 C CA . ALA A 1 640 ? -18.709 -14.284 9.251 1.00 93.44 640 ALA A CA 1
ATOM 4917 C C . ALA A 1 640 ? -19.843 -14.866 10.112 1.00 93.44 640 ALA A C 1
ATOM 4919 O O . ALA A 1 640 ? -20.589 -14.116 10.743 1.00 93.44 640 ALA A O 1
ATOM 4920 N N . ALA A 1 641 ? -19.953 -16.196 10.170 1.00 92.25 641 ALA A N 1
ATOM 4921 C CA . ALA A 1 641 ? -20.926 -16.887 11.005 1.00 92.25 641 ALA A CA 1
ATOM 4922 C C . ALA A 1 641 ? -20.691 -16.675 12.501 1.00 92.25 641 ALA A C 1
ATOM 4924 O O . ALA A 1 641 ? -21.640 -16.374 13.221 1.00 92.25 641 ALA A O 1
ATOM 4925 N N . GLU A 1 642 ? -19.449 -16.809 12.957 1.00 96.75 642 GLU A N 1
ATOM 4926 C CA . GLU A 1 642 ? -19.091 -16.630 14.360 1.00 96.75 642 GLU A CA 1
ATOM 4927 C C . GLU A 1 642 ? -19.277 -15.183 14.804 1.00 96.75 642 GLU A C 1
ATOM 4929 O O . GLU A 1 642 ? -19.912 -14.943 15.828 1.00 96.75 642 GLU A O 1
ATOM 4934 N N . MET A 1 643 ? -18.845 -14.204 14.004 1.00 96.00 643 MET A N 1
ATOM 4935 C CA . MET A 1 643 ? -19.092 -12.790 14.304 1.00 96.00 643 MET A CA 1
ATOM 4936 C C . MET A 1 643 ? -20.591 -12.469 14.384 1.00 96.00 643 MET A C 1
ATOM 4938 O O . MET A 1 643 ? -21.018 -11.760 15.295 1.00 96.00 643 MET A O 1
ATOM 4942 N N . ALA A 1 644 ? -21.403 -13.025 13.478 1.00 93.25 644 ALA A N 1
ATOM 4943 C CA . ALA A 1 644 ? -22.859 -12.882 13.516 1.00 93.25 644 ALA A CA 1
ATOM 4944 C C . ALA A 1 644 ? -23.503 -13.599 14.718 1.00 93.25 644 ALA A C 1
ATOM 4946 O O . ALA A 1 644 ? -24.541 -13.162 15.206 1.00 93.25 644 ALA A O 1
ATOM 4947 N N . ARG A 1 645 ? -22.902 -14.691 15.203 1.00 94.88 645 ARG A N 1
ATOM 4948 C CA . ARG A 1 645 ? -23.381 -15.446 16.368 1.00 94.88 645 ARG A CA 1
ATOM 4949 C C . ARG A 1 645 ? -23.090 -14.715 17.677 1.00 94.88 645 ARG A C 1
ATOM 4951 O O . ARG A 1 645 ? -23.947 -14.681 18.558 1.00 94.88 645 ARG A O 1
ATOM 4958 N N . VAL A 1 646 ? -21.881 -14.177 17.835 1.00 96.75 646 VAL A N 1
ATOM 4959 C CA . VAL A 1 646 ? -21.435 -13.562 19.098 1.00 96.75 646 VAL A CA 1
ATOM 4960 C C . VAL A 1 646 ? -21.945 -12.131 19.276 1.00 96.75 646 VAL A C 1
ATOM 4962 O O . VAL A 1 646 ? -22.012 -11.652 20.408 1.00 96.75 646 VAL A O 1
ATOM 4965 N N . VAL A 1 647 ? -22.339 -11.449 18.197 1.00 93.12 647 VAL A N 1
ATOM 4966 C CA . VAL A 1 647 ? -23.025 -10.155 18.294 1.00 93.12 647 VAL A CA 1
ATOM 4967 C C . VAL A 1 647 ? -24.475 -10.357 18.738 1.00 93.12 647 VAL A C 1
ATOM 4969 O O . VAL A 1 647 ? -25.180 -11.243 18.254 1.00 93.12 647 VAL A O 1
ATOM 4972 N N . ARG A 1 648 ? -24.945 -9.554 19.694 1.00 89.44 648 ARG A N 1
ATOM 4973 C CA . ARG A 1 648 ? -26.333 -9.639 20.162 1.00 89.44 648 ARG A CA 1
ATOM 497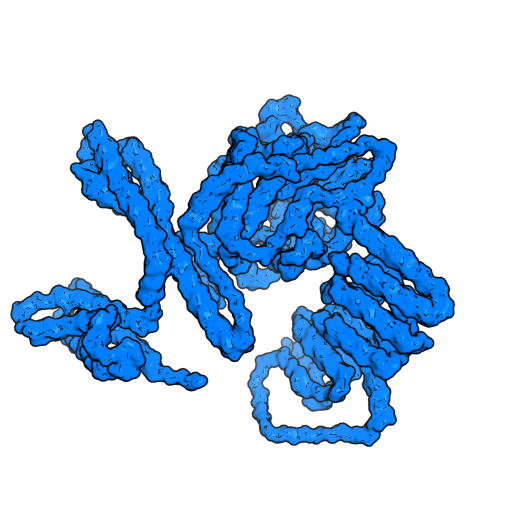4 C C . ARG A 1 648 ? -27.317 -9.194 19.076 1.00 89.44 648 ARG A C 1
ATOM 4976 O O . ARG A 1 648 ? -26.969 -8.358 18.237 1.00 89.44 648 ARG A O 1
ATOM 4983 N N . PRO A 1 649 ? -28.588 -9.620 19.145 1.00 82.56 649 PRO A N 1
ATOM 4984 C CA . PRO A 1 649 ? -29.649 -8.986 18.371 1.00 82.56 649 PRO A CA 1
ATOM 4985 C C . PRO A 1 649 ? -29.663 -7.467 18.611 1.00 82.56 649 PRO A C 1
ATOM 4987 O O . PRO A 1 649 ? -29.624 -7.009 19.757 1.00 82.56 649 PRO A O 1
ATOM 4990 N N . GLY A 1 650 ? -29.674 -6.679 17.536 1.00 76.56 650 GLY A N 1
ATOM 4991 C CA . GLY A 1 650 ? -29.560 -5.216 17.603 1.00 76.56 650 GLY A CA 1
ATOM 4992 C C . GLY A 1 650 ? -28.129 -4.676 17.781 1.00 76.56 650 GLY A C 1
ATOM 4993 O O . GLY A 1 650 ? -27.976 -3.469 17.929 1.00 76.56 650 GLY A O 1
ATOM 4994 N N . GLY A 1 651 ? -27.103 -5.534 17.822 1.00 84.31 651 GLY A N 1
ATOM 4995 C CA . GLY A 1 651 ? -25.689 -5.139 17.827 1.00 84.31 651 GLY A CA 1
ATOM 4996 C C . GLY A 1 651 ? -25.109 -4.953 16.420 1.00 84.31 651 GLY A C 1
ATOM 4997 O O . GLY A 1 651 ? -25.798 -5.152 15.421 1.00 84.31 651 GLY A O 1
ATOM 4998 N N . VAL A 1 652 ? -23.833 -4.568 16.330 1.00 86.50 652 VAL A N 1
ATOM 4999 C CA . VAL A 1 652 ? -23.174 -4.228 15.053 1.00 86.50 652 VAL A CA 1
ATOM 5000 C C . VAL A 1 652 ? -21.936 -5.079 14.778 1.00 86.50 652 VAL A C 1
ATOM 5002 O O . VAL A 1 652 ? -21.166 -5.378 15.687 1.00 86.50 652 VAL A O 1
ATOM 5005 N N . VAL A 1 653 ? -21.714 -5.427 13.508 1.00 91.06 653 VAL A N 1
ATOM 5006 C CA . VAL A 1 653 ? -20.436 -5.957 13.015 1.00 91.06 653 VAL A CA 1
ATOM 5007 C C . VAL A 1 653 ? -19.819 -4.920 12.078 1.00 91.06 653 VAL A C 1
ATOM 5009 O O . VAL A 1 653 ? -20.419 -4.565 11.064 1.00 91.06 653 VAL A O 1
ATOM 5012 N N . VAL A 1 654 ? -18.634 -4.425 12.424 1.00 90.00 654 VAL A N 1
ATOM 5013 C CA . VAL A 1 654 ? -17.839 -3.489 11.627 1.00 90.00 654 VAL A CA 1
ATOM 5014 C C . VAL A 1 654 ? -16.716 -4.271 10.957 1.00 90.00 654 VAL A C 1
ATOM 5016 O O . VAL A 1 654 ? -15.810 -4.751 11.632 1.00 90.00 654 VAL A O 1
ATOM 5019 N N . LEU A 1 655 ? -16.782 -4.392 9.632 1.00 89.62 655 LEU A N 1
ATOM 5020 C CA . LEU A 1 655 ? -15.749 -5.028 8.817 1.00 89.62 655 LEU A CA 1
ATOM 5021 C C . LEU A 1 655 ? -15.056 -3.974 7.947 1.00 89.62 655 LEU A C 1
ATOM 5023 O O . LEU A 1 655 ? -15.701 -3.372 7.086 1.00 89.62 655 LEU A O 1
ATOM 5027 N N . THR A 1 656 ? -13.749 -3.804 8.137 1.00 88.69 656 THR A N 1
ATOM 5028 C CA . THR A 1 656 ? -12.894 -2.947 7.305 1.00 88.69 656 THR A CA 1
ATOM 5029 C C . THR A 1 656 ? -11.842 -3.813 6.634 1.00 88.69 656 THR A C 1
ATOM 5031 O O . THR A 1 656 ? -10.991 -4.389 7.303 1.00 88.69 656 THR A O 1
ATOM 5034 N N . ASP A 1 657 ? -11.882 -3.922 5.312 1.00 89.50 657 ASP A N 1
ATOM 5035 C CA . ASP A 1 657 ? -11.004 -4.835 4.582 1.00 89.50 657 ASP A CA 1
ATOM 5036 C C . ASP A 1 657 ? -10.624 -4.272 3.202 1.00 89.50 657 ASP A C 1
ATOM 5038 O O . ASP A 1 657 ? -11.007 -3.154 2.845 1.00 89.50 657 ASP A O 1
ATOM 5042 N N . SER A 1 658 ? -9.824 -5.014 2.437 1.00 84.31 658 SER A N 1
ATOM 5043 C CA . SER A 1 658 ? -9.323 -4.595 1.133 1.00 84.31 658 SER A CA 1
ATOM 5044 C C . SER A 1 658 ? -10.457 -4.384 0.123 1.00 84.31 658 SER A C 1
ATOM 5046 O O . SER A 1 658 ? -11.535 -4.973 0.227 1.00 84.31 658 SER A O 1
ATOM 5048 N N . MET A 1 659 ? -10.213 -3.548 -0.885 1.00 77.31 659 MET A N 1
ATOM 5049 C CA . MET A 1 659 ? -11.194 -3.262 -1.936 1.00 77.31 659 MET A CA 1
ATOM 5050 C C . MET A 1 659 ? -11.543 -4.527 -2.729 1.00 77.31 659 MET A C 1
ATOM 5052 O O . MET A 1 659 ? -10.674 -5.347 -3.019 1.00 77.31 659 MET A O 1
ATOM 5056 N N . GLN A 1 660 ? -12.806 -4.662 -3.127 1.00 75.56 660 GLN A N 1
ATOM 5057 C CA . GLN A 1 660 ? -13.288 -5.750 -3.976 1.00 75.56 660 GLN A CA 1
ATOM 5058 C C . GLN A 1 660 ? -13.564 -5.258 -5.399 1.00 75.56 660 GLN A C 1
ATOM 5060 O O . GLN A 1 660 ? -13.684 -4.053 -5.642 1.00 75.56 660 GLN A O 1
ATOM 5065 N N . ARG A 1 661 ? -13.714 -6.191 -6.349 1.00 69.19 661 ARG A N 1
ATOM 5066 C CA . ARG A 1 661 ? -14.058 -5.828 -7.731 1.00 69.19 661 ARG A CA 1
ATOM 5067 C C . ARG A 1 661 ? -15.361 -5.029 -7.770 1.00 69.19 661 ARG A C 1
ATOM 5069 O O . ARG A 1 661 ? -16.344 -5.397 -7.121 1.00 69.19 661 ARG A O 1
ATOM 5076 N N . GLY A 1 662 ? -15.359 -3.938 -8.527 1.00 62.62 662 GLY A N 1
ATOM 5077 C CA . GLY A 1 662 ? -16.486 -3.017 -8.651 1.00 62.62 662 GLY A CA 1
ATOM 5078 C C . GLY A 1 662 ? -16.570 -1.937 -7.565 1.00 62.62 662 GLY A C 1
ATOM 5079 O O . GLY A 1 662 ? -17.336 -0.990 -7.743 1.00 62.62 662 GLY A O 1
ATOM 5080 N N . ASP A 1 663 ? -15.775 -2.005 -6.486 1.00 65.31 663 ASP A N 1
ATOM 5081 C CA . ASP A 1 663 ? -15.692 -0.896 -5.516 1.00 65.31 663 ASP A CA 1
ATOM 5082 C C . ASP A 1 663 ? -15.054 0.343 -6.151 1.00 65.31 663 ASP A C 1
ATOM 5084 O O . ASP A 1 663 ? -15.480 1.471 -5.897 1.00 65.31 663 ASP A O 1
ATOM 5088 N N . ARG A 1 664 ? -14.064 0.119 -7.025 1.00 68.00 664 ARG A N 1
ATOM 5089 C CA . ARG A 1 664 ? -13.439 1.138 -7.875 1.00 68.00 664 ARG A CA 1
ATOM 5090 C C . ARG A 1 664 ? -13.176 0.543 -9.264 1.00 68.00 664 ARG A C 1
ATOM 5092 O O . ARG A 1 664 ? -12.092 0.010 -9.476 1.00 68.00 664 ARG A O 1
ATOM 5099 N N . PRO A 1 665 ? -14.113 0.651 -10.224 1.00 61.78 665 PRO A N 1
ATOM 5100 C CA . PRO A 1 665 ? -13.988 0.004 -11.537 1.00 61.78 665 PRO A CA 1
ATOM 5101 C C . PRO A 1 665 ? -12.684 0.317 -12.288 1.00 61.78 665 PRO A C 1
ATOM 5103 O O . PRO A 1 665 ? -12.118 -0.558 -12.937 1.00 61.78 665 PRO A O 1
ATOM 5106 N N . ALA A 1 666 ? -12.143 1.532 -12.129 1.00 56.12 666 ALA A N 1
ATOM 5107 C CA . ALA A 1 666 ? -10.847 1.925 -12.693 1.00 56.12 666 ALA A CA 1
ATOM 5108 C C . ALA A 1 666 ? -9.663 1.071 -12.189 1.00 56.12 666 ALA A C 1
ATOM 5110 O O . ALA A 1 666 ? -8.595 1.068 -12.791 1.00 56.12 666 ALA A O 1
ATOM 5111 N N . LEU A 1 667 ? -9.825 0.354 -11.074 1.00 61.38 667 LEU A N 1
ATOM 5112 C CA . LEU A 1 667 ? -8.794 -0.479 -10.466 1.00 61.38 667 LEU A CA 1
ATOM 5113 C C . LEU A 1 667 ? -8.960 -1.973 -10.679 1.00 61.38 667 LEU A C 1
ATOM 5115 O O . LEU A 1 667 ? -8.013 -2.714 -10.409 1.00 61.38 667 LEU A O 1
ATOM 5119 N N . ASP A 1 668 ? -10.101 -2.423 -11.193 1.00 64.69 668 ASP A N 1
ATOM 5120 C CA . ASP A 1 668 ? -10.423 -3.848 -11.271 1.00 64.69 668 ASP A CA 1
ATOM 5121 C C . ASP A 1 668 ? -9.378 -4.643 -12.076 1.00 64.69 668 ASP A C 1
ATOM 5123 O O . ASP A 1 668 ? -9.033 -5.767 -11.706 1.00 64.69 668 ASP A O 1
ATOM 5127 N N . GLY A 1 669 ? -8.795 -4.040 -13.119 1.00 61.66 669 GLY A N 1
ATOM 5128 C CA . GLY A 1 669 ? -7.726 -4.651 -13.920 1.00 61.66 669 GLY A CA 1
ATOM 5129 C C . GLY A 1 669 ? -6.382 -4.812 -13.193 1.00 61.66 669 GLY A C 1
ATOM 5130 O O . GLY A 1 669 ? -5.506 -5.523 -13.679 1.00 61.66 669 GLY A O 1
ATOM 5131 N N . ARG A 1 670 ? -6.197 -4.163 -12.035 1.00 66.19 670 ARG A N 1
ATOM 5132 C CA . ARG A 1 670 ? -4.934 -4.140 -11.276 1.00 66.19 670 ARG A CA 1
ATOM 5133 C C . ARG A 1 670 ? -5.043 -4.697 -9.854 1.00 66.19 670 ARG A C 1
ATOM 5135 O O . ARG A 1 670 ? -3.996 -4.941 -9.259 1.00 66.19 670 ARG A O 1
ATOM 5142 N N . LEU A 1 671 ? -6.248 -4.925 -9.315 1.00 66.88 671 LEU A N 1
ATOM 5143 C CA . LEU A 1 671 ? -6.448 -5.483 -7.961 1.00 66.88 671 LEU A CA 1
ATOM 5144 C C . LEU A 1 671 ? -5.676 -6.796 -7.757 1.00 66.88 671 LEU A C 1
ATOM 5146 O O . LEU A 1 671 ? -5.024 -6.986 -6.734 1.00 66.88 671 LEU A O 1
ATOM 5150 N N . SER A 1 672 ? -5.644 -7.641 -8.787 1.00 67.06 672 SER A N 1
ATOM 5151 C CA . SER A 1 672 ? -4.926 -8.919 -8.800 1.00 67.06 672 SER A CA 1
ATOM 5152 C C . SER A 1 672 ? -3.409 -8.820 -8.588 1.00 67.06 672 SER A C 1
ATOM 5154 O O . SER A 1 672 ? -2.742 -9.813 -8.311 1.00 67.06 672 SER A O 1
ATOM 5156 N N . ASN A 1 673 ? -2.817 -7.624 -8.685 1.00 66.56 673 ASN A N 1
ATOM 5157 C CA . ASN A 1 673 ? -1.399 -7.449 -8.374 1.00 66.56 673 ASN A CA 1
ATOM 5158 C C . ASN A 1 673 ? -1.091 -7.672 -6.890 1.00 66.56 673 ASN A C 1
ATOM 5160 O O . ASN A 1 673 ? 0.020 -8.091 -6.582 1.00 66.56 673 ASN A O 1
ATOM 5164 N N . PHE A 1 674 ? -2.046 -7.437 -5.986 1.00 64.81 674 PHE A N 1
ATOM 5165 C CA . PHE A 1 674 ? -1.825 -7.651 -4.554 1.00 64.81 674 PHE A CA 1
ATOM 5166 C C . PHE A 1 674 ? -1.651 -9.140 -4.216 1.00 64.81 674 PHE A C 1
ATOM 5168 O O . PHE A 1 674 ? -0.833 -9.477 -3.368 1.00 64.81 674 PHE A O 1
ATOM 5175 N N . ALA A 1 675 ? -2.287 -10.045 -4.973 1.00 60.97 675 ALA A N 1
ATOM 5176 C CA . ALA A 1 675 ? -2.091 -11.493 -4.841 1.00 60.97 675 ALA A CA 1
ATOM 5177 C C . ALA A 1 675 ? -0.618 -11.922 -5.027 1.00 60.97 675 ALA A C 1
ATOM 5179 O O . ALA A 1 675 ? -0.179 -12.932 -4.479 1.00 60.97 675 ALA A O 1
ATOM 5180 N N . LYS A 1 676 ? 0.180 -11.126 -5.759 1.00 62.03 676 LYS A N 1
ATOM 5181 C CA . LYS A 1 676 ? 1.617 -11.368 -5.980 1.00 62.03 676 LYS A CA 1
ATOM 5182 C C . LYS A 1 676 ? 2.476 -11.095 -4.737 1.00 62.03 676 LYS A C 1
ATOM 5184 O O . LYS A 1 676 ? 3.652 -11.443 -4.741 1.00 62.03 676 LYS A O 1
ATOM 5189 N N . LEU A 1 677 ? 1.919 -10.503 -3.676 1.00 62.22 677 LEU A N 1
ATOM 5190 C CA . LEU A 1 677 ? 2.611 -10.224 -2.410 1.00 62.22 677 LEU A CA 1
ATOM 5191 C C . LEU A 1 677 ? 2.541 -11.392 -1.410 1.00 62.22 677 LEU A C 1
ATOM 5193 O O . LEU A 1 677 ? 2.640 -11.168 -0.210 1.00 62.22 677 LEU A O 1
ATOM 5197 N N . ASN A 1 678 ? 2.443 -12.627 -1.910 1.00 68.12 678 ASN A N 1
ATOM 5198 C CA . ASN A 1 678 ? 2.235 -13.846 -1.122 1.00 68.12 678 ASN A CA 1
ATOM 5199 C C . ASN A 1 678 ? 0.876 -13.892 -0.401 1.00 68.12 678 ASN A C 1
ATOM 5201 O O . ASN A 1 678 ? 0.777 -14.283 0.758 1.00 68.12 678 ASN A O 1
ATOM 5205 N N . GLU A 1 679 ? -0.173 -13.509 -1.131 1.00 72.75 679 GLU A N 1
ATOM 5206 C CA . GLU A 1 679 ? -1.552 -13.434 -0.644 1.00 72.75 679 GLU A CA 1
ATOM 5207 C C . GLU A 1 679 ? -2.437 -14.445 -1.402 1.00 72.75 679 GLU A C 1
ATOM 5209 O O . GLU A 1 679 ? -3.199 -14.075 -2.304 1.00 72.75 679 GLU A O 1
ATOM 5214 N N . PRO A 1 680 ? -2.323 -15.755 -1.097 1.00 74.25 680 PRO A N 1
ATOM 5215 C CA . PRO A 1 680 ? -2.914 -16.836 -1.895 1.00 74.25 680 PRO A CA 1
ATOM 5216 C C . PRO A 1 680 ? -4.446 -16.804 -1.952 1.00 74.25 680 PRO A C 1
ATOM 5218 O O . PRO A 1 680 ? -5.046 -17.370 -2.867 1.00 74.25 680 PRO A O 1
ATOM 5221 N N . HIS A 1 681 ? -5.094 -16.153 -0.985 1.00 83.44 681 HIS A N 1
ATOM 5222 C CA . HIS A 1 681 ? -6.551 -16.088 -0.880 1.00 83.44 681 HIS A CA 1
ATOM 5223 C C . HIS A 1 681 ? -7.148 -14.798 -1.466 1.00 83.44 681 HIS A C 1
ATOM 5225 O O . HIS A 1 681 ? -8.366 -14.719 -1.645 1.00 83.44 681 HIS A O 1
ATOM 5231 N N . TYR A 1 682 ? -6.309 -13.837 -1.872 1.00 82.75 682 TYR A N 1
ATOM 5232 C CA . TYR A 1 682 ? -6.747 -12.506 -2.292 1.00 82.75 682 TYR A CA 1
ATOM 5233 C C . TYR A 1 682 ? -7.624 -12.509 -3.550 1.00 82.75 682 TYR A C 1
ATOM 5235 O O . TYR A 1 682 ? -8.654 -11.839 -3.587 1.00 82.75 682 TYR A O 1
ATOM 5243 N N . GLU A 1 683 ? -7.289 -13.314 -4.566 1.00 78.50 683 GLU A N 1
ATOM 5244 C CA . GLU A 1 683 ? -8.112 -13.440 -5.787 1.00 78.50 683 GLU A CA 1
ATOM 5245 C C . GLU A 1 683 ? -9.526 -13.942 -5.473 1.00 78.50 683 GLU A C 1
ATOM 5247 O O . GLU A 1 683 ? -10.534 -13.414 -5.942 1.00 78.50 683 GLU A O 1
ATOM 5252 N N . ASN A 1 684 ? -9.614 -14.957 -4.615 1.00 81.94 684 ASN A N 1
ATOM 5253 C CA . ASN A 1 684 ? -10.890 -15.490 -4.157 1.00 81.94 684 ASN A CA 1
ATOM 5254 C C . ASN A 1 684 ? -11.614 -14.490 -3.234 1.00 81.94 684 ASN A C 1
ATOM 5256 O O . ASN A 1 684 ? -12.841 -14.546 -3.102 1.00 81.94 684 ASN A O 1
ATOM 5260 N N . TYR A 1 685 ? -10.890 -13.569 -2.593 1.00 84.94 685 TYR A N 1
ATOM 5261 C CA . TYR A 1 685 ? -11.457 -12.494 -1.789 1.00 84.94 685 TYR A CA 1
ATOM 5262 C C . TYR A 1 685 ? -12.113 -11.389 -2.613 1.00 84.94 685 TYR A C 1
ATOM 5264 O O . TYR A 1 685 ? -13.284 -11.077 -2.372 1.00 84.94 685 TYR A O 1
ATOM 5272 N N . ILE A 1 686 ? -11.418 -10.846 -3.610 1.00 78.19 686 ILE A N 1
ATOM 5273 C CA . ILE A 1 686 ? -11.928 -9.729 -4.419 1.00 78.19 686 ILE A CA 1
ATOM 5274 C C . ILE A 1 686 ? -13.161 -10.101 -5.255 1.00 78.19 686 ILE A C 1
ATOM 5276 O O . ILE A 1 686 ? -13.952 -9.222 -5.594 1.00 78.19 686 ILE A O 1
ATOM 5280 N N . ASP A 1 687 ? -13.352 -11.395 -5.539 1.00 71.19 687 ASP A N 1
ATOM 5281 C CA . ASP A 1 687 ? -14.532 -11.935 -6.225 1.00 71.19 687 ASP A CA 1
ATOM 5282 C C . ASP A 1 687 ? -15.684 -12.305 -5.266 1.00 71.19 687 ASP A C 1
ATOM 5284 O O . ASP A 1 687 ? -16.817 -12.553 -5.697 1.00 71.19 687 ASP A O 1
ATOM 5288 N N . CYS A 1 688 ? -15.430 -12.384 -3.961 1.00 76.06 688 CYS A N 1
ATOM 5289 C CA . CYS A 1 688 ? -16.439 -12.786 -2.987 1.00 76.06 688 CYS A CA 1
ATOM 5290 C C . CYS A 1 688 ? -17.469 -11.677 -2.768 1.00 76.06 688 CYS A C 1
ATOM 5292 O O . CYS A 1 688 ? -17.123 -10.517 -2.587 1.00 76.06 688 CYS A O 1
ATOM 5294 N N . TYR A 1 689 ? -18.752 -12.022 -2.708 1.00 74.69 689 TYR A N 1
ATOM 5295 C CA . TYR A 1 689 ? -19.769 -11.063 -2.293 1.00 74.69 689 TYR A CA 1
ATOM 5296 C C . TYR A 1 689 ? -19.935 -11.122 -0.772 1.00 74.69 689 TYR A C 1
ATOM 5298 O O . TYR A 1 689 ? -20.758 -11.884 -0.265 1.00 74.69 689 TYR A O 1
ATOM 5306 N N . LEU A 1 690 ? -19.137 -10.324 -0.054 1.00 78.38 690 LEU A N 1
ATOM 5307 C CA . LEU A 1 690 ? -19.122 -10.288 1.414 1.00 78.38 690 LEU A CA 1
ATOM 5308 C C . LEU A 1 690 ? -20.515 -10.145 2.045 1.00 78.38 690 LEU A C 1
ATOM 5310 O O . LEU A 1 690 ? -20.782 -10.894 2.985 1.00 78.38 690 LEU A O 1
ATOM 5314 N N . PRO A 1 691 ? -21.432 -9.286 1.540 1.00 75.69 691 PRO A N 1
ATOM 5315 C CA . PRO A 1 691 ? -22.748 -9.141 2.158 1.00 75.69 691 PRO A CA 1
ATOM 5316 C C . PRO A 1 691 ? -23.523 -10.458 2.254 1.00 75.69 691 PRO A C 1
ATOM 5318 O O . PRO A 1 691 ? -24.130 -10.720 3.284 1.00 75.69 691 PRO A O 1
ATOM 5321 N N . ALA A 1 692 ? -23.434 -11.344 1.253 1.00 74.25 692 ALA A N 1
ATOM 5322 C CA . ALA A 1 692 ? -24.145 -12.625 1.299 1.00 74.25 692 ALA A CA 1
ATOM 5323 C C . ALA A 1 692 ? -23.688 -13.535 2.451 1.00 74.25 692 ALA A C 1
ATOM 5325 O O . ALA A 1 692 ? -24.496 -14.321 2.945 1.00 74.25 692 ALA A O 1
ATOM 5326 N N . LEU A 1 693 ? -22.428 -13.435 2.895 1.00 82.75 693 LEU A N 1
ATOM 5327 C CA . LEU A 1 693 ? -21.924 -14.230 4.020 1.00 82.75 693 LEU A CA 1
ATOM 5328 C C . LEU A 1 693 ? -22.615 -13.844 5.335 1.00 82.75 693 LEU A C 1
ATOM 5330 O O . LEU A 1 693 ? -22.926 -14.716 6.145 1.00 82.75 693 LEU A O 1
ATOM 5334 N N . PHE A 1 694 ? -22.889 -12.551 5.518 1.00 82.88 694 PHE A N 1
ATOM 5335 C CA . PHE A 1 694 ? -23.538 -12.006 6.710 1.00 82.88 694 PHE A CA 1
ATOM 5336 C C . PHE A 1 694 ? -25.074 -12.056 6.610 1.00 82.88 694 PHE A C 1
ATOM 5338 O O . PHE A 1 694 ? -25.739 -12.425 7.579 1.00 82.88 694 PHE A O 1
ATOM 5345 N N . GLU A 1 695 ? -25.651 -11.787 5.431 1.00 74.75 695 GLU A N 1
ATOM 5346 C CA . GLU A 1 695 ? -27.101 -11.874 5.180 1.00 74.75 695 GLU A CA 1
ATOM 5347 C C . GLU A 1 695 ? -27.645 -13.285 5.404 1.00 74.75 695 GLU A C 1
ATOM 5349 O O . GLU A 1 695 ? -28.717 -13.450 5.989 1.00 74.75 695 GLU A O 1
ATOM 5354 N N . ALA A 1 696 ? -26.878 -14.318 5.034 1.00 71.12 696 ALA A N 1
ATOM 5355 C CA . ALA A 1 696 ? -27.222 -15.712 5.317 1.00 71.12 696 ALA A CA 1
ATOM 5356 C C . ALA A 1 696 ? -27.377 -16.013 6.822 1.00 71.12 696 ALA A C 1
ATOM 5358 O O . ALA A 1 696 ? -27.908 -17.061 7.186 1.00 71.12 696 ALA A O 1
ATOM 5359 N N . ARG A 1 697 ? -26.907 -15.116 7.698 1.00 79.19 697 ARG A N 1
ATOM 5360 C CA . ARG A 1 697 ? -26.913 -15.246 9.160 1.00 79.19 697 ARG A CA 1
ATOM 5361 C C . ARG A 1 697 ? -27.812 -14.218 9.851 1.00 79.19 697 ARG A C 1
ATOM 5363 O O . ARG A 1 697 ? -27.738 -14.067 11.063 1.00 79.19 697 ARG A O 1
ATOM 5370 N N . GLY A 1 698 ? -28.675 -13.536 9.095 1.00 70.94 698 GLY A N 1
ATOM 5371 C CA . GLY A 1 698 ? -29.683 -12.623 9.642 1.00 70.94 698 GLY A CA 1
ATOM 5372 C C . GLY A 1 698 ? -29.215 -11.180 9.857 1.00 70.94 698 GLY A C 1
ATOM 5373 O O . GLY A 1 698 ? -29.993 -10.369 10.356 1.00 70.94 698 GLY A O 1
ATOM 5374 N N . LEU A 1 699 ? -27.992 -10.826 9.447 1.00 74.38 699 LEU A N 1
ATOM 5375 C CA . LEU A 1 699 ? -27.538 -9.433 9.394 1.00 74.38 699 LEU A CA 1
ATOM 5376 C C . LEU A 1 699 ? -28.022 -8.806 8.079 1.00 74.38 699 LEU A C 1
ATOM 5378 O O . LEU A 1 699 ? -27.586 -9.232 7.013 1.00 74.38 699 LEU A O 1
ATOM 5382 N N . LEU A 1 700 ? -28.913 -7.807 8.094 1.00 62.91 700 LEU A N 1
ATOM 5383 C CA . LEU A 1 700 ? -29.337 -7.180 6.830 1.00 62.91 700 LEU A CA 1
ATOM 5384 C C . LEU A 1 700 ? -28.218 -6.278 6.330 1.00 62.91 700 LEU A C 1
ATOM 5386 O O . LEU A 1 700 ? -27.645 -5.532 7.118 1.00 62.91 700 LEU A O 1
ATOM 5390 N N . CYS A 1 701 ? -27.927 -6.297 5.027 1.00 64.62 701 CYS A N 1
ATOM 5391 C CA . CYS A 1 701 ? -26.907 -5.434 4.442 1.00 64.62 701 CYS A CA 1
ATOM 5392 C C . CYS A 1 701 ? -27.482 -4.475 3.408 1.00 64.62 701 CYS A C 1
ATOM 5394 O O . CYS A 1 701 ? -28.270 -4.969 2.620 1.00 64.62 701 CYS A O 1
ATOM 5396 N N . ASP A 1 702 ? -27.157 -3.165 3.346 1.00 50.78 702 ASP A N 1
ATOM 5397 C CA . ASP A 1 702 ? -27.969 -2.162 2.595 1.00 50.78 702 ASP A CA 1
ATOM 5398 C C . ASP A 1 702 ? -27.323 -1.374 1.434 1.00 50.78 702 ASP A C 1
ATOM 5400 O O . ASP A 1 702 ? -27.998 -1.120 0.436 1.00 50.78 702 ASP A O 1
ATOM 5404 N N . ARG A 1 703 ? -26.024 -1.034 1.448 1.00 48.66 703 ARG A N 1
ATOM 5405 C CA . ARG A 1 703 ? -25.481 -0.118 0.405 1.00 48.66 703 ARG A CA 1
ATOM 5406 C C . ARG A 1 703 ? -24.679 -0.736 -0.743 1.00 48.66 703 ARG A C 1
ATOM 5408 O O . ARG A 1 703 ? -24.636 -0.141 -1.816 1.00 48.66 703 ARG A O 1
ATOM 5415 N N . LYS A 1 704 ? -24.165 -1.961 -0.607 1.00 46.94 704 LYS A N 1
ATOM 5416 C CA . LYS A 1 704 ? -23.691 -2.780 -1.751 1.00 46.94 704 LYS A CA 1
ATOM 5417 C C . LYS A 1 704 ? -24.805 -3.676 -2.323 1.00 46.94 704 LYS A C 1
ATOM 5419 O O . LYS A 1 704 ? -24.569 -4.492 -3.213 1.00 46.94 704 LYS A O 1
ATOM 5424 N N . SER A 1 705 ? -26.013 -3.564 -1.769 1.00 49.84 705 SER A N 1
ATOM 5425 C CA . SER A 1 705 ? -27.045 -4.601 -1.809 1.00 49.84 705 SER A CA 1
ATOM 5426 C C . SER A 1 705 ? -28.429 -4.119 -2.232 1.00 49.84 705 SER A C 1
ATOM 5428 O O . SER A 1 705 ? -29.227 -4.970 -2.577 1.00 49.84 705 SER A O 1
ATOM 5430 N N . GLY A 1 706 ? -28.743 -2.820 -2.311 1.00 51.62 706 GLY A N 1
ATOM 5431 C CA . GLY A 1 706 ? -30.009 -2.397 -2.932 1.00 51.62 706 GLY A CA 1
ATOM 5432 C C . GLY A 1 706 ? -30.127 -2.917 -4.371 1.00 51.62 706 GLY A C 1
ATOM 5433 O O . GLY A 1 706 ? -31.104 -3.567 -4.733 1.00 51.62 706 GLY A O 1
ATOM 5434 N N . LEU A 1 707 ? -29.064 -2.735 -5.159 1.00 59.66 707 LEU A N 1
ATOM 5435 C CA . LEU A 1 707 ? -28.991 -3.212 -6.539 1.00 59.66 707 LEU A CA 1
ATOM 5436 C C . LEU A 1 707 ? -28.928 -4.750 -6.632 1.00 59.66 707 LEU A C 1
ATOM 5438 O O . LEU A 1 707 ? -29.577 -5.327 -7.496 1.00 59.66 707 LEU A O 1
ATOM 5442 N N . TYR A 1 708 ? -28.195 -5.424 -5.733 1.00 65.25 708 TYR A N 1
ATOM 5443 C CA . TYR A 1 708 ? -28.124 -6.894 -5.704 1.00 65.25 708 TYR A CA 1
ATOM 5444 C C . TYR A 1 708 ? -29.418 -7.542 -5.203 1.00 65.25 708 TYR A C 1
ATOM 5446 O O . TYR A 1 708 ? -29.831 -8.539 -5.775 1.00 65.25 708 TYR A O 1
ATOM 5454 N N . ARG A 1 709 ? -30.084 -6.984 -4.184 1.00 66.12 709 ARG A N 1
ATOM 5455 C CA . ARG A 1 709 ? -31.396 -7.442 -3.704 1.00 66.12 709 ARG A CA 1
ATOM 5456 C C . ARG A 1 709 ? -32.443 -7.249 -4.790 1.00 66.12 709 ARG A C 1
ATOM 5458 O O . ARG A 1 709 ? -33.108 -8.211 -5.132 1.00 66.12 709 ARG A O 1
ATOM 5465 N N . GLN A 1 710 ? -32.497 -6.077 -5.429 1.00 74.81 710 GLN A N 1
ATOM 5466 C CA . GLN A 1 710 ? -33.360 -5.875 -6.597 1.00 74.81 710 GLN A CA 1
ATOM 5467 C C . GLN A 1 710 ? -33.038 -6.865 -7.720 1.00 74.81 710 GLN A C 1
ATOM 5469 O O . GLN A 1 710 ? -33.950 -7.449 -8.292 1.00 74.81 710 GLN A O 1
ATOM 5474 N N . PHE A 1 711 ? -31.756 -7.104 -8.011 1.00 81.81 711 PHE A N 1
ATOM 5475 C CA . PHE A 1 711 ? -31.364 -8.095 -9.006 1.00 81.81 711 PHE A CA 1
ATOM 5476 C C . PHE A 1 711 ? -31.803 -9.507 -8.611 1.00 81.81 711 PHE A C 1
ATOM 5478 O O . PHE A 1 711 ? -32.394 -10.201 -9.431 1.00 81.81 711 PHE A O 1
ATOM 5485 N N . LYS A 1 712 ? -31.559 -9.926 -7.368 1.00 80.19 712 LYS A N 1
ATOM 5486 C CA . LYS A 1 712 ? -31.963 -11.225 -6.829 1.00 80.19 712 LYS A CA 1
ATOM 5487 C C . LYS A 1 712 ? -33.477 -11.388 -6.878 1.00 80.19 712 LYS A C 1
ATOM 5489 O O . LYS A 1 712 ? -33.936 -12.401 -7.385 1.00 80.19 712 LYS A O 1
ATOM 5494 N N . ASP A 1 713 ? -34.237 -10.401 -6.420 1.00 81.81 713 ASP A N 1
ATOM 5495 C CA . ASP A 1 713 ? -35.697 -10.442 -6.369 1.00 81.81 713 ASP A CA 1
ATOM 5496 C C . ASP A 1 713 ? -36.303 -10.430 -7.782 1.00 81.81 713 ASP A C 1
ATOM 5498 O O . ASP A 1 713 ? -37.160 -11.257 -8.096 1.00 81.81 713 ASP A O 1
ATOM 5502 N N . GLU A 1 714 ? -35.822 -9.555 -8.677 1.00 90.50 714 GLU A N 1
ATOM 5503 C CA . GLU A 1 714 ? -36.264 -9.512 -10.078 1.00 90.50 714 GLU A CA 1
ATOM 5504 C C . GLU A 1 714 ? -35.891 -10.796 -10.830 1.00 90.50 714 GLU A C 1
ATOM 5506 O O . GLU A 1 714 ? -36.711 -11.334 -11.583 1.00 90.50 714 GLU A O 1
ATOM 5511 N N . ALA A 1 715 ? -34.679 -11.318 -10.614 1.00 88.31 715 ALA A N 1
ATOM 5512 C CA . ALA A 1 715 ? -34.233 -12.576 -11.196 1.00 88.31 715 ALA A CA 1
ATOM 5513 C C . ALA A 1 715 ? -35.043 -13.755 -10.654 1.00 88.31 715 ALA A C 1
ATOM 5515 O O . ALA A 1 715 ? -35.554 -14.535 -11.450 1.00 88.31 715 ALA A O 1
ATOM 5516 N N . ALA A 1 716 ? -35.231 -13.870 -9.338 1.00 86.75 716 ALA A N 1
ATOM 5517 C CA . ALA A 1 716 ? -36.022 -14.927 -8.712 1.00 86.75 716 ALA A CA 1
ATOM 5518 C C . ALA A 1 716 ? -37.476 -14.903 -9.205 1.00 86.75 716 ALA A C 1
ATOM 5520 O O . ALA A 1 716 ? -38.009 -15.942 -9.601 1.00 86.75 716 ALA A O 1
ATOM 5521 N N . ALA A 1 717 ? -38.090 -13.717 -9.284 1.00 89.88 717 ALA A N 1
ATOM 5522 C CA . ALA A 1 717 ? -39.431 -13.548 -9.836 1.00 89.88 717 ALA A CA 1
ATOM 5523 C C . ALA A 1 717 ? -39.511 -13.991 -11.306 1.00 89.88 717 ALA A C 1
ATOM 5525 O O . ALA A 1 717 ? -40.494 -14.617 -11.700 1.00 89.88 717 ALA A O 1
ATOM 5526 N N . CYS A 1 718 ? -38.484 -13.706 -12.115 1.00 92.75 718 CYS A N 1
ATOM 5527 C CA . CYS A 1 718 ? -38.396 -14.173 -13.499 1.00 92.75 718 CYS A CA 1
ATOM 5528 C C . CYS A 1 718 ? -38.184 -15.694 -13.588 1.00 92.75 718 CYS A C 1
ATOM 5530 O O . CYS A 1 718 ? -38.852 -16.363 -14.373 1.00 92.75 718 CYS A O 1
ATOM 5532 N N . LEU A 1 719 ? -37.291 -16.258 -12.771 1.00 91.81 719 LEU A N 1
ATOM 5533 C CA . LEU A 1 719 ? -36.955 -17.687 -12.744 1.00 91.81 719 LEU A CA 1
ATOM 5534 C C . LEU A 1 719 ? -38.126 -18.562 -12.284 1.00 91.81 719 LEU A C 1
ATOM 5536 O O . LEU A 1 719 ? -38.223 -19.713 -12.712 1.00 91.81 719 LEU A O 1
ATOM 5540 N N . LEU A 1 720 ? -39.022 -18.028 -11.449 1.00 90.19 720 LEU A N 1
ATOM 5541 C CA . LEU A 1 720 ? -40.262 -18.699 -11.052 1.00 90.19 720 LEU A CA 1
ATOM 5542 C C . LEU A 1 720 ? -41.240 -18.845 -12.233 1.00 90.19 720 LEU A C 1
ATOM 5544 O O . LEU A 1 720 ? -42.031 -19.783 -12.271 1.00 90.19 720 LEU A O 1
ATOM 5548 N N . GLN A 1 721 ? -41.176 -17.956 -13.234 1.00 91.06 721 GLN A N 1
ATOM 5549 C CA . GLN A 1 721 ? -42.051 -18.039 -14.413 1.00 91.06 721 GLN A CA 1
ATOM 5550 C C . GLN A 1 721 ? -41.732 -19.259 -15.285 1.00 91.06 721 GLN A C 1
ATOM 5552 O O . GLN A 1 721 ? -42.645 -19.840 -15.864 1.00 91.06 721 GLN A O 1
ATOM 5557 N N . PHE A 1 722 ? -40.473 -19.712 -15.310 1.00 91.44 722 PHE A N 1
ATOM 5558 C CA . PHE A 1 722 ? -40.060 -20.906 -16.057 1.00 91.44 722 PHE A CA 1
ATOM 5559 C C . PHE A 1 722 ? -40.754 -22.193 -15.580 1.00 91.44 722 PHE A C 1
ATOM 5561 O O . PHE A 1 722 ? -40.904 -23.124 -16.367 1.00 91.44 722 PHE A O 1
ATOM 5568 N N . GLU A 1 723 ? -41.209 -22.252 -14.322 1.00 88.19 723 GLU A N 1
ATOM 5569 C CA . GLU A 1 723 ? -41.982 -23.394 -13.803 1.00 88.19 723 GLU A CA 1
ATOM 5570 C C . GLU A 1 723 ? -43.412 -23.444 -14.344 1.00 88.19 723 GLU A C 1
ATOM 5572 O O . GLU A 1 723 ? -44.050 -24.490 -14.303 1.00 88.19 723 GLU A O 1
ATOM 5577 N N . ARG A 1 724 ? -43.925 -22.313 -14.839 1.00 88.62 724 ARG A N 1
ATOM 5578 C CA . ARG A 1 724 ? -45.301 -22.172 -15.329 1.00 88.62 724 ARG A CA 1
ATOM 5579 C C . ARG A 1 724 ? -45.400 -22.210 -16.855 1.00 88.62 724 ARG A C 1
ATOM 5581 O O . ARG A 1 724 ? -46.506 -22.079 -17.373 1.00 88.62 724 ARG A O 1
ATOM 5588 N N . ALA A 1 725 ? -44.279 -22.376 -17.560 1.00 88.38 725 ALA A N 1
ATOM 5589 C CA . ALA A 1 725 ? -44.243 -22.418 -19.019 1.00 88.38 725 ALA A CA 1
ATOM 5590 C C . ALA A 1 725 ? -45.110 -23.572 -19.552 1.00 88.38 725 ALA A C 1
ATOM 5592 O O . ALA A 1 725 ? -44.918 -24.718 -19.147 1.00 88.38 725 ALA A O 1
ATOM 5593 N N . GLN A 1 726 ? -46.053 -23.263 -20.445 1.00 85.88 726 GLN A N 1
ATOM 5594 C CA . GLN A 1 726 ? -46.889 -24.267 -21.118 1.00 85.88 726 GLN A CA 1
ATOM 5595 C C . GLN A 1 726 ? -46.383 -24.537 -22.537 1.00 85.88 726 GLN A C 1
ATOM 5597 O O . GLN A 1 726 ? -46.420 -25.672 -23.004 1.00 85.88 726 GLN A O 1
ATOM 5602 N N . GLU A 1 727 ? -45.855 -23.505 -23.201 1.00 87.88 727 GLU A N 1
ATOM 5603 C CA . GLU A 1 727 ? -45.343 -23.590 -24.567 1.00 87.88 727 GLU A CA 1
ATOM 5604 C C . GLU A 1 727 ? -43.866 -23.185 -24.651 1.00 87.88 727 GLU A C 1
ATOM 5606 O O . GLU A 1 727 ? -43.345 -22.418 -23.838 1.00 87.88 727 GLU A O 1
ATOM 5611 N N . TRP A 1 728 ? -43.170 -23.649 -25.694 1.00 86.94 728 TRP A N 1
ATOM 5612 C CA . TRP A 1 728 ? -41.770 -23.278 -25.941 1.00 86.94 728 TRP A CA 1
ATOM 5613 C C . TRP A 1 728 ? -41.592 -21.766 -26.184 1.00 86.94 728 TRP A C 1
ATOM 5615 O O . TRP A 1 728 ? -40.532 -21.215 -25.882 1.00 86.94 728 TRP A O 1
ATOM 5625 N N . ALA A 1 729 ? -42.627 -21.072 -26.673 1.00 88.31 729 ALA A N 1
ATOM 5626 C CA . ALA A 1 729 ? -42.620 -19.621 -26.863 1.00 88.31 729 ALA A CA 1
ATOM 5627 C C . ALA A 1 729 ? -42.534 -18.850 -25.530 1.00 88.31 729 ALA A C 1
ATOM 5629 O O . ALA A 1 729 ? -41.944 -17.765 -25.474 1.00 88.31 729 ALA A O 1
ATOM 5630 N N . ASP A 1 730 ? -43.057 -19.417 -24.438 1.00 90.56 730 ASP A N 1
ATOM 5631 C CA . ASP A 1 730 ? -42.943 -18.825 -23.103 1.00 90.56 730 ASP A CA 1
ATOM 5632 C C . ASP A 1 730 ? -41.497 -18.845 -22.610 1.00 90.56 730 ASP A C 1
ATOM 5634 O O . ASP A 1 730 ? -41.019 -17.843 -22.078 1.00 90.56 730 ASP A O 1
ATOM 5638 N N . LEU A 1 731 ? -40.765 -19.932 -22.879 1.00 91.50 731 LEU A N 1
ATOM 5639 C CA . LEU A 1 731 ? -39.344 -20.043 -22.539 1.00 91.50 731 LEU A CA 1
ATOM 5640 C C . LEU A 1 731 ? -38.519 -18.950 -23.225 1.00 91.50 731 LEU A C 1
ATOM 5642 O O . LEU A 1 731 ? -37.720 -18.292 -22.564 1.00 91.50 731 LEU A O 1
ATOM 5646 N N . ILE A 1 732 ? -38.758 -18.684 -24.515 1.00 91.00 732 ILE A N 1
ATOM 5647 C CA . ILE A 1 732 ? -38.085 -17.592 -25.244 1.00 91.00 732 ILE A CA 1
ATOM 5648 C C . ILE A 1 732 ? -38.385 -16.242 -24.585 1.00 91.00 732 ILE A C 1
ATOM 5650 O O . ILE A 1 732 ? -37.475 -15.454 -24.322 1.00 91.00 732 ILE A O 1
ATOM 5654 N N . ARG A 1 733 ? -39.655 -15.976 -24.263 1.00 93.50 733 ARG A N 1
ATOM 5655 C CA . ARG A 1 733 ? -40.074 -14.729 -23.608 1.00 93.50 733 ARG A CA 1
ATOM 5656 C C . ARG A 1 733 ? -39.388 -14.539 -22.253 1.00 93.50 733 ARG A C 1
ATOM 5658 O O . ARG A 1 733 ? -38.943 -13.433 -21.937 1.00 93.50 733 ARG A O 1
ATOM 5665 N N . TYR A 1 734 ? -39.290 -15.602 -21.459 1.00 94.50 734 TYR A N 1
ATOM 5666 C CA . TYR A 1 734 ? -38.657 -15.561 -20.144 1.00 94.50 734 TYR A CA 1
ATOM 5667 C C . TYR A 1 734 ? -37.133 -15.451 -20.238 1.00 94.50 734 TYR A C 1
ATOM 5669 O O . TYR A 1 734 ? -36.549 -14.695 -19.466 1.00 94.50 734 TYR A O 1
ATOM 5677 N N . LEU A 1 735 ? -36.489 -16.102 -21.212 1.00 94.88 735 LEU A N 1
ATOM 5678 C CA . LEU A 1 735 ? -35.060 -15.933 -21.505 1.00 94.88 735 LEU A CA 1
ATOM 5679 C C . LEU A 1 735 ? -34.739 -14.489 -21.907 1.00 94.88 735 LEU A C 1
ATOM 5681 O O . LEU A 1 735 ? -33.814 -13.893 -21.363 1.00 94.88 735 LEU A O 1
ATOM 5685 N N . LEU A 1 736 ? -35.543 -13.876 -22.781 1.00 94.81 736 LEU A N 1
ATOM 5686 C CA . LEU A 1 736 ? -35.380 -12.467 -23.159 1.00 94.81 736 LEU A CA 1
ATOM 5687 C C . LEU A 1 736 ? -35.539 -11.528 -21.956 1.00 94.81 736 LEU A C 1
ATOM 5689 O O . LEU A 1 736 ? -34.754 -10.592 -21.781 1.00 94.81 736 LEU A O 1
ATOM 5693 N N . ARG A 1 737 ? -36.525 -11.793 -21.089 1.00 94.75 737 ARG A N 1
ATOM 5694 C CA . ARG A 1 737 ? -36.700 -11.045 -19.837 1.00 94.75 737 ARG A CA 1
ATOM 5695 C C . ARG A 1 737 ? -35.498 -11.223 -18.910 1.00 94.75 737 ARG A C 1
ATOM 5697 O O . ARG A 1 737 ? -35.012 -10.233 -18.367 1.00 94.75 737 ARG A O 1
ATOM 5704 N N . LEU A 1 738 ? -34.991 -12.446 -18.772 1.00 94.00 738 LEU A N 1
ATOM 5705 C CA . LEU A 1 738 ? -33.826 -12.758 -17.951 1.00 94.00 738 LEU A CA 1
ATOM 5706 C C . LEU A 1 738 ? -32.568 -12.054 -18.471 1.00 94.00 738 LEU A C 1
ATOM 5708 O O . LEU A 1 738 ? -31.861 -11.434 -17.686 1.00 94.00 738 LEU A O 1
ATOM 5712 N N . ARG A 1 739 ? -32.331 -12.048 -19.788 1.00 94.62 739 ARG A N 1
ATOM 5713 C CA . ARG A 1 739 ? -31.236 -11.297 -20.429 1.00 94.62 739 ARG A CA 1
ATOM 5714 C C . ARG A 1 739 ? -31.345 -9.792 -20.201 1.00 94.62 739 ARG A C 1
ATOM 5716 O O . ARG A 1 739 ? -30.339 -9.136 -19.936 1.00 94.62 739 ARG A O 1
ATOM 5723 N N . LYS A 1 740 ? -32.563 -9.238 -20.245 1.00 94.75 740 LYS A N 1
ATOM 5724 C CA . LYS A 1 740 ? -32.812 -7.825 -19.919 1.00 94.75 740 LYS A CA 1
ATOM 5725 C C . LYS A 1 740 ? -32.481 -7.517 -18.458 1.00 94.75 740 LYS A C 1
ATOM 5727 O O . LYS A 1 740 ? -31.863 -6.493 -18.191 1.00 94.75 740 LYS A O 1
ATOM 5732 N N . ILE A 1 741 ? -32.846 -8.402 -17.528 1.00 92.75 741 ILE A N 1
ATOM 5733 C CA . ILE A 1 741 ? -32.474 -8.285 -16.109 1.00 92.75 741 ILE A CA 1
ATOM 5734 C C . ILE A 1 741 ? -30.947 -8.378 -15.962 1.00 92.75 741 ILE A C 1
ATOM 5736 O O . ILE A 1 741 ? -30.336 -7.517 -15.336 1.00 92.75 741 ILE A O 1
ATOM 5740 N N . LEU A 1 742 ? -30.303 -9.361 -16.596 1.00 90.25 742 LEU A N 1
ATOM 5741 C CA . LEU A 1 742 ? -28.846 -9.510 -16.577 1.00 90.25 742 LEU A CA 1
ATOM 5742 C C . LEU A 1 742 ? -28.124 -8.274 -17.128 1.00 90.25 742 LEU A C 1
ATOM 5744 O O . LEU A 1 742 ? -27.095 -7.901 -16.574 1.00 90.25 742 LEU A O 1
ATOM 5748 N N . GLY A 1 743 ? -28.668 -7.636 -18.169 1.00 87.69 743 GLY A N 1
ATOM 5749 C CA . GLY A 1 743 ? -28.135 -6.399 -18.744 1.00 87.69 743 GLY A CA 1
ATOM 5750 C C . GLY A 1 743 ? -28.383 -5.169 -17.869 1.00 87.69 743 GLY A C 1
ATOM 5751 O O . GLY A 1 743 ? -27.503 -4.334 -17.737 1.00 87.69 743 GLY A O 1
ATOM 5752 N N . LYS A 1 744 ? -29.544 -5.079 -17.206 1.00 87.25 744 LYS A N 1
ATOM 5753 C CA . LYS A 1 744 ? -29.857 -4.002 -16.248 1.00 87.25 744 LYS A CA 1
ATOM 5754 C C . LYS A 1 744 ? -28.875 -3.964 -15.068 1.00 87.25 744 LYS A C 1
ATOM 5756 O O . LYS A 1 744 ? -28.637 -2.900 -14.507 1.00 87.25 744 LYS A O 1
ATOM 5761 N N . TYR A 1 745 ? -28.344 -5.123 -14.683 1.00 82.81 745 TYR A N 1
ATOM 5762 C CA . TYR A 1 745 ? -27.461 -5.296 -13.529 1.00 82.81 745 TYR A CA 1
ATOM 5763 C C . TYR A 1 745 ? -26.043 -5.733 -13.919 1.00 82.81 745 TYR A C 1
ATOM 5765 O O . TYR A 1 745 ? -25.390 -6.418 -13.133 1.00 82.81 745 TYR A O 1
ATOM 5773 N N . ASP A 1 746 ? -25.582 -5.395 -15.122 1.00 76.75 746 ASP A N 1
ATOM 5774 C CA . ASP A 1 746 ? -24.292 -5.808 -15.696 1.00 76.75 746 ASP A CA 1
ATOM 5775 C C . ASP A 1 746 ? -23.069 -5.456 -14.828 1.00 76.75 746 ASP A C 1
ATOM 5777 O O . ASP A 1 746 ? -22.128 -6.241 -14.745 1.00 76.75 746 ASP A O 1
ATOM 5781 N N . THR A 1 747 ? -23.129 -4.340 -14.101 1.00 65.69 747 THR A N 1
ATOM 5782 C CA . THR A 1 747 ? -22.095 -3.870 -13.161 1.00 65.69 747 THR A CA 1
ATOM 5783 C C . THR A 1 747 ? -21.809 -4.812 -11.986 1.00 65.69 747 THR A C 1
ATOM 5785 O O . THR A 1 747 ? -20.772 -4.677 -11.340 1.00 65.69 747 THR A O 1
ATOM 5788 N N . LEU A 1 748 ? -22.699 -5.762 -11.672 1.00 68.12 748 LEU A N 1
ATOM 5789 C CA . LEU A 1 748 ? -22.502 -6.713 -10.575 1.00 68.12 748 LEU A CA 1
ATOM 5790 C C . LEU A 1 748 ? -21.858 -8.009 -11.101 1.00 68.12 748 LEU A C 1
ATOM 5792 O O . LEU A 1 748 ? -22.550 -8.790 -11.753 1.00 68.12 748 LEU A O 1
ATOM 5796 N N . PRO A 1 749 ? -20.608 -8.357 -10.753 1.00 65.19 749 PRO A N 1
ATOM 5797 C CA . PRO A 1 749 ? -19.920 -9.542 -11.289 1.00 65.19 749 PRO A CA 1
ATOM 5798 C C . PRO A 1 749 ? -20.396 -10.879 -10.674 1.00 65.19 749 PRO A C 1
ATOM 5800 O O . PRO A 1 749 ? -19.648 -11.850 -10.608 1.00 65.19 749 PRO A O 1
ATOM 5803 N N . ILE A 1 750 ? -21.637 -10.959 -10.178 1.00 70.50 750 ILE A N 1
ATOM 5804 C CA . ILE A 1 750 ? -22.232 -12.129 -9.515 1.00 70.50 750 ILE A CA 1
ATOM 5805 C C . ILE A 1 750 ? -23.569 -12.513 -10.152 1.00 70.50 750 ILE A C 1
ATOM 5807 O O . ILE A 1 750 ? -24.281 -11.645 -10.646 1.00 70.50 750 ILE A O 1
ATOM 5811 N N . ILE A 1 751 ? -23.917 -13.804 -10.098 1.00 81.19 751 ILE A N 1
ATOM 5812 C CA . ILE A 1 751 ? -25.247 -14.332 -10.424 1.00 81.19 751 ILE A CA 1
ATOM 5813 C C . ILE A 1 751 ? -25.923 -14.798 -9.122 1.00 81.19 751 ILE A C 1
ATOM 5815 O O . ILE A 1 751 ? -25.370 -15.678 -8.451 1.00 81.19 751 ILE A O 1
ATOM 5819 N N . PRO A 1 752 ? -27.076 -14.224 -8.733 1.00 78.31 752 PRO A N 1
ATOM 5820 C CA . PRO A 1 752 ? -27.839 -14.674 -7.578 1.00 78.31 752 PRO A CA 1
ATOM 5821 C C . PRO A 1 752 ? -28.394 -16.071 -7.847 1.00 78.31 752 PRO A C 1
ATOM 5823 O O . PRO A 1 752 ? -28.736 -16.389 -8.980 1.00 78.31 752 PRO A O 1
ATOM 5826 N N . ASP A 1 753 ? -28.474 -16.911 -6.814 1.00 75.50 753 ASP A N 1
ATOM 5827 C CA . ASP A 1 753 ? -29.095 -18.240 -6.886 1.00 75.50 753 ASP A CA 1
ATOM 5828 C C . ASP A 1 753 ? -28.643 -19.063 -8.114 1.00 75.50 753 ASP A C 1
ATOM 5830 O O . ASP A 1 753 ? -29.450 -19.627 -8.853 1.00 75.50 753 ASP A O 1
ATOM 5834 N N . LYS A 1 754 ? -27.320 -19.133 -8.340 1.00 82.12 754 LYS A N 1
ATOM 5835 C CA . LYS A 1 754 ? -26.678 -19.759 -9.517 1.00 82.12 754 LYS A CA 1
ATOM 5836 C C . LYS A 1 754 ? -27.203 -21.154 -9.875 1.00 82.12 754 LYS A C 1
ATOM 5838 O O . LYS A 1 754 ? -27.322 -21.486 -11.049 1.00 82.12 754 LYS A O 1
ATOM 5843 N N . VAL A 1 755 ? -27.565 -21.950 -8.868 1.00 80.94 755 VAL A N 1
ATOM 5844 C CA . VAL A 1 755 ? -28.140 -23.292 -9.045 1.00 80.94 755 VAL A CA 1
ATOM 5845 C C . VAL A 1 755 ? -29.506 -23.216 -9.728 1.00 80.94 755 VAL A C 1
ATOM 5847 O O . VAL A 1 755 ? -29.813 -24.020 -10.605 1.00 80.94 755 VAL A O 1
ATOM 5850 N N . LEU A 1 756 ? -30.326 -22.232 -9.357 1.00 84.38 756 LEU A N 1
ATOM 5851 C CA . LEU A 1 756 ? -31.634 -22.016 -9.958 1.00 84.38 756 LEU A CA 1
ATOM 5852 C C . LEU A 1 756 ? -31.503 -21.493 -11.392 1.00 84.38 756 LEU A C 1
ATOM 5854 O O . LEU A 1 756 ? -32.197 -21.997 -12.272 1.00 84.38 756 LEU A O 1
ATOM 5858 N N . PHE A 1 757 ? -30.581 -20.555 -11.642 1.00 89.12 757 PHE A N 1
ATOM 5859 C CA . PHE A 1 757 ? -30.239 -20.107 -13.000 1.00 89.12 757 PHE A CA 1
ATOM 5860 C C . PHE A 1 757 ? -29.850 -21.286 -13.892 1.00 89.12 757 PHE A C 1
ATOM 5862 O O . PHE A 1 757 ? -30.489 -21.513 -14.917 1.00 89.12 757 PHE A O 1
ATOM 5869 N N . ALA A 1 758 ? -28.858 -22.068 -13.464 1.00 87.19 758 ALA A N 1
ATOM 5870 C CA . ALA A 1 758 ? -28.414 -23.276 -14.148 1.00 87.19 758 ALA A CA 1
ATOM 5871 C C . ALA A 1 758 ? -29.582 -24.217 -14.462 1.00 87.19 758 ALA A C 1
ATOM 5873 O O . ALA A 1 758 ? -29.802 -24.570 -15.617 1.00 87.19 758 ALA A O 1
ATOM 5874 N N . LYS A 1 759 ? -30.405 -24.539 -13.456 1.00 88.31 759 LYS A N 1
ATOM 5875 C CA . LYS A 1 759 ? -31.570 -25.419 -13.608 1.00 88.31 759 LYS A CA 1
ATOM 5876 C C . LYS A 1 759 ? -32.560 -24.921 -14.670 1.00 88.31 759 LYS A C 1
ATOM 5878 O O . LYS A 1 759 ? -33.077 -25.734 -15.434 1.00 88.31 759 LYS A O 1
ATOM 5883 N N . ARG A 1 760 ? -32.838 -23.611 -14.741 1.00 91.44 760 ARG A N 1
ATOM 5884 C CA . ARG A 1 760 ? -33.746 -23.043 -15.763 1.00 91.44 760 ARG A CA 1
ATOM 5885 C C . ARG A 1 760 ? -33.126 -23.007 -17.150 1.00 91.44 760 ARG A C 1
ATOM 5887 O O . ARG A 1 760 ? -33.820 -23.275 -18.126 1.00 91.44 760 ARG A O 1
ATOM 5894 N N . LEU A 1 761 ? -31.830 -22.731 -17.247 1.00 91.31 761 LEU A N 1
ATOM 5895 C CA . LEU A 1 761 ? -31.120 -22.798 -18.522 1.00 91.31 761 LEU A CA 1
ATOM 5896 C C . LEU A 1 761 ? -31.093 -24.242 -19.040 1.00 91.31 761 LEU A C 1
ATOM 5898 O O . LEU A 1 761 ? -31.388 -24.469 -20.205 1.00 91.31 761 LEU A O 1
ATOM 5902 N N . TYR A 1 762 ? -30.878 -25.230 -18.169 1.00 89.38 762 TYR A N 1
ATOM 5903 C CA . TYR A 1 762 ? -30.913 -26.655 -18.521 1.00 89.38 762 TYR A CA 1
ATOM 5904 C C . TYR A 1 762 ? -32.266 -27.111 -19.056 1.00 89.38 762 TYR A C 1
ATOM 5906 O O . TYR A 1 762 ? -32.314 -27.822 -20.057 1.00 89.38 762 TYR A O 1
ATOM 5914 N N . GLN A 1 763 ? -33.365 -26.647 -18.456 1.00 89.69 763 GLN A N 1
ATOM 5915 C CA . GLN A 1 763 ? -34.712 -26.869 -18.990 1.00 89.69 763 GLN A CA 1
ATOM 5916 C C . GLN A 1 763 ? -34.824 -26.399 -20.450 1.00 89.69 763 GLN A C 1
ATOM 5918 O O . GLN A 1 763 ? -35.463 -27.066 -21.259 1.00 89.69 763 GLN A O 1
ATOM 5923 N N . CYS A 1 764 ? -34.177 -25.284 -20.793 1.00 91.62 764 CYS A N 1
ATOM 5924 C CA . CYS A 1 764 ? -34.206 -24.706 -22.134 1.00 91.62 764 CYS A CA 1
ATOM 5925 C C . CYS A 1 764 ? -33.211 -25.357 -23.111 1.00 91.62 764 CYS A C 1
ATOM 5927 O O . CYS A 1 764 ? -33.375 -25.193 -24.314 1.00 91.62 764 CYS A O 1
ATOM 5929 N N . LEU A 1 765 ? -32.221 -26.116 -22.624 1.00 90.69 765 LEU A N 1
ATOM 5930 C CA . LEU A 1 765 ? -31.272 -26.896 -23.437 1.00 90.69 765 LEU A CA 1
ATOM 5931 C C . LEU A 1 765 ? -31.762 -28.328 -23.724 1.00 90.69 765 LEU A C 1
ATOM 5933 O O . LEU A 1 765 ? -31.006 -29.138 -24.253 1.00 90.69 765 LEU A O 1
ATOM 5937 N N . ASN A 1 766 ? -33.016 -28.664 -23.397 1.00 88.56 766 ASN A N 1
ATOM 5938 C CA . ASN A 1 766 ? -33.587 -29.967 -23.735 1.00 88.56 766 ASN A CA 1
ATOM 5939 C C . ASN A 1 766 ? -33.596 -30.165 -25.270 1.00 88.56 766 ASN A C 1
ATOM 5941 O O . ASN A 1 766 ? -34.192 -29.336 -25.969 1.00 88.56 766 ASN A O 1
ATOM 5945 N N . PRO A 1 767 ? -33.000 -31.248 -25.811 1.00 85.00 767 PRO A N 1
ATOM 5946 C CA . PRO A 1 767 ? -32.964 -31.513 -27.251 1.00 85.00 767 PRO A CA 1
ATOM 5947 C C . PRO A 1 767 ? -34.330 -31.579 -27.944 1.00 85.00 767 PRO A C 1
ATOM 5949 O O . PRO A 1 767 ? -34.409 -31.349 -29.145 1.00 85.00 767 PRO A O 1
ATOM 5952 N N . ALA A 1 768 ? -35.407 -31.869 -27.206 1.00 84.69 768 ALA A N 1
ATOM 5953 C CA . ALA A 1 768 ? -36.767 -31.906 -27.745 1.00 84.69 768 ALA A CA 1
ATOM 5954 C C . ALA A 1 768 ? -37.346 -30.513 -28.071 1.00 84.69 768 ALA A C 1
ATOM 5956 O O . ALA A 1 768 ? -38.409 -30.418 -28.683 1.00 84.69 768 ALA A O 1
ATOM 5957 N N . LEU A 1 769 ? -36.690 -29.430 -27.638 1.00 88.81 769 LEU A N 1
ATOM 5958 C CA . LEU A 1 769 ? -37.142 -28.059 -27.877 1.00 88.81 769 LEU A CA 1
ATOM 5959 C C . LEU A 1 769 ? -36.638 -27.511 -29.226 1.00 88.81 769 LEU A C 1
ATOM 5961 O O . LEU A 1 769 ? -35.599 -27.945 -29.722 1.00 88.81 769 LEU A O 1
ATOM 5965 N N . PRO A 1 770 ? -37.336 -26.527 -29.827 1.00 89.44 770 PRO A N 1
ATOM 5966 C CA . PRO A 1 770 ? -36.904 -25.914 -31.082 1.00 89.44 770 PRO A CA 1
ATOM 5967 C C . PRO A 1 770 ? -35.551 -25.198 -30.971 1.00 89.44 770 PRO A C 1
ATOM 5969 O O . PRO A 1 770 ? -35.252 -24.575 -29.950 1.00 89.44 770 PRO A O 1
ATOM 5972 N N . ALA A 1 771 ? -34.800 -25.164 -32.078 1.00 85.56 771 ALA A N 1
ATOM 5973 C CA . ALA A 1 771 ? -33.485 -24.516 -32.165 1.00 85.56 771 ALA A CA 1
ATOM 5974 C C . ALA A 1 771 ? -33.484 -23.053 -31.678 1.00 85.56 771 ALA A C 1
ATOM 5976 O O . ALA A 1 771 ? -32.530 -22.617 -31.040 1.00 85.56 771 ALA A O 1
ATOM 5977 N N . GLY A 1 772 ? -34.574 -22.307 -31.901 1.00 86.81 772 GLY A N 1
ATOM 5978 C CA . GLY A 1 772 ? -34.707 -20.927 -31.420 1.00 86.81 772 GLY A CA 1
ATOM 5979 C C . GLY A 1 772 ? -34.632 -20.786 -29.892 1.00 86.81 772 GLY A C 1
ATOM 5980 O O . GLY A 1 772 ? -34.080 -19.805 -29.398 1.00 86.81 772 GLY A O 1
ATOM 5981 N N . VAL A 1 773 ? -35.117 -21.779 -29.133 1.00 91.00 773 VAL A N 1
ATOM 5982 C CA . VAL A 1 773 ? -34.992 -21.800 -27.664 1.00 91.00 773 VAL A CA 1
ATOM 5983 C C . VAL A 1 773 ? -33.534 -22.027 -27.266 1.00 91.00 773 VAL A C 1
ATOM 5985 O O . VAL A 1 773 ? -33.013 -21.326 -26.395 1.00 91.00 773 VAL A O 1
ATOM 5988 N N . HIS A 1 774 ? -32.849 -22.960 -27.936 1.00 93.38 774 HIS A N 1
ATOM 5989 C CA . HIS A 1 774 ? -31.431 -23.241 -27.696 1.00 93.38 774 HIS A CA 1
ATOM 5990 C C . HIS A 1 774 ? -30.568 -22.010 -27.969 1.00 93.38 774 HIS A C 1
ATOM 5992 O O . HIS A 1 774 ? -29.736 -21.655 -27.140 1.00 93.38 774 HIS A O 1
ATOM 5998 N N . GLU A 1 775 ? -30.802 -21.308 -29.079 1.00 91.88 775 GLU A N 1
ATOM 5999 C CA . GLU A 1 775 ? -30.044 -20.104 -29.425 1.00 91.88 775 GLU A CA 1
ATOM 6000 C C . GLU A 1 775 ? -30.166 -18.993 -28.377 1.00 91.88 775 GLU A C 1
ATOM 6002 O O . GLU A 1 775 ? -29.155 -18.405 -27.986 1.00 91.88 775 GLU A O 1
ATOM 6007 N N . GLU A 1 776 ? -31.377 -18.701 -27.899 1.00 93.06 776 GLU A N 1
ATOM 6008 C CA . GLU A 1 776 ? -31.568 -17.685 -26.856 1.00 93.06 776 GLU A CA 1
ATOM 6009 C C . GLU A 1 776 ? -30.993 -18.122 -25.505 1.00 93.06 776 GLU A C 1
ATOM 6011 O O . GLU A 1 776 ? -30.476 -17.298 -24.742 1.00 93.06 776 GLU A O 1
ATOM 6016 N N . THR A 1 777 ? -31.005 -19.424 -25.224 1.00 94.38 777 THR A N 1
ATOM 6017 C CA . THR A 1 777 ? -30.382 -19.974 -24.016 1.00 94.38 777 THR A CA 1
ATOM 6018 C C . THR A 1 777 ? -28.866 -19.808 -24.057 1.00 94.38 777 THR A C 1
ATOM 6020 O O . THR A 1 777 ? -28.284 -19.314 -23.092 1.00 94.38 777 THR A O 1
ATOM 6023 N N . LEU A 1 778 ? -28.225 -20.130 -25.186 1.00 93.19 778 LEU A N 1
ATOM 6024 C CA . LEU A 1 778 ? -26.780 -19.969 -25.362 1.00 93.19 778 LEU A CA 1
ATOM 6025 C C . LEU A 1 778 ? -26.347 -18.501 -25.281 1.00 93.19 778 LEU A C 1
ATOM 6027 O O . LEU A 1 778 ? -25.367 -18.211 -24.605 1.00 93.19 778 LEU A O 1
ATOM 6031 N N . LYS A 1 779 ? -27.116 -17.561 -25.852 1.00 93.81 779 LYS A N 1
ATOM 6032 C CA . LYS A 1 779 ? -26.866 -16.112 -25.679 1.00 93.81 779 LYS A CA 1
ATOM 6033 C C . LYS A 1 779 ? -26.952 -15.677 -24.214 1.00 93.81 779 LYS A C 1
ATOM 6035 O O . LYS A 1 779 ? -26.209 -14.803 -23.775 1.00 93.81 779 LYS A O 1
ATOM 6040 N N . THR A 1 780 ? -27.877 -16.263 -23.453 1.00 93.25 780 THR A N 1
ATOM 6041 C CA . THR A 1 780 ? -28.009 -15.987 -22.014 1.00 93.25 780 THR A CA 1
ATOM 6042 C C . THR A 1 780 ? -26.801 -16.524 -21.243 1.00 93.25 780 THR A C 1
ATOM 6044 O O . THR A 1 780 ? -26.269 -15.827 -20.382 1.00 93.25 780 THR A O 1
ATOM 6047 N N . ILE A 1 781 ? -26.332 -17.730 -21.578 1.00 92.69 781 ILE A N 1
ATOM 6048 C CA . ILE A 1 781 ? -25.127 -18.341 -20.996 1.00 92.69 781 ILE A CA 1
ATOM 6049 C C . ILE A 1 781 ? -23.877 -17.519 -21.331 1.00 92.69 781 ILE A C 1
ATOM 6051 O O . ILE A 1 781 ? -23.096 -17.224 -20.432 1.00 92.69 781 ILE A O 1
ATOM 6055 N N . GLU A 1 782 ? -23.718 -17.084 -22.581 1.00 92.06 782 GLU A N 1
ATOM 6056 C CA . GLU A 1 782 ? -22.619 -16.212 -23.011 1.00 92.06 782 GLU A CA 1
ATOM 6057 C C . GLU A 1 782 ? -22.599 -14.906 -22.202 1.00 92.06 782 GLU A C 1
ATOM 6059 O O . GLU A 1 782 ? -21.559 -14.515 -21.673 1.00 92.06 782 GLU A O 1
ATOM 6064 N N . GLN A 1 783 ? -23.764 -14.274 -22.007 1.00 90.69 783 GLN A N 1
ATOM 6065 C CA . GLN A 1 783 ? -23.890 -13.073 -21.178 1.00 90.69 783 GLN A CA 1
ATOM 6066 C C . GLN A 1 783 ? -23.505 -13.334 -19.712 1.00 90.69 783 GLN A C 1
ATOM 6068 O O . GLN A 1 783 ? -22.878 -12.484 -19.080 1.00 90.69 783 GLN A O 1
ATOM 6073 N N . ILE A 1 784 ? -23.847 -14.506 -19.164 1.00 89.88 784 ILE A N 1
ATOM 6074 C CA . ILE A 1 784 ? -23.426 -14.913 -17.817 1.00 89.88 784 ILE A CA 1
ATOM 6075 C C . ILE A 1 784 ? -21.907 -15.105 -17.764 1.00 89.88 784 ILE A C 1
ATOM 6077 O O . ILE A 1 784 ? -21.267 -14.573 -16.859 1.00 89.88 784 ILE A O 1
ATOM 6081 N N . PHE A 1 785 ? -21.318 -15.822 -18.723 1.00 89.69 785 PHE A N 1
ATOM 6082 C CA . PHE A 1 785 ? -19.883 -16.119 -18.754 1.00 89.69 785 PHE A CA 1
ATOM 6083 C C . PHE A 1 785 ? -19.036 -14.858 -18.933 1.00 89.69 785 PHE A C 1
ATOM 6085 O O . PHE A 1 785 ? -18.057 -14.671 -18.208 1.00 89.69 785 PHE A O 1
ATOM 6092 N N . ALA A 1 786 ? -19.448 -13.960 -19.831 1.00 85.12 786 ALA A N 1
ATOM 6093 C CA . ALA A 1 786 ? -18.824 -12.652 -20.010 1.00 85.12 786 ALA A CA 1
ATOM 6094 C C . ALA A 1 786 ? -18.847 -11.828 -18.712 1.00 85.12 786 ALA A C 1
ATOM 6096 O O . ALA A 1 786 ? -17.859 -11.186 -18.366 1.00 85.12 786 ALA A O 1
ATOM 6097 N N . ARG A 1 787 ? -19.955 -11.894 -17.968 1.00 82.00 787 ARG A N 1
ATOM 6098 C CA . ARG A 1 787 ? -20.161 -11.149 -16.722 1.00 82.00 787 ARG A CA 1
ATOM 6099 C C . ARG A 1 787 ? -19.345 -11.676 -15.541 1.00 82.00 787 ARG A C 1
ATOM 6101 O O . ARG A 1 787 ? -18.839 -10.879 -14.757 1.00 82.00 787 ARG A O 1
ATOM 6108 N N . ILE A 1 788 ? -19.257 -12.995 -15.360 1.00 75.50 788 ILE A N 1
ATOM 6109 C CA . ILE A 1 788 ? -18.573 -13.587 -14.194 1.00 75.50 788 ILE A CA 1
ATOM 6110 C C . ILE A 1 788 ? -17.052 -13.694 -14.367 1.00 75.50 788 ILE A C 1
ATOM 6112 O O . ILE A 1 788 ? -16.337 -13.841 -13.375 1.00 75.50 788 ILE A O 1
ATOM 6116 N N . GLY A 1 789 ? -16.561 -13.622 -15.608 1.00 75.12 789 GLY A N 1
ATOM 6117 C CA . GLY A 1 789 ? -15.142 -13.728 -15.938 1.00 75.12 789 GLY A CA 1
ATOM 6118 C C . GLY A 1 789 ? -14.569 -15.144 -15.778 1.00 75.12 789 GLY A C 1
ATOM 6119 O O . GLY A 1 789 ? -15.176 -16.039 -15.189 1.00 75.12 789 GLY A O 1
ATOM 6120 N N . GLN A 1 790 ? -13.357 -15.356 -16.298 1.00 73.12 790 GLN A N 1
ATOM 6121 C CA . GLN A 1 790 ? -12.724 -16.683 -16.383 1.00 73.12 790 GLN A CA 1
ATOM 6122 C C . GLN A 1 790 ? -12.495 -17.353 -15.016 1.00 73.12 790 GLN A C 1
ATOM 6124 O O . GLN A 1 790 ? -12.637 -18.568 -14.887 1.00 73.12 790 GLN A O 1
ATOM 6129 N N . HIS A 1 791 ? -12.149 -16.574 -13.985 1.00 64.50 791 HIS A N 1
ATOM 6130 C CA . HIS A 1 791 ? -11.819 -17.109 -12.662 1.00 64.50 791 HIS A CA 1
ATOM 6131 C C . HIS A 1 791 ? -13.046 -17.715 -11.962 1.00 64.50 791 HIS A C 1
ATOM 6133 O O . HIS A 1 791 ? -13.008 -18.863 -11.519 1.00 64.50 791 HIS A O 1
ATOM 6139 N N . ARG A 1 792 ? -14.172 -16.989 -11.939 1.00 70.75 792 ARG A N 1
ATOM 6140 C CA . ARG A 1 792 ? -15.431 -17.502 -11.382 1.00 70.75 792 ARG A CA 1
ATOM 6141 C C . ARG A 1 792 ? -16.046 -18.577 -12.271 1.00 70.75 792 ARG A C 1
ATOM 6143 O O . ARG A 1 792 ? -16.578 -19.553 -11.743 1.00 70.75 792 ARG A O 1
ATOM 6150 N N . LEU A 1 793 ? -15.930 -18.426 -13.593 1.00 81.94 793 LEU A N 1
ATOM 6151 C CA . LEU A 1 793 ? -16.395 -19.425 -14.548 1.00 81.94 793 LEU A CA 1
ATOM 6152 C C . LEU A 1 793 ? -15.770 -20.793 -14.270 1.00 81.94 793 LEU A C 1
ATOM 6154 O O . LEU A 1 793 ? -16.515 -21.755 -14.178 1.00 81.94 793 LEU A O 1
ATOM 6158 N N . ALA A 1 794 ? -14.455 -20.886 -14.050 1.00 77.44 794 ALA A N 1
ATOM 6159 C CA . ALA A 1 794 ? -13.791 -22.154 -13.729 1.00 77.44 794 ALA A CA 1
ATOM 6160 C C . ALA A 1 794 ? -14.427 -22.898 -12.538 1.00 77.44 794 ALA A C 1
ATOM 6162 O O . ALA A 1 794 ? -14.518 -24.124 -12.545 1.00 77.44 794 ALA A O 1
ATOM 6163 N N . ARG A 1 795 ? -14.894 -22.159 -11.525 1.00 71.69 795 ARG A N 1
ATOM 6164 C CA . ARG A 1 795 ? -15.532 -22.723 -10.329 1.00 71.69 795 ARG A CA 1
ATOM 6165 C C . ARG A 1 795 ? -16.987 -23.109 -10.566 1.00 71.69 795 ARG A C 1
ATOM 6167 O O . ARG A 1 795 ? -17.445 -24.129 -10.062 1.00 71.69 795 ARG A O 1
ATOM 6174 N N . ASP A 1 796 ? -17.716 -22.281 -11.306 1.00 78.62 796 ASP A N 1
ATOM 6175 C CA . ASP A 1 796 ? -19.135 -22.505 -11.572 1.00 78.62 796 ASP A CA 1
ATOM 6176 C C . ASP A 1 796 ? -19.370 -23.361 -12.833 1.00 78.62 796 ASP A C 1
ATOM 6178 O O . ASP A 1 796 ? -20.512 -23.661 -13.175 1.00 78.62 796 ASP A O 1
ATOM 6182 N N . LEU A 1 797 ? -18.295 -23.794 -13.502 1.00 78.62 797 LEU A N 1
ATOM 6183 C CA . LEU A 1 797 ? -18.318 -24.462 -14.801 1.00 78.62 797 LEU A CA 1
ATOM 6184 C C . LEU A 1 797 ? -19.176 -25.721 -14.783 1.00 78.62 797 LEU A C 1
ATOM 6186 O O . LEU A 1 797 ? -19.981 -25.918 -15.690 1.00 78.62 797 LEU A O 1
ATOM 6190 N N . ALA A 1 798 ? -19.057 -26.534 -13.732 1.00 74.25 798 ALA A N 1
ATOM 6191 C CA . ALA A 1 798 ? -19.878 -27.728 -13.562 1.00 74.25 798 ALA A CA 1
ATOM 6192 C C . ALA A 1 798 ? -21.378 -27.382 -13.552 1.00 74.25 798 ALA A C 1
ATOM 6194 O O . ALA A 1 798 ? -22.167 -28.047 -14.209 1.00 74.25 798 ALA A O 1
ATOM 6195 N N . PHE A 1 799 ? -21.786 -26.276 -12.919 1.00 77.06 799 PHE A N 1
ATOM 6196 C CA . PHE A 1 799 ? -23.196 -25.874 -12.870 1.00 77.06 799 PHE A CA 1
ATOM 6197 C C . PHE A 1 799 ? -23.758 -25.363 -14.187 1.00 77.06 799 PHE A C 1
ATOM 6199 O O . PHE A 1 799 ? -24.971 -25.281 -14.278 1.00 77.06 799 PHE A O 1
ATOM 6206 N N . TYR A 1 800 ? -22.942 -24.985 -15.169 1.00 82.69 800 TYR A N 1
ATOM 6207 C CA . TYR A 1 800 ? -23.449 -24.561 -16.479 1.00 82.69 800 TYR A CA 1
ATOM 6208 C C . TYR A 1 800 ? -23.189 -25.597 -17.573 1.00 82.69 800 TYR A C 1
ATOM 6210 O O . TYR A 1 800 ? -23.882 -25.602 -18.584 1.00 82.69 800 TYR A O 1
ATOM 6218 N N . SER A 1 801 ? -22.224 -26.495 -17.381 1.00 85.06 801 SER A N 1
ATOM 6219 C CA . SER A 1 801 ? -21.789 -27.433 -18.418 1.00 85.06 801 SER A CA 1
ATOM 6220 C C . SER A 1 801 ? -22.657 -28.686 -18.541 1.00 85.06 801 SER A C 1
ATOM 6222 O O . SER A 1 801 ? -22.753 -29.226 -19.642 1.00 85.06 801 SER A O 1
ATOM 6224 N N . GLU A 1 802 ? -23.324 -29.125 -17.464 1.00 78.38 802 GLU A N 1
ATOM 6225 C CA . GLU A 1 802 ? -24.160 -30.347 -17.462 1.00 78.38 802 GLU A CA 1
ATOM 6226 C C . GLU A 1 802 ? -25.265 -30.305 -18.525 1.00 78.38 802 GLU A C 1
ATOM 6228 O O . GLU A 1 802 ? -25.599 -31.331 -19.104 1.00 78.38 802 GLU A O 1
ATOM 6233 N N . GLY A 1 803 ? -25.825 -29.128 -18.820 1.00 76.88 803 GLY A N 1
ATOM 6234 C CA . GLY A 1 803 ? -26.832 -28.976 -19.876 1.00 76.88 803 GLY A CA 1
ATOM 6235 C C . GLY A 1 803 ? -26.253 -28.701 -21.266 1.00 76.88 803 GLY A C 1
ATOM 6236 O O . GLY A 1 803 ? -26.893 -29.013 -22.267 1.00 76.88 803 GLY A O 1
ATOM 6237 N N . ILE A 1 804 ? -25.053 -28.119 -21.352 1.00 87.62 804 ILE A N 1
ATOM 6238 C CA . ILE A 1 804 ? -24.444 -27.690 -22.622 1.00 87.62 804 ILE A CA 1
ATOM 6239 C C . ILE A 1 804 ? -23.865 -28.888 -23.380 1.00 87.62 804 ILE A C 1
ATOM 6241 O O . ILE A 1 804 ? -24.047 -29.003 -24.592 1.00 87.62 804 ILE A O 1
ATOM 6245 N N . PHE A 1 805 ? -23.173 -29.789 -22.679 1.00 88.00 805 PHE A N 1
ATOM 6246 C CA . PHE A 1 805 ? -22.480 -30.911 -23.314 1.00 88.00 805 PHE A CA 1
ATOM 6247 C C . PHE A 1 805 ? -23.426 -31.920 -23.981 1.00 88.00 805 PHE A C 1
ATOM 6249 O O . PHE A 1 805 ? -23.180 -32.254 -25.141 1.00 88.00 805 PHE A O 1
ATOM 6256 N N . PRO A 1 806 ? -24.532 -32.365 -23.349 1.00 84.81 806 PRO A N 1
ATOM 6257 C CA . PRO A 1 806 ? -25.458 -33.296 -23.994 1.00 84.81 806 PRO A CA 1
ATOM 6258 C C . PRO A 1 806 ? -26.175 -32.688 -25.203 1.00 84.81 806 PRO A C 1
ATOM 6260 O O . PRO A 1 806 ? -26.495 -33.404 -26.151 1.00 84.81 806 PRO A O 1
ATOM 6263 N N . LEU A 1 807 ? -26.415 -31.368 -25.194 1.00 86.38 807 LEU A N 1
ATOM 6264 C CA . LEU A 1 807 ? -27.094 -30.689 -26.295 1.00 86.38 807 LEU A CA 1
ATOM 6265 C C . LEU A 1 807 ? -26.299 -30.795 -27.598 1.00 86.38 807 LEU A C 1
ATOM 6267 O O . LEU A 1 807 ? -26.904 -30.974 -28.647 1.00 86.38 807 LEU A O 1
ATOM 6271 N N . TYR A 1 808 ? -24.968 -30.718 -27.559 1.00 84.00 808 TYR A N 1
ATOM 6272 C CA . TYR A 1 808 ? -24.142 -30.673 -28.770 1.00 84.00 808 TYR A CA 1
ATOM 6273 C C . TYR A 1 808 ? -24.361 -31.869 -29.712 1.00 84.00 808 TYR A C 1
ATOM 6275 O O . TYR A 1 808 ? -24.458 -31.673 -30.926 1.00 84.00 808 TYR A O 1
ATOM 6283 N N . ARG A 1 809 ? -24.553 -33.078 -29.160 1.00 80.06 809 ARG A N 1
ATOM 6284 C CA . ARG A 1 809 ? -24.863 -34.298 -29.930 1.00 80.06 809 ARG A CA 1
ATOM 6285 C C . ARG A 1 809 ? -26.177 -34.186 -30.705 1.00 80.06 809 ARG A C 1
ATOM 6287 O O . ARG A 1 809 ? -26.283 -34.668 -31.826 1.00 80.06 809 ARG A O 1
ATOM 6294 N N . HIS A 1 810 ? -27.179 -33.552 -30.106 1.00 81.56 810 HIS A N 1
ATOM 6295 C CA . HIS A 1 810 ? -28.545 -33.488 -30.630 1.00 81.56 810 HIS A CA 1
ATOM 6296 C C . HIS A 1 810 ? -28.920 -32.104 -31.182 1.00 81.56 810 HIS A C 1
ATOM 6298 O O . HIS A 1 810 ? -30.064 -31.872 -31.570 1.00 81.56 810 HIS A O 1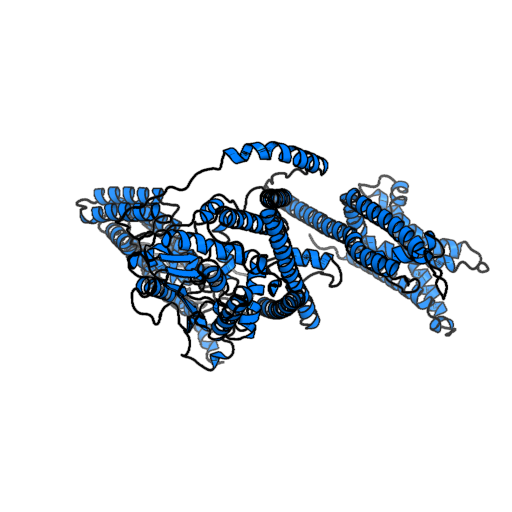
ATOM 6304 N N . ALA A 1 811 ? -27.968 -31.171 -31.206 1.00 82.31 811 ALA A N 1
ATOM 6305 C CA . ALA A 1 811 ? -28.176 -29.805 -31.645 1.00 82.31 811 ALA A CA 1
ATOM 6306 C C . ALA A 1 811 ? -28.400 -29.743 -33.160 1.00 82.31 811 ALA A C 1
ATOM 6308 O O . ALA A 1 811 ? -27.738 -30.429 -33.942 1.00 82.31 811 ALA A O 1
ATOM 6309 N N . SER A 1 812 ? -29.296 -28.851 -33.582 1.00 81.19 812 SER A N 1
ATOM 6310 C CA . SER A 1 812 ? -29.485 -28.549 -35.002 1.00 81.19 812 SER A CA 1
ATOM 6311 C C . SER A 1 812 ? -28.209 -27.975 -35.635 1.00 81.19 812 SER A C 1
ATOM 6313 O O . SER A 1 812 ? -27.348 -27.410 -34.952 1.00 81.19 812 SER A O 1
ATOM 6315 N N . TYR A 1 813 ? -28.118 -28.045 -36.966 1.00 78.75 813 TYR A N 1
ATOM 6316 C CA . TYR A 1 813 ? -26.987 -27.505 -37.732 1.00 78.75 813 TYR A CA 1
ATOM 6317 C C . TYR A 1 813 ? -26.698 -26.020 -37.435 1.00 78.75 813 TYR A C 1
ATOM 6319 O O . TYR A 1 813 ? -25.549 -25.596 -37.456 1.00 78.75 813 TYR A O 1
ATOM 6327 N N . GLN A 1 814 ? -27.723 -25.230 -37.099 1.00 80.94 814 GLN A N 1
ATOM 6328 C CA . GLN A 1 814 ? -27.583 -23.804 -36.773 1.00 80.94 814 GLN A CA 1
ATOM 6329 C C . GLN A 1 814 ? -27.035 -23.554 -35.354 1.00 80.94 814 GLN A C 1
ATOM 6331 O O . GLN A 1 814 ? -26.413 -22.523 -35.099 1.00 80.94 814 GLN A O 1
ATOM 6336 N N . VAL A 1 815 ? -27.231 -24.501 -34.431 1.00 85.00 815 VAL A N 1
ATOM 6337 C CA . VAL A 1 815 ? -26.831 -24.380 -33.018 1.00 85.00 815 VAL A CA 1
ATOM 6338 C C . VAL A 1 815 ? -25.412 -24.912 -32.784 1.00 85.00 815 VAL A C 1
ATOM 6340 O O . VAL A 1 815 ? -24.675 -24.337 -31.980 1.00 85.00 815 VAL A O 1
ATOM 6343 N N . LYS A 1 816 ? -24.986 -25.956 -33.515 1.00 83.50 816 LYS A N 1
ATOM 6344 C CA . LYS A 1 816 ? -23.646 -26.568 -33.379 1.00 83.50 816 LYS A CA 1
ATOM 6345 C C . LYS A 1 816 ? -22.484 -25.547 -33.472 1.00 83.50 816 LYS A C 1
ATOM 6347 O O . LYS A 1 816 ? -21.622 -25.590 -32.593 1.00 83.50 816 LYS A O 1
ATOM 6352 N N . PRO A 1 817 ? -22.451 -24.587 -34.424 1.00 84.12 817 PRO A N 1
ATOM 6353 C CA . PRO A 1 817 ? -21.388 -23.576 -34.483 1.00 84.12 817 PRO A CA 1
ATOM 6354 C C . PRO A 1 817 ? -21.332 -22.660 -33.253 1.00 84.12 817 PRO A C 1
ATOM 6356 O O . PRO A 1 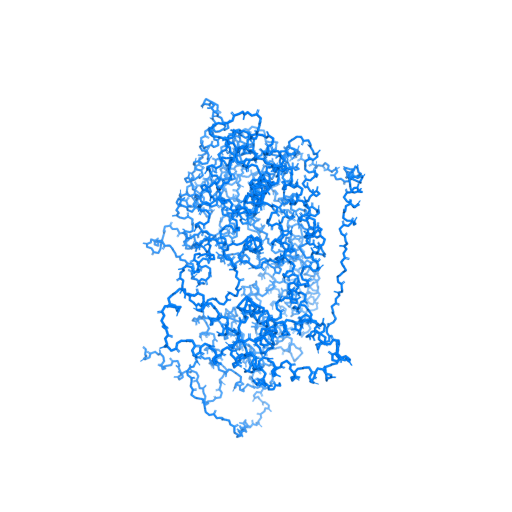817 ? -20.249 -22.289 -32.814 1.00 84.12 817 PRO A O 1
ATOM 6359 N N . LYS A 1 818 ? -22.485 -22.326 -32.659 1.00 86.75 818 LYS A N 1
ATOM 6360 C CA . LYS A 1 818 ? -22.565 -21.458 -31.470 1.00 86.75 818 LYS A CA 1
ATOM 6361 C C . LYS A 1 818 ? -22.023 -22.150 -30.221 1.00 86.75 818 LYS A C 1
ATOM 6363 O O . LYS A 1 818 ? -21.398 -21.512 -29.383 1.00 86.75 818 LYS A O 1
ATOM 6368 N N . LEU A 1 819 ? -22.246 -23.459 -30.106 1.00 87.25 819 LEU A N 1
ATOM 6369 C CA . LEU A 1 819 ? -21.670 -24.277 -29.036 1.00 87.25 819 LEU A CA 1
ATOM 6370 C C . LEU A 1 819 ? -20.143 -24.362 -29.151 1.00 87.25 819 LEU A C 1
ATOM 6372 O O . LEU A 1 819 ? -19.453 -24.228 -28.144 1.00 87.25 819 LEU A O 1
ATOM 6376 N N . LEU A 1 820 ? -19.618 -24.527 -30.369 1.00 85.94 820 LEU A N 1
ATOM 6377 C CA . LEU A 1 820 ? -18.172 -24.528 -30.608 1.00 85.94 820 LEU A CA 1
ATOM 6378 C C . LEU A 1 820 ? -17.531 -23.178 -30.270 1.00 85.94 820 LEU A C 1
ATOM 6380 O O . LEU A 1 820 ? -16.521 -23.158 -29.573 1.00 85.94 820 LEU A O 1
ATOM 6384 N N . ASP A 1 821 ? -18.147 -22.069 -30.685 1.00 86.56 821 ASP A N 1
ATOM 6385 C CA . ASP A 1 821 ? -17.690 -20.715 -30.342 1.00 86.56 821 ASP A CA 1
ATOM 6386 C C . ASP A 1 821 ? -17.698 -20.482 -28.818 1.00 86.56 821 ASP A C 1
ATOM 6388 O O . ASP A 1 821 ? -16.748 -19.927 -28.264 1.00 86.56 821 ASP A O 1
ATOM 6392 N N . LEU A 1 822 ? -18.707 -20.998 -28.105 1.00 90.19 822 LEU A N 1
ATOM 6393 C CA . LEU A 1 822 ? -18.748 -20.959 -26.641 1.00 90.19 822 LEU A CA 1
ATOM 6394 C C . LEU A 1 822 ? -17.588 -21.756 -26.013 1.00 90.19 822 LEU A C 1
ATOM 6396 O O . LEU A 1 822 ? -16.946 -21.276 -25.075 1.00 90.19 822 LEU A O 1
ATOM 6400 N N . PHE A 1 823 ? -17.289 -22.957 -26.523 1.00 89.94 823 PHE A N 1
ATOM 6401 C CA . PHE A 1 823 ? -16.156 -23.762 -26.054 1.00 89.94 823 PHE A CA 1
ATOM 6402 C C . PHE A 1 823 ? -14.816 -23.069 -26.323 1.00 89.94 823 PHE A C 1
ATOM 6404 O O . PHE A 1 823 ? -13.969 -22.996 -25.431 1.00 89.94 823 PHE A O 1
ATOM 6411 N N . GLU A 1 824 ? -14.641 -22.501 -27.511 1.00 85.75 824 GLU A N 1
ATOM 6412 C CA . GLU A 1 824 ? -13.423 -21.796 -27.899 1.00 85.75 824 GLU A CA 1
ATOM 6413 C C . GLU A 1 824 ? -13.193 -20.527 -27.071 1.00 85.75 824 GLU A C 1
ATOM 6415 O O . GLU A 1 824 ? -12.096 -20.315 -26.558 1.00 85.75 824 GLU A O 1
ATOM 6420 N N . ARG A 1 825 ? -14.223 -19.698 -26.876 1.00 87.38 825 ARG A N 1
ATOM 6421 C CA . ARG A 1 825 ? -14.080 -18.424 -26.154 1.00 87.38 825 ARG A CA 1
ATOM 6422 C C . ARG A 1 825 ? -13.978 -18.580 -24.644 1.00 87.38 825 ARG A C 1
ATOM 6424 O O . ARG A 1 825 ? -13.315 -17.767 -24.002 1.00 87.38 825 ARG A O 1
ATOM 6431 N N . TYR A 1 826 ? -14.643 -19.580 -24.064 1.00 89.31 826 TYR A N 1
ATOM 6432 C CA . TYR A 1 826 ? -14.817 -19.651 -22.609 1.00 89.31 826 TYR A CA 1
ATOM 6433 C C . TYR A 1 826 ? -14.231 -20.894 -21.948 1.00 89.31 826 TYR A C 1
ATOM 6435 O O . TYR A 1 826 ? -13.856 -20.796 -20.785 1.00 89.31 826 TYR A O 1
ATOM 6443 N N . TYR A 1 827 ? -14.114 -22.031 -22.641 1.00 88.62 827 TYR A N 1
ATOM 6444 C CA . TYR A 1 827 ? -13.552 -23.259 -22.058 1.00 88.62 827 TYR A CA 1
ATOM 6445 C C . TYR A 1 827 ? -12.058 -23.395 -22.358 1.00 88.62 827 TYR A C 1
ATOM 6447 O O . TYR A 1 827 ? -11.286 -23.706 -21.451 1.00 88.62 827 TYR A O 1
ATOM 6455 N N . VAL A 1 828 ? -11.629 -23.112 -23.594 1.00 84.31 828 VAL A N 1
ATOM 6456 C CA . VAL A 1 828 ? -10.211 -23.182 -23.991 1.00 84.31 828 VAL A CA 1
ATOM 6457 C C . VAL A 1 828 ? -9.317 -22.279 -23.130 1.00 84.31 828 VAL A C 1
ATOM 6459 O O . VAL A 1 828 ? -8.317 -22.782 -22.611 1.00 84.31 828 VAL A O 1
ATOM 6462 N N . PRO A 1 829 ? -9.647 -20.993 -22.880 1.00 84.56 829 PRO A N 1
ATOM 6463 C CA . PRO A 1 829 ? -8.757 -20.106 -22.127 1.00 84.56 829 PRO A CA 1
ATOM 6464 C C . PRO A 1 829 ? -8.600 -20.481 -20.647 1.00 84.56 829 PRO A C 1
ATOM 6466 O O . PRO A 1 829 ? -7.711 -19.964 -19.973 1.00 84.56 829 PRO A O 1
ATOM 6469 N N . LEU A 1 830 ? -9.437 -21.384 -20.116 1.00 80.50 830 LEU A N 1
ATOM 6470 C CA . LEU A 1 830 ? -9.319 -21.857 -18.733 1.00 80.50 830 LEU A CA 1
ATOM 6471 C C . LEU A 1 830 ? -8.085 -22.748 -18.525 1.00 80.50 830 LEU A C 1
ATOM 6473 O O . LEU A 1 830 ? -7.614 -22.874 -17.387 1.00 80.50 830 LEU A O 1
ATOM 6477 N N . GLY A 1 831 ? -7.551 -23.349 -19.595 1.00 82.88 831 GLY A N 1
ATOM 6478 C CA . GLY A 1 831 ? -6.410 -24.262 -19.537 1.00 82.88 831 GLY A CA 1
ATOM 6479 C C . GLY A 1 831 ? -6.673 -25.420 -18.573 1.00 82.88 831 GLY A C 1
ATOM 6480 O O . GLY A 1 831 ? -7.719 -26.064 -18.628 1.00 82.88 831 GLY A O 1
ATOM 6481 N N . VAL A 1 832 ? -5.756 -25.658 -17.630 1.00 74.62 832 VAL A N 1
ATOM 6482 C CA . VAL A 1 832 ? -5.867 -26.741 -16.627 1.00 74.62 832 VAL A CA 1
ATOM 6483 C C . VAL A 1 832 ? -7.124 -26.619 -15.747 1.00 74.62 832 VAL A C 1
ATOM 6485 O O . VAL A 1 832 ? -7.603 -27.613 -15.207 1.00 74.62 832 VAL A O 1
ATOM 6488 N N . ARG A 1 833 ? -7.731 -25.431 -15.637 1.00 77.75 833 ARG A N 1
ATOM 6489 C CA . ARG A 1 833 ? -8.935 -25.219 -14.816 1.00 77.75 833 ARG A CA 1
ATOM 6490 C C . ARG A 1 833 ? -10.210 -25.844 -15.401 1.00 77.75 833 ARG A C 1
ATOM 6492 O O . ARG A 1 833 ? -11.200 -25.937 -14.686 1.00 77.75 833 ARG A O 1
ATOM 6499 N N . VAL A 1 834 ? -10.196 -26.311 -16.655 1.00 82.62 834 VAL A N 1
ATOM 6500 C CA . VAL A 1 834 ? -11.343 -26.993 -17.295 1.00 82.62 834 VAL A CA 1
ATOM 6501 C C . VAL A 1 834 ? -11.534 -28.442 -16.811 1.00 82.62 834 VAL A C 1
ATOM 6503 O O . VAL A 1 834 ? -12.594 -29.034 -17.018 1.00 82.62 834 VAL A O 1
ATOM 6506 N N . VAL A 1 835 ? -10.524 -29.014 -16.142 1.00 78.81 835 VAL A N 1
ATOM 6507 C CA . VAL A 1 835 ? -10.458 -30.430 -15.735 1.00 78.81 835 VAL A CA 1
ATOM 6508 C C . VAL A 1 835 ? -11.722 -30.969 -15.049 1.00 78.81 835 VAL A C 1
ATOM 6510 O O . VAL A 1 835 ? -12.141 -32.058 -15.439 1.00 78.81 835 VAL A O 1
ATOM 6513 N N . PRO A 1 836 ? -12.389 -30.253 -14.118 1.00 76.19 836 PRO A N 1
ATOM 6514 C CA . PRO A 1 836 ? -13.592 -30.763 -13.454 1.00 76.19 836 PRO A CA 1
ATOM 6515 C C . PRO A 1 836 ? -14.733 -31.159 -14.402 1.00 76.19 836 PRO A C 1
ATOM 6517 O O . PRO A 1 836 ? -15.542 -32.011 -14.055 1.00 76.19 836 PRO A O 1
ATOM 6520 N N . CYS A 1 837 ? -14.801 -30.563 -15.596 1.00 80.81 837 CYS A N 1
ATOM 6521 C CA . CYS A 1 837 ? -15.829 -30.852 -16.601 1.00 80.81 837 CYS A CA 1
ATOM 6522 C C . CYS A 1 837 ? -15.257 -31.464 -17.895 1.00 80.81 837 CYS A C 1
ATOM 6524 O O . CYS A 1 837 ? -16.004 -31.760 -18.829 1.00 80.81 837 CYS A O 1
ATOM 6526 N N . LEU A 1 838 ? -13.936 -31.673 -17.957 1.00 82.00 838 LEU A N 1
ATOM 6527 C CA . LEU A 1 838 ? -13.231 -32.129 -19.155 1.00 82.00 838 LEU A CA 1
ATOM 6528 C C . LEU A 1 838 ? -13.772 -33.459 -19.714 1.00 82.00 838 LEU A C 1
ATOM 6530 O O . LEU A 1 838 ? -13.947 -33.523 -20.929 1.00 82.00 838 LEU A O 1
ATOM 6534 N N . PRO A 1 839 ? -14.110 -34.489 -18.907 1.00 79.50 839 PRO A N 1
ATOM 6535 C CA . PRO A 1 839 ? -14.701 -35.718 -19.441 1.00 79.50 839 PRO A CA 1
ATOM 6536 C C . PRO A 1 839 ? -16.002 -35.483 -20.214 1.00 79.50 839 PRO A C 1
ATOM 6538 O O . PRO A 1 839 ? -16.177 -36.023 -21.303 1.00 79.50 839 PRO A O 1
ATOM 6541 N N . GLY A 1 840 ? -16.887 -34.626 -19.696 1.00 80.06 840 GLY A N 1
ATOM 6542 C CA . GLY A 1 840 ? -18.137 -34.276 -20.370 1.00 80.06 840 GLY A CA 1
ATOM 6543 C C . GLY A 1 840 ? -17.905 -33.492 -21.664 1.00 80.06 840 GLY A C 1
ATOM 6544 O O . GLY A 1 840 ? -18.542 -33.776 -22.678 1.00 80.06 840 GLY A O 1
ATOM 6545 N N . LEU A 1 841 ? -16.944 -32.562 -21.658 1.00 84.25 841 LEU A N 1
ATOM 6546 C CA . LEU A 1 841 ? -16.561 -31.798 -22.848 1.00 84.25 841 LEU A CA 1
ATOM 6547 C C . LEU A 1 841 ? -15.996 -32.715 -23.942 1.00 84.25 841 LEU A C 1
ATOM 6549 O O . LEU A 1 841 ? -16.357 -32.586 -25.109 1.00 84.25 841 LEU A O 1
ATOM 6553 N N . VAL A 1 842 ? -15.143 -33.668 -23.562 1.00 80.06 842 VAL A N 1
ATOM 6554 C CA . VAL A 1 842 ? -14.558 -34.655 -24.478 1.00 80.06 842 VAL A CA 1
ATOM 6555 C C . VAL A 1 842 ? -15.633 -35.549 -25.089 1.00 80.06 842 VAL A C 1
ATOM 6557 O O . VAL A 1 842 ? -15.667 -35.691 -26.307 1.00 80.06 842 VAL A O 1
ATOM 6560 N N . LEU A 1 843 ? -16.542 -36.098 -24.278 1.00 79.00 843 LEU A N 1
ATOM 6561 C CA . LEU A 1 843 ? -17.653 -36.927 -24.764 1.00 79.00 843 LEU A CA 1
ATOM 6562 C C . LEU A 1 843 ? -18.577 -36.165 -25.722 1.00 79.00 843 LEU A C 1
ATOM 6564 O O . LEU A 1 843 ? -19.006 -36.712 -26.738 1.00 79.00 843 LEU A O 1
ATOM 6568 N N . SER A 1 844 ? -18.843 -34.893 -25.424 1.00 82.75 844 SER A N 1
ATOM 6569 C CA . SER A 1 844 ? -19.591 -34.001 -26.310 1.00 82.75 844 SER A CA 1
ATOM 6570 C C . SER A 1 844 ? -18.895 -33.859 -27.667 1.00 82.75 844 SER A C 1
ATOM 6572 O O . SER A 1 844 ? -19.483 -34.189 -28.697 1.00 82.75 844 SER A O 1
ATOM 6574 N N . LEU A 1 845 ? -17.616 -33.473 -27.684 1.00 80.06 845 LEU A N 1
ATOM 6575 C CA . LEU A 1 845 ? -16.855 -33.277 -28.924 1.00 80.06 845 LEU A CA 1
ATOM 6576 C C . LEU A 1 845 ? -16.671 -34.578 -29.728 1.00 80.06 845 LEU A C 1
ATOM 6578 O O . LEU A 1 845 ? -16.735 -34.541 -30.955 1.00 80.06 845 LEU A O 1
ATOM 6582 N N . LEU A 1 846 ? -16.506 -35.724 -29.055 1.00 71.94 846 LEU A N 1
ATOM 6583 C CA . LEU A 1 846 ? -16.430 -37.047 -29.690 1.00 71.94 846 LEU A CA 1
ATOM 6584 C C . LEU A 1 846 ? -17.687 -37.380 -30.491 1.00 71.94 846 LEU A C 1
ATOM 6586 O O . LEU A 1 846 ? -17.586 -37.871 -31.612 1.00 71.94 846 LEU A O 1
ATOM 6590 N N . SER A 1 847 ? -18.866 -37.085 -29.941 1.00 69.12 847 SER A N 1
ATOM 6591 C CA . SER A 1 847 ? -20.131 -37.409 -30.605 1.00 69.12 847 SER A CA 1
ATOM 6592 C C . SER A 1 847 ? -20.291 -36.732 -31.972 1.00 69.12 847 SER A C 1
ATOM 6594 O O . SER A 1 847 ? -20.899 -37.309 -32.865 1.00 69.12 847 SER A O 1
ATOM 6596 N N . ALA A 1 848 ? -19.687 -35.557 -32.183 1.00 62.59 848 ALA A N 1
ATOM 6597 C CA . ALA A 1 848 ? -19.700 -34.898 -33.489 1.00 62.59 848 ALA A CA 1
ATOM 6598 C C . ALA A 1 848 ? -18.730 -35.514 -34.502 1.00 62.59 848 ALA A C 1
ATOM 6600 O O . ALA A 1 848 ? -18.938 -35.352 -35.700 1.00 62.59 848 ALA A O 1
ATOM 6601 N N . MET A 1 849 ? -17.687 -36.216 -34.050 1.00 59.06 849 MET A N 1
ATOM 6602 C CA . MET A 1 849 ? -16.789 -36.942 -34.952 1.00 59.06 849 MET A CA 1
ATOM 6603 C C . MET A 1 849 ? -17.437 -38.227 -35.486 1.00 59.06 849 MET A C 1
ATOM 6605 O O . MET A 1 849 ? -17.145 -38.626 -36.611 1.00 59.06 849 MET A O 1
ATOM 6609 N N . GLU A 1 850 ? -18.337 -38.847 -34.714 1.00 56.31 850 GLU A N 1
ATOM 6610 C CA . GLU A 1 850 ? -19.109 -40.023 -35.145 1.00 56.31 850 GLU A CA 1
ATOM 6611 C C . GLU A 1 850 ? -20.066 -39.688 -36.307 1.00 56.31 850 GLU A C 1
ATOM 6613 O O . GLU A 1 850 ? -20.181 -40.481 -37.241 1.00 56.31 850 GLU A O 1
ATOM 6618 N N . ASP A 1 851 ? -20.682 -38.496 -36.305 1.00 49.31 851 ASP A N 1
ATOM 6619 C CA . ASP A 1 851 ? -21.612 -38.044 -37.358 1.00 49.31 851 ASP A CA 1
ATOM 6620 C C . ASP A 1 851 ? -20.926 -37.912 -38.738 1.00 49.31 851 ASP A C 1
ATOM 6622 O O . ASP A 1 851 ? -21.520 -38.232 -39.768 1.00 49.31 851 ASP A O 1
ATOM 6626 N N . VAL A 1 852 ? -19.654 -37.490 -38.776 1.00 45.72 852 VAL A N 1
ATOM 6627 C CA . VAL A 1 852 ? -18.886 -37.266 -40.023 1.00 45.72 852 VAL A CA 1
ATOM 6628 C C . VAL A 1 852 ? -18.430 -38.584 -40.668 1.00 45.72 852 VAL A C 1
ATOM 6630 O O . VAL A 1 852 ? -18.229 -38.653 -41.880 1.00 45.72 852 VAL A O 1
ATOM 6633 N N . GLY A 1 853 ? -18.305 -39.656 -39.879 1.00 41.41 853 GLY A N 1
ATOM 6634 C CA . GLY A 1 853 ? -17.836 -40.966 -40.340 1.00 41.41 853 GLY A CA 1
ATOM 6635 C C . GLY A 1 853 ? -18.842 -41.769 -41.172 1.00 41.41 853 GLY A C 1
ATOM 6636 O O . GLY A 1 853 ? -18.475 -42.821 -41.690 1.00 41.41 853 GLY A O 1
ATOM 6637 N N . SER A 1 854 ? -20.088 -41.302 -41.311 1.00 37.97 854 SER A N 1
ATOM 6638 C CA . SER A 1 854 ? -21.140 -42.037 -42.032 1.00 37.97 854 SER A CA 1
ATOM 6639 C C . SER A 1 854 ? -21.283 -41.675 -43.520 1.00 37.97 854 SER A C 1
ATOM 6641 O O . SER A 1 854 ? -21.768 -42.511 -44.277 1.00 37.97 854 SER A O 1
ATOM 6643 N N . ASP A 1 855 ? -20.761 -40.521 -43.964 1.00 35.69 855 ASP A N 1
ATOM 6644 C CA . ASP A 1 855 ? -20.913 -40.032 -45.351 1.00 35.69 855 ASP A CA 1
ATOM 6645 C C . ASP A 1 855 ? -19.596 -39.894 -46.146 1.00 35.69 855 ASP A C 1
ATOM 6647 O O . ASP A 1 855 ? -19.613 -39.594 -47.341 1.00 35.69 855 ASP A O 1
ATOM 6651 N N . ALA A 1 856 ? -18.435 -40.154 -45.538 1.00 33.59 856 ALA A N 1
ATOM 6652 C CA . ALA A 1 856 ? -17.136 -40.072 -46.211 1.00 33.59 856 ALA A CA 1
ATOM 6653 C C . ALA A 1 856 ? -16.487 -41.457 -46.367 1.00 33.59 856 ALA A C 1
ATOM 6655 O O . ALA A 1 856 ? -15.553 -41.826 -45.657 1.00 33.59 856 ALA A O 1
ATOM 6656 N N . GLY A 1 857 ? -16.963 -42.227 -47.347 1.00 31.67 857 GLY A N 1
ATOM 6657 C CA . GLY A 1 857 ? -16.201 -43.345 -47.902 1.00 31.67 857 GLY A CA 1
ATOM 6658 C C . GLY A 1 857 ? -14.985 -42.817 -48.667 1.00 31.67 857 GLY A C 1
ATOM 6659 O O . GLY A 1 857 ? -15.073 -42.557 -49.862 1.00 31.67 857 GLY A O 1
ATOM 6660 N N . GLY A 1 858 ? -13.853 -42.626 -47.991 1.00 27.83 858 GLY A N 1
ATOM 6661 C CA . GLY A 1 858 ? -12.617 -42.168 -48.625 1.00 27.83 858 GLY A CA 1
ATOM 6662 C C . GLY A 1 858 ? -11.406 -42.377 -47.726 1.00 27.83 858 GLY A C 1
ATOM 6663 O O . GLY A 1 858 ? -11.314 -41.798 -46.650 1.00 27.83 858 GLY A O 1
ATOM 6664 N N . ALA A 1 859 ? -10.488 -43.231 -48.171 1.00 27.25 859 ALA A N 1
ATOM 6665 C CA . ALA A 1 859 ? -9.220 -43.517 -47.517 1.00 27.25 859 ALA A CA 1
ATOM 6666 C C . ALA A 1 859 ? -8.413 -42.232 -47.243 1.00 27.25 859 ALA A C 1
ATOM 6668 O O . ALA A 1 859 ? -8.212 -41.404 -48.130 1.00 27.25 859 ALA A O 1
ATOM 6669 N N . TYR A 1 860 ? -7.933 -42.081 -46.009 1.00 31.48 860 TYR A N 1
ATOM 6670 C CA . TYR A 1 860 ? -7.027 -41.006 -45.610 1.00 31.48 860 TYR A CA 1
ATOM 6671 C C . TYR A 1 860 ? -5.603 -41.321 -46.098 1.00 31.48 860 TYR A C 1
ATOM 6673 O O . TYR A 1 860 ? -4.812 -41.917 -45.366 1.00 31.48 860 TYR A O 1
ATOM 6681 N N . ASP A 1 861 ? -5.279 -40.944 -47.336 1.00 24.34 861 ASP A N 1
ATOM 6682 C CA . ASP A 1 861 ? -3.920 -41.056 -47.875 1.00 24.34 861 ASP A CA 1
ATOM 6683 C C . ASP A 1 861 ? -2.999 -39.948 -47.336 1.00 24.34 861 ASP A C 1
ATOM 6685 O O . ASP A 1 861 ? -3.291 -38.751 -47.388 1.00 24.34 861 ASP A O 1
ATOM 6689 N N . LEU A 1 862 ? -1.849 -40.375 -46.814 1.00 29.23 862 LEU A N 1
ATOM 6690 C CA . LEU A 1 862 ? -0.760 -39.535 -46.322 1.00 29.23 862 LEU A CA 1
ATOM 6691 C C . LEU A 1 862 ? 0.129 -39.103 -47.497 1.00 29.23 862 LEU A C 1
ATOM 6693 O O . LEU A 1 862 ? 0.792 -39.940 -48.105 1.00 29.23 862 LEU A O 1
ATOM 6697 N N . VAL A 1 863 ? 0.224 -37.800 -47.776 1.00 25.70 863 VAL A N 1
ATOM 6698 C CA . VAL A 1 863 ? 1.247 -37.249 -48.685 1.00 25.70 863 VAL A CA 1
ATOM 6699 C C . VAL A 1 863 ? 2.483 -36.844 -47.865 1.00 25.70 863 VAL A C 1
ATOM 6701 O O . VAL A 1 863 ? 2.372 -35.949 -47.024 1.00 25.70 863 VAL A O 1
ATOM 6704 N N . PRO A 1 864 ? 3.669 -37.448 -48.073 1.00 26.89 864 PRO A N 1
ATOM 6705 C CA . PRO A 1 864 ? 4.897 -37.022 -47.410 1.00 26.89 864 PRO A CA 1
ATOM 6706 C C . PRO A 1 864 ? 5.600 -35.914 -48.212 1.00 26.89 864 PRO A C 1
ATOM 6708 O O . PRO A 1 864 ? 5.879 -36.073 -49.399 1.00 26.89 864 PRO A O 1
ATOM 6711 N N . THR A 1 865 ? 5.947 -34.799 -47.566 1.00 27.17 865 THR A N 1
ATOM 6712 C CA . THR A 1 865 ? 6.866 -33.793 -48.123 1.00 27.17 865 THR A CA 1
ATOM 6713 C C . THR A 1 865 ? 8.328 -34.162 -47.811 1.00 27.17 865 THR A C 1
ATOM 6715 O O . THR A 1 865 ? 8.651 -34.439 -46.653 1.00 27.17 865 THR A O 1
ATOM 6718 N N . PRO A 1 866 ? 9.242 -34.175 -48.802 1.00 27.20 866 PRO A N 1
ATOM 6719 C CA . PRO A 1 866 ? 10.650 -34.490 -48.577 1.00 27.20 866 PRO A CA 1
ATOM 6720 C C . PRO A 1 866 ? 11.473 -33.241 -48.218 1.00 27.20 866 PRO A C 1
ATOM 6722 O O . PRO A 1 866 ? 11.423 -32.233 -48.918 1.00 27.20 866 PRO A O 1
ATOM 6725 N N . GLY A 1 867 ? 12.293 -33.351 -47.166 1.00 34.09 867 GLY A N 1
ATOM 6726 C CA . GLY A 1 867 ? 13.431 -32.457 -46.908 1.00 34.09 867 GLY A CA 1
ATOM 6727 C C . GLY A 1 867 ? 13.346 -31.597 -45.641 1.00 34.09 867 GLY A C 1
ATOM 6728 O O . GLY A 1 867 ? 12.952 -30.440 -45.716 1.00 34.09 867 GLY A O 1
ATOM 6729 N N . ALA A 1 868 ? 13.788 -32.129 -44.491 1.00 26.47 868 ALA A N 1
ATOM 6730 C CA . ALA A 1 868 ? 14.378 -31.364 -43.375 1.00 26.47 868 ALA A CA 1
ATOM 6731 C C . ALA A 1 868 ? 15.009 -32.313 -42.318 1.00 26.47 868 ALA A C 1
ATOM 6733 O O . ALA A 1 868 ? 14.503 -33.422 -42.133 1.00 26.47 868 ALA A O 1
ATOM 6734 N N . PRO A 1 869 ? 16.099 -31.908 -41.631 1.00 30.66 869 PRO A N 1
ATOM 6735 C CA . PRO A 1 869 ? 17.039 -32.808 -40.950 1.00 30.66 869 PRO A CA 1
ATOM 6736 C C . PRO A 1 869 ? 16.602 -33.281 -39.548 1.00 30.66 869 PRO A C 1
ATOM 6738 O O . PRO A 1 869 ? 15.749 -32.693 -38.884 1.00 30.66 869 PRO A O 1
ATOM 6741 N N . THR A 1 870 ? 17.230 -34.372 -39.100 1.00 31.42 870 THR A N 1
ATOM 6742 C CA . THR A 1 870 ? 17.105 -35.036 -37.788 1.00 31.42 870 THR A CA 1
ATOM 6743 C C . THR A 1 870 ? 17.551 -34.159 -36.604 1.00 31.42 870 THR A C 1
ATOM 6745 O O . THR A 1 870 ? 18.621 -33.560 -36.701 1.00 31.42 870 THR A O 1
ATOM 6748 N N . PRO A 1 871 ? 16.839 -34.143 -35.453 1.00 35.50 871 PRO A N 1
ATOM 6749 C CA . PRO A 1 871 ? 17.312 -33.467 -34.247 1.00 35.50 871 PRO A CA 1
ATOM 6750 C C . PRO A 1 871 ? 17.961 -34.435 -33.244 1.00 35.50 871 PRO A C 1
ATOM 6752 O O . PRO A 1 871 ? 17.338 -35.401 -32.801 1.00 35.50 871 PRO A O 1
ATOM 6755 N N . GLY A 1 872 ? 19.191 -34.117 -32.840 1.00 30.53 872 GLY A N 1
ATOM 6756 C CA . GLY A 1 872 ? 19.714 -34.430 -31.512 1.00 30.53 872 GLY A CA 1
ATOM 6757 C C . GLY A 1 872 ? 19.462 -33.240 -30.582 1.00 30.53 872 GLY A C 1
ATOM 6758 O O . GLY A 1 872 ? 19.549 -32.094 -31.019 1.00 30.53 872 GLY A O 1
ATOM 6759 N N . GLY A 1 873 ? 19.130 -33.505 -29.318 1.00 28.75 873 GLY A N 1
ATOM 6760 C CA . GLY A 1 873 ? 18.977 -32.476 -28.286 1.00 28.75 873 GLY A CA 1
ATOM 6761 C C . GLY A 1 873 ? 17.797 -32.747 -27.358 1.00 28.75 873 GLY A C 1
ATOM 6762 O O . GLY A 1 873 ? 16.641 -32.604 -27.746 1.00 28.75 873 GLY A O 1
ATOM 6763 N N . ALA A 1 874 ? 18.104 -33.155 -26.129 1.00 34.09 874 ALA A N 1
ATOM 6764 C CA . ALA A 1 874 ? 17.149 -33.386 -25.060 1.00 34.09 874 ALA A CA 1
ATOM 6765 C C . ALA A 1 874 ? 16.573 -32.057 -24.535 1.00 34.09 874 ALA A C 1
ATOM 6767 O O . ALA A 1 874 ? 17.271 -31.282 -23.890 1.00 34.09 874 ALA A O 1
ATOM 6768 N N . SER A 1 875 ? 15.284 -31.820 -24.774 1.00 28.67 875 SER A N 1
ATOM 6769 C CA . SER A 1 875 ? 14.431 -30.971 -23.938 1.00 28.67 875 SER A CA 1
ATOM 6770 C C . SER A 1 875 ? 12.987 -31.470 -24.056 1.00 28.67 875 SER A C 1
ATOM 6772 O O . SER A 1 875 ? 12.452 -31.671 -25.147 1.00 28.67 875 SER A O 1
ATOM 6774 N N . GLY A 1 876 ? 12.368 -31.784 -22.919 1.00 31.61 876 GLY A N 1
ATOM 6775 C CA . GLY A 1 876 ? 11.059 -32.437 -22.824 1.00 31.61 876 GLY A CA 1
ATOM 6776 C C . GLY A 1 876 ? 9.874 -31.511 -23.107 1.00 31.61 876 GLY A C 1
ATOM 6777 O O . GLY A 1 876 ? 8.983 -31.395 -22.271 1.00 31.61 876 GLY A O 1
ATOM 6778 N N . HIS A 1 877 ? 9.830 -30.872 -24.279 1.00 31.05 877 HIS A N 1
ATOM 6779 C CA . HIS A 1 877 ? 8.667 -30.113 -24.744 1.00 31.05 877 HIS A CA 1
ATOM 6780 C C . HIS A 1 877 ? 7.984 -30.831 -25.918 1.00 31.05 877 HIS A C 1
ATOM 6782 O O . HIS A 1 877 ? 8.552 -31.020 -26.993 1.00 31.05 877 HIS A O 1
ATOM 6788 N N . MET A 1 878 ? 6.737 -31.259 -25.703 1.00 35.69 878 MET A N 1
ATOM 6789 C CA . MET A 1 878 ? 5.896 -31.912 -26.709 1.00 35.69 878 MET A CA 1
ATOM 6790 C C . MET A 1 878 ? 5.526 -30.901 -27.810 1.00 35.69 878 MET A C 1
ATOM 6792 O O . MET A 1 878 ? 4.797 -29.948 -27.557 1.00 35.69 878 MET A O 1
ATOM 6796 N N . ASN A 1 879 ? 6.016 -31.098 -29.037 1.00 34.66 879 ASN A N 1
ATOM 6797 C CA . ASN A 1 879 ? 5.760 -30.188 -30.157 1.00 34.66 879 ASN A CA 1
ATOM 6798 C C . ASN A 1 879 ? 4.409 -30.509 -30.840 1.00 34.66 879 ASN A C 1
ATOM 6800 O O . ASN A 1 879 ? 4.348 -31.337 -31.750 1.00 34.66 879 ASN A O 1
ATOM 6804 N N . VAL A 1 880 ? 3.318 -29.882 -30.376 1.00 37.34 880 VAL A N 1
ATOM 6805 C CA . VAL A 1 880 ? 1.920 -30.121 -30.834 1.00 37.34 880 VAL A CA 1
ATOM 6806 C C . VAL A 1 880 ? 1.634 -29.550 -32.221 1.00 37.34 880 VAL A C 1
ATOM 6808 O O . VAL A 1 880 ? 0.661 -29.942 -32.858 1.00 37.34 880 VAL A O 1
ATOM 6811 N N . SER A 1 881 ? 2.515 -28.695 -32.748 1.00 32.66 881 SER A N 1
ATOM 6812 C CA . SER A 1 881 ? 2.391 -28.115 -34.097 1.00 32.66 881 SER A CA 1
ATOM 6813 C C . SER A 1 881 ? 2.395 -29.152 -35.237 1.00 32.66 881 SER A C 1
ATOM 6815 O O . SER A 1 881 ? 2.209 -28.794 -36.396 1.00 32.66 881 SER A O 1
ATOM 6817 N N . ARG A 1 882 ? 2.593 -30.443 -34.926 1.00 33.22 882 ARG A N 1
ATOM 6818 C CA . ARG A 1 882 ? 2.676 -31.559 -35.881 1.00 33.22 882 ARG A CA 1
ATOM 6819 C C . ARG A 1 882 ? 1.528 -32.575 -35.792 1.00 33.22 882 ARG A C 1
ATOM 6821 O O . ARG A 1 882 ? 1.640 -33.649 -36.376 1.00 33.22 882 ARG A O 1
ATOM 6828 N N . VAL A 1 883 ? 0.444 -32.275 -35.074 1.00 37.56 883 VAL A N 1
ATOM 6829 C CA . VAL A 1 883 ? -0.722 -33.169 -34.988 1.00 37.56 883 VAL A CA 1
ATOM 6830 C C . VAL A 1 883 ? -1.775 -32.805 -36.040 1.00 37.56 883 VAL A C 1
ATOM 6832 O O . VAL A 1 883 ? -2.394 -31.745 -35.959 1.00 37.56 883 VAL A O 1
ATOM 6835 N N . GLN A 1 884 ? -2.014 -33.698 -37.006 1.00 36.78 884 GLN A N 1
ATOM 6836 C CA . GLN A 1 884 ? -3.133 -33.587 -37.947 1.00 36.78 884 GLN A CA 1
ATOM 6837 C C . GLN A 1 884 ? -4.426 -34.097 -37.292 1.00 36.78 884 GLN A C 1
ATOM 6839 O O . GLN A 1 884 ? -4.591 -35.295 -37.086 1.00 36.78 884 GLN A O 1
ATOM 6844 N N . PHE A 1 885 ? -5.335 -33.173 -36.977 1.00 43.12 885 PHE A N 1
ATOM 6845 C CA . PHE A 1 885 ? -6.753 -33.463 -36.721 1.00 43.12 885 PHE A CA 1
ATOM 6846 C C . PHE A 1 885 ? -7.571 -33.100 -37.969 1.00 43.12 885 PHE A C 1
ATOM 6848 O O . PHE A 1 885 ? -7.058 -32.381 -38.831 1.00 43.12 885 PHE A O 1
ATOM 6855 N N . CYS A 1 886 ? -8.837 -33.531 -38.043 1.00 44.38 886 CYS A N 1
ATOM 6856 C CA . CYS A 1 886 ? -9.763 -33.072 -39.081 1.00 44.38 886 CYS A CA 1
ATOM 6857 C C . CYS A 1 886 ? -9.716 -31.531 -39.238 1.00 44.38 886 CYS A C 1
ATOM 6859 O O . CYS A 1 886 ? -9.546 -30.802 -38.248 1.00 44.38 886 CYS A O 1
ATOM 6861 N N . PRO A 1 887 ? -9.829 -31.011 -40.474 1.00 45.34 887 PRO A N 1
ATOM 6862 C CA . PRO A 1 887 ? -9.853 -29.572 -40.743 1.00 45.34 887 PRO A CA 1
ATOM 6863 C C . PRO A 1 887 ? -11.181 -28.897 -40.346 1.00 45.34 887 PRO A C 1
ATOM 6865 O O . PRO A 1 887 ? -11.365 -27.716 -40.625 1.00 45.34 887 PRO A O 1
ATOM 6868 N N . ASP A 1 888 ? -12.100 -29.618 -39.701 1.00 63.41 888 ASP A N 1
ATOM 6869 C CA . ASP A 1 888 ? -13.383 -29.095 -39.247 1.00 63.41 888 ASP A CA 1
ATOM 6870 C C . ASP A 1 888 ? -13.261 -28.246 -37.964 1.00 63.41 888 ASP A C 1
ATOM 6872 O O . ASP A 1 888 ? -12.247 -28.244 -37.255 1.00 63.41 888 ASP A O 1
ATOM 6876 N N . ALA A 1 889 ? -14.313 -27.474 -37.674 1.00 63.69 889 ALA A N 1
ATOM 6877 C CA . ALA A 1 889 ? -14.353 -26.560 -36.532 1.00 63.69 889 ALA A CA 1
ATOM 6878 C C . ALA A 1 889 ? -14.190 -27.293 -35.182 1.00 63.69 889 ALA A C 1
ATOM 6880 O O . ALA A 1 889 ? -13.567 -26.768 -34.260 1.00 63.69 889 ALA A O 1
ATOM 6881 N N . THR A 1 890 ? -14.667 -28.537 -35.079 1.00 69.69 890 THR A N 1
ATOM 6882 C CA . THR A 1 890 ? -14.497 -29.396 -33.896 1.00 69.69 890 THR A CA 1
ATOM 6883 C C . THR A 1 890 ? -13.024 -29.749 -33.666 1.00 69.69 890 THR A C 1
ATOM 6885 O O . THR A 1 890 ? -12.520 -29.609 -32.547 1.00 69.69 890 THR A O 1
ATOM 6888 N N . GLY A 1 891 ? -12.292 -30.119 -34.724 1.00 65.50 891 GLY A N 1
ATOM 6889 C CA . GLY A 1 891 ? -10.852 -30.366 -34.662 1.00 65.50 891 GLY A CA 1
ATOM 6890 C C . GLY A 1 891 ? -10.037 -29.133 -34.255 1.00 65.50 891 GLY A C 1
ATOM 6891 O O . GLY A 1 891 ? -9.010 -29.269 -33.586 1.00 65.50 891 GLY A O 1
ATOM 6892 N N . ALA A 1 892 ? -10.491 -27.922 -34.599 1.00 69.00 892 ALA A N 1
ATOM 6893 C CA . ALA A 1 892 ? -9.848 -26.675 -34.172 1.00 69.00 892 ALA A CA 1
ATOM 6894 C C . ALA A 1 892 ? -9.947 -26.449 -32.654 1.00 69.00 892 ALA A C 1
ATOM 6896 O O . ALA A 1 892 ? -8.927 -26.167 -32.019 1.00 69.00 892 ALA A O 1
ATOM 6897 N N . VAL A 1 893 ? -11.125 -26.666 -32.059 1.00 71.94 893 VAL A N 1
ATOM 6898 C CA . VAL A 1 893 ? -11.327 -26.544 -30.603 1.00 71.94 893 VAL A CA 1
ATOM 6899 C C . VAL A 1 893 ? -10.495 -27.580 -29.839 1.00 71.94 893 VAL A C 1
ATOM 6901 O O . VAL A 1 893 ? -9.857 -27.238 -28.845 1.00 71.94 893 VAL A O 1
ATOM 6904 N N . ILE A 1 894 ? -10.409 -28.825 -30.329 1.00 73.38 894 ILE A N 1
ATOM 6905 C CA . ILE A 1 894 ? -9.568 -29.874 -29.719 1.00 73.38 894 ILE A CA 1
ATOM 6906 C C . ILE A 1 894 ? -8.082 -29.476 -29.741 1.00 73.38 894 ILE A C 1
ATOM 6908 O O . ILE A 1 894 ? -7.391 -29.607 -28.727 1.00 73.38 894 ILE A O 1
ATOM 6912 N N . ARG A 1 895 ? -7.583 -28.939 -30.867 1.00 68.44 895 ARG A N 1
ATOM 6913 C CA . ARG A 1 895 ? -6.204 -28.421 -30.961 1.00 68.44 895 ARG A CA 1
ATOM 6914 C C . ARG A 1 895 ? -5.957 -27.298 -29.959 1.00 68.44 895 ARG A C 1
ATOM 6916 O O . ARG A 1 895 ? -4.934 -27.308 -29.275 1.00 68.44 895 ARG A O 1
ATOM 6923 N N . ALA A 1 896 ? -6.889 -26.356 -29.858 1.00 71.44 896 ALA A N 1
ATOM 6924 C CA . ALA A 1 896 ? -6.776 -25.226 -28.949 1.00 71.44 896 ALA A CA 1
ATOM 6925 C C . ALA A 1 896 ? -6.781 -25.676 -27.473 1.00 71.44 896 ALA A C 1
ATOM 6927 O O . ALA A 1 896 ? -5.938 -25.224 -26.698 1.00 71.44 896 ALA A O 1
ATOM 6928 N N . LEU A 1 897 ? -7.638 -26.640 -27.104 1.00 73.38 897 LEU A N 1
ATOM 6929 C CA . LEU A 1 897 ? -7.652 -27.267 -25.773 1.00 73.38 897 LEU A CA 1
ATOM 6930 C C . LEU A 1 897 ? -6.317 -27.945 -25.441 1.00 73.38 897 LEU A C 1
ATOM 6932 O O . LEU A 1 897 ? -5.790 -27.763 -24.344 1.00 73.38 897 LEU A O 1
ATOM 6936 N N . LEU A 1 898 ? -5.742 -28.695 -26.387 1.00 70.62 898 LEU A N 1
ATOM 6937 C CA . LEU A 1 898 ? -4.449 -29.357 -26.194 1.00 70.62 898 LEU A CA 1
ATOM 6938 C C . LEU A 1 898 ? -3.320 -28.354 -25.949 1.00 70.62 898 LEU A C 1
ATOM 6940 O O . LEU A 1 898 ? -2.515 -28.565 -25.045 1.00 70.62 898 LEU A O 1
ATOM 6944 N N . VAL A 1 899 ? -3.273 -27.258 -26.711 1.00 70.75 899 VAL A N 1
ATOM 6945 C CA . VAL A 1 899 ? -2.279 -26.190 -26.513 1.00 70.75 899 VAL A CA 1
ATOM 6946 C C . VAL A 1 899 ? -2.474 -25.508 -25.156 1.00 70.75 899 VAL A C 1
ATOM 6948 O O . VAL A 1 899 ? -1.505 -25.323 -24.419 1.00 70.75 899 VAL A O 1
ATOM 6951 N N . ALA A 1 900 ? -3.715 -25.190 -24.783 1.00 66.25 900 ALA A N 1
ATOM 6952 C CA . ALA A 1 900 ? -4.022 -24.529 -23.516 1.00 66.25 900 ALA A CA 1
ATOM 6953 C C . ALA A 1 900 ? -3.664 -25.390 -22.289 1.00 66.25 900 ALA A C 1
ATOM 6955 O O . ALA A 1 900 ? -3.179 -24.871 -21.285 1.00 66.25 900 ALA A O 1
ATOM 6956 N N . LEU A 1 901 ? -3.834 -26.715 -22.368 1.00 69.44 901 LEU A N 1
ATOM 6957 C CA . LEU A 1 901 ? -3.493 -27.648 -21.286 1.00 69.44 901 LEU A CA 1
ATOM 6958 C C . LEU A 1 901 ? -1.986 -27.891 -21.122 1.00 69.44 901 LEU A C 1
ATOM 6960 O O . LEU A 1 901 ? -1.559 -28.449 -20.110 1.00 69.44 901 LEU A O 1
ATOM 6964 N N . GLN A 1 902 ? -1.159 -27.485 -22.088 1.00 65.25 902 GLN A N 1
ATOM 6965 C CA . GLN A 1 902 ? 0.295 -27.616 -21.980 1.00 65.25 902 GLN A CA 1
ATOM 6966 C C . GLN A 1 902 ? 0.958 -26.542 -21.121 1.00 65.25 902 GLN A C 1
ATOM 6968 O O . GLN A 1 902 ? 2.085 -26.751 -20.666 1.00 65.25 902 GLN A O 1
ATOM 6973 N N . GLN A 1 903 ? 0.280 -25.421 -20.886 1.00 56.09 903 GLN A N 1
ATOM 6974 C CA . GLN A 1 903 ? 0.785 -24.336 -20.057 1.00 56.09 903 GLN A CA 1
ATOM 6975 C C . GLN A 1 903 ? 0.487 -24.646 -18.578 1.00 56.09 903 GLN A C 1
ATOM 6977 O O . GLN A 1 903 ? -0.635 -24.471 -18.111 1.00 56.09 903 GLN A O 1
ATOM 6982 N N . GLY A 1 904 ? 1.480 -25.163 -17.844 1.00 48.81 904 GLY A N 1
ATOM 6983 C CA . GLY A 1 904 ? 1.384 -25.415 -16.398 1.00 48.81 904 GLY A CA 1
ATOM 6984 C C . GLY A 1 904 ? 2.187 -26.624 -15.903 1.00 48.81 904 GLY A C 1
ATOM 6985 O O . GLY A 1 904 ? 2.495 -27.545 -16.670 1.00 48.81 904 GLY A O 1
ATOM 6986 N N . ASP A 1 905 ? 2.505 -26.623 -14.606 1.00 45.41 905 ASP A N 1
ATOM 6987 C CA . ASP A 1 905 ? 3.347 -27.622 -13.935 1.00 45.41 905 ASP A CA 1
ATOM 6988 C C . ASP A 1 905 ? 2.525 -28.384 -12.873 1.00 45.41 905 ASP A C 1
ATOM 6990 O O . ASP A 1 905 ? 2.227 -27.839 -11.813 1.00 45.41 905 ASP A O 1
ATOM 6994 N N . SER A 1 906 ? 2.028 -29.595 -13.183 1.00 54.75 906 SER A N 1
ATOM 6995 C CA . SER A 1 906 ? 1.364 -30.486 -12.201 1.00 54.75 906 SER A CA 1
ATOM 6996 C C . SER A 1 906 ? 1.037 -31.896 -12.735 1.00 54.75 906 SER A C 1
ATOM 6998 O O . SER A 1 906 ? 0.941 -32.132 -13.940 1.00 54.75 906 SER A O 1
ATOM 7000 N N . LEU A 1 907 ? 0.773 -32.831 -11.810 1.00 53.28 907 LEU A N 1
ATOM 7001 C CA . LEU A 1 907 ? 0.184 -34.164 -12.042 1.00 53.28 907 LEU A CA 1
ATOM 7002 C C . LEU A 1 907 ? -1.165 -34.094 -12.793 1.00 53.28 907 LEU A C 1
ATOM 7004 O O . LEU A 1 907 ? -1.439 -34.919 -13.661 1.00 53.28 907 LEU A O 1
ATOM 7008 N N . VAL A 1 908 ? -1.966 -33.059 -12.514 1.00 56.84 908 VAL A N 1
ATOM 7009 C CA . VAL A 1 908 ? -3.292 -32.811 -13.110 1.00 56.84 908 VAL A CA 1
ATOM 7010 C C . VAL A 1 908 ? -3.204 -32.628 -14.629 1.00 56.84 908 VAL A C 1
ATOM 7012 O O . VAL A 1 908 ? -4.061 -33.111 -15.369 1.00 56.84 908 VAL A O 1
ATOM 7015 N N . ARG A 1 909 ? -2.123 -32.005 -15.117 1.00 65.12 909 ARG A N 1
ATOM 7016 C CA . ARG A 1 909 ? -1.842 -31.867 -16.553 1.00 65.12 909 ARG A CA 1
ATOM 7017 C C . ARG A 1 909 ? -1.656 -33.222 -17.240 1.00 65.12 909 ARG A C 1
ATOM 7019 O O . ARG A 1 909 ? -2.135 -33.387 -18.360 1.00 65.12 909 ARG A O 1
ATOM 7026 N N . ARG A 1 910 ? -0.975 -34.185 -16.601 1.00 63.84 910 ARG A N 1
ATOM 7027 C CA . ARG A 1 910 ? -0.752 -35.523 -17.185 1.00 63.84 910 ARG A CA 1
ATOM 7028 C C . ARG A 1 910 ? -2.073 -36.256 -17.367 1.00 63.84 910 ARG A C 1
ATOM 7030 O O . ARG A 1 910 ? -2.360 -36.684 -18.475 1.00 63.84 910 ARG A O 1
ATOM 7037 N N . THR A 1 911 ? -2.906 -36.291 -16.329 1.00 60.78 911 THR A N 1
ATOM 7038 C CA . THR A 1 911 ? -4.226 -36.935 -16.381 1.00 60.78 911 THR A CA 1
ATOM 7039 C C . THR A 1 911 ? -5.148 -36.278 -17.413 1.00 60.78 911 THR A C 1
ATOM 7041 O O . THR A 1 911 ? -5.822 -36.973 -18.167 1.00 60.78 911 THR A O 1
ATOM 7044 N N . ALA A 1 912 ? -5.148 -34.943 -17.504 1.00 61.28 912 ALA A N 1
ATOM 7045 C CA . ALA A 1 912 ? -5.950 -34.214 -18.489 1.00 61.28 912 ALA A CA 1
ATOM 7046 C C . ALA A 1 912 ? -5.517 -34.503 -19.939 1.00 61.28 912 ALA A C 1
ATOM 7048 O O . ALA A 1 912 ? -6.358 -34.705 -20.816 1.00 61.28 912 ALA A O 1
ATOM 7049 N N . LEU A 1 913 ? -4.204 -34.550 -20.189 1.00 64.81 913 LEU A N 1
ATOM 7050 C CA . LEU A 1 913 ? -3.648 -34.891 -21.499 1.00 64.81 913 LEU A CA 1
ATOM 7051 C C . LEU A 1 913 ? -3.871 -36.366 -21.848 1.00 64.81 913 LEU A C 1
ATOM 7053 O O . LEU A 1 913 ? -4.204 -36.664 -22.990 1.00 64.81 913 LEU A O 1
ATOM 7057 N N . GLU A 1 914 ? -3.726 -37.282 -20.889 1.00 67.44 914 GLU A N 1
ATOM 7058 C CA . GLU A 1 914 ? -4.015 -38.708 -21.079 1.00 67.44 914 GLU A CA 1
ATOM 7059 C C . GLU A 1 914 ? -5.473 -38.934 -21.466 1.00 67.44 914 GLU A C 1
ATOM 7061 O O . GLU A 1 914 ? -5.733 -39.664 -22.421 1.00 67.44 914 GLU A O 1
ATOM 7066 N N . LEU A 1 915 ? -6.416 -38.264 -20.798 1.00 65.25 915 LEU A N 1
ATOM 7067 C CA . LEU A 1 915 ? -7.837 -38.345 -21.128 1.00 65.25 915 LEU A CA 1
ATOM 7068 C C . LEU A 1 915 ? -8.100 -37.910 -22.582 1.00 65.25 915 LEU A C 1
ATOM 7070 O O . LEU A 1 915 ? -8.750 -38.627 -23.338 1.00 65.25 915 LEU A O 1
ATOM 7074 N N . LEU A 1 916 ? -7.541 -36.771 -23.005 1.00 65.50 916 LEU A N 1
ATOM 7075 C CA . LEU A 1 916 ? -7.700 -36.273 -24.376 1.00 65.50 916 LEU A CA 1
ATOM 7076 C C . LEU A 1 916 ? -7.045 -37.183 -25.420 1.00 65.50 916 LEU A C 1
ATOM 7078 O O . LEU A 1 916 ? -7.658 -37.477 -26.441 1.00 65.50 916 LEU A O 1
ATOM 7082 N N . VAL A 1 917 ? -5.821 -37.650 -25.170 1.00 62.94 917 VAL A N 1
ATOM 7083 C CA . VAL A 1 917 ? -5.075 -38.509 -26.106 1.00 62.94 917 VAL A CA 1
ATOM 7084 C C . VAL A 1 917 ? -5.695 -39.905 -26.214 1.00 62.94 917 VAL A C 1
ATOM 7086 O O . VAL A 1 917 ? -5.652 -40.506 -27.285 1.00 62.94 917 VAL A O 1
ATOM 7089 N N . THR A 1 918 ? -6.287 -40.419 -25.131 1.00 64.88 918 THR A N 1
ATOM 7090 C CA . THR A 1 918 ? -6.980 -41.720 -25.126 1.00 64.88 918 THR A CA 1
ATOM 7091 C C . THR A 1 918 ? -8.219 -41.691 -26.015 1.00 64.88 918 THR A C 1
ATOM 7093 O O . THR A 1 918 ? -8.493 -42.656 -26.723 1.00 64.88 918 THR A O 1
ATOM 7096 N N . HIS A 1 919 ? -8.953 -40.579 -25.997 1.00 62.75 919 HIS A N 1
ATOM 7097 C CA . HIS A 1 919 ? -10.205 -40.431 -26.731 1.00 62.75 919 HIS A CA 1
ATOM 7098 C C . HIS A 1 919 ? -10.025 -39.896 -28.161 1.00 62.75 919 HIS A C 1
ATOM 7100 O O . HIS A 1 919 ? -10.792 -40.272 -29.042 1.00 62.75 919 HIS A O 1
ATOM 7106 N N . PHE A 1 920 ? -8.991 -39.093 -28.426 1.00 63.84 920 PHE A N 1
ATOM 7107 C CA . PHE A 1 920 ? -8.668 -38.566 -29.756 1.00 63.84 920 PHE A CA 1
ATOM 7108 C C . PHE A 1 920 ? -7.268 -39.047 -30.190 1.00 63.84 920 PHE A C 1
ATOM 7110 O O . PHE A 1 920 ? -6.271 -38.361 -29.937 1.00 63.84 920 PHE A O 1
ATOM 7117 N N . PRO A 1 921 ? -7.151 -40.241 -30.807 1.00 48.50 921 PRO A N 1
ATOM 7118 C CA . PRO A 1 921 ? -5.860 -40.857 -31.093 1.00 48.50 921 PRO A CA 1
ATOM 7119 C C . PRO A 1 921 ? -5.039 -40.051 -32.111 1.00 48.50 921 PRO A C 1
ATOM 7121 O O . PRO A 1 921 ? -5.486 -39.748 -33.214 1.00 48.50 921 PRO A O 1
ATOM 7124 N N . LEU A 1 922 ? -3.792 -39.752 -31.744 1.00 47.16 922 LEU A N 1
ATOM 7125 C CA . LEU A 1 922 ? -2.780 -39.164 -32.626 1.00 47.16 922 LEU A CA 1
ATOM 7126 C C . LEU A 1 922 ? -2.294 -40.208 -33.659 1.00 47.16 922 LEU A C 1
ATOM 7128 O O . LEU A 1 922 ? -2.200 -41.392 -33.316 1.00 47.16 922 LEU A O 1
ATOM 7132 N N . PRO A 1 923 ? -1.914 -39.819 -34.894 1.00 36.84 923 PRO A N 1
ATOM 7133 C CA . PRO A 1 923 ? -1.386 -40.759 -35.886 1.00 36.84 923 PRO A CA 1
ATOM 7134 C C . PRO A 1 923 ? -0.160 -41.538 -35.367 1.00 36.84 923 PRO A C 1
ATOM 7136 O O . PRO A 1 923 ? 0.748 -40.989 -34.735 1.00 36.84 923 PRO A O 1
ATOM 7139 N N . ARG A 1 924 ? -0.144 -42.849 -35.656 1.00 33.56 924 ARG A N 1
ATOM 7140 C CA . ARG A 1 924 ? 0.651 -43.924 -35.015 1.00 33.56 924 ARG A CA 1
ATOM 7141 C C . ARG A 1 924 ? 2.184 -43.816 -35.041 1.00 33.56 924 ARG A C 1
ATOM 7143 O O . ARG A 1 924 ? 2.838 -44.712 -34.516 1.00 33.56 924 ARG A O 1
ATOM 7150 N N . HIS A 1 925 ? 2.792 -42.752 -35.560 1.00 39.53 925 HIS A N 1
ATOM 7151 C CA . HIS A 1 925 ? 4.256 -42.661 -35.614 1.00 39.53 925 HIS A CA 1
ATOM 7152 C C . HIS A 1 925 ? 4.942 -41.962 -34.436 1.00 39.53 925 HIS A C 1
ATOM 7154 O O . HIS A 1 925 ? 6.169 -42.005 -34.372 1.00 39.53 925 HIS A O 1
ATOM 7160 N N . ARG A 1 926 ? 4.212 -41.394 -33.463 1.00 40.91 926 ARG A N 1
ATOM 7161 C CA . ARG A 1 926 ? 4.795 -40.891 -32.199 1.00 40.91 926 ARG A CA 1
ATOM 7162 C C . ARG A 1 926 ? 3.785 -40.946 -31.049 1.00 40.91 926 ARG A C 1
ATOM 7164 O O . ARG A 1 926 ? 3.184 -39.933 -30.706 1.00 40.91 926 ARG A O 1
ATOM 7171 N N . SER A 1 927 ? 3.585 -42.116 -30.437 1.00 35.88 927 SER A N 1
ATOM 7172 C CA . SER A 1 927 ? 2.777 -42.191 -29.209 1.00 35.88 927 SER A CA 1
ATOM 7173 C C . SER A 1 927 ? 3.574 -41.637 -28.004 1.00 35.88 927 SER A C 1
ATOM 7175 O O . SER A 1 927 ? 4.711 -42.072 -27.794 1.00 35.88 927 SER A O 1
ATOM 7177 N N . PRO A 1 928 ? 3.012 -40.726 -27.186 1.00 40.59 928 PRO A N 1
ATOM 7178 C CA . PRO A 1 928 ? 3.670 -40.172 -25.991 1.00 40.59 928 PRO A CA 1
ATOM 7179 C C . PRO A 1 928 ? 3.831 -41.181 -24.833 1.00 40.59 928 PRO A C 1
ATOM 7181 O O . PRO A 1 928 ? 4.567 -40.926 -23.880 1.00 40.59 928 PRO A O 1
ATOM 7184 N N . LEU A 1 929 ? 3.205 -42.360 -24.928 1.00 37.22 929 LEU A N 1
ATOM 7185 C CA . LEU A 1 929 ? 3.326 -43.450 -23.950 1.00 37.22 929 LEU A CA 1
ATOM 7186 C C . LEU A 1 929 ? 4.712 -44.122 -23.952 1.00 37.22 929 LEU A C 1
ATOM 7188 O O . LEU A 1 929 ? 5.125 -44.668 -22.930 1.00 37.22 929 LEU A O 1
ATOM 7192 N N . ALA A 1 930 ? 5.458 -44.049 -25.060 1.00 36.75 930 ALA A N 1
ATOM 7193 C CA . ALA A 1 930 ? 6.804 -44.623 -25.139 1.00 36.75 930 ALA A CA 1
ATOM 7194 C C . ALA A 1 930 ? 7.853 -43.783 -24.383 1.00 36.75 930 ALA A C 1
ATOM 7196 O O . ALA A 1 930 ? 8.766 -44.344 -23.785 1.00 36.75 930 ALA A O 1
ATOM 7197 N N . SER A 1 931 ? 7.702 -42.453 -24.339 1.00 39.19 931 SER A N 1
ATOM 7198 C CA . SER A 1 931 ? 8.629 -41.567 -23.617 1.00 39.19 931 SER A CA 1
ATOM 7199 C C . SER A 1 931 ? 8.370 -41.510 -22.109 1.00 39.19 931 SER A C 1
ATOM 7201 O O . SER A 1 931 ? 9.302 -41.295 -21.344 1.00 39.19 931 SER A O 1
ATOM 7203 N N . LEU A 1 932 ? 7.127 -41.732 -21.663 1.00 36.84 932 LEU A N 1
ATOM 7204 C CA . LEU A 1 932 ? 6.778 -41.760 -20.235 1.00 36.84 932 LEU A CA 1
ATOM 7205 C C . LEU A 1 932 ? 7.198 -43.067 -19.543 1.00 36.84 932 LEU A C 1
ATOM 7207 O O . LEU A 1 932 ? 7.603 -43.027 -18.386 1.00 36.84 932 LEU A O 1
ATOM 7211 N N . LYS A 1 933 ? 7.192 -44.208 -20.249 1.00 35.09 933 LYS A N 1
ATOM 7212 C CA . LYS A 1 933 ? 7.711 -45.479 -19.704 1.00 35.09 933 LYS A CA 1
ATOM 7213 C C . LYS A 1 933 ? 9.236 -45.507 -19.546 1.00 35.09 933 LYS A C 1
ATOM 7215 O O . LYS A 1 933 ? 9.728 -46.242 -18.700 1.00 35.09 933 LYS A O 1
ATOM 7220 N N . ALA A 1 934 ? 9.978 -44.698 -20.304 1.00 36.84 934 ALA A N 1
ATOM 7221 C CA . ALA A 1 934 ? 11.437 -44.628 -20.195 1.00 36.84 934 ALA A CA 1
ATOM 7222 C C . ALA A 1 934 ? 11.925 -43.827 -18.969 1.00 36.84 934 ALA A C 1
ATOM 7224 O O . ALA A 1 934 ? 13.035 -44.055 -18.506 1.00 36.84 934 ALA A O 1
ATOM 7225 N N . GLY A 1 935 ? 11.102 -42.925 -18.418 1.00 36.72 935 GLY A N 1
ATOM 7226 C CA . GLY A 1 935 ? 11.455 -42.096 -17.256 1.00 36.72 935 GLY A CA 1
ATOM 7227 C C . GLY A 1 935 ? 11.104 -42.691 -15.888 1.00 36.72 935 GLY A C 1
ATOM 7228 O O . GLY A 1 935 ? 11.328 -42.033 -14.885 1.00 36.72 935 GLY A O 1
ATOM 7229 N N . ALA A 1 936 ? 10.518 -43.892 -15.835 1.00 30.11 936 ALA A N 1
ATOM 7230 C CA . ALA A 1 936 ? 10.243 -44.610 -14.583 1.00 30.11 936 ALA A CA 1
ATOM 7231 C C . ALA A 1 936 ? 11.275 -45.721 -14.291 1.00 30.11 936 ALA A C 1
ATOM 7233 O O . ALA A 1 936 ? 11.155 -46.423 -13.291 1.00 30.11 936 ALA A O 1
ATOM 7234 N N . ALA A 1 937 ? 12.262 -45.897 -15.177 1.00 28.80 937 ALA A N 1
ATOM 7235 C CA . ALA A 1 937 ? 13.353 -46.867 -15.051 1.00 28.80 937 ALA A CA 1
ATOM 7236 C C . ALA A 1 937 ? 14.738 -46.199 -14.884 1.00 28.80 937 ALA A C 1
ATOM 7238 O O . ALA A 1 937 ? 15.760 -46.869 -15.016 1.00 28.80 937 ALA A O 1
ATOM 7239 N N . ALA A 1 938 ? 14.761 -44.899 -14.589 1.00 29.91 938 ALA A N 1
ATOM 7240 C CA . ALA A 1 938 ? 15.908 -44.116 -14.131 1.00 29.91 938 ALA A CA 1
ATOM 7241 C C . ALA A 1 938 ? 15.446 -43.291 -12.927 1.00 29.91 938 ALA A C 1
ATOM 7243 O O . ALA A 1 938 ? 16.271 -43.090 -12.010 1.00 29.91 938 ALA A O 1
#